Protein AF-0000000071356786 (afdb_homodimer)

Secondary structure (DSSP, 8-state):
-----------------------------PPPEEEEEEESS--GGGSHHHH--S---HHHHHHHHTSEEEEEEE--EESSS-HHHHHHHHHHH---GGGSSTTTT---TTS--HHHHHHHTT-EEEEEEE--S-HHHHHHH-SEEEEEE-SS---S-TTS--BB---TT----GGG-EEEEE-TTS-EEEEE-TT----SS---TTTS--HHHHHHHHHHHHHHH---SS-EEEEEE--TTSSS----HHHHHTS-GGGPPPPTTB-SS-SS--S--SSGGGGGSPSS--HHHHHHHHHHHHHHHHHHHHHHHHHHHHHHHTT-GGGEEEEEEES----TTBTT--SS-S--IIIIIEE-EEEESTT----SEEEEEEEEGGGHHHHHHHHTTPPPPTT------HHHHTTS-S-S-SEEEEEETTTEEEEEETTEEEEEEEEEEEEETTTEEEEEEEEEEEEEETTT-TT--S-GGGSGGGHHHHHHHHHHHHHHHHHTT-SHHHHT-S--HHHHH-/--------------------------------EEEEEEESS--GGGSHHHH--S---HHHHHHHHTSEEEEEEE--EESSS-HHHHHHHHHHH---GGGSSTTTT---TTS--HHHHHHHTT-EEEEEEE--S-HHHHHHH-SEEEEEE-SS---S-TTS--BB---TT----GGG-EEEEE-TTS-EEEEE-TT----SS---TTTS--HHHHHHHHHHHHHHH---SS-EEEEEE--TTSSS----HHHHHTS-GGGPPPPTTB-SS-SS--S--SSGGGGGSPSS--HHHHHHHHHHHHHHHHHHHHHHHHHHHHHHHTT-GGGEEEEEEES----TTBTT--SS-S--IIIIIEE-EEEESTT----SEEEEEEEEGGGHHHHHHHHTTPPPPTT------HHHHTTS-S-S-S-EEEEETTTEEEEEETTEEEEEEEEEEEEETTTEEEEEEEEEEEEEETTT-TT--S-GGGSGGGHHHHHHHHHHHHHHHHHTT-SHHHHT-S--HHHHH-

pLDDT: mean 92.04, std 15.41, range [16.84, 98.94]

Radius of gyration: 39.46 Å; Cα contacts (8 Å, |Δi|>4): 2376; chains: 2; bounding box: 138×190×97 Å

Solvent-accessible surface area (backbone atoms only — not comparable to full-atom values): 53143 Å² total; per-residue (Å²): 140,82,76,86,71,76,82,76,73,80,82,73,82,85,68,73,83,72,71,72,77,70,68,70,71,72,72,72,77,75,61,46,24,36,41,36,39,37,27,24,50,26,20,30,52,64,35,21,81,72,50,66,45,91,39,59,26,69,44,58,40,45,41,29,47,45,1,28,29,38,76,35,23,27,42,47,37,28,66,50,82,61,35,55,32,24,30,49,38,15,34,38,34,7,24,48,66,51,68,36,55,52,59,19,49,46,61,56,84,86,49,61,31,52,35,34,56,42,36,77,70,56,28,50,20,33,38,31,25,56,68,61,48,39,46,68,44,53,28,64,23,37,79,45,47,40,57,32,28,60,62,85,53,82,34,46,25,49,24,58,44,50,25,28,69,62,42,81,84,34,70,61,58,76,87,66,30,28,28,50,29,38,45,98,86,64,45,82,37,82,38,70,54,78,93,59,90,56,75,44,72,82,70,44,66,80,48,4,60,41,52,52,53,52,46,28,50,53,51,31,51,48,56,72,65,60,79,67,87,56,33,38,35,35,44,40,20,41,62,51,43,32,77,54,50,63,54,51,64,75,42,42,67,72,36,55,34,92,77,49,80,76,62,92,31,50,29,39,43,52,69,60,43,68,46,59,70,76,49,74,54,42,66,78,52,67,80,55,39,47,70,70,60,34,21,42,53,41,23,30,45,34,15,18,38,30,51,43,23,54,29,52,37,52,34,54,49,40,32,49,73,67,68,46,30,57,46,16,36,31,36,43,33,31,38,17,8,39,18,58,29,34,54,31,32,44,36,42,72,50,81,49,50,54,26,15,16,23,14,37,34,32,45,15,39,47,60,36,82,54,56,57,42,76,38,75,33,59,40,47,51,16,16,48,37,37,17,54,28,49,73,48,71,44,84,65,64,85,77,40,66,35,58,54,45,47,46,42,71,72,67,76,34,76,57,86,55,76,62,52,66,35,40,40,52,50,21,36,41,34,35,31,48,85,51,39,36,42,39,42,35,21,43,37,71,49,71,48,91,88,73,38,73,47,75,39,32,17,36,41,68,40,25,27,49,42,83,83,32,74,64,66,56,55,58,45,52,61,39,76,92,32,47,62,56,51,54,51,50,51,54,51,39,52,54,50,34,61,76,56,45,68,44,26,79,57,45,74,43,97,50,42,42,70,74,45,66,106,141,77,83,73,76,75,82,70,75,85,79,73,79,83,69,74,79,71,72,69,72,71,67,70,70,74,72,72,78,74,60,44,24,35,39,37,38,35,27,24,50,26,20,30,52,65,34,22,81,72,50,64,45,92,40,59,26,70,45,56,39,46,41,30,48,44,1,27,29,37,75,34,23,28,41,47,39,28,68,50,81,61,36,54,31,23,32,49,39,15,34,40,35,7,23,48,69,53,68,37,55,53,59,17,48,47,61,55,86,85,50,60,31,51,35,34,56,43,37,76,70,56,30,49,18,32,37,30,25,58,44,71,50,39,44,66,44,53,28,64,23,37,78,44,45,41,57,32,24,59,62,85,53,82,34,46,26,50,24,58,45,52,25,29,70,62,40,82,83,34,69,61,58,76,87,67,30,28,28,52,27,38,47,99,84,63,44,83,39,82,38,70,53,78,93,58,90,58,78,44,72,82,72,43,67,80,50,4,61,41,51,52,53,52,46,28,48,53,50,31,51,50,57,72,65,62,78,66,85,56,33,38,35,36,44,40,23,42,59,51,44,33,76,53,50,62,54,52,63,73,42,43,68,73,36,54,35,93,76,48,80,77,62,92,30,48,30,37,41,50,69,60,46,68,47,61,69,77,47,75,53,42,66,76,53,67,79,54,38,47,70,70,58,35,20,41,54,43,23,28,45,34,13,18,38,29,52,43,23,56,31,52,37,52,34,54,49,41,33,48,73,67,68,47,30,57,46,17,34,30,36,41,32,31,38,17,8,39,18,57,29,34,53,30,32,43,35,43,71,49,80,48,49,54,27,15,15,22,14,38,36,31,46,14,38,47,59,36,83,53,56,56,40,77,37,76,34,60,40,47,51,17,15,48,38,35,17,54,29,49,73,49,71,44,84,63,63,86,77,39,65,35,58,53,45,47,47,42,71,72,66,76,36,76,56,86,55,75,60,50,64,35,39,39,52,50,20,35,40,35,34,32,48,85,51,38,36,40,38,43,36,22,44,37,70,49,69,46,92,88,72,40,74,47,76,40,33,17,35,42,68,40,26,27,49,42,83,84,32,75,64,66,55,57,58,44,52,62,40,76,92,31,46,63,57,51,54,51,50,50,54,51,40,52,54,49,34,60,76,56,45,69,44,27,80,58,45,74,43,95,50,42,42,69,74,46,66,107

Structure (mmCIF, N/CA/C/O backbone):
data_AF-0000000071356786-model_v1
#
loop_
_entity.id
_entity.type
_entity.pdbx_description
1 polymer Choline-sulfatase
#
loop_
_atom_site.group_PDB
_atom_site.id
_atom_site.type_symbol
_atom_site.label_atom_id
_atom_site.label_alt_id
_atom_site.label_comp_id
_atom_site.label_asym_id
_atom_site.label_entity_id
_atom_site.label_seq_id
_atom_site.pdbx_PDB_ins_code
_atom_site.Cartn_x
_atom_site.Cartn_y
_atom_site.Cartn_z
_atom_site.occupancy
_atom_site.B_iso_or_equiv
_atom_site.auth_seq_id
_atom_site.auth_comp_id
_atom_site.auth_asym_id
_atom_site.auth_atom_id
_atom_site.pdbx_PDB_model_num
ATOM 1 N N . MET A 1 1 ? 70.812 -93.125 -50.938 1 24.52 1 MET A N 1
ATOM 2 C CA . MET A 1 1 ? 69.438 -93.625 -50.812 1 24.52 1 MET A CA 1
ATOM 3 C C . MET A 1 1 ? 68.688 -92.875 -49.688 1 24.52 1 MET A C 1
ATOM 5 O O . MET A 1 1 ? 67.688 -93.375 -49.219 1 24.52 1 MET A O 1
ATOM 9 N N . ILE A 1 2 ? 69.312 -91.75 -49.312 1 18.97 2 ILE A N 1
ATOM 10 C CA . ILE A 1 2 ? 69.125 -90.875 -48.125 1 18.97 2 ILE A CA 1
ATOM 11 C C . ILE A 1 2 ? 67.688 -90.438 -48.094 1 18.97 2 ILE A C 1
ATOM 13 O O . ILE A 1 2 ? 67 -90.312 -49.125 1 18.97 2 ILE A O 1
ATOM 17 N N . ARG A 1 3 ? 67.5 -89.688 -47.062 1 20.3 3 ARG A N 1
ATOM 18 C CA . ARG A 1 3 ? 66.75 -89.438 -45.844 1 20.3 3 ARG A CA 1
ATOM 19 C C . ARG A 1 3 ? 65.5 -88.625 -46.156 1 20.3 3 ARG A C 1
ATOM 21 O O . ARG A 1 3 ? 64.5 -88.75 -45.469 1 20.3 3 ARG A O 1
ATOM 28 N N . LYS A 1 4 ? 65.75 -87.5 -46.844 1 23.83 4 LYS A N 1
ATOM 29 C CA . LYS A 1 4 ? 65.125 -86.25 -46.344 1 23.83 4 LYS A CA 1
ATOM 30 C C . LYS A 1 4 ? 63.688 -86.125 -46.781 1 23.83 4 LYS A C 1
ATOM 32 O O . LYS A 1 4 ? 63.438 -85.75 -47.938 1 23.83 4 LYS A O 1
ATOM 37 N N . THR A 1 5 ? 62.875 -87.125 -46.406 1 22.72 5 THR A N 1
ATOM 38 C CA . THR A 1 5 ? 61.469 -87.125 -46.812 1 22.72 5 THR A CA 1
ATOM 39 C C . THR A 1 5 ? 60.781 -85.812 -46.344 1 22.72 5 THR A C 1
ATOM 41 O O . THR A 1 5 ? 61.188 -85.188 -45.344 1 22.72 5 THR A O 1
ATOM 44 N N . ILE A 1 6 ? 59.812 -85.25 -47.062 1 26.33 6 ILE A N 1
ATOM 45 C CA . ILE A 1 6 ? 58.906 -84.188 -47.469 1 26.33 6 ILE A CA 1
ATOM 46 C C . ILE A 1 6 ? 57.844 -84 -46.406 1 26.33 6 ILE A C 1
ATOM 48 O O . ILE A 1 6 ? 56.719 -83.562 -46.719 1 26.33 6 ILE A O 1
ATOM 52 N N . LEU A 1 7 ? 58.219 -84.188 -45 1 26.59 7 LEU A N 1
ATOM 53 C CA . LEU A 1 7 ? 57.031 -84.25 -44.156 1 26.59 7 LEU A CA 1
ATOM 54 C C . LEU A 1 7 ? 56.25 -82.938 -44.25 1 26.59 7 LEU A C 1
ATOM 56 O O . LEU A 1 7 ? 56.719 -81.875 -43.844 1 26.59 7 LEU A O 1
ATOM 60 N N . LEU A 1 8 ? 55.594 -82.625 -45.312 1 29.38 8 LEU A N 1
ATOM 61 C CA . LEU A 1 8 ? 54.656 -81.5 -45.562 1 29.38 8 LEU A CA 1
ATOM 62 C C . LEU A 1 8 ? 53.562 -81.5 -44.469 1 29.38 8 LEU A C 1
ATOM 64 O O . LEU A 1 8 ? 52.719 -82.375 -44.406 1 29.38 8 LEU A O 1
ATOM 68 N N . SER A 1 9 ? 54.031 -81.312 -43.188 1 27.45 9 SER A N 1
ATOM 69 C CA . SER A 1 9 ? 53.062 -81.25 -42.094 1 27.45 9 SER A CA 1
ATOM 70 C C . SER A 1 9 ? 51.906 -80.312 -42.375 1 27.45 9 SER A C 1
ATOM 72 O O . SER A 1 9 ? 52.031 -79.438 -43.188 1 27.45 9 SER A O 1
ATOM 74 N N . GLY A 1 10 ? 50.656 -80.688 -41.906 1 25.14 10 GLY A N 1
ATOM 75 C CA . GLY A 1 10 ? 49.219 -80.438 -41.844 1 25.14 10 GLY A CA 1
ATOM 76 C C . GLY A 1 10 ? 48.812 -79.125 -41.281 1 25.14 10 GLY A C 1
ATOM 77 O O . GLY A 1 10 ? 48.875 -78.875 -40.062 1 25.14 10 GLY A O 1
ATOM 78 N N . LEU A 1 11 ? 49.5 -78 -41.688 1 31.03 11 LEU A N 1
ATOM 79 C CA . LEU A 1 11 ? 49.031 -76.75 -41.125 1 31.03 11 LEU A CA 1
ATOM 80 C C . LEU A 1 11 ? 47.531 -76.625 -41.344 1 31.03 11 LEU A C 1
ATOM 82 O O . LEU A 1 11 ? 47.062 -76.438 -42.469 1 31.03 11 LEU A O 1
ATOM 86 N N . PHE A 1 12 ? 46.719 -77.438 -40.625 1 26.5 12 PHE A N 1
ATOM 87 C CA . PHE A 1 12 ? 45.25 -77.375 -40.625 1 26.5 12 PHE A CA 1
ATOM 88 C C . PHE A 1 12 ? 44.781 -75.938 -40.406 1 26.5 12 PHE A C 1
ATOM 90 O O . PHE A 1 12 ? 45.5 -75.125 -39.875 1 26.5 12 PHE A O 1
ATOM 97 N N . LEU A 1 13 ? 43.406 -75.688 -40.688 1 26.16 13 LEU A N 1
ATOM 98 C CA . LEU A 1 13 ? 42.344 -74.812 -41.062 1 26.16 13 LEU A CA 1
ATOM 99 C C . LEU A 1 13 ? 41.906 -73.938 -39.906 1 26.16 13 LEU A C 1
ATOM 101 O O . LEU A 1 13 ? 41.312 -74.375 -38.938 1 26.16 13 LEU A O 1
ATOM 105 N N . GLN A 1 14 ? 42.812 -73.125 -39.219 1 30.86 14 GLN A N 1
ATOM 106 C CA . GLN A 1 14 ? 42.281 -72.25 -38.188 1 30.86 14 GLN A CA 1
ATOM 107 C C . GLN A 1 14 ? 41.219 -71.312 -38.781 1 30.86 14 GLN A C 1
ATOM 109 O O . GLN A 1 14 ? 41.438 -70.125 -39.062 1 30.86 14 GLN A O 1
ATOM 114 N N . LEU A 1 15 ? 40.406 -71.75 -39.781 1 28.17 15 LEU A N 1
ATOM 115 C CA . LEU A 1 15 ? 39.531 -70.812 -40.375 1 28.17 15 LEU A CA 1
ATOM 116 C C . LEU A 1 15 ? 38.625 -70.125 -39.344 1 28.17 15 LEU A C 1
ATOM 118 O O . LEU A 1 15 ? 38.438 -68.938 -39.344 1 28.17 15 LEU A O 1
ATOM 122 N N . PHE A 1 16 ? 37.656 -70.875 -38.719 1 30.67 16 PHE A N 1
ATOM 123 C CA . PHE A 1 16 ? 36.281 -70.375 -38.812 1 30.67 16 PHE A CA 1
ATOM 124 C C . PHE A 1 16 ? 36 -69.375 -37.719 1 30.67 16 PHE A C 1
ATOM 126 O O . PHE A 1 16 ? 34.906 -68.812 -37.656 1 30.67 16 PHE A O 1
ATOM 133 N N . SER A 1 17 ? 36.531 -69.375 -36.469 1 33.34 17 SER A N 1
ATOM 134 C CA . SER A 1 17 ? 35.531 -69 -35.469 1 33.34 17 SER A CA 1
ATOM 135 C C . SER A 1 17 ? 35.312 -67.5 -35.469 1 33.34 17 SER A C 1
ATOM 137 O O . SER A 1 17 ? 36 -66.812 -34.75 1 33.34 17 SER A O 1
ATOM 139 N N . GLY A 1 18 ? 35.219 -66.812 -36.562 1 34.91 18 GLY A N 1
ATOM 140 C CA . GLY A 1 18 ? 34.781 -65.438 -36.406 1 34.91 18 GLY A CA 1
ATOM 141 C C . GLY A 1 18 ? 33.438 -65.312 -35.719 1 34.91 18 GLY A C 1
ATOM 142 O O . GLY A 1 18 ? 32.375 -65.312 -36.375 1 34.91 18 GLY A O 1
ATOM 143 N N . ILE A 1 19 ? 33.156 -66.062 -34.625 1 36.25 19 ILE A N 1
ATOM 144 C CA . ILE A 1 19 ? 31.891 -65.688 -33.969 1 36.25 19 ILE A CA 1
ATOM 145 C C . ILE A 1 19 ? 31.812 -64.188 -33.719 1 36.25 19 ILE A C 1
ATOM 147 O O . ILE A 1 19 ? 32.656 -63.625 -33.031 1 36.25 19 ILE A O 1
ATOM 151 N N . GLY A 1 20 ? 31.312 -63.406 -34.656 1 35.19 20 GLY A N 1
ATOM 152 C CA . GLY A 1 20 ? 30.875 -62.031 -34.469 1 35.19 20 GLY A CA 1
ATOM 153 C C . GLY A 1 20 ? 30.297 -61.781 -33.125 1 35.19 20 GLY A C 1
ATOM 154 O O . GLY A 1 20 ? 29.422 -62.5 -32.656 1 35.19 20 GLY A O 1
ATOM 155 N N . GLN A 1 21 ? 31.031 -61.25 -32.188 1 36.78 21 GLN A N 1
ATOM 156 C CA . GLN A 1 21 ? 30.484 -60.625 -30.984 1 36.78 21 GLN A CA 1
ATOM 157 C C . GLN A 1 21 ? 29.234 -59.812 -31.328 1 36.78 21 GLN A C 1
ATOM 159 O O . GLN A 1 21 ? 29.297 -58.812 -32.062 1 36.78 21 GLN A O 1
ATOM 164 N N . VAL A 1 22 ? 28.062 -60.469 -31.469 1 37.59 22 VAL A N 1
ATOM 165 C CA . VAL A 1 22 ? 26.828 -59.688 -31.359 1 37.59 22 VAL A CA 1
ATOM 166 C C . VAL A 1 22 ? 26.969 -58.656 -30.25 1 37.59 22 VAL A C 1
ATOM 168 O O . VAL A 1 22 ? 27.125 -59 -29.078 1 37.59 22 VAL A O 1
ATOM 171 N N . GLN A 1 23 ? 27.672 -57.594 -30.484 1 36.16 23 GLN A N 1
ATOM 172 C CA . GLN A 1 23 ? 27.469 -56.469 -29.578 1 36.16 23 GLN A CA 1
ATOM 173 C C . GLN A 1 23 ? 26.031 -56.469 -29.031 1 36.16 23 GLN A C 1
ATOM 175 O O . GLN A 1 23 ? 25.078 -56.438 -29.812 1 36.16 23 GLN A O 1
ATOM 180 N N . GLY A 1 24 ? 25.797 -57.156 -27.953 1 36.75 24 GLY A N 1
ATOM 181 C CA . GLY A 1 24 ? 24.516 -56.969 -27.281 1 36.75 24 GLY A CA 1
ATOM 182 C C . GLY A 1 24 ? 23.922 -55.594 -27.5 1 36.75 24 GLY A C 1
ATOM 183 O O . GLY A 1 24 ? 24.594 -54.562 -27.281 1 36.75 24 GLY A O 1
ATOM 184 N N . ARG A 1 25 ? 23.078 -55.469 -28.438 1 38.59 25 ARG A N 1
ATOM 185 C CA . ARG A 1 25 ? 22.25 -54.25 -28.5 1 38.59 25 ARG A CA 1
ATOM 186 C C . ARG A 1 25 ? 22.047 -53.688 -27.109 1 38.59 25 ARG A C 1
ATOM 188 O O . ARG A 1 25 ? 21.5 -54.344 -26.234 1 38.59 25 ARG A O 1
ATOM 195 N N . GLN A 1 26 ? 22.875 -52.906 -26.625 1 37.72 26 GLN A N 1
ATOM 196 C CA . GLN A 1 26 ? 22.531 -52.125 -25.438 1 37.72 26 GLN A CA 1
ATOM 197 C C . GLN A 1 26 ? 21.031 -51.875 -25.375 1 37.72 26 GLN A C 1
ATOM 199 O O . GLN A 1 26 ? 20.453 -51.281 -26.281 1 37.72 26 GLN A O 1
ATOM 204 N N . LYS A 1 27 ? 20.188 -52.75 -24.891 1 43 27 LYS A N 1
ATOM 205 C CA . LYS A 1 27 ? 18.766 -52.562 -24.641 1 43 27 LYS A CA 1
ATOM 206 C C . LYS A 1 27 ? 18.453 -51.062 -24.391 1 43 27 LYS A C 1
ATOM 208 O O . LYS A 1 27 ? 19.047 -50.469 -23.5 1 43 27 LYS A O 1
ATOM 213 N N . ALA A 1 28 ? 18.062 -50.344 -25.281 1 48.66 28 ALA A N 1
ATOM 214 C CA . ALA A 1 28 ? 17.578 -49 -25.109 1 48.66 28 ALA A CA 1
ATOM 215 C C . ALA A 1 28 ? 16.812 -48.844 -23.797 1 48.66 28 ALA A C 1
ATOM 217 O O . ALA A 1 28 ? 16.016 -49.719 -23.438 1 48.66 28 ALA A O 1
ATOM 218 N N . ASP A 1 29 ? 17.359 -48.188 -22.734 1 60.12 29 ASP A N 1
ATOM 219 C CA . ASP A 1 29 ? 16.641 -47.938 -21.484 1 60.12 29 ASP A CA 1
ATOM 220 C C . ASP A 1 29 ? 15.156 -47.719 -21.734 1 60.12 29 ASP A C 1
ATOM 222 O O . ASP A 1 29 ? 14.781 -47 -22.656 1 60.12 29 ASP A O 1
ATOM 226 N N . PRO A 1 30 ? 14.289 -48.531 -21.156 1 77.5 30 PRO A N 1
ATOM 227 C CA . PRO A 1 30 ? 12.844 -48.406 -21.359 1 77.5 30 PRO A CA 1
ATOM 228 C C . PRO A 1 30 ? 12.336 -46.969 -21.141 1 77.5 30 PRO A C 1
ATOM 230 O O . PRO A 1 30 ? 12.891 -46.25 -20.312 1 77.5 30 PRO A O 1
ATOM 233 N N . LYS A 1 31 ? 11.539 -46.5 -22.047 1 92.81 31 LYS A N 1
ATOM 234 C CA . LYS A 1 31 ? 10.852 -45.219 -21.875 1 92.81 31 LYS A CA 1
ATOM 235 C C . LYS A 1 31 ? 10.219 -45.125 -20.484 1 92.81 31 LYS A C 1
ATOM 237 O O . LYS A 1 31 ? 9.508 -46.031 -20.062 1 92.81 31 LYS A O 1
ATOM 242 N N . PRO A 1 32 ? 10.562 -44.062 -19.797 1 97.44 32 PRO A N 1
ATOM 243 C CA . PRO A 1 32 ? 9.984 -43.938 -18.453 1 97.44 32 PRO A CA 1
ATOM 244 C C . PRO A 1 32 ? 8.492 -43.656 -18.469 1 97.44 32 PRO A C 1
ATOM 246 O O . PRO A 1 32 ? 8 -43 -19.406 1 97.44 32 PRO A O 1
ATOM 249 N N . ASN A 1 33 ? 7.77 -44.188 -17.438 1 98.25 33 ASN A N 1
ATOM 250 C CA . ASN A 1 33 ? 6.461 -43.594 -17.141 1 98.25 33 ASN A CA 1
ATOM 251 C C . ASN A 1 33 ? 6.562 -42.125 -16.781 1 98.25 33 ASN A C 1
ATOM 253 O O . ASN A 1 33 ? 7.625 -41.656 -16.375 1 98.25 33 ASN A O 1
ATOM 257 N N . VAL A 1 34 ? 5.535 -41.375 -17.031 1 98.75 34 VAL A N 1
ATOM 258 C CA . VAL A 1 34 ? 5.5 -39.969 -16.672 1 98.75 34 VAL A CA 1
ATOM 259 C C . VAL A 1 34 ? 4.27 -39.688 -15.82 1 98.75 34 VAL A C 1
ATOM 261 O O . VAL A 1 34 ? 3.143 -39.969 -16.219 1 98.75 34 VAL A O 1
ATOM 264 N N . LEU A 1 35 ? 4.496 -39.156 -14.633 1 98.88 35 LEU A N 1
ATOM 265 C CA . LEU A 1 35 ? 3.443 -38.688 -13.742 1 98.88 35 LEU A CA 1
ATOM 266 C C . LEU A 1 35 ? 3.535 -37.156 -13.547 1 98.88 35 LEU A C 1
ATOM 268 O O . LEU A 1 35 ? 4.477 -36.688 -12.922 1 98.88 35 LEU A O 1
ATOM 272 N N . ILE A 1 36 ? 2.596 -36.469 -14.086 1 98.88 36 ILE A N 1
ATOM 273 C CA . ILE A 1 36 ? 2.506 -35.031 -13.875 1 98.88 36 ILE A CA 1
ATOM 274 C C . ILE A 1 36 ? 1.509 -34.719 -12.758 1 98.88 36 ILE A C 1
ATOM 276 O O . ILE A 1 36 ? 0.316 -35 -12.883 1 98.88 36 ILE A O 1
ATOM 280 N N . ILE A 1 37 ? 1.982 -34.188 -11.695 1 98.94 37 ILE A N 1
ATOM 281 C CA . ILE A 1 37 ? 1.145 -33.719 -10.602 1 98.94 37 ILE A CA 1
ATOM 282 C C . ILE A 1 37 ? 0.962 -32.219 -10.719 1 98.94 37 ILE A C 1
ATOM 284 O O . ILE A 1 37 ? 1.908 -31.438 -10.508 1 98.94 37 ILE A O 1
ATOM 288 N N . TYR A 1 38 ? -0.227 -31.781 -11.094 1 98.75 38 TYR A N 1
ATOM 289 C CA . TYR A 1 38 ? -0.547 -30.375 -11.297 1 98.75 38 TYR A CA 1
ATOM 290 C C . TYR A 1 38 ? -1.488 -29.875 -10.219 1 98.75 38 TYR A C 1
ATOM 292 O O . TYR A 1 38 ? -2.562 -30.438 -10 1 98.75 38 TYR A O 1
ATOM 300 N N . THR A 1 39 ? -1.051 -28.859 -9.492 1 98.75 39 THR A N 1
ATOM 301 C CA . THR A 1 39 ? -1.821 -28.344 -8.359 1 98.75 39 THR A CA 1
ATOM 302 C C . THR A 1 39 ? -2.34 -26.938 -8.648 1 98.75 39 THR A C 1
ATOM 304 O O . THR A 1 39 ? -1.714 -26.188 -9.398 1 98.75 39 THR A O 1
ATOM 307 N N . ASP A 1 40 ? -3.475 -26.594 -8.109 1 97.62 40 ASP A N 1
ATOM 308 C CA . ASP A 1 40 ? -4.223 -25.391 -8.492 1 97.62 40 ASP A CA 1
ATOM 309 C C . ASP A 1 40 ? -4.113 -24.312 -7.414 1 97.62 40 ASP A C 1
ATOM 311 O O . ASP A 1 40 ? -4.531 -24.531 -6.273 1 97.62 40 ASP A O 1
ATOM 315 N N . ASP A 1 41 ? -3.617 -23.109 -7.805 1 97.56 41 ASP A N 1
ATOM 316 C CA . ASP A 1 41 ? -3.395 -22 -6.879 1 97.56 41 ASP A CA 1
ATOM 317 C C . ASP A 1 41 ? -2.297 -22.328 -5.875 1 97.56 41 ASP A C 1
ATOM 319 O O . ASP A 1 41 ? -2.449 -22.078 -4.676 1 97.56 41 ASP A O 1
ATOM 323 N N . HIS A 1 42 ? -1.234 -22.938 -6.371 1 98.56 42 HIS A N 1
ATOM 324 C CA . HIS A 1 42 ? -0.148 -23.391 -5.508 1 98.56 42 HIS A CA 1
ATOM 325 C C . HIS A 1 42 ? 1.12 -22.578 -5.75 1 98.56 42 HIS A C 1
ATOM 327 O O . HIS A 1 42 ? 1.872 -22.859 -6.688 1 98.56 42 HIS A O 1
ATOM 333 N N . ARG A 1 43 ? 1.389 -21.672 -4.836 1 98 43 ARG A N 1
ATOM 334 C CA . ARG A 1 43 ? 2.529 -20.781 -5.016 1 98 43 ARG A CA 1
ATOM 335 C C . ARG A 1 43 ? 3.818 -21.438 -4.527 1 98 43 ARG A C 1
ATOM 337 O O . ARG A 1 43 ? 3.781 -22.422 -3.803 1 98 43 ARG A O 1
ATOM 344 N N . TYR A 1 44 ? 4.938 -20.875 -4.941 1 98.25 44 TYR A N 1
ATOM 345 C CA . TYR A 1 44 ? 6.273 -21.375 -4.648 1 98.25 44 TYR A CA 1
ATOM 346 C C . TYR A 1 44 ? 6.465 -21.578 -3.152 1 98.25 44 TYR A C 1
ATOM 348 O O . TYR A 1 44 ? 6.941 -22.625 -2.719 1 98.25 44 TYR A O 1
ATOM 356 N N . SER A 1 45 ? 5.996 -20.688 -2.332 1 97.75 45 SER A N 1
ATOM 357 C CA . SER A 1 45 ? 6.195 -20.719 -0.886 1 97.75 45 SER A CA 1
ATOM 358 C C . SER A 1 45 ? 5.211 -21.656 -0.212 1 97.75 45 SER A C 1
ATOM 360 O O . SER A 1 45 ? 5.242 -21.828 1.009 1 97.75 45 SER A O 1
ATOM 362 N N . GLY A 1 46 ? 4.367 -22.266 -1.015 1 98.31 46 GLY A N 1
ATOM 363 C CA . GLY A 1 46 ? 3.451 -23.266 -0.487 1 98.31 46 GLY A CA 1
ATOM 364 C C . GLY A 1 46 ? 4.105 -24.609 -0.261 1 98.31 46 GLY A C 1
ATOM 365 O O . GLY A 1 46 ? 3.467 -25.531 0.234 1 98.31 46 GLY A O 1
ATOM 366 N N . VAL A 1 47 ? 5.27 -24.75 -0.655 1 98.75 47 VAL A N 1
ATOM 367 C CA . VAL A 1 47 ? 6.094 -25.922 -0.336 1 98.75 47 VAL A CA 1
ATOM 368 C C . VAL A 1 47 ? 7.148 -25.531 0.701 1 98.75 47 VAL A C 1
ATOM 370 O O . VAL A 1 47 ? 7.949 -24.625 0.472 1 98.75 47 VAL A O 1
ATOM 373 N N . ALA A 1 48 ? 7.137 -26.203 1.775 1 98.44 48 ALA A N 1
ATOM 374 C CA . ALA A 1 48 ? 7.961 -25.828 2.92 1 98.44 48 ALA A CA 1
ATOM 375 C C . ALA A 1 48 ? 9.438 -25.781 2.543 1 98.44 48 ALA A C 1
ATOM 377 O O . ALA A 1 48 ? 10.141 -24.828 2.871 1 98.44 48 ALA A O 1
ATOM 378 N N . ALA A 1 49 ? 9.938 -26.734 1.843 1 98.19 49 ALA A N 1
ATOM 379 C CA . ALA A 1 49 ? 11.352 -26.844 1.5 1 98.19 49 ALA A CA 1
ATOM 380 C C . ALA A 1 49 ? 11.758 -25.75 0.514 1 98.19 49 ALA A C 1
ATOM 382 O O . ALA A 1 49 ? 12.953 -25.5 0.318 1 98.19 49 ALA A O 1
ATOM 383 N N . LEU A 1 50 ? 10.812 -25.156 -0.115 1 97.56 50 LEU A N 1
ATOM 384 C CA . LEU A 1 50 ? 11.125 -24.125 -1.104 1 97.56 50 LEU A CA 1
ATOM 385 C C . LEU A 1 50 ? 11.062 -22.734 -0.479 1 97.56 50 LEU A C 1
ATOM 387 O O . LEU A 1 50 ? 12.047 -22 -0.513 1 97.56 50 LEU A O 1
ATOM 391 N N . GLY A 1 51 ? 10 -22.438 0.171 1 95.38 51 GLY A N 1
ATOM 392 C CA . GLY A 1 51 ? 9.797 -21.078 0.665 1 95.38 51 GLY A CA 1
ATOM 393 C C . GLY A 1 51 ? 10.172 -20.922 2.127 1 95.38 51 GLY A C 1
ATOM 394 O O . GLY A 1 51 ? 10.344 -19.797 2.605 1 95.38 51 GLY A O 1
ATOM 395 N N . GLY A 1 52 ? 10.203 -22.016 2.836 1 95.19 52 GLY A N 1
ATOM 396 C CA . GLY A 1 52 ? 10.578 -21.984 4.238 1 95.19 52 GLY A CA 1
ATOM 397 C C . GLY A 1 52 ? 9.484 -21.422 5.133 1 95.19 52 GLY A C 1
ATOM 398 O O . GLY A 1 52 ? 9.766 -20.875 6.199 1 95.19 52 GLY A O 1
ATOM 399 N N . MET A 1 53 ? 8.25 -21.469 4.699 1 96.88 53 MET A N 1
ATOM 400 C CA . MET A 1 53 ? 7.129 -20.969 5.484 1 96.88 53 MET A CA 1
ATOM 401 C C . MET A 1 53 ? 6.676 -22 6.512 1 96.88 53 MET A C 1
ATOM 403 O O . MET A 1 53 ? 7.262 -23.078 6.617 1 96.88 53 MET A O 1
ATOM 407 N N . GLN A 1 54 ? 5.586 -21.688 7.246 1 98.06 54 GLN A N 1
ATOM 408 C CA . GLN A 1 54 ? 5.098 -22.531 8.336 1 98.06 54 GLN A CA 1
ATOM 409 C C . GLN A 1 54 ? 4.355 -23.75 7.801 1 98.06 54 GLN A C 1
ATOM 411 O O . GLN A 1 54 ? 4.082 -24.688 8.547 1 98.06 54 GLN A O 1
ATOM 416 N N . VAL A 1 55 ? 4.012 -23.797 6.516 1 98.62 55 VAL A N 1
ATOM 417 C CA . VAL A 1 55 ? 3.254 -24.891 5.922 1 98.62 55 VAL A CA 1
ATOM 418 C C . VAL A 1 55 ? 4.062 -26.188 6.016 1 98.62 55 VAL A C 1
ATOM 420 O O . VAL A 1 55 ? 5.285 -26.172 5.84 1 98.62 55 VAL A O 1
ATOM 423 N N . ARG A 1 56 ? 3.438 -27.281 6.273 1 98.62 56 ARG A N 1
ATOM 424 C CA . ARG A 1 56 ? 4.078 -28.594 6.359 1 98.62 56 ARG A CA 1
ATOM 425 C C . ARG A 1 56 ? 3.785 -29.438 5.121 1 98.62 56 ARG A C 1
ATOM 427 O O . ARG A 1 56 ? 2.629 -29.766 4.844 1 98.62 56 ARG A O 1
ATOM 434 N N . THR A 1 57 ? 4.84 -29.766 4.395 1 98.81 57 THR A N 1
ATOM 435 C CA . THR A 1 57 ? 4.688 -30.531 3.16 1 98.81 57 THR A CA 1
ATOM 436 C C . THR A 1 57 ? 5.738 -31.625 3.07 1 98.81 57 THR A C 1
ATOM 438 O O . THR A 1 57 ? 6.473 -31.719 2.082 1 98.81 57 THR A O 1
ATOM 441 N N . PRO A 1 58 ? 5.789 -32.562 3.992 1 98.81 58 PRO A N 1
ATOM 442 C CA . PRO A 1 58 ? 6.875 -33.562 4.043 1 98.81 58 PRO A CA 1
ATOM 443 C C . PRO A 1 58 ? 6.957 -34.406 2.779 1 98.81 58 PRO A C 1
ATOM 445 O O . PRO A 1 58 ? 8.047 -34.812 2.377 1 98.81 58 PRO A O 1
ATOM 448 N N . ASN A 1 59 ? 5.859 -34.781 2.168 1 98.88 59 ASN A N 1
ATOM 449 C CA . ASN A 1 59 ? 5.895 -35.625 0.983 1 98.88 59 ASN A CA 1
ATOM 450 C C . ASN A 1 59 ? 6.418 -34.875 -0.235 1 98.88 59 ASN A C 1
ATOM 452 O O . ASN A 1 59 ? 7.215 -35.406 -1.007 1 98.88 59 ASN A O 1
ATOM 456 N N . MET A 1 60 ? 5.984 -33.625 -0.421 1 98.81 60 MET A N 1
ATOM 457 C CA . MET A 1 60 ? 6.543 -32.812 -1.495 1 98.81 60 MET A CA 1
ATOM 458 C C . MET A 1 60 ? 8.016 -32.531 -1.246 1 98.81 60 MET A C 1
ATOM 460 O O . MET A 1 60 ? 8.812 -32.5 -2.188 1 98.81 60 MET A O 1
ATOM 464 N N . ASP A 1 61 ? 8.375 -32.281 0.029 1 98.81 61 ASP A N 1
ATOM 465 C CA . ASP A 1 61 ? 9.781 -32.094 0.38 1 98.81 61 ASP A CA 1
ATOM 466 C C . ASP A 1 61 ? 10.609 -33.344 0.006 1 98.81 61 ASP A C 1
ATOM 468 O O . ASP A 1 61 ? 11.734 -33.219 -0.477 1 98.81 61 ASP A O 1
ATOM 472 N N . ARG A 1 62 ? 10.062 -34.469 0.198 1 98.56 62 ARG A N 1
ATOM 473 C CA . ARG A 1 62 ? 10.758 -35.719 -0.162 1 98.56 62 ARG A CA 1
ATOM 474 C C . ARG A 1 62 ? 10.93 -35.812 -1.674 1 98.56 62 ARG A C 1
ATOM 476 O O . ARG A 1 62 ? 11.945 -36.344 -2.152 1 98.56 62 ARG A O 1
ATOM 483 N N . LEU A 1 63 ? 9.938 -35.375 -2.42 1 98.56 63 LEU A N 1
ATOM 484 C CA . LEU A 1 63 ? 10.094 -35.375 -3.871 1 98.56 63 LEU A CA 1
ATOM 485 C C . LEU A 1 63 ? 11.297 -34.531 -4.277 1 98.56 63 LEU A C 1
ATOM 487 O O . LEU A 1 63 ? 12.008 -34.875 -5.223 1 98.56 63 LEU A O 1
ATOM 491 N N . ILE A 1 64 ? 11.469 -33.406 -3.566 1 98.44 64 ILE A N 1
ATOM 492 C CA . ILE A 1 64 ? 12.617 -32.531 -3.844 1 98.44 64 ILE A CA 1
ATOM 493 C C . ILE A 1 64 ? 13.906 -33.25 -3.465 1 98.44 64 ILE A C 1
ATOM 495 O O . ILE A 1 64 ? 14.875 -33.25 -4.223 1 98.44 64 ILE A O 1
ATOM 499 N N . GLU A 1 65 ? 13.93 -33.969 -2.344 1 98.12 65 GLU A N 1
ATOM 500 C CA . GLU A 1 65 ? 15.086 -34.719 -1.889 1 98.12 65 GLU A CA 1
ATOM 501 C C . GLU A 1 65 ? 15.438 -35.844 -2.873 1 98.12 65 GLU A C 1
ATOM 503 O O . GLU A 1 65 ? 16.609 -36.156 -3.053 1 98.12 65 GLU A O 1
ATOM 508 N N . ASP A 1 66 ? 14.422 -36.406 -3.523 1 97.56 66 ASP A N 1
ATOM 509 C CA . ASP A 1 66 ? 14.602 -37.562 -4.43 1 97.56 66 ASP A CA 1
ATOM 510 C C . ASP A 1 66 ? 14.711 -37.062 -5.879 1 97.56 66 ASP A C 1
ATOM 512 O O . ASP A 1 66 ? 14.664 -37.875 -6.805 1 97.56 66 ASP A O 1
ATOM 516 N N . GLY A 1 67 ? 14.828 -35.812 -6.066 1 98.25 67 GLY A N 1
ATOM 517 C CA . GLY A 1 67 ? 14.922 -35.188 -7.383 1 98.25 67 GLY A CA 1
ATOM 518 C C . GLY A 1 67 ? 15.57 -33.812 -7.359 1 98.25 67 GLY A C 1
ATOM 519 O O . GLY A 1 67 ? 16.609 -33.625 -6.738 1 98.25 67 GLY A O 1
ATOM 520 N N . LEU A 1 68 ? 14.953 -32.906 -8.102 1 97.62 68 LEU A N 1
ATOM 521 C CA . LEU A 1 68 ? 15.469 -31.547 -8.109 1 97.62 68 LEU A CA 1
ATOM 522 C C . LEU A 1 68 ? 14.344 -30.531 -8.289 1 97.62 68 LEU A C 1
ATOM 524 O O . LEU A 1 68 ? 13.312 -30.859 -8.891 1 97.62 68 LEU A O 1
ATOM 528 N N . ALA A 1 69 ? 14.578 -29.344 -7.75 1 98.62 69 ALA A N 1
ATOM 529 C CA . ALA A 1 69 ? 13.586 -28.266 -7.816 1 98.62 69 ALA A CA 1
ATOM 530 C C . ALA A 1 69 ? 14.156 -27.047 -8.547 1 98.62 69 ALA A C 1
ATOM 532 O O . ALA A 1 69 ? 15.367 -26.844 -8.555 1 98.62 69 ALA A O 1
ATOM 533 N N . PHE A 1 70 ? 13.305 -26.328 -9.195 1 98.62 70 PHE A N 1
ATOM 534 C CA . PHE A 1 70 ? 13.648 -25.031 -9.758 1 98.62 70 PHE A CA 1
ATOM 535 C C . PHE A 1 70 ? 13.211 -23.906 -8.828 1 98.62 70 PHE A C 1
ATOM 537 O O . PHE A 1 70 ? 12.055 -23.859 -8.406 1 98.62 70 PHE A O 1
ATOM 544 N N . ASP A 1 71 ? 14.133 -22.969 -8.578 1 97.69 71 ASP A N 1
ATOM 545 C CA . ASP A 1 71 ? 13.828 -21.859 -7.691 1 97.69 71 ASP A CA 1
ATOM 546 C C . ASP A 1 71 ? 13.078 -20.75 -8.43 1 97.69 71 ASP A C 1
ATOM 548 O O . ASP A 1 71 ? 12.43 -19.906 -7.805 1 97.69 71 ASP A O 1
ATOM 552 N N . ASN A 1 72 ? 13.188 -20.734 -9.742 1 98.06 72 ASN A N 1
ATOM 553 C CA . ASN A 1 72 ? 12.625 -19.656 -10.555 1 98.06 72 ASN A CA 1
ATOM 554 C C . ASN A 1 72 ? 11.719 -20.203 -11.656 1 98.06 72 ASN A C 1
ATOM 556 O O . ASN A 1 72 ? 12.008 -20.031 -12.844 1 98.06 72 ASN A O 1
ATOM 560 N N . ALA A 1 73 ? 10.602 -20.812 -11.242 1 98.75 73 ALA A N 1
ATOM 561 C CA . ALA A 1 73 ? 9.586 -21.281 -12.18 1 98.75 73 ALA A CA 1
ATOM 562 C C . ALA A 1 73 ? 8.352 -20.391 -12.141 1 98.75 73 ALA A C 1
ATOM 564 O O . ALA A 1 73 ? 7.887 -20 -11.062 1 98.75 73 ALA A O 1
ATOM 565 N N . PHE A 1 74 ? 7.848 -20.078 -13.383 1 98.69 74 PHE A N 1
ATOM 566 C CA . PHE A 1 74 ? 6.828 -19.031 -13.391 1 98.69 74 PHE A CA 1
ATOM 567 C C . PHE A 1 74 ? 5.719 -19.375 -14.383 1 98.69 74 PHE A C 1
ATOM 569 O O . PHE A 1 74 ? 5.957 -20.047 -15.391 1 98.69 74 PHE A O 1
ATOM 576 N N . LEU A 1 75 ? 4.512 -18.953 -14.047 1 98.75 75 LEU A N 1
ATOM 577 C CA . LEU A 1 75 ? 3.463 -18.703 -15.031 1 98.75 75 LEU A CA 1
ATOM 578 C C . LEU A 1 75 ? 3.758 -17.422 -15.82 1 98.75 75 LEU A C 1
ATOM 580 O O . LEU A 1 75 ? 3.988 -16.359 -15.227 1 98.75 75 LEU A O 1
ATOM 584 N N . MET A 1 76 ? 3.768 -17.484 -17.078 1 98.5 76 MET A N 1
ATOM 585 C CA . MET A 1 76 ? 4.105 -16.312 -17.891 1 98.5 76 MET A CA 1
ATOM 586 C C . MET A 1 76 ? 3.027 -15.242 -17.781 1 98.5 76 MET A C 1
ATOM 588 O O . MET A 1 76 ? 3.32 -14.047 -17.859 1 98.5 76 MET A O 1
ATOM 592 N N . GLY A 1 77 ? 1.828 -15.695 -17.641 1 97.62 77 GLY A N 1
ATOM 593 C CA . GLY A 1 77 ? 0.748 -14.727 -17.5 1 97.62 77 GLY A CA 1
ATOM 594 C C . GLY A 1 77 ? -0.604 -15.289 -17.906 1 97.62 77 GLY A C 1
ATOM 595 O O . GLY A 1 77 ? -0.751 -16.5 -18.078 1 97.62 77 GLY A O 1
ATOM 596 N N . ALA A 1 78 ? -1.581 -14.359 -17.953 1 96.81 78 ALA A N 1
ATOM 597 C CA . ALA A 1 78 ? -2.947 -14.719 -18.312 1 96.81 78 ALA A CA 1
ATOM 598 C C . ALA A 1 78 ? -3.738 -13.484 -18.75 1 96.81 78 ALA A C 1
ATOM 600 O O . ALA A 1 78 ? -3.498 -12.383 -18.25 1 96.81 78 ALA A O 1
ATOM 601 N N . PHE A 1 79 ? -4.637 -13.688 -19.594 1 95.38 79 PHE A N 1
ATOM 602 C CA . PHE A 1 79 ? -5.457 -12.578 -20.078 1 95.38 79 PHE A CA 1
ATOM 603 C C . PHE A 1 79 ? -6.898 -12.734 -19.625 1 95.38 79 PHE A C 1
ATOM 605 O O . PHE A 1 79 ? -7.824 -12.281 -20.297 1 95.38 79 PHE A O 1
ATOM 612 N N . THR A 1 80 ? -7.062 -13.508 -18.469 1 90.56 80 THR A N 1
ATOM 613 C CA . THR A 1 80 ? -8.312 -13.672 -17.734 1 90.56 80 THR A CA 1
ATOM 614 C C . THR A 1 80 ? -8.031 -13.891 -16.25 1 90.56 80 THR A C 1
ATOM 616 O O . THR A 1 80 ? -6.922 -14.266 -15.867 1 90.56 80 THR A O 1
ATOM 619 N N . GLY A 1 81 ? -9.055 -13.57 -15.469 1 90.25 81 GLY A N 1
ATOM 620 C CA . GLY A 1 81 ? -8.914 -13.789 -14.039 1 90.25 81 GLY A CA 1
ATOM 621 C C . GLY A 1 81 ? -8.719 -15.25 -13.68 1 90.25 81 GLY A C 1
ATOM 622 O O . GLY A 1 81 ? -8.117 -15.562 -12.648 1 90.25 81 GLY A O 1
ATOM 623 N N . ALA A 1 82 ? -9.219 -16.094 -14.508 1 90.31 82 ALA A N 1
ATOM 624 C CA . ALA A 1 82 ? -8.945 -17.516 -14.359 1 90.31 82 ALA A CA 1
ATOM 625 C C . ALA A 1 82 ? -7.586 -17.891 -14.945 1 90.31 82 ALA A C 1
ATOM 627 O O . ALA A 1 82 ? -7.512 -18.547 -15.984 1 90.31 82 ALA A O 1
ATOM 628 N N . THR A 1 83 ? -6.566 -17.562 -14.172 1 95 83 THR A N 1
ATOM 629 C CA . THR A 1 83 ? -5.211 -17.734 -14.688 1 95 83 THR A CA 1
ATOM 630 C C . THR A 1 83 ? -4.91 -19.219 -14.914 1 95 83 THR A C 1
ATOM 632 O O . THR A 1 83 ? -4.047 -19.562 -15.727 1 95 83 THR A O 1
ATOM 635 N N . CYS A 1 84 ? -5.68 -20.062 -14.234 1 95 84 CYS A N 1
ATOM 636 C CA . CYS A 1 84 ? -5.477 -21.5 -14.336 1 95 84 CYS A CA 1
ATOM 637 C C . CYS A 1 84 ? -5.754 -21.984 -15.75 1 95 84 CYS A C 1
ATOM 639 O O . CYS A 1 84 ? -5.148 -22.953 -16.203 1 95 84 CYS A O 1
ATOM 641 N N . VAL A 1 85 ? -6.66 -21.344 -16.469 1 95.31 85 VAL A N 1
ATOM 642 C CA . VAL A 1 85 ? -7 -21.734 -17.828 1 95.31 85 VAL A CA 1
ATOM 643 C C . VAL A 1 85 ? -5.785 -21.562 -18.734 1 95.31 85 VAL A C 1
ATOM 645 O O . VAL A 1 85 ? -5.395 -22.5 -19.453 1 95.31 85 VAL A O 1
ATOM 648 N N . ALA A 1 86 ? -5.23 -20.422 -18.672 1 96.62 86 ALA A N 1
ATOM 649 C CA . ALA A 1 86 ? -4.035 -20.172 -19.469 1 96.62 86 ALA A CA 1
ATOM 650 C C . ALA A 1 86 ? -2.881 -21.062 -19.031 1 96.62 86 ALA A C 1
ATOM 652 O O . ALA A 1 86 ? -2.139 -21.578 -19.875 1 96.62 86 ALA A O 1
ATOM 653 N N . SER A 1 87 ? -2.725 -21.203 -17.734 1 98.31 87 SER A N 1
ATOM 654 C CA . SER A 1 87 ? -1.649 -22.016 -17.188 1 98.31 87 SER A CA 1
ATOM 655 C C . SER A 1 87 ? -1.723 -23.453 -17.719 1 98.31 87 SER A C 1
ATOM 657 O O . SER A 1 87 ? -0.721 -24 -18.188 1 98.31 87 SER A O 1
ATOM 659 N N . ARG A 1 88 ? -2.885 -24.047 -17.703 1 98.06 88 ARG A N 1
ATOM 660 C CA . ARG A 1 88 ? -3.076 -25.406 -18.188 1 98.06 88 ARG A CA 1
ATOM 661 C C . ARG A 1 88 ? -2.859 -25.5 -19.688 1 98.06 88 ARG A C 1
ATOM 663 O O . ARG A 1 88 ? -2.275 -26.469 -20.188 1 98.06 88 ARG A O 1
ATOM 670 N N . ALA A 1 89 ? -3.363 -24.547 -20.391 1 97.88 89 ALA A N 1
ATOM 671 C CA . ALA A 1 89 ? -3.137 -24.531 -21.828 1 97.88 89 ALA A CA 1
ATOM 672 C C . ALA A 1 89 ? -1.646 -24.469 -22.141 1 97.88 89 ALA A C 1
ATOM 674 O O . ALA A 1 89 ? -1.172 -25.141 -23.062 1 97.88 89 ALA A O 1
ATOM 675 N N . MET A 1 90 ? -0.931 -23.672 -21.375 1 98.5 90 MET A N 1
ATOM 676 C CA . MET A 1 90 ? 0.511 -23.547 -21.578 1 98.5 90 MET A CA 1
ATOM 677 C C . MET A 1 90 ? 1.219 -24.859 -21.266 1 98.5 90 MET A C 1
ATOM 679 O O . MET A 1 90 ? 2.094 -25.297 -22.016 1 98.5 90 MET A O 1
ATOM 683 N N . LEU A 1 91 ? 0.838 -25.469 -20.219 1 98.69 91 LEU A N 1
ATOM 684 C CA . LEU A 1 91 ? 1.42 -26.75 -19.844 1 98.69 91 LEU A CA 1
ATOM 685 C C . LEU A 1 91 ? 1.156 -27.797 -20.938 1 98.69 91 LEU A C 1
ATOM 687 O O . LEU A 1 91 ? 2.078 -28.484 -21.375 1 98.69 91 LEU A O 1
ATOM 691 N N . LEU A 1 92 ? -0.079 -27.922 -21.391 1 98.44 92 LEU A N 1
ATOM 692 C CA . LEU A 1 92 ? -0.543 -29.016 -22.234 1 98.44 92 LEU A CA 1
ATOM 693 C C . LEU A 1 92 ? -0.037 -28.844 -23.656 1 98.44 92 LEU A C 1
ATOM 695 O O . LEU A 1 92 ? 0.121 -29.828 -24.391 1 98.44 92 LEU A O 1
ATOM 699 N N . THR A 1 93 ? 0.256 -27.594 -24.078 1 98.25 93 THR A N 1
ATOM 700 C CA . THR A 1 93 ? 0.6 -27.359 -25.469 1 98.25 93 THR A CA 1
ATOM 701 C C . THR A 1 93 ? 2.066 -26.969 -25.609 1 98.25 93 THR A C 1
ATOM 703 O O . THR A 1 93 ? 2.619 -27 -26.719 1 98.25 93 THR A O 1
ATOM 706 N N . GLY A 1 94 ? 2.68 -26.531 -24.5 1 98.31 94 GLY A N 1
ATOM 707 C CA . GLY A 1 94 ? 4.047 -26.047 -24.562 1 98.31 94 GLY A CA 1
ATOM 708 C C . GLY A 1 94 ? 4.16 -24.688 -25.234 1 98.31 94 GLY A C 1
ATOM 709 O O . GLY A 1 94 ? 5.254 -24.281 -25.625 1 98.31 94 GLY A O 1
ATOM 710 N N . ARG A 1 95 ? 3.057 -24.016 -25.359 1 97.62 95 ARG A N 1
ATOM 711 C CA . ARG A 1 95 ? 3.02 -22.703 -25.984 1 97.62 95 ARG A CA 1
ATOM 712 C C . ARG A 1 95 ? 2.973 -21.594 -24.938 1 97.62 95 ARG A C 1
ATOM 714 O O . ARG A 1 95 ? 2.354 -21.766 -23.875 1 97.62 95 ARG A O 1
ATOM 721 N N . ASN A 1 96 ? 3.668 -20.5 -25.25 1 97.44 96 ASN A N 1
ATOM 722 C CA . ASN A 1 96 ? 3.602 -19.391 -24.312 1 97.44 96 ASN A CA 1
ATOM 723 C C . ASN A 1 96 ? 2.264 -18.656 -24.391 1 97.44 96 ASN A C 1
ATOM 725 O O . ASN A 1 96 ? 1.463 -18.922 -25.297 1 97.44 96 ASN A O 1
ATOM 729 N N . VAL A 1 97 ? 2.006 -17.766 -23.5 1 97.06 97 VAL A N 1
ATOM 730 C CA . VAL A 1 97 ? 0.688 -17.172 -23.266 1 97.06 97 VAL A CA 1
ATOM 731 C C . VAL A 1 97 ? 0.251 -16.375 -24.5 1 97.06 97 VAL A C 1
ATOM 733 O O . VAL A 1 97 ? -0.943 -16.281 -24.797 1 97.06 97 VAL A O 1
ATOM 736 N N . PHE A 1 98 ? 1.173 -15.844 -25.281 1 96.75 98 PHE A N 1
ATOM 737 C CA . PHE A 1 98 ? 0.854 -14.992 -26.422 1 96.75 98 PHE A CA 1
ATOM 738 C C . PHE A 1 98 ? 0.562 -15.836 -27.656 1 96.75 98 PHE A C 1
ATOM 740 O O . PHE A 1 98 ? 0.051 -15.328 -28.656 1 96.75 98 PHE A O 1
ATOM 747 N N . ASP A 1 99 ? 0.843 -17.109 -27.578 1 95.44 99 ASP A N 1
ATOM 748 C CA . ASP A 1 99 ? 0.659 -18 -28.719 1 95.44 99 ASP A CA 1
ATOM 749 C C . ASP A 1 99 ? -0.491 -18.969 -28.469 1 95.44 99 ASP A C 1
ATOM 751 O O . ASP A 1 99 ? -0.69 -19.906 -29.25 1 95.44 99 ASP A O 1
ATOM 755 N N . LEU A 1 100 ? -1.168 -18.797 -27.391 1 95.38 100 LEU A N 1
ATOM 756 C CA . LEU A 1 100 ? -2.361 -19.594 -27.141 1 95.38 100 LEU A CA 1
ATOM 757 C C . LEU A 1 100 ? -3.512 -19.156 -28.047 1 95.38 100 LEU A C 1
ATOM 759 O O . LEU A 1 100 ? -3.453 -18.078 -28.641 1 95.38 100 LEU A O 1
ATOM 763 N N . ASN A 1 101 ? -4.449 -20.031 -28.188 1 93 101 ASN A N 1
ATOM 764 C CA . ASN A 1 101 ? -5.715 -19.609 -28.781 1 93 101 ASN A CA 1
ATOM 765 C C . ASN A 1 101 ? -6.555 -18.797 -27.812 1 93 101 ASN A C 1
ATOM 767 O O . ASN A 1 101 ? -7.199 -19.359 -26.922 1 93 101 ASN A O 1
ATOM 771 N N . GLY A 1 102 ? -6.543 -17.531 -28.016 1 90.94 102 GLY A N 1
ATOM 772 C CA . GLY A 1 102 ? -7.258 -16.656 -27.109 1 90.94 102 GLY A CA 1
ATOM 773 C C . GLY A 1 102 ? -6.785 -16.781 -25.672 1 90.94 102 GLY A C 1
ATOM 774 O O . GLY A 1 102 ? -5.586 -16.703 -25.391 1 90.94 102 GLY A O 1
ATOM 775 N N . GLN A 1 103 ? -7.75 -16.969 -24.781 1 91.19 103 GLN A N 1
ATOM 776 C CA . GLN A 1 103 ? -7.438 -17.016 -23.359 1 91.19 103 GLN A CA 1
ATOM 777 C C . GLN A 1 103 ? -7.062 -18.438 -22.922 1 91.19 103 GLN A C 1
ATOM 779 O O . GLN A 1 103 ? -6.742 -18.656 -21.75 1 91.19 103 GLN A O 1
ATOM 784 N N . GLY A 1 104 ? -7.09 -19.359 -23.797 1 93.31 104 GLY A N 1
ATOM 785 C CA . GLY A 1 104 ? -6.629 -20.703 -23.5 1 93.31 104 GLY A CA 1
ATOM 786 C C . GLY A 1 104 ? -7.762 -21.672 -23.188 1 93.31 104 GLY A C 1
ATOM 787 O O . GLY A 1 104 ? -7.52 -22.812 -22.797 1 93.31 104 GLY A O 1
ATOM 788 N N . HIS A 1 105 ? -9.031 -21.266 -23.406 1 93.38 105 HIS A N 1
ATOM 789 C CA . HIS A 1 105 ? -10.18 -22.125 -23.109 1 93.38 105 HIS A CA 1
ATOM 790 C C . HIS A 1 105 ? -10.273 -23.281 -24.094 1 93.38 105 HIS A C 1
ATOM 792 O O . HIS A 1 105 ? -10.742 -24.375 -23.734 1 93.38 105 HIS A O 1
ATOM 798 N N . THR A 1 106 ? -9.883 -23.016 -25.312 1 95.69 106 THR A N 1
ATOM 799 C CA . THR A 1 106 ? -9.922 -24.016 -26.375 1 95.69 106 THR A CA 1
ATOM 800 C C . THR A 1 106 ? -8.516 -24.297 -26.906 1 95.69 106 THR A C 1
ATOM 802 O O . THR A 1 106 ? -7.746 -23.375 -27.172 1 95.69 106 THR A O 1
ATOM 805 N N . ILE A 1 107 ? -8.266 -25.547 -26.984 1 97 107 ILE A N 1
ATOM 806 C CA . ILE A 1 107 ? -7.012 -25.969 -27.594 1 97 107 ILE A CA 1
ATOM 807 C C . ILE A 1 107 ? -7.277 -26.5 -29 1 97 107 ILE A C 1
ATOM 809 O O . ILE A 1 107 ? -7.805 -27.594 -29.172 1 97 107 ILE A O 1
ATOM 813 N N . PRO A 1 108 ? -6.871 -25.766 -29.984 1 95.69 108 PRO A N 1
ATOM 814 C CA . PRO A 1 108 ? -7.125 -26.188 -31.359 1 95.69 108 PRO A CA 1
ATOM 815 C C . PRO A 1 108 ? -6.359 -27.453 -31.734 1 95.69 108 PRO A C 1
ATOM 817 O O . PRO A 1 108 ? -5.359 -27.781 -31.094 1 95.69 108 PRO A O 1
ATOM 820 N N . GLU A 1 109 ? -6.758 -28.062 -32.844 1 94.75 109 GLU A N 1
ATOM 821 C CA . GLU A 1 109 ? -6.184 -29.344 -33.281 1 94.75 109 GLU A CA 1
ATOM 822 C C . GLU A 1 109 ? -4.734 -29.172 -33.719 1 94.75 109 GLU A C 1
ATOM 824 O O . GLU A 1 109 ? -3.926 -30.094 -33.594 1 94.75 109 GLU A O 1
ATOM 829 N N . ASP A 1 110 ? -4.434 -28.047 -34.125 1 94.19 110 ASP A N 1
ATOM 830 C CA . ASP A 1 110 ? -3.074 -27.828 -34.625 1 94.19 110 ASP A CA 1
ATOM 831 C C . ASP A 1 110 ? -2.129 -27.469 -33.469 1 94.19 110 ASP A C 1
ATOM 833 O O . ASP A 1 110 ? -0.959 -27.156 -33.719 1 94.19 110 ASP A O 1
ATOM 837 N N . HIS A 1 111 ? -2.578 -27.531 -32.281 1 95.25 111 HIS A N 1
ATOM 838 C CA . HIS A 1 111 ? -1.771 -27.453 -31.062 1 95.25 111 HIS A CA 1
ATOM 839 C C . HIS A 1 111 ? -1.693 -28.812 -30.359 1 95.25 111 HIS A C 1
ATOM 841 O O . HIS A 1 111 ? -2.416 -29.062 -29.391 1 95.25 111 HIS A O 1
ATOM 847 N N . PRO A 1 112 ? -0.852 -29.641 -30.844 1 96.75 112 PRO A N 1
ATOM 848 C CA . PRO A 1 112 ? -0.786 -30.953 -30.203 1 96.75 112 PRO A CA 1
ATOM 849 C C . PRO A 1 112 ? -0.539 -30.859 -28.703 1 96.75 112 PRO A C 1
ATOM 851 O O . PRO A 1 112 ? 0.246 -30.016 -28.25 1 96.75 112 PRO A O 1
ATOM 854 N N . THR A 1 113 ? -1.251 -31.672 -27.969 1 97.88 113 THR A N 1
ATOM 855 C CA . THR A 1 113 ? -1.126 -31.672 -26.516 1 97.88 113 THR A CA 1
ATOM 856 C C . THR A 1 113 ? -0.106 -32.719 -26.062 1 97.88 113 THR A C 1
ATOM 858 O O . THR A 1 113 ? 0.292 -33.594 -26.844 1 97.88 113 THR A O 1
ATOM 861 N N . ILE A 1 114 ? 0.255 -32.625 -24.797 1 97.81 114 ILE A N 1
ATOM 862 C CA . ILE A 1 114 ? 1.146 -33.594 -24.172 1 97.81 114 ILE A CA 1
ATOM 863 C C . ILE A 1 114 ? 0.577 -35 -24.328 1 97.81 114 ILE A C 1
ATOM 865 O O . ILE A 1 114 ? 1.296 -35.938 -24.719 1 97.81 114 ILE A O 1
ATOM 869 N N . GLY A 1 115 ? -0.682 -35.125 -24.062 1 98.12 115 GLY A N 1
ATOM 870 C CA . GLY A 1 115 ? -1.306 -36.438 -24.156 1 98.12 115 GLY A CA 1
ATOM 871 C C . GLY A 1 115 ? -1.277 -37.031 -25.562 1 98.12 115 GLY A C 1
ATOM 872 O O . GLY A 1 115 ? -1.017 -38.219 -25.734 1 98.12 115 GLY A O 1
ATOM 873 N N . GLU A 1 116 ? -1.511 -36.188 -26.516 1 97.88 116 GLU A N 1
ATOM 874 C CA . GLU A 1 116 ? -1.513 -36.656 -27.906 1 97.88 116 GLU A CA 1
ATOM 875 C C . GLU A 1 116 ? -0.12 -37.094 -28.344 1 97.88 116 GLU A C 1
ATOM 877 O O . GLU A 1 116 ? 0.033 -38.156 -28.969 1 97.88 116 GLU A O 1
ATOM 882 N N . VAL A 1 117 ? 0.858 -36.312 -28.031 1 98.12 117 VAL A N 1
ATOM 883 C CA . VAL A 1 117 ? 2.225 -36.594 -28.469 1 98.12 117 VAL A CA 1
ATOM 884 C C . VAL A 1 117 ? 2.73 -37.875 -27.812 1 98.12 117 VAL A C 1
ATOM 886 O O . VAL A 1 117 ? 3.307 -38.75 -28.469 1 98.12 117 VAL A O 1
ATOM 889 N N . PHE A 1 118 ? 2.52 -38.031 -26.547 1 98.5 118 PHE A N 1
ATOM 890 C CA . PHE A 1 118 ? 2.941 -39.25 -25.844 1 98.5 118 PHE A CA 1
ATOM 891 C C . PHE A 1 118 ? 2.135 -40.469 -26.312 1 98.5 118 PHE A C 1
ATOM 893 O O . PHE A 1 118 ? 2.674 -41.562 -26.453 1 98.5 118 PHE A O 1
ATOM 900 N N . GLY A 1 119 ? 0.845 -40.219 -26.5 1 98.19 119 GLY A N 1
ATOM 901 C CA . GLY A 1 119 ? 0.031 -41.312 -27.047 1 98.19 119 GLY A CA 1
ATOM 902 C C . GLY A 1 119 ? 0.543 -41.844 -28.375 1 98.19 119 GLY A C 1
ATOM 903 O O . GLY A 1 119 ? 0.609 -43.062 -28.578 1 98.19 119 GLY A O 1
ATOM 904 N N . GLN A 1 120 ? 0.937 -40.969 -29.234 1 97.19 120 GLN A N 1
ATOM 905 C CA . GLN A 1 120 ? 1.467 -41.344 -30.547 1 97.19 120 GLN A CA 1
ATOM 906 C C . GLN A 1 120 ? 2.797 -42.062 -30.422 1 97.19 120 GLN A C 1
ATOM 908 O O . GLN A 1 120 ? 3.174 -42.844 -31.297 1 97.19 120 GLN A O 1
ATOM 913 N N . ALA A 1 121 ? 3.4 -41.875 -29.297 1 97.25 121 ALA A N 1
ATOM 914 C CA . ALA A 1 121 ? 4.699 -42.5 -29.062 1 97.25 121 ALA A CA 1
ATOM 915 C C . ALA A 1 121 ? 4.543 -43.812 -28.312 1 97.25 121 ALA A C 1
ATOM 917 O O . ALA A 1 121 ? 5.527 -44.406 -27.859 1 97.25 121 ALA A O 1
ATOM 918 N N . GLY A 1 122 ? 3.367 -44.281 -28.078 1 97 122 GLY A N 1
ATOM 919 C CA . GLY A 1 122 ? 3.131 -45.594 -27.531 1 97 122 GLY A CA 1
ATOM 920 C C . GLY A 1 122 ? 2.764 -45.594 -26.062 1 97 122 GLY A C 1
ATOM 921 O O . GLY A 1 122 ? 2.592 -46.656 -25.469 1 97 122 GLY A O 1
ATOM 922 N N . TYR A 1 123 ? 2.58 -44.438 -25.484 1 98.12 123 TYR A N 1
ATOM 923 C CA . TYR A 1 123 ? 2.188 -44.375 -24.078 1 98.12 123 TYR A CA 1
ATOM 924 C C . TYR A 1 123 ? 0.687 -44.594 -23.922 1 98.12 123 TYR A C 1
ATOM 926 O O . TYR A 1 123 ? -0.098 -44.188 -24.781 1 98.12 123 TYR A O 1
ATOM 934 N N . GLN A 1 124 ? 0.355 -45.188 -22.812 1 98 124 GLN A N 1
ATOM 935 C CA . GLN A 1 124 ? -1.019 -45.094 -22.344 1 98 124 GLN A CA 1
ATOM 936 C C . GLN A 1 124 ? -1.234 -43.781 -21.578 1 98 124 GLN A C 1
ATOM 938 O O . GLN A 1 124 ? -0.665 -43.562 -20.516 1 98 124 GLN A O 1
ATOM 943 N N . THR A 1 125 ? -2.064 -42.938 -22.156 1 98.5 125 THR A N 1
ATOM 944 C CA . THR A 1 125 ? -2.26 -41.625 -21.562 1 98.5 125 THR A CA 1
ATOM 945 C C . THR A 1 125 ? -3.547 -41.562 -20.734 1 98.5 125 THR A C 1
ATOM 947 O O . THR A 1 125 ? -4.57 -42.125 -21.156 1 98.5 125 THR A O 1
ATOM 950 N N . TYR A 1 126 ? -3.477 -41 -19.531 1 98.69 126 TYR A N 1
ATOM 951 C CA . TYR A 1 126 ? -4.551 -41.094 -18.547 1 98.69 126 TYR A CA 1
ATOM 952 C C . TYR A 1 126 ? -4.688 -39.781 -17.766 1 98.69 126 TYR A C 1
ATOM 954 O O . TYR A 1 126 ? -3.693 -39.219 -17.312 1 98.69 126 TYR A O 1
ATOM 962 N N . ILE A 1 127 ? -5.949 -39.281 -17.609 1 98.62 127 ILE A N 1
ATOM 963 C CA . ILE A 1 127 ? -6.172 -38.031 -16.875 1 98.62 127 ILE A CA 1
ATOM 964 C C . ILE A 1 127 ? -7.031 -38.312 -15.641 1 98.62 127 ILE A C 1
ATOM 966 O O . ILE A 1 127 ? -7.965 -39.125 -15.695 1 98.62 127 ILE A O 1
ATOM 970 N N . ILE A 1 128 ? -6.691 -37.688 -14.586 1 98.62 128 ILE A N 1
ATOM 971 C CA . ILE A 1 128 ? -7.508 -37.625 -13.383 1 98.62 128 ILE A CA 1
ATOM 972 C C . ILE A 1 128 ? -7.664 -36.188 -12.906 1 98.62 128 ILE A C 1
ATOM 974 O O . ILE A 1 128 ? -6.68 -35.469 -12.797 1 98.62 128 ILE A O 1
ATOM 978 N N . GLY A 1 129 ? -8.922 -35.812 -12.711 1 97.94 129 GLY A N 1
ATOM 979 C CA . GLY A 1 129 ? -9.133 -34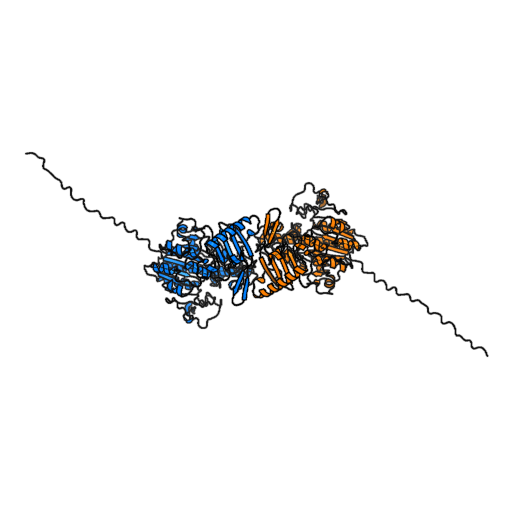.531 -12.031 1 97.94 129 GLY A CA 1
ATOM 980 C C . GLY A 1 129 ? -9.5 -33.406 -12.984 1 97.94 129 GLY A C 1
ATOM 981 O O . GLY A 1 129 ? -10.344 -33.594 -13.867 1 97.94 129 GLY A O 1
ATOM 982 N N . LYS A 1 130 ? -8.844 -32.188 -12.844 1 96.62 130 LYS A N 1
ATOM 983 C CA . LYS A 1 130 ? -9.297 -30.953 -13.445 1 96.62 130 LYS A CA 1
ATOM 984 C C . LYS A 1 130 ? -8.766 -30.797 -14.867 1 96.62 130 LYS A C 1
ATOM 986 O O . LYS A 1 130 ? -7.57 -30.969 -15.109 1 96.62 130 LYS A O 1
ATOM 991 N N . TRP A 1 131 ? -9.469 -30.516 -15.938 1 93.56 131 TRP A N 1
ATOM 992 C CA . TRP A 1 131 ? -9.109 -30.203 -17.312 1 93.56 131 TRP A CA 1
ATOM 993 C C . TRP A 1 131 ? -9.422 -28.734 -17.641 1 93.56 131 TRP A C 1
ATOM 995 O O . TRP A 1 131 ? -8.531 -27.984 -18.047 1 93.56 131 TRP A O 1
ATOM 1005 N N . HIS A 1 132 ? -10.289 -28.047 -17.438 1 90.75 132 HIS A N 1
ATOM 1006 C CA . HIS A 1 132 ? -10.773 -26.688 -17.531 1 90.75 132 HIS A CA 1
ATOM 1007 C C . HIS A 1 132 ? -10.703 -26.156 -18.953 1 90.75 132 HIS A C 1
ATOM 1009 O O . HIS A 1 132 ? -10.883 -24.969 -19.203 1 90.75 132 HIS A O 1
ATOM 1015 N N . GLN A 1 133 ? -10.211 -26.984 -20.047 1 95.25 133 GLN A N 1
ATOM 1016 C CA . GLN A 1 133 ? -10.258 -26.625 -21.469 1 95.25 133 GLN A CA 1
ATOM 1017 C C . GLN A 1 133 ? -11.469 -27.25 -22.141 1 95.25 133 GLN A C 1
ATOM 1019 O O . GLN A 1 133 ? -12.375 -27.75 -21.469 1 95.25 133 GLN A O 1
ATOM 1024 N N . ASP A 1 134 ? -11.562 -27.188 -23.438 1 95.31 134 ASP A N 1
ATOM 1025 C CA . ASP A 1 134 ? -12.719 -27.688 -24.188 1 95.31 134 ASP A CA 1
ATOM 1026 C C . ASP A 1 134 ? -12.75 -29.219 -24.203 1 95.31 134 ASP A C 1
ATOM 1028 O O . ASP A 1 134 ? -11.711 -29.859 -24.078 1 95.31 134 ASP A O 1
ATOM 1032 N N . ASN A 1 135 ? -13.922 -29.797 -24.391 1 95.75 135 ASN A N 1
ATOM 1033 C CA . ASN A 1 135 ? -14.133 -31.234 -24.359 1 95.75 135 ASN A CA 1
ATOM 1034 C C . ASN A 1 135 ? -13.43 -31.938 -25.516 1 95.75 135 ASN A C 1
ATOM 1036 O O . ASN A 1 135 ? -12.945 -33.062 -25.375 1 95.75 135 ASN A O 1
ATOM 1040 N N . ALA A 1 136 ? -13.383 -31.328 -26.609 1 95.88 136 ALA A N 1
ATOM 1041 C CA . ALA A 1 136 ? -12.781 -31.953 -27.797 1 95.88 136 ALA A CA 1
ATOM 1042 C C . ALA A 1 136 ? -11.289 -32.188 -27.594 1 95.88 136 ALA A C 1
ATOM 1044 O O . ALA A 1 136 ? -10.766 -33.25 -27.969 1 95.88 136 ALA A O 1
ATOM 1045 N N . SER A 1 137 ? -10.648 -31.219 -27.016 1 96.81 137 SER A N 1
ATOM 1046 C CA . SER A 1 137 ? -9.219 -31.391 -26.766 1 96.81 137 SER A CA 1
ATOM 1047 C C . SER A 1 137 ? -8.969 -32.406 -25.672 1 96.81 137 SER A C 1
ATOM 1049 O O . SER A 1 137 ? -7.969 -33.125 -25.703 1 96.81 137 SER A O 1
ATOM 1051 N N . LEU A 1 138 ? -9.859 -32.5 -24.719 1 97.06 138 LEU A N 1
ATOM 1052 C CA . LEU A 1 138 ? -9.773 -33.562 -23.703 1 97.06 138 LEU A CA 1
ATOM 1053 C C . LEU A 1 138 ? -9.82 -34.938 -24.344 1 97.06 138 LEU A C 1
ATOM 1055 O O . LEU A 1 138 ? -8.969 -35.781 -24.062 1 97.06 138 LEU A O 1
ATOM 1059 N N . ALA A 1 139 ? -10.742 -35.125 -25.25 1 96.69 139 ALA A N 1
ATOM 1060 C CA . ALA A 1 139 ? -10.977 -36.438 -25.875 1 96.69 139 ALA A CA 1
ATOM 1061 C C . ALA A 1 139 ? -9.789 -36.844 -26.734 1 96.69 139 ALA A C 1
ATOM 1063 O O . ALA A 1 139 ? -9.445 -38.031 -26.812 1 96.69 139 ALA A O 1
ATOM 1064 N N . ARG A 1 140 ? -9.172 -35.969 -27.344 1 96.31 140 ARG A N 1
ATOM 1065 C CA . ARG A 1 140 ? -8.07 -36.312 -28.234 1 96.31 140 ARG A CA 1
ATOM 1066 C C . ARG A 1 140 ? -6.766 -36.469 -27.453 1 96.31 140 ARG A C 1
ATOM 1068 O O . ARG A 1 140 ? -5.805 -37.062 -27.953 1 96.31 140 ARG A O 1
ATOM 1075 N N . SER A 1 141 ? -6.73 -35.969 -26.25 1 97.38 141 SER A N 1
ATOM 1076 C CA . SER A 1 141 ? -5.48 -35.875 -25.5 1 97.38 141 SER A CA 1
ATOM 1077 C C . SER A 1 141 ? -5.191 -37.188 -24.766 1 97.38 141 SER A C 1
ATOM 1079 O O . SER A 1 141 ? -4.031 -37.562 -24.562 1 97.38 141 SER A O 1
ATOM 1081 N N . PHE A 1 142 ? -6.254 -37.875 -24.359 1 98.19 142 PHE A N 1
ATOM 1082 C CA . PHE A 1 142 ? -6.008 -39 -23.438 1 98.19 142 PHE A CA 1
ATOM 1083 C C . PHE A 1 142 ? -6.754 -40.25 -23.906 1 98.19 142 PHE A C 1
ATOM 1085 O O . PHE A 1 142 ? -7.809 -40.125 -24.531 1 98.19 142 PHE A O 1
ATOM 1092 N N . HIS A 1 143 ? -6.215 -41.438 -23.5 1 97.75 143 HIS A N 1
ATOM 1093 C CA . HIS A 1 143 ? -6.828 -42.719 -23.812 1 97.75 143 HIS A CA 1
ATOM 1094 C C . HIS A 1 143 ? -7.84 -43.125 -22.734 1 97.75 143 HIS A C 1
ATOM 1096 O O . HIS A 1 143 ? -8.695 -43.969 -22.984 1 97.75 143 HIS A O 1
ATOM 1102 N N . GLY A 1 144 ? -7.727 -42.531 -21.578 1 97.69 144 GLY A N 1
ATOM 1103 C CA . GLY A 1 144 ? -8.602 -42.812 -20.453 1 97.69 144 GLY A CA 1
ATOM 1104 C C . GLY A 1 144 ? -8.516 -41.781 -19.359 1 97.69 144 GLY A C 1
ATOM 1105 O O . GLY A 1 144 ? -7.754 -40.812 -19.469 1 97.69 144 GLY A O 1
ATOM 1106 N N . GLY A 1 145 ? -9.383 -41.969 -18.375 1 98.06 145 GLY A N 1
ATOM 1107 C CA . GLY A 1 145 ? -9.406 -41.062 -17.234 1 98.06 145 GLY A CA 1
ATOM 1108 C C . GLY A 1 145 ? -10.414 -41.438 -16.172 1 98.06 145 GLY A C 1
ATOM 1109 O O . GLY A 1 145 ? -11.117 -42.438 -16.312 1 98.06 145 GLY A O 1
ATOM 1110 N N . ALA A 1 146 ? -10.344 -40.656 -15.133 1 97.94 146 ALA A N 1
ATOM 1111 C CA . ALA A 1 146 ? -11.273 -40.875 -14.016 1 97.94 146 ALA A CA 1
ATOM 1112 C C . ALA A 1 146 ? -11.492 -39.594 -13.242 1 97.94 146 ALA A C 1
ATOM 1114 O O . ALA A 1 146 ? -10.617 -38.719 -13.203 1 97.94 146 ALA A O 1
ATOM 1115 N N . ALA A 1 147 ? -12.703 -39.469 -12.641 1 97.5 147 ALA A N 1
ATOM 1116 C CA . ALA A 1 147 ? -13.062 -38.406 -11.727 1 97.5 147 ALA A CA 1
ATOM 1117 C C . ALA A 1 147 ? -12.766 -37.031 -12.336 1 97.5 147 ALA A C 1
ATOM 1119 O O . ALA A 1 147 ? -12.07 -36.219 -11.734 1 97.5 147 ALA A O 1
ATOM 1120 N N . LEU A 1 148 ? -13.32 -36.875 -13.547 1 97.12 148 LEU A N 1
ATOM 1121 C CA . LEU A 1 148 ? -13.109 -35.594 -14.242 1 97.12 148 LEU A CA 1
ATOM 1122 C C . LEU A 1 148 ? -13.953 -34.5 -13.625 1 97.12 148 LEU A C 1
ATOM 1124 O O . LEU A 1 148 ? -15.094 -34.719 -13.234 1 97.12 148 LEU A O 1
ATOM 1128 N N . MET A 1 149 ? -13.32 -33.375 -13.547 1 93.25 149 MET A N 1
ATOM 1129 C CA . MET A 1 149 ? -14.062 -32.219 -12.992 1 93.25 149 MET A CA 1
ATOM 1130 C C . MET A 1 149 ? -14.094 -31.062 -13.977 1 93.25 149 MET A C 1
ATOM 1132 O O . MET A 1 149 ? -13.461 -31.125 -15.031 1 93.25 149 MET A O 1
ATOM 1136 N N . SER A 1 150 ? -14.898 -29.969 -13.656 1 83.06 150 SER A N 1
ATOM 1137 C CA . SER A 1 150 ? -15.031 -28.719 -14.398 1 83.06 150 SER A CA 1
ATOM 1138 C C . SER A 1 150 ? -15.617 -28.953 -15.781 1 83.06 150 SER A C 1
ATOM 1140 O O . SER A 1 150 ? -15.07 -28.5 -16.781 1 83.06 150 SER A O 1
ATOM 1142 N N . ARG A 1 151 ? -16.609 -29.781 -15.758 1 84.56 151 ARG A N 1
ATOM 1143 C CA . ARG A 1 151 ? -17.312 -30.078 -17 1 84.56 151 ARG A CA 1
ATOM 1144 C C . ARG A 1 151 ? -18.688 -29.406 -17.031 1 84.56 151 ARG A C 1
ATOM 1146 O O . ARG A 1 151 ? -19.688 -30.031 -17.406 1 84.56 151 ARG A O 1
ATOM 1153 N N . GLY A 1 152 ? -18.625 -28.203 -16.547 1 77.94 152 GLY A N 1
ATOM 1154 C CA . GLY A 1 152 ? -19.828 -27.375 -16.672 1 77.94 152 GLY A CA 1
ATOM 1155 C C . GLY A 1 152 ? -20.484 -27.078 -15.336 1 77.94 152 GLY A C 1
ATOM 1156 O O . GLY A 1 152 ? -21.328 -26.188 -15.25 1 77.94 152 GLY A O 1
ATOM 1157 N N . ILE A 1 153 ? -20.234 -27.891 -14.289 1 78.75 153 ILE A N 1
ATOM 1158 C CA . ILE A 1 153 ? -20.781 -27.641 -12.961 1 78.75 153 ILE A CA 1
ATOM 1159 C C . ILE A 1 153 ? -19.641 -27.484 -11.953 1 78.75 153 ILE A C 1
ATOM 1161 O O . ILE A 1 153 ? -18.719 -28.312 -11.922 1 78.75 153 ILE A O 1
ATOM 1165 N N . TYR A 1 154 ? -19.719 -26.406 -11.219 1 79.75 154 TYR A N 1
ATOM 1166 C CA . TYR A 1 154 ? -18.766 -26.141 -10.156 1 79.75 154 TYR A CA 1
ATOM 1167 C C . TYR A 1 154 ? -19.453 -25.594 -8.914 1 79.75 154 TYR A C 1
ATOM 1169 O O . TYR A 1 154 ? -19.953 -24.469 -8.922 1 79.75 154 TYR A O 1
ATOM 1177 N N . TRP A 1 155 ? -19.5 -26.375 -7.844 1 79.12 155 TRP A N 1
ATOM 1178 C CA . TRP A 1 155 ? -20.297 -26.031 -6.672 1 79.12 155 TRP A CA 1
ATOM 1179 C C . TRP A 1 155 ? -19.422 -25.422 -5.578 1 79.12 155 TRP A C 1
ATOM 1181 O O . TRP A 1 155 ? -19.875 -25.188 -4.461 1 79.12 155 TRP A O 1
ATOM 1191 N N . GLU A 1 156 ? -18.172 -25.125 -5.828 1 85.94 156 GLU A N 1
ATOM 1192 C CA . GLU A 1 156 ? -17.266 -24.484 -4.895 1 85.94 156 GLU A CA 1
ATOM 1193 C C . GLU A 1 156 ? -17.234 -25.203 -3.553 1 85.94 156 GLU A C 1
ATOM 1195 O O . GLU A 1 156 ? -17.438 -24.594 -2.504 1 85.94 156 GLU A O 1
ATOM 1200 N N . ASP A 1 157 ? -17.016 -26.422 -3.607 1 93.06 157 ASP A N 1
ATOM 1201 C CA . ASP A 1 157 ? -17 -27.281 -2.422 1 93.06 157 ASP A CA 1
ATOM 1202 C C . ASP A 1 157 ? -16.141 -28.516 -2.652 1 93.06 157 ASP A C 1
ATOM 1204 O O . ASP A 1 157 ? -16.469 -29.375 -3.469 1 93.06 157 ASP A O 1
ATOM 1208 N N . HIS A 1 158 ? -15.031 -28.656 -1.898 1 95.94 158 HIS A N 1
ATOM 1209 C CA . HIS A 1 158 ? -14.094 -29.766 -2.1 1 95.94 158 HIS A CA 1
ATOM 1210 C C . HIS A 1 158 ? -14.688 -31.078 -1.618 1 95.94 158 HIS A C 1
ATOM 1212 O O . HIS A 1 158 ? -14.227 -32.156 -2.016 1 95.94 158 HIS A O 1
ATOM 1218 N N . PHE A 1 159 ? -15.734 -31.062 -0.774 1 95.5 159 PHE A N 1
ATOM 1219 C CA . PHE A 1 159 ? -16.297 -32.281 -0.195 1 95.5 159 PHE A CA 1
ATOM 1220 C C . PHE A 1 159 ? -17.547 -32.688 -0.949 1 95.5 159 PHE A C 1
ATOM 1222 O O . PHE A 1 159 ? -18.156 -33.719 -0.636 1 95.5 159 PHE A O 1
ATOM 1229 N N . ARG A 1 160 ? -17.984 -31.891 -1.907 1 92.94 160 ARG A N 1
ATOM 1230 C CA . ARG A 1 160 ? -19.156 -32.156 -2.74 1 92.94 160 ARG A CA 1
ATOM 1231 C C . ARG A 1 160 ? -18.891 -31.766 -4.191 1 92.94 160 ARG A C 1
ATOM 1233 O O . ARG A 1 160 ? -19.688 -31.047 -4.793 1 92.94 160 ARG A O 1
ATOM 1240 N N . MET A 1 161 ? -17.781 -32.156 -4.645 1 93.75 161 MET A N 1
ATOM 1241 C CA . MET A 1 161 ? -17.391 -31.75 -5.992 1 93.75 161 MET A CA 1
ATOM 1242 C C . MET A 1 161 ? -18.078 -32.625 -7.043 1 93.75 161 MET A C 1
ATOM 1244 O O . MET A 1 161 ? -17.953 -33.844 -7.02 1 93.75 161 MET A O 1
ATOM 1248 N N . PRO A 1 162 ? -18.828 -32.062 -7.973 1 94.5 162 PRO A N 1
ATOM 1249 C CA . PRO A 1 162 ? -19.344 -32.844 -9.094 1 94.5 162 PRO A CA 1
ATOM 1250 C C . PRO A 1 162 ? -18.234 -33.438 -9.969 1 94.5 162 PRO A C 1
ATOM 1252 O O . PRO A 1 162 ? -17.281 -32.719 -10.32 1 94.5 162 PRO A O 1
ATOM 1255 N N . LEU A 1 163 ? -18.359 -34.688 -10.328 1 96.5 163 LEU A N 1
ATOM 1256 C CA . LEU A 1 163 ? -17.359 -35.406 -11.109 1 96.5 163 LEU A CA 1
ATOM 1257 C C . LEU A 1 163 ? -18.016 -36.156 -12.273 1 96.5 163 LEU A C 1
ATOM 1259 O O . LEU A 1 163 ? -19.234 -36.375 -12.273 1 96.5 163 LEU A O 1
ATOM 1263 N N . TRP A 1 164 ? -17.234 -36.5 -13.266 1 96.94 164 TRP A N 1
ATOM 1264 C CA . TRP A 1 164 ? -17.688 -37.281 -14.414 1 96.94 164 TRP A CA 1
ATOM 1265 C C . TRP A 1 164 ? -16.734 -38.438 -14.688 1 96.94 164 TRP A C 1
ATOM 1267 O O . TRP A 1 164 ? -15.531 -38.344 -14.414 1 96.94 164 TRP A O 1
ATOM 1277 N N . ASP A 1 165 ? -17.281 -39.469 -15.266 1 96.38 165 ASP A N 1
ATOM 1278 C CA . ASP A 1 165 ? -16.453 -40.531 -15.797 1 96.38 165 ASP A CA 1
ATOM 1279 C C . ASP A 1 165 ? -15.875 -40.156 -17.156 1 96.38 165 ASP A C 1
ATOM 1281 O O . ASP A 1 165 ? -16.422 -39.312 -17.859 1 96.38 165 ASP A O 1
ATOM 1285 N N . TRP A 1 166 ? -14.789 -40.781 -17.438 1 96.56 166 TRP A N 1
ATOM 1286 C CA . TRP A 1 166 ? -14.148 -40.594 -18.734 1 96.56 166 TRP A CA 1
ATOM 1287 C C . TRP A 1 166 ? -15.086 -41 -19.859 1 96.56 166 TRP A C 1
ATOM 1289 O O . TRP A 1 166 ? -15.727 -42.062 -19.797 1 96.56 166 TRP A O 1
ATOM 1299 N N . ASP A 1 167 ? -15.141 -40.125 -20.891 1 95.75 167 ASP A N 1
ATOM 1300 C CA . ASP A 1 167 ? -15.883 -40.406 -22.109 1 95.75 167 ASP A CA 1
ATOM 1301 C C . ASP A 1 167 ? -15.016 -40.125 -23.344 1 95.75 167 ASP A C 1
ATOM 1303 O O . ASP A 1 167 ? -14.719 -38.969 -23.656 1 95.75 167 ASP A O 1
ATOM 1307 N N . PRO A 1 168 ? -14.719 -41.188 -24.109 1 94.12 168 PRO A N 1
ATOM 1308 C CA . PRO A 1 168 ? -13.828 -41 -25.25 1 94.12 168 PRO A CA 1
ATOM 1309 C C . PRO A 1 168 ? -14.406 -40.094 -26.312 1 94.12 168 PRO A C 1
ATOM 1311 O O . PRO A 1 168 ? -13.68 -39.594 -27.172 1 94.12 168 PRO A O 1
ATOM 1314 N N . GLN A 1 169 ? -15.727 -39.844 -26.281 1 93.62 169 GLN A N 1
ATOM 1315 C CA . GLN A 1 169 ? -16.359 -38.969 -27.266 1 93.62 169 GLN A CA 1
ATOM 1316 C C . GLN A 1 169 ? -16.406 -37.531 -26.781 1 93.62 169 GLN A C 1
ATOM 1318 O O . GLN A 1 169 ? -16.781 -36.625 -27.531 1 93.62 169 GLN A O 1
ATOM 1323 N N . GLY A 1 170 ? -15.922 -37.344 -25.609 1 93.38 170 GLY A N 1
ATOM 1324 C CA . GLY A 1 170 ? -15.875 -35.969 -25.078 1 93.38 170 GLY A CA 1
ATOM 1325 C C . GLY A 1 170 ? -17.234 -35.438 -24.656 1 93.38 170 GLY A C 1
ATOM 1326 O O . GLY A 1 170 ? -17.469 -34.25 -24.656 1 93.38 170 GLY A O 1
ATOM 1327 N N . ASN A 1 171 ? -18.219 -36.312 -24.359 1 93.12 171 ASN A N 1
ATOM 1328 C CA . ASN A 1 171 ? -19.562 -35.938 -23.953 1 93.12 171 ASN A CA 1
ATOM 1329 C C . ASN A 1 171 ? -19.734 -36 -22.438 1 93.12 171 ASN A C 1
ATOM 1331 O O . ASN A 1 171 ? -19.703 -37.094 -21.859 1 93.12 171 ASN A O 1
ATOM 1335 N N . TYR A 1 172 ? -19.922 -34.812 -21.891 1 94.38 172 TYR A N 1
ATOM 1336 C CA . TYR A 1 172 ? -20.062 -34.75 -20.438 1 94.38 172 TYR A CA 1
ATOM 1337 C C . TYR A 1 172 ? -21.312 -33.969 -20.031 1 94.38 172 TYR A C 1
ATOM 1339 O O . TYR A 1 172 ? -21.219 -32.938 -19.391 1 94.38 172 TYR A O 1
ATOM 1347 N N . PRO A 1 173 ? -22.469 -34.469 -20.375 1 92.56 173 PRO A N 1
ATOM 1348 C CA . PRO A 1 173 ? -23.703 -33.781 -19.984 1 92.56 173 PRO A CA 1
ATOM 1349 C C . PRO A 1 173 ? -23.906 -33.719 -18.469 1 92.56 173 PRO A C 1
ATOM 1351 O O . PRO A 1 173 ? -23.391 -34.594 -17.75 1 92.56 173 PRO A O 1
ATOM 1354 N N . ALA A 1 174 ? -24.641 -32.812 -18.031 1 89.06 174 ALA A N 1
ATOM 1355 C CA . ALA A 1 174 ? -24.859 -32.562 -16.594 1 89.06 174 ALA A CA 1
ATOM 1356 C C . ALA A 1 174 ? -25.469 -33.781 -15.914 1 89.06 174 ALA A C 1
ATOM 1358 O O . ALA A 1 174 ? -25.172 -34.062 -14.75 1 89.06 174 ALA A O 1
ATOM 1359 N N . ASP A 1 175 ? -26.266 -34.469 -16.609 1 89.5 175 ASP A N 1
ATOM 1360 C CA . ASP A 1 175 ? -27.031 -35.562 -15.984 1 89.5 175 ASP A CA 1
ATOM 1361 C C . ASP A 1 175 ? -26.172 -36.812 -15.789 1 89.5 175 ASP A C 1
ATOM 1363 O O . ASP A 1 175 ? -26.594 -37.75 -15.133 1 89.5 175 ASP A O 1
ATOM 1367 N N . LYS A 1 176 ? -24.969 -36.781 -16.344 1 92.06 176 LYS A N 1
ATOM 1368 C CA . LYS A 1 176 ? -24.062 -37.938 -16.141 1 92.06 176 LYS A CA 1
ATOM 1369 C C . LYS A 1 176 ? -23.047 -37.625 -15.039 1 92.06 176 LYS A C 1
ATOM 1371 O O . LYS A 1 176 ? -22.234 -38.5 -14.703 1 92.06 176 LYS A O 1
ATOM 1376 N N . GLY A 1 177 ? -23.188 -36.469 -14.477 1 93.5 177 GLY A N 1
ATOM 1377 C CA . GLY A 1 177 ? -22.328 -36.125 -13.352 1 93.5 177 GLY A CA 1
ATOM 1378 C C . GLY A 1 177 ? -22.719 -36.812 -12.07 1 93.5 177 GLY A C 1
ATOM 1379 O O . GLY A 1 177 ? -23.844 -37.312 -11.938 1 93.5 177 GLY A O 1
ATOM 1380 N N . TYR A 1 178 ? -21.734 -36.938 -11.133 1 94.31 178 TYR A N 1
ATOM 1381 C CA . TYR A 1 178 ? -21.984 -37.594 -9.852 1 94.31 178 TYR A CA 1
ATOM 1382 C C . TYR A 1 178 ? -21.172 -36.969 -8.742 1 94.31 178 TYR A C 1
ATOM 1384 O O . TYR A 1 178 ? -20.25 -36.188 -9.008 1 94.31 178 TYR A O 1
ATOM 1392 N N . LEU A 1 179 ? -21.562 -37.219 -7.539 1 93.19 179 LEU A N 1
ATOM 1393 C CA . LEU A 1 179 ? -20.75 -36.906 -6.363 1 93.19 179 LEU A CA 1
ATOM 1394 C C . LEU A 1 179 ? -20.422 -38.156 -5.574 1 93.19 179 LEU A C 1
ATOM 1396 O O . LEU A 1 179 ? -21.047 -39.188 -5.77 1 93.19 179 LEU A O 1
ATOM 1400 N N . ILE A 1 180 ? -19.391 -38.062 -4.828 1 95.56 180 ILE A N 1
ATOM 1401 C CA . ILE A 1 180 ? -19.031 -39.156 -3.926 1 95.56 180 ILE A CA 1
ATOM 1402 C C . ILE A 1 180 ? -19.375 -38.781 -2.488 1 95.56 180 ILE A C 1
ATOM 1404 O O . ILE A 1 180 ? -18.906 -37.75 -1.99 1 95.56 180 ILE A O 1
ATOM 1408 N N . ARG A 1 181 ? -20.141 -39.562 -1.858 1 94.31 181 ARG A N 1
ATOM 1409 C CA . ARG A 1 181 ? -20.547 -39.375 -0.47 1 94.31 181 ARG A CA 1
ATOM 1410 C C . ARG A 1 181 ? -20.047 -40.5 0.416 1 94.31 181 ARG A C 1
ATOM 1412 O O . ARG A 1 181 ? -19.641 -41.562 -0.083 1 94.31 181 ARG A O 1
ATOM 1419 N N . ARG A 1 182 ? -19.984 -40.156 1.652 1 93.38 182 ARG A N 1
ATOM 1420 C CA . ARG A 1 182 ? -19.734 -41.219 2.631 1 93.38 182 ARG A CA 1
ATOM 1421 C C . ARG A 1 182 ? -21.047 -41.781 3.176 1 93.38 182 ARG A C 1
ATOM 1423 O O . ARG A 1 182 ? -21.953 -41.031 3.529 1 93.38 182 ARG A O 1
ATOM 1430 N N . ASP A 1 183 ? -21.094 -43.094 3.215 1 91.19 183 ASP A N 1
ATOM 1431 C CA . ASP A 1 183 ? -22.281 -43.688 3.814 1 91.19 183 ASP A CA 1
ATOM 1432 C C . ASP A 1 183 ? -22.125 -43.812 5.328 1 91.19 183 ASP A C 1
ATOM 1434 O O . ASP A 1 183 ? -21.188 -43.281 5.91 1 91.19 183 ASP A O 1
ATOM 1438 N N . HIS A 1 184 ? -23.125 -44.5 5.98 1 89.38 184 HIS A N 1
ATOM 1439 C CA . HIS A 1 184 ? -23.172 -44.594 7.438 1 89.38 184 HIS A CA 1
ATOM 1440 C C . HIS A 1 184 ? -21.953 -45.344 7.984 1 89.38 184 HIS A C 1
ATOM 1442 O O . HIS A 1 184 ? -21.562 -45.125 9.133 1 89.38 184 HIS A O 1
ATOM 1448 N N . GLU A 1 185 ? -21.344 -46.188 7.098 1 91.56 185 GLU A N 1
ATOM 1449 C CA . GLU A 1 185 ? -20.172 -46.938 7.52 1 91.56 185 GLU A CA 1
ATOM 1450 C C . GLU A 1 185 ? -18.891 -46.25 7.078 1 91.56 185 GLU A C 1
ATOM 1452 O O . GLU A 1 185 ? -17.781 -46.75 7.285 1 91.56 185 GLU A O 1
ATOM 1457 N N . GLY A 1 186 ? -19.047 -45.094 6.453 1 89.75 186 GLY A N 1
ATOM 1458 C CA . GLY A 1 186 ? -17.891 -44.312 6.035 1 89.75 186 GLY A CA 1
ATOM 1459 C C . GLY A 1 186 ? -17.375 -44.719 4.66 1 89.75 186 GLY A C 1
ATOM 1460 O O . GLY A 1 186 ? -16.328 -44.219 4.215 1 89.75 186 GLY A O 1
ATOM 1461 N N . ARG A 1 187 ? -18.156 -45.562 4.023 1 93.06 187 ARG A N 1
ATOM 1462 C CA . ARG A 1 187 ? -17.734 -46.031 2.699 1 93.06 187 ARG A CA 1
ATOM 1463 C C . ARG A 1 187 ? -18.172 -45.031 1.622 1 93.06 187 ARG A C 1
ATOM 1465 O O . ARG A 1 187 ? -19.219 -44.406 1.737 1 93.06 187 ARG A O 1
ATOM 1472 N N . TRP A 1 188 ? -17.266 -45 0.587 1 96.31 188 TRP A N 1
ATOM 1473 C CA . TRP A 1 188 ? -17.562 -44.094 -0.514 1 96.31 188 TRP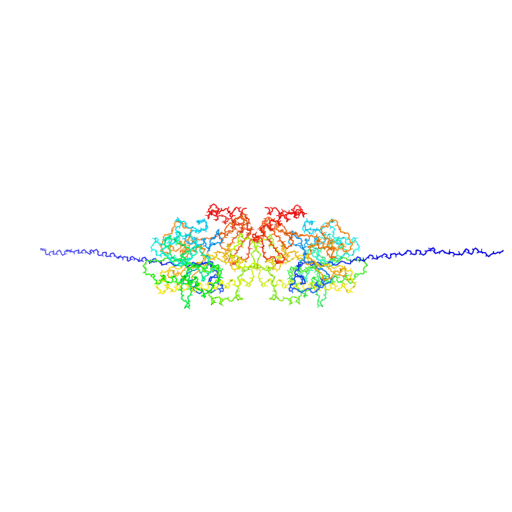 A CA 1
ATOM 1474 C C . TRP A 1 188 ? -18.719 -44.625 -1.369 1 96.31 188 TRP A C 1
ATOM 1476 O O . TRP A 1 188 ? -18.734 -45.812 -1.715 1 96.31 188 TRP A O 1
ATOM 1486 N N . GLN A 1 189 ? -19.703 -43.719 -1.6 1 95.31 189 GLN A N 1
ATOM 1487 C CA . GLN A 1 189 ? -20.828 -44.062 -2.461 1 95.31 189 GLN A CA 1
ATOM 1488 C C . GLN A 1 189 ? -21.109 -42.969 -3.473 1 95.31 189 GLN A C 1
ATOM 1490 O O . GLN A 1 189 ? -21.078 -41.781 -3.127 1 95.31 189 GLN A O 1
ATOM 1495 N N . ARG A 1 190 ? -21.391 -43.438 -4.684 1 94.69 190 ARG A N 1
ATOM 1496 C CA . ARG A 1 190 ? -21.766 -42.5 -5.715 1 94.69 190 ARG A CA 1
ATOM 1497 C C . ARG A 1 190 ? -23.203 -42.031 -5.555 1 94.69 190 ARG A C 1
ATOM 1499 O O . ARG A 1 190 ? -24.078 -42.844 -5.211 1 94.69 190 ARG A O 1
ATOM 1506 N N . SER A 1 191 ? -23.359 -40.75 -5.719 1 91.81 191 SER A N 1
ATOM 1507 C CA . SER A 1 191 ? -24.703 -40.188 -5.695 1 91.81 191 SER A CA 1
ATOM 1508 C C . SER A 1 191 ? -24.938 -39.25 -6.875 1 91.81 191 SER A C 1
ATOM 1510 O O . SER A 1 191 ? -24 -38.594 -7.344 1 91.81 191 SER A O 1
ATOM 1512 N N . SER A 1 192 ? -26.172 -39.156 -7.332 1 89.81 192 SER A N 1
ATOM 1513 C CA . SER A 1 192 ? -26.531 -38.25 -8.414 1 89.81 192 SER A CA 1
ATOM 1514 C C . SER A 1 192 ? -26.484 -36.781 -7.957 1 89.81 192 SER A C 1
ATOM 1516 O O . SER A 1 192 ? -26.578 -36.5 -6.758 1 89.81 192 SER A O 1
ATOM 1518 N N . LEU A 1 193 ? -26.344 -35.906 -8.898 1 89.06 193 LEU A N 1
ATOM 1519 C CA . LEU A 1 193 ? -26.312 -34.469 -8.602 1 89.06 193 LEU A CA 1
ATOM 1520 C C . LEU A 1 193 ? -27.719 -33.906 -8.391 1 89.06 193 LEU A C 1
ATOM 1522 O O . LEU A 1 193 ? -27.875 -32.781 -7.926 1 89.06 193 LEU A O 1
ATOM 1526 N N . GLU A 1 194 ? -28.641 -34.688 -8.711 1 78.38 194 GLU A N 1
ATOM 1527 C CA . GLU A 1 194 ? -30.016 -34.219 -8.664 1 78.38 194 GLU A CA 1
ATOM 1528 C C . GLU A 1 194 ? -30.391 -33.719 -7.27 1 78.38 194 GLU A C 1
ATOM 1530 O O . GLU A 1 194 ? -30.156 -34.406 -6.277 1 78.38 194 GLU A O 1
ATOM 1535 N N . GLY A 1 195 ? -30.938 -32.562 -7.211 1 74.25 195 GLY A N 1
ATOM 1536 C CA . GLY A 1 195 ? -31.453 -31.984 -5.973 1 74.25 195 GLY A CA 1
ATOM 1537 C C . GLY A 1 195 ? -30.375 -31.422 -5.074 1 74.25 195 GLY A C 1
ATOM 1538 O O . GLY A 1 195 ? -30.641 -31 -3.949 1 74.25 195 GLY A O 1
ATOM 1539 N N . MET A 1 196 ? -29.203 -31.312 -5.594 1 71 196 MET A N 1
ATOM 1540 C CA . MET A 1 196 ? -28.109 -30.922 -4.711 1 71 196 MET A CA 1
ATOM 1541 C C . MET A 1 196 ? -27.469 -29.625 -5.195 1 71 196 MET A C 1
ATOM 1543 O O . MET A 1 196 ? -26.375 -29.266 -4.754 1 71 196 MET A O 1
ATOM 1547 N N . ALA A 1 197 ? -28.094 -28.969 -6.027 1 72.62 197 ALA A N 1
ATOM 1548 C CA . ALA A 1 197 ? -27.516 -27.797 -6.652 1 72.62 197 ALA A CA 1
ATOM 1549 C C . ALA A 1 197 ? -27.5 -26.609 -5.684 1 72.62 197 ALA A C 1
ATOM 1551 O O . ALA A 1 197 ? -28.484 -25.891 -5.547 1 72.62 197 ALA A O 1
ATOM 1552 N N . HIS A 1 198 ? -26.406 -26.531 -4.84 1 78.5 198 HIS A N 1
ATOM 1553 C CA . HIS A 1 198 ? -26.156 -25.422 -3.936 1 78.5 198 HIS A CA 1
ATOM 1554 C C . HIS A 1 198 ? -24.688 -25.016 -3.936 1 78.5 198 HIS A C 1
ATOM 1556 O O . HIS A 1 198 ? -23.812 -25.859 -3.799 1 78.5 198 HIS A O 1
ATOM 1562 N N . ARG A 1 199 ? -24.516 -23.781 -4.137 1 80.88 199 ARG A N 1
ATOM 1563 C CA . ARG A 1 199 ? -23.141 -23.312 -4.113 1 80.88 199 ARG A CA 1
ATOM 1564 C C . ARG A 1 199 ? -22.578 -23.344 -2.697 1 80.88 199 ARG A C 1
ATOM 1566 O O . ARG A 1 199 ? -23.281 -23.078 -1.729 1 80.88 199 ARG A O 1
ATOM 1573 N N . GLY A 1 200 ? -21.375 -23.75 -2.611 1 80.19 200 GLY A N 1
ATOM 1574 C CA . GLY A 1 200 ? -20.703 -23.891 -1.326 1 80.19 200 GLY A CA 1
ATOM 1575 C C . GLY A 1 200 ? -19.906 -22.656 -0.939 1 80.19 200 GLY A C 1
ATOM 1576 O O . GLY A 1 200 ? -20.094 -21.578 -1.499 1 80.19 200 GLY A O 1
ATOM 1577 N N . PRO A 1 201 ? -18.984 -22.906 -0.036 1 87.88 201 PRO A N 1
ATOM 1578 C CA . PRO A 1 201 ? -18.719 -24.156 0.669 1 87.88 201 PRO A CA 1
ATOM 1579 C C . PRO A 1 201 ? -19.672 -24.406 1.829 1 87.88 201 PRO A C 1
ATOM 1581 O O . PRO A 1 201 ? -19.828 -23.547 2.705 1 87.88 201 PRO A O 1
ATOM 1584 N N . ILE A 1 202 ? -20.328 -25.625 1.859 1 86.38 202 ILE A N 1
ATOM 1585 C CA . ILE A 1 202 ? -21.328 -25.875 2.9 1 86.38 202 ILE A CA 1
ATOM 1586 C C . ILE A 1 202 ? -21.078 -27.266 3.506 1 86.38 202 ILE A C 1
ATOM 1588 O O . ILE A 1 202 ? -21.766 -27.656 4.453 1 86.38 202 ILE A O 1
ATOM 1592 N N . SER A 1 203 ? -20.125 -28 2.959 1 87.19 203 SER A N 1
ATOM 1593 C CA . SER A 1 203 ? -19.953 -29.375 3.41 1 87.19 203 SER A CA 1
ATOM 1594 C C . SER A 1 203 ? -18.594 -29.562 4.074 1 87.19 203 SER A C 1
ATOM 1596 O O . SER A 1 203 ? -17.766 -28.641 4.082 1 87.19 203 SER A O 1
ATOM 1598 N N . THR A 1 204 ? -18.516 -30.719 4.77 1 92.56 204 THR A N 1
ATOM 1599 C CA . THR A 1 204 ? -17.281 -31.125 5.453 1 92.56 204 THR A CA 1
ATOM 1600 C C . THR A 1 204 ? -16.969 -32.594 5.164 1 92.56 204 THR A C 1
ATOM 1602 O O . THR A 1 204 ? -17.625 -33.219 4.324 1 92.56 204 THR A O 1
ATOM 1605 N N . GLU A 1 205 ? -15.891 -33.031 5.832 1 94.12 205 GLU A N 1
ATOM 1606 C CA . GLU A 1 205 ? -15.461 -34.406 5.645 1 94.12 205 GLU A CA 1
ATOM 1607 C C . GLU A 1 205 ? -16.547 -35.375 6.066 1 94.12 205 GLU A C 1
ATOM 1609 O O . GLU A 1 205 ? -16.5 -36.562 5.715 1 94.12 205 GLU A O 1
ATOM 1614 N N . AS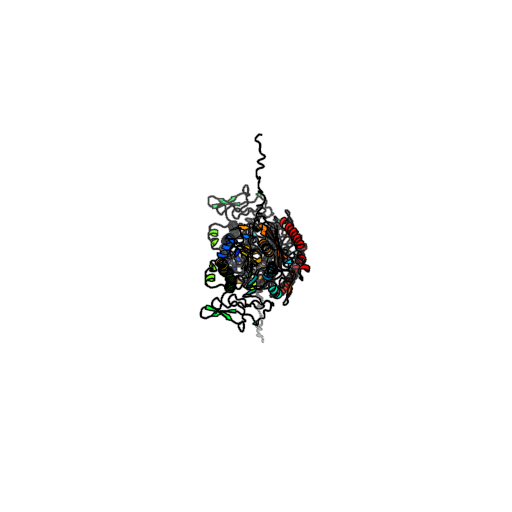P A 1 206 ? -17.562 -34.906 6.793 1 92.88 206 ASP A N 1
ATOM 1615 C CA . ASP A 1 206 ? -18.656 -35.75 7.219 1 92.88 206 ASP A CA 1
ATOM 1616 C C . ASP A 1 206 ? -19.562 -36.094 6.043 1 92.88 206 ASP A C 1
ATOM 1618 O O . ASP A 1 206 ? -20.219 -37.156 6.051 1 92.88 206 ASP A O 1
ATOM 1622 N N . PHE A 1 207 ? -19.609 -35.312 5.043 1 92.94 207 PHE A N 1
ATOM 1623 C CA . PHE A 1 207 ? -20.469 -35.5 3.889 1 92.94 207 PHE A CA 1
ATOM 1624 C C . PHE A 1 207 ? -19.812 -36.469 2.885 1 92.94 207 PHE A C 1
ATOM 1626 O O . PHE A 1 207 ? -20.453 -37.406 2.402 1 92.94 207 PHE A O 1
ATOM 1633 N N . GLY A 1 208 ? -18.594 -36.188 2.545 1 95.38 208 GLY A N 1
ATOM 1634 C CA . GLY A 1 208 ? -17.875 -36.969 1.55 1 95.38 208 GLY A CA 1
ATOM 1635 C C . GLY A 1 208 ? -16.375 -36.75 1.596 1 95.38 208 GLY A C 1
ATOM 1636 O O . GLY A 1 208 ? -15.891 -35.906 2.367 1 95.38 208 GLY A O 1
ATOM 1637 N N . PRO A 1 209 ? -15.703 -37.531 0.762 1 96.88 209 PRO A N 1
ATOM 1638 C CA . PRO A 1 209 ? -14.25 -37.344 0.709 1 96.88 209 PRO A CA 1
ATOM 1639 C C . PRO A 1 209 ? -13.844 -36.062 0.023 1 96.88 209 PRO A C 1
ATOM 1641 O O . PRO A 1 209 ? -14.547 -35.562 -0.869 1 96.88 209 PRO A O 1
ATOM 1644 N N . HIS A 1 210 ? -12.773 -35.5 0.524 1 97.75 210 HIS A N 1
ATOM 1645 C CA . HIS A 1 210 ? -12.18 -34.344 -0.139 1 97.75 210 HIS A CA 1
ATOM 1646 C C . HIS A 1 210 ? -11.773 -34.688 -1.569 1 97.75 210 HIS A C 1
ATOM 1648 O O . HIS A 1 210 ? -11.328 -35.812 -1.849 1 97.75 210 HIS A O 1
ATOM 1654 N N . THR A 1 211 ? -11.859 -33.719 -2.453 1 97.5 211 THR A N 1
ATOM 1655 C CA . THR A 1 211 ? -11.523 -33.938 -3.857 1 97.5 211 THR A CA 1
ATOM 1656 C C . THR A 1 211 ? -10.117 -34.5 -3.996 1 97.5 211 THR A C 1
ATOM 1658 O O . THR A 1 211 ? -9.867 -35.344 -4.848 1 97.5 211 THR A O 1
ATOM 1661 N N . SER A 1 212 ? -9.172 -34.062 -3.156 1 98.56 212 SER A N 1
ATOM 1662 C CA . SER A 1 212 ? -7.801 -34.562 -3.209 1 98.56 212 SER A CA 1
ATOM 1663 C C . SER A 1 212 ? -7.746 -36.031 -2.871 1 98.56 212 SER A C 1
ATOM 1665 O O . SER A 1 212 ? -6.922 -36.781 -3.416 1 98.56 212 SER A O 1
ATOM 1667 N N . GLU A 1 213 ? -8.562 -36.469 -1.978 1 98.62 213 GLU A N 1
ATOM 1668 C CA . GLU A 1 213 ? -8.625 -37.906 -1.627 1 98.62 213 GLU A CA 1
ATOM 1669 C C . GLU A 1 213 ? -9.156 -38.719 -2.789 1 98.62 213 GLU A C 1
ATOM 1671 O O . GLU A 1 213 ? -8.664 -39.812 -3.047 1 98.62 213 GLU A O 1
ATOM 1676 N N . ILE A 1 214 ? -10.133 -38.188 -3.432 1 98.5 214 ILE A N 1
ATOM 1677 C CA . ILE A 1 214 ? -10.734 -38.906 -4.566 1 98.5 214 ILE A CA 1
ATOM 1678 C C . ILE A 1 214 ? -9.695 -39.062 -5.672 1 98.5 214 ILE A C 1
ATOM 1680 O O . ILE A 1 214 ? -9.523 -40.156 -6.207 1 98.5 214 ILE A O 1
ATOM 1684 N N . PHE A 1 215 ? -8.992 -38 -6.008 1 98.75 215 PHE A N 1
ATOM 1685 C CA . PHE A 1 215 ? -8.031 -38.031 -7.098 1 98.75 215 PHE A CA 1
ATOM 1686 C C . PHE A 1 215 ? -6.855 -38.969 -6.75 1 98.75 215 PHE A C 1
ATOM 1688 O O . PHE A 1 215 ? -6.371 -39.688 -7.602 1 98.75 215 PHE A O 1
ATOM 1695 N N . ALA A 1 216 ? -6.391 -38.906 -5.516 1 98.88 216 ALA A N 1
ATOM 1696 C CA . ALA A 1 216 ? -5.32 -39.812 -5.082 1 98.88 216 ALA A CA 1
ATOM 1697 C C . ALA A 1 216 ? -5.766 -41.281 -5.156 1 98.88 216 ALA A C 1
ATOM 1699 O O . ALA A 1 216 ? -4.988 -42.156 -5.559 1 98.88 216 ALA A O 1
ATOM 1700 N N . TYR A 1 217 ? -6.965 -41.5 -4.738 1 98.5 217 TYR A N 1
ATOM 1701 C CA . TYR A 1 217 ? -7.516 -42.844 -4.785 1 98.5 217 TYR A CA 1
ATOM 1702 C C . TYR A 1 217 ? -7.551 -43.375 -6.219 1 98.5 217 TYR A C 1
ATOM 1704 O O . TYR A 1 217 ? -7.148 -44.5 -6.477 1 98.5 217 TYR A O 1
ATOM 1712 N N . GLU A 1 218 ? -8.047 -42.594 -7.137 1 98.62 218 GLU A N 1
ATOM 1713 C CA . GLU A 1 218 ? -8.125 -42.969 -8.539 1 98.62 218 GLU A CA 1
ATOM 1714 C C . GLU A 1 218 ? -6.738 -43.219 -9.125 1 98.62 218 GLU A C 1
ATOM 1716 O O . GLU A 1 218 ? -6.543 -44.125 -9.938 1 98.62 218 GLU A O 1
ATOM 1721 N N . ALA A 1 219 ? -5.812 -42.344 -8.75 1 98.81 219 ALA A N 1
ATOM 1722 C CA . ALA A 1 219 ? -4.438 -42.531 -9.211 1 98.81 219 ALA A CA 1
ATOM 1723 C C . ALA A 1 219 ? -3.852 -43.844 -8.711 1 98.81 219 ALA A C 1
ATOM 1725 O O . ALA A 1 219 ? -3.234 -44.594 -9.477 1 98.81 219 ALA A O 1
ATOM 1726 N N . LYS A 1 220 ? -4.02 -44.094 -7.418 1 98.5 220 LYS A N 1
ATOM 1727 C CA . LYS A 1 220 ? -3.543 -45.344 -6.836 1 98.5 220 LYS A CA 1
ATOM 1728 C C . LYS A 1 220 ? -4.168 -46.562 -7.531 1 98.5 220 LYS A C 1
ATOM 1730 O O . LYS A 1 220 ? -3.479 -47.531 -7.82 1 98.5 220 LYS A O 1
ATOM 1735 N N . LYS A 1 221 ? -5.465 -46.469 -7.75 1 98.25 221 LYS A N 1
ATOM 1736 C CA . LYS A 1 221 ? -6.176 -47.531 -8.422 1 98.25 221 LYS A CA 1
ATOM 1737 C C . LYS A 1 221 ? -5.586 -47.812 -9.805 1 98.25 221 LYS A C 1
ATOM 1739 O O . LYS A 1 221 ? -5.328 -48.969 -10.164 1 98.25 221 LYS A O 1
ATOM 1744 N N . PHE A 1 222 ? -5.391 -46.812 -10.57 1 98.06 222 PHE A N 1
ATOM 1745 C CA . PHE A 1 222 ? -4.773 -46.969 -11.883 1 98.06 222 PHE A CA 1
ATOM 1746 C C . PHE A 1 222 ? -3.418 -47.656 -11.773 1 98.06 222 PHE A C 1
ATOM 1748 O O . PHE A 1 222 ? -3.135 -48.594 -12.508 1 98.06 222 PHE A O 1
ATOM 1755 N N . LEU A 1 223 ? -2.572 -47.156 -10.852 1 97.81 223 LEU A N 1
ATOM 1756 C CA . LEU A 1 223 ? -1.21 -47.656 -10.703 1 97.81 223 LEU A CA 1
ATOM 1757 C C . LEU A 1 223 ? -1.212 -49.125 -10.273 1 97.81 223 LEU A C 1
ATOM 1759 O O . LEU A 1 223 ? -0.396 -49.906 -10.75 1 97.81 223 LEU A O 1
ATOM 1763 N N . ASP A 1 224 ? -2.131 -49.438 -9.43 1 96.06 224 ASP A N 1
ATOM 1764 C CA . ASP A 1 224 ? -2.227 -50.812 -8.93 1 96.06 224 ASP A CA 1
ATOM 1765 C C . ASP A 1 224 ? -2.689 -51.75 -10.023 1 96.06 224 ASP A C 1
ATOM 1767 O O . ASP A 1 224 ? -2.297 -52.938 -10.047 1 96.06 224 ASP A O 1
ATOM 1771 N N . GLU A 1 225 ? -3.463 -51.25 -10.93 1 95.62 225 GLU A N 1
ATOM 1772 C CA . GLU A 1 225 ? -4.102 -52.125 -11.922 1 95.62 225 GLU A CA 1
ATOM 1773 C C . GLU A 1 225 ? -3.328 -52.094 -13.242 1 95.62 225 GLU A C 1
ATOM 1775 O O . GLU A 1 225 ? -3.547 -52.969 -14.102 1 95.62 225 GLU A O 1
ATOM 1780 N N . TYR A 1 226 ? -2.443 -51.156 -13.344 1 94.19 226 TYR A N 1
ATOM 1781 C CA . TYR A 1 226 ? -1.753 -51.031 -14.625 1 94.19 226 TYR A CA 1
ATOM 1782 C C . TYR A 1 226 ? -0.752 -52.156 -14.82 1 94.19 226 TYR A C 1
ATOM 1784 O O . TYR A 1 226 ? 0.248 -52.25 -14.102 1 94.19 226 TYR A O 1
ATOM 1792 N N . GLN A 1 227 ? -0.943 -53.094 -15.836 1 87.75 227 GLN A N 1
ATOM 1793 C CA . GLN A 1 227 ? -0.117 -54.281 -16.047 1 87.75 227 GLN A CA 1
ATOM 1794 C C . GLN A 1 227 ? 0.476 -54.281 -17.453 1 87.75 227 GLN A C 1
ATOM 1796 O O . GLN A 1 227 ? 1.205 -55.219 -17.812 1 87.75 227 GLN A O 1
ATOM 1801 N N . LYS A 1 228 ? 0.272 -53.281 -18.172 1 87.5 228 LYS A N 1
ATOM 1802 C CA . LYS A 1 228 ? 0.769 -53.25 -19.547 1 87.5 228 LYS A CA 1
ATOM 1803 C C . LYS A 1 228 ? 2.268 -52.969 -19.578 1 87.5 228 LYS A C 1
ATOM 1805 O O . LYS A 1 228 ? 2.816 -52.375 -18.656 1 87.5 228 LYS A O 1
ATOM 1810 N N . GLU A 1 229 ? 2.812 -53.406 -20.656 1 88.44 229 GLU A N 1
ATOM 1811 C CA . GLU A 1 229 ? 4.238 -53.156 -20.859 1 88.44 229 GLU A CA 1
ATOM 1812 C C . GLU A 1 229 ? 4.5 -51.719 -21.328 1 88.44 229 GLU A C 1
ATOM 1814 O O . GLU A 1 229 ? 5.562 -51.156 -21.062 1 88.44 229 GLU A O 1
ATOM 1819 N N . ASP A 1 230 ? 3.559 -51.219 -22 1 94 230 ASP A N 1
ATOM 1820 C CA . ASP A 1 230 ? 3.686 -49.844 -22.469 1 94 230 ASP A CA 1
ATOM 1821 C C . ASP A 1 230 ? 3.805 -48.875 -21.297 1 94 230 ASP A C 1
ATOM 1823 O O . ASP A 1 230 ? 3.162 -49.062 -20.266 1 94 230 ASP A O 1
ATOM 1827 N N . PRO A 1 231 ? 4.645 -47.906 -21.469 1 97.38 231 PRO A N 1
ATOM 1828 C CA . PRO A 1 231 ? 4.684 -46.906 -20.406 1 97.38 231 PRO A CA 1
ATOM 1829 C C . PRO A 1 231 ? 3.416 -46.062 -20.359 1 97.38 231 PRO A C 1
ATOM 1831 O O . PRO A 1 231 ? 2.641 -46.031 -21.312 1 97.38 231 PRO A O 1
ATOM 1834 N N . PHE A 1 232 ? 3.162 -45.344 -19.25 1 98.25 232 PHE A N 1
ATOM 1835 C CA . PHE A 1 232 ? 1.988 -44.5 -19.141 1 98.25 232 PHE A CA 1
ATOM 1836 C C . PHE A 1 232 ? 2.396 -43.031 -18.969 1 98.25 232 PHE A C 1
ATOM 1838 O O . PHE A 1 232 ? 3.521 -42.75 -18.547 1 98.25 232 PHE A O 1
ATOM 1845 N N . LEU A 1 233 ? 1.594 -42.156 -19.375 1 98.75 233 LEU A N 1
ATOM 1846 C CA . LEU A 1 233 ? 1.55 -40.75 -19 1 98.75 233 LEU A CA 1
ATOM 1847 C C . LEU A 1 233 ? 0.279 -40.438 -18.219 1 98.75 233 LEU A C 1
ATOM 1849 O O . LEU A 1 233 ? -0.827 -40.531 -18.75 1 98.75 233 LEU A O 1
ATOM 1853 N N . MET A 1 234 ? 0.472 -40.062 -16.984 1 98.81 234 MET A N 1
ATOM 1854 C CA . MET A 1 234 ? -0.674 -39.656 -16.172 1 98.81 234 MET A CA 1
ATOM 1855 C C . MET A 1 234 ? -0.646 -38.156 -15.883 1 98.81 234 MET A C 1
ATOM 1857 O O . MET A 1 234 ? 0.367 -37.625 -15.422 1 98.81 234 MET A O 1
ATOM 1861 N N . TYR A 1 235 ? -1.688 -37.5 -16.266 1 98.75 235 TYR A N 1
ATOM 1862 C CA . TYR A 1 235 ? -1.956 -36.125 -15.867 1 98.75 235 TYR A CA 1
ATOM 1863 C C . TYR A 1 235 ? -2.885 -36.094 -14.664 1 98.75 235 TYR A C 1
ATOM 1865 O O . TYR A 1 235 ? -4.105 -36.219 -14.805 1 98.75 235 TYR A O 1
ATOM 1873 N N . LEU A 1 236 ? -2.281 -35.969 -13.477 1 98.88 236 LEU A N 1
ATOM 1874 C CA . LEU A 1 236 ? -2.992 -35.906 -12.203 1 98.88 236 LEU A CA 1
ATOM 1875 C C . LEU A 1 236 ? -3.182 -34.469 -11.758 1 98.88 236 LEU A C 1
ATOM 1877 O O . LEU A 1 236 ? -2.287 -33.875 -11.148 1 98.88 236 LEU A O 1
ATOM 1881 N N . ALA A 1 237 ? -4.359 -33.938 -12.039 1 98.5 237 ALA A N 1
ATOM 1882 C CA . ALA A 1 237 ? -4.629 -32.5 -11.867 1 98.5 237 ALA A CA 1
ATOM 1883 C C . ALA A 1 237 ? -5.492 -32.25 -10.633 1 98.5 237 ALA A C 1
ATOM 1885 O O . ALA A 1 237 ? -6.723 -32.25 -10.719 1 98.5 237 ALA A O 1
ATOM 1886 N N . PHE A 1 238 ? -4.828 -31.953 -9.586 1 98.5 238 PHE A N 1
ATOM 1887 C CA . PHE A 1 238 ? -5.527 -31.656 -8.336 1 98.5 238 PHE A CA 1
ATOM 1888 C C . PHE A 1 238 ? -6.18 -30.281 -8.391 1 98.5 238 PHE A C 1
ATOM 1890 O O . PHE A 1 238 ? -5.605 -29.344 -8.938 1 98.5 238 PHE A O 1
ATOM 1897 N N . HIS A 1 239 ? -7.348 -30.188 -7.816 1 97 239 HIS A N 1
ATOM 1898 C CA . HIS A 1 239 ? -8.008 -28.891 -7.637 1 97 239 HIS A CA 1
ATOM 1899 C C . HIS A 1 239 ? -7.434 -28.141 -6.445 1 97 239 HIS A C 1
ATOM 1901 O O . HIS A 1 239 ? -7.418 -26.906 -6.434 1 97 239 HIS A O 1
ATOM 1907 N N . ALA A 1 240 ? -7 -28.859 -5.453 1 97.81 240 ALA A N 1
ATOM 1908 C CA . ALA A 1 240 ? -6.34 -28.25 -4.297 1 97.81 240 ALA A CA 1
ATOM 1909 C C . ALA A 1 240 ? -4.961 -27.719 -4.672 1 97.81 240 ALA A C 1
ATOM 1911 O O . ALA A 1 240 ? -4.285 -28.266 -5.543 1 97.81 240 ALA A O 1
ATOM 1912 N N . PRO A 1 241 ? -4.594 -26.547 -4.152 1 98.12 241 PRO A N 1
ATOM 1913 C CA . PRO A 1 241 ? -5.211 -25.906 -2.982 1 98.12 241 PRO A CA 1
ATOM 1914 C C . PRO A 1 241 ? -6.129 -24.75 -3.357 1 98.12 241 PRO A C 1
ATOM 1916 O O . PRO A 1 241 ? -6.211 -23.766 -2.621 1 98.12 241 PRO A O 1
ATOM 1919 N N . HIS A 1 242 ? -6.754 -24.797 -4.422 1 95.31 242 HIS A N 1
ATOM 1920 C CA . HIS A 1 242 ? -7.703 -23.781 -4.859 1 95.31 242 HIS A CA 1
ATOM 1921 C C . HIS A 1 242 ? -8.805 -23.578 -3.83 1 95.31 242 HIS A C 1
ATOM 1923 O O . HIS A 1 242 ? -9.188 -24.516 -3.129 1 95.31 242 HIS A O 1
ATOM 1929 N N . ASP A 1 243 ? -9.375 -22.406 -3.723 1 91.62 243 ASP A N 1
ATOM 1930 C CA . ASP A 1 243 ? -10.492 -22.141 -2.828 1 91.62 243 ASP A CA 1
ATOM 1931 C C . ASP A 1 243 ? -11.742 -22.906 -3.275 1 91.62 243 ASP A C 1
ATOM 1933 O O . ASP A 1 243 ? -11.883 -23.234 -4.457 1 91.62 243 ASP A O 1
ATOM 1937 N N . PRO A 1 244 ? -12.648 -23.219 -2.355 1 93.25 244 PRO A N 1
ATOM 1938 C CA . PRO A 1 244 ? -12.648 -22.922 -0.921 1 93.25 244 PRO A CA 1
ATOM 1939 C C . PRO A 1 244 ? -11.578 -23.703 -0.161 1 93.25 244 PRO A C 1
ATOM 1941 O O . PRO A 1 244 ? -11.422 -24.922 -0.371 1 93.25 244 PRO A O 1
ATOM 1944 N N . ARG A 1 245 ? -10.852 -23.047 0.599 1 94.62 245 ARG A N 1
ATOM 1945 C CA . ARG A 1 245 ? -9.711 -23.625 1.298 1 94.62 245 ARG A CA 1
ATOM 1946 C C . ARG A 1 245 ? -10.172 -24.531 2.443 1 94.62 245 ARG A C 1
ATOM 1948 O O . ARG A 1 245 ? -9.844 -24.281 3.604 1 94.62 245 ARG A O 1
ATOM 1955 N N . GLN A 1 246 ? -10.844 -25.594 1.987 1 96.31 246 GLN A N 1
ATOM 1956 C CA . GLN A 1 246 ? -11.383 -26.594 2.902 1 96.31 246 GLN A CA 1
ATOM 1957 C C . GLN A 1 246 ? -10.375 -27.719 3.137 1 96.31 246 GLN A C 1
ATOM 1959 O O . GLN A 1 246 ? -9.664 -28.125 2.217 1 96.31 246 GLN A O 1
ATOM 1964 N N . ALA A 1 247 ? -10.336 -28.234 4.324 1 97.94 247 ALA A N 1
ATOM 1965 C CA . ALA A 1 247 ? -9.523 -29.391 4.723 1 97.94 247 ALA A CA 1
ATOM 1966 C C . ALA A 1 247 ? -10.164 -30.141 5.883 1 97.94 247 ALA A C 1
ATOM 1968 O O . ALA A 1 247 ? -11.008 -29.594 6.598 1 97.94 247 ALA A O 1
ATOM 1969 N N . PRO A 1 248 ? -9.844 -31.391 5.98 1 97.69 248 PRO A N 1
ATOM 1970 C CA . PRO A 1 248 ? -10.328 -32.094 7.164 1 97.69 248 PRO A CA 1
ATOM 1971 C C . PRO A 1 248 ? -9.883 -31.438 8.469 1 97.69 248 PRO A C 1
ATOM 1973 O O . PRO A 1 248 ? -8.828 -30.797 8.516 1 97.69 248 PRO A O 1
ATOM 1976 N N . ARG A 1 249 ? -10.633 -31.672 9.516 1 96.94 249 ARG A N 1
ATOM 1977 C CA . ARG A 1 249 ? -10.508 -31 10.805 1 96.94 249 ARG A CA 1
ATOM 1978 C C . ARG A 1 249 ? -9.109 -31.172 11.375 1 96.94 249 ARG A C 1
ATOM 1980 O O . ARG A 1 249 ? -8.547 -30.234 11.969 1 96.94 249 ARG A O 1
ATOM 1987 N N . ASP A 1 250 ? -8.586 -32.375 11.25 1 97.5 250 ASP A N 1
ATOM 1988 C CA . ASP A 1 250 ? -7.262 -32.625 11.812 1 97.5 250 ASP A CA 1
ATOM 1989 C C . ASP A 1 250 ? -6.211 -31.719 11.188 1 97.5 250 ASP A C 1
ATOM 1991 O O . ASP A 1 250 ? -5.293 -31.266 11.883 1 97.5 250 ASP A O 1
ATOM 1995 N N . PHE A 1 251 ? -6.32 -31.453 9.938 1 98.38 251 PHE A N 1
ATOM 1996 C CA . PHE A 1 251 ? -5.375 -30.578 9.25 1 98.38 251 PHE A CA 1
ATOM 1997 C C . PHE A 1 251 ? -5.621 -29.125 9.609 1 98.38 251 PHE A C 1
ATOM 1999 O O . PHE A 1 251 ? -4.676 -28.344 9.75 1 98.38 251 PHE A O 1
ATOM 2006 N N . LEU A 1 252 ? -6.879 -28.734 9.734 1 97.81 252 LEU A N 1
ATOM 2007 C CA . LEU A 1 252 ? -7.203 -27.375 10.148 1 97.81 252 LEU A CA 1
ATOM 2008 C C . LEU A 1 252 ? -6.656 -27.078 11.547 1 97.81 252 LEU A C 1
ATOM 2010 O O . LEU A 1 252 ? -6.09 -26.016 11.789 1 97.81 252 LEU A O 1
ATOM 2014 N N . ASN A 1 253 ? -6.805 -28.031 12.453 1 97.81 253 ASN A N 1
ATOM 2015 C CA . ASN A 1 253 ? -6.395 -27.875 13.844 1 97.81 253 ASN A CA 1
ATOM 2016 C C . ASN A 1 253 ? -4.879 -27.734 13.969 1 97.81 253 ASN A C 1
ATOM 2018 O O . ASN A 1 253 ? -4.383 -27.203 14.961 1 97.81 253 ASN A O 1
ATOM 2022 N N . ALA A 1 254 ? -4.195 -28.125 12.992 1 98.31 254 ALA A N 1
ATOM 2023 C CA . ALA A 1 254 ? -2.738 -28.062 13.016 1 98.31 254 ALA A CA 1
ATOM 2024 C C . ALA A 1 254 ? -2.254 -26.625 12.766 1 98.31 254 ALA A C 1
ATOM 2026 O O . ALA A 1 254 ? -1.084 -26.312 12.992 1 98.31 254 ALA A O 1
ATOM 2027 N N . TYR A 1 255 ? -3.129 -25.766 12.375 1 98.56 255 TYR A N 1
ATOM 2028 C CA . TYR A 1 255 ? -2.748 -24.391 12.062 1 98.56 255 TYR A CA 1
ATOM 2029 C C . TYR A 1 255 ? -3.666 -23.391 12.758 1 98.56 255 TYR A C 1
ATOM 2031 O O . TYR A 1 255 ? -4.492 -22.734 12.117 1 98.56 255 TYR A O 1
ATOM 2039 N N . PRO A 1 256 ? -3.459 -23.188 14.039 1 98.5 256 PRO A N 1
ATOM 2040 C CA . PRO A 1 256 ? -4.242 -22.141 14.703 1 98.5 256 PRO A CA 1
ATOM 2041 C C . PRO A 1 256 ? -3.975 -20.75 14.133 1 98.5 256 PRO A C 1
ATOM 2043 O O . PRO A 1 256 ? -2.82 -20.312 14.062 1 98.5 256 PRO A O 1
ATOM 2046 N N . PRO A 1 257 ? -4.988 -20.047 13.773 1 98.06 257 PRO A N 1
ATOM 2047 C CA . PRO A 1 257 ? -4.801 -18.781 13.07 1 98.06 257 PRO A CA 1
ATOM 2048 C C . PRO A 1 257 ? -3.955 -17.797 13.867 1 98.06 257 PRO A C 1
ATOM 2050 O O . PRO A 1 257 ? -3.146 -17.062 13.289 1 98.06 257 PRO A O 1
ATOM 2053 N N . GLU A 1 258 ? -4.105 -17.719 15.172 1 96.88 258 GLU A N 1
ATOM 2054 C CA . GLU A 1 258 ? -3.426 -16.734 16.016 1 96.88 258 GLU A CA 1
ATOM 2055 C C . GLU A 1 258 ? -1.919 -16.984 16.031 1 96.88 258 GLU A C 1
ATOM 2057 O O . GLU A 1 258 ? -1.149 -16.109 16.438 1 96.88 258 GLU A O 1
ATOM 2062 N N . LEU A 1 259 ? -1.478 -18.141 15.586 1 97.88 259 LEU A N 1
ATOM 2063 C CA . LEU A 1 259 ? -0.063 -18.5 15.617 1 97.88 259 LEU A CA 1
ATOM 2064 C C . LEU A 1 259 ? 0.552 -18.391 14.227 1 97.88 259 LEU A C 1
ATOM 2066 O O . LEU A 1 259 ? 1.731 -18.703 14.039 1 97.88 259 LEU A O 1
ATOM 2070 N N . ILE A 1 260 ? -0.198 -17.953 13.266 1 98.38 260 ILE A N 1
ATOM 2071 C CA . ILE A 1 260 ? 0.28 -17.844 11.891 1 98.38 260 ILE A CA 1
ATOM 2072 C C . ILE A 1 260 ? 0.993 -16.516 11.695 1 98.38 260 ILE A C 1
ATOM 2074 O O . ILE A 1 260 ? 0.444 -15.453 12.023 1 98.38 260 ILE A O 1
ATOM 2078 N N . ASP A 1 261 ? 2.225 -16.547 11.203 1 96.88 261 ASP A N 1
ATOM 2079 C CA . ASP A 1 261 ? 2.961 -15.352 10.828 1 96.88 261 ASP A CA 1
ATOM 2080 C C . ASP A 1 261 ? 2.604 -14.898 9.414 1 96.88 261 ASP A C 1
ATOM 2082 O O . ASP A 1 261 ? 2.717 -15.68 8.461 1 96.88 261 ASP A O 1
ATOM 2086 N N . LEU A 1 262 ? 2.158 -13.703 9.336 1 96.31 262 LEU A N 1
ATOM 2087 C CA . LEU A 1 262 ? 1.906 -13.172 7.996 1 96.31 262 LEU A CA 1
ATOM 2088 C C . LEU A 1 262 ? 3.215 -12.828 7.293 1 96.31 262 LEU A C 1
ATOM 2090 O O . LEU A 1 262 ? 4.191 -12.438 7.941 1 96.31 262 LEU A O 1
ATOM 2094 N N . PRO A 1 263 ? 3.238 -12.984 5.969 1 95.38 263 PRO A N 1
ATOM 2095 C CA . PRO A 1 263 ? 4.445 -12.625 5.219 1 95.38 263 PRO A CA 1
ATOM 2096 C C . PRO A 1 263 ? 4.754 -11.133 5.27 1 95.38 263 PRO A C 1
ATOM 2098 O O . PRO A 1 263 ? 3.865 -10.328 5.559 1 95.38 263 PRO A O 1
ATOM 2101 N N . PRO A 1 264 ? 6.004 -10.758 4.953 1 93.44 264 PRO A N 1
ATOM 2102 C CA . PRO A 1 264 ? 6.398 -9.344 4.992 1 93.44 264 PRO A CA 1
ATOM 2103 C C . PRO A 1 264 ? 5.574 -8.477 4.047 1 93.44 264 PRO A C 1
ATOM 2105 O O . PRO A 1 264 ? 5.457 -7.266 4.262 1 93.44 264 PRO A O 1
ATOM 2108 N N . SER A 1 265 ? 4.965 -9.07 3.061 1 95.62 265 SER A N 1
ATOM 2109 C CA . SER A 1 265 ? 4.27 -8.305 2.027 1 95.62 265 SER A CA 1
ATOM 2110 C C . SER A 1 265 ? 2.811 -8.07 2.402 1 95.62 265 SER A C 1
ATOM 2112 O O . SER A 1 265 ? 2.055 -7.473 1.631 1 95.62 265 SER A O 1
ATOM 2114 N N . TYR A 1 266 ? 2.4 -8.461 3.609 1 96.19 266 TYR A N 1
ATOM 2115 C CA . TYR A 1 266 ? 1.031 -8.227 4.051 1 96.19 266 TYR A CA 1
ATOM 2116 C C . TYR A 1 266 ? 0.714 -6.734 4.066 1 96.19 266 TYR A C 1
ATOM 2118 O O . TYR A 1 266 ? 1.525 -5.926 4.527 1 96.19 266 TYR A O 1
ATOM 2126 N N . MET A 1 267 ? -0.468 -6.422 3.592 1 94.88 267 MET A N 1
ATOM 2127 C CA . MET A 1 267 ? -1.01 -5.066 3.654 1 94.88 267 MET A CA 1
ATOM 2128 C C . MET A 1 267 ? -2.523 -5.094 3.838 1 94.88 267 MET A C 1
ATOM 2130 O O . MET A 1 267 ? -3.195 -6 3.346 1 94.88 267 MET A O 1
ATOM 2134 N N . PRO A 1 268 ? -3.082 -4.094 4.48 1 94.5 268 PRO A N 1
ATOM 2135 C CA . PRO A 1 268 ? -4.535 -4.051 4.668 1 94.5 268 PRO A CA 1
ATOM 2136 C C . PRO A 1 268 ? -5.289 -3.75 3.373 1 94.5 268 PRO A C 1
ATOM 2138 O O . PRO A 1 268 ? -6.488 -4.012 3.279 1 94.5 268 PRO A O 1
ATOM 2141 N N . SER A 1 269 ? -4.602 -3.125 2.434 1 93.56 269 SER A N 1
ATOM 2142 C CA . SER A 1 269 ? -5.176 -2.809 1.132 1 93.56 269 SER A CA 1
ATOM 2143 C C . SER A 1 269 ? -4.094 -2.643 0.072 1 93.56 269 SER A C 1
ATOM 2145 O O . SER A 1 269 ? -2.93 -2.396 0.399 1 93.56 269 SER A O 1
ATOM 2147 N N . HIS A 1 270 ? -4.516 -2.838 -1.193 1 95 270 HIS A N 1
ATOM 2148 C CA . HIS A 1 270 ? -3.6 -2.551 -2.291 1 95 270 HIS A CA 1
ATOM 2149 C C . HIS A 1 270 ? -3.557 -1.056 -2.596 1 95 270 HIS A C 1
ATOM 2151 O O . HIS A 1 270 ? -4.594 -0.39 -2.602 1 95 270 HIS A O 1
ATOM 2157 N N . GLY A 1 271 ? -2.48 -0.516 -2.787 1 91.88 271 GLY A N 1
ATOM 2158 C CA . GLY A 1 271 ? -2.26 0.922 -2.789 1 91.88 271 GLY A CA 1
ATOM 2159 C C . GLY A 1 271 ? -2.805 1.607 -4.027 1 91.88 271 GLY A C 1
ATOM 2160 O O . GLY A 1 271 ? -2.938 2.834 -4.059 1 91.88 271 GLY A O 1
ATOM 2161 N N . PHE A 1 272 ? -3.107 0.939 -5.074 1 96.44 272 PHE A N 1
ATOM 2162 C CA . PHE A 1 272 ? -3.604 1.504 -6.324 1 96.44 272 PHE A CA 1
ATOM 2163 C C . PHE A 1 272 ? -4.426 0.478 -7.094 1 96.44 272 PHE A C 1
ATOM 2165 O O . PHE A 1 272 ? -4.406 -0.711 -6.77 1 96.44 272 PHE A O 1
ATOM 2172 N N . ASP A 1 273 ? -5.254 0.949 -8.062 1 97.5 273 ASP A N 1
ATOM 2173 C CA . ASP A 1 273 ? -6.004 0.066 -8.953 1 97.5 273 ASP A CA 1
ATOM 2174 C C . ASP A 1 273 ? -5.074 -0.635 -9.938 1 97.5 273 ASP A C 1
ATOM 2176 O O . ASP A 1 273 ? -4.531 0 -10.844 1 97.5 273 ASP A O 1
ATOM 2180 N N . ASN A 1 274 ? -4.957 -1.941 -9.797 1 97.31 274 ASN A N 1
ATOM 2181 C CA . ASN A 1 274 ? -4.047 -2.67 -10.68 1 97.31 274 ASN A CA 1
ATOM 2182 C C . ASN A 1 274 ? -4.742 -3.117 -11.961 1 97.31 274 ASN A C 1
ATOM 2184 O O . ASN A 1 274 ? -4.203 -3.928 -12.711 1 97.31 274 ASN A O 1
ATOM 2188 N N . GLY A 1 275 ? -6.02 -2.678 -12.18 1 96.62 275 GLY A N 1
ATOM 2189 C CA . GLY A 1 275 ? -6.758 -2.914 -13.406 1 96.62 275 GLY A CA 1
ATOM 2190 C C . GLY A 1 275 ? -7.797 -4.012 -13.273 1 96.62 275 GLY A C 1
ATOM 2191 O O . GLY A 1 275 ? -8.695 -4.125 -14.109 1 96.62 275 GLY A O 1
ATOM 2192 N N . HIS A 1 276 ? -7.633 -4.879 -12.266 1 95.25 276 HIS A N 1
ATOM 2193 C CA . HIS A 1 276 ? -8.555 -5.996 -12.07 1 95.25 276 HIS A CA 1
ATOM 2194 C C . HIS A 1 276 ? -8.758 -6.289 -10.586 1 95.25 276 HIS A C 1
ATOM 2196 O O . HIS A 1 276 ? -8.555 -7.418 -10.141 1 95.25 276 HIS A O 1
ATOM 2202 N N . MET A 1 277 ? -9.266 -5.332 -9.906 1 92.88 277 MET A N 1
ATOM 2203 C CA . MET A 1 277 ? -9.406 -5.387 -8.453 1 92.88 277 MET A CA 1
ATOM 2204 C C . MET A 1 277 ? -10.758 -5.984 -8.062 1 92.88 277 MET A C 1
ATOM 2206 O O . MET A 1 277 ? -10.898 -6.539 -6.973 1 92.88 277 MET A O 1
ATOM 2210 N N . PHE A 1 278 ? -11.734 -5.859 -8.805 1 86.81 278 PHE A N 1
ATOM 2211 C CA . PHE A 1 278 ? -13.086 -6.336 -8.523 1 86.81 278 PHE A CA 1
ATOM 2212 C C . PHE A 1 278 ? -13.344 -7.664 -9.227 1 86.81 278 PHE A C 1
ATOM 2214 O O . PHE A 1 278 ? -13.727 -7.691 -10.398 1 86.81 278 PHE A O 1
ATOM 2221 N N . LEU A 1 279 ? -13.141 -8.734 -8.523 1 87.62 279 LEU A N 1
ATOM 2222 C CA . LEU A 1 279 ? -13.359 -10.086 -9.023 1 87.62 279 LEU A CA 1
ATOM 2223 C C . LEU A 1 279 ? -13.656 -11.047 -7.875 1 87.62 279 LEU A C 1
ATOM 2225 O O . LEU A 1 279 ? -13.508 -10.68 -6.703 1 87.62 279 LEU A O 1
ATOM 2229 N N . ARG A 1 280 ? -14.039 -12.203 -8.203 1 84.62 280 ARG A N 1
ATOM 2230 C CA . ARG A 1 280 ? -14.562 -13.188 -7.258 1 84.62 280 ARG A CA 1
ATOM 2231 C C . ARG A 1 280 ? -13.562 -13.445 -6.133 1 84.62 280 ARG A C 1
ATOM 2233 O O . ARG A 1 280 ? -13.938 -13.469 -4.957 1 84.62 280 ARG A O 1
ATOM 2240 N N . ASP A 1 281 ? -12.312 -13.609 -6.457 1 88.88 281 ASP A N 1
ATOM 2241 C CA . ASP A 1 281 ? -11.305 -13.961 -5.461 1 88.88 281 ASP A CA 1
ATOM 2242 C C . ASP A 1 281 ? -11.195 -12.883 -4.383 1 88.88 281 ASP A C 1
ATOM 2244 O O . ASP A 1 281 ? -10.992 -13.195 -3.207 1 88.88 281 ASP A O 1
ATOM 2248 N N . GLU A 1 282 ? -11.344 -11.719 -4.785 1 91.69 282 GLU A N 1
ATOM 2249 C CA . GLU A 1 282 ? -11.195 -10.617 -3.844 1 91.69 282 GLU A CA 1
ATOM 2250 C C . GLU A 1 282 ? -12.422 -10.484 -2.945 1 91.69 282 GLU A C 1
ATOM 2252 O O . GLU A 1 282 ? -12.367 -9.82 -1.906 1 91.69 282 GLU A O 1
ATOM 2257 N N . GLU A 1 283 ? -13.484 -11.094 -3.262 1 89 283 GLU A N 1
ATOM 2258 C CA . GLU A 1 283 ? -14.719 -11.031 -2.484 1 89 283 GLU A CA 1
ATOM 2259 C C . GLU A 1 283 ? -14.695 -12.031 -1.331 1 89 283 GLU A C 1
ATOM 2261 O O . GLU A 1 283 ? -15.57 -12.008 -0.463 1 89 283 GLU A O 1
ATOM 2266 N N . LEU A 1 284 ? -13.656 -12.828 -1.296 1 89.5 284 LEU A N 1
ATOM 2267 C CA . LEU A 1 284 ? -13.57 -13.891 -0.293 1 89.5 284 LEU A CA 1
ATOM 2268 C C . LEU A 1 284 ? -13.391 -13.297 1.103 1 89.5 284 LEU A C 1
ATOM 2270 O O . LEU A 1 284 ? -13.656 -13.969 2.104 1 89.5 284 LEU A O 1
ATOM 2274 N N . ALA A 1 285 ? -12.883 -12.078 1.195 1 92 285 ALA A N 1
ATOM 2275 C CA . ALA A 1 285 ? -12.734 -11.352 2.453 1 92 285 ALA A CA 1
ATOM 2276 C C . ALA A 1 285 ? -12.922 -9.852 2.246 1 92 285 ALA A C 1
ATOM 2278 O O . ALA A 1 285 ? -12.617 -9.32 1.174 1 92 285 ALA A O 1
ATOM 2279 N N . PRO A 1 286 ? -13.336 -9.211 3.266 1 90.5 286 PRO A N 1
ATOM 2280 C CA . PRO A 1 286 ? -13.57 -7.773 3.117 1 90.5 286 PRO A CA 1
ATOM 2281 C C . PRO A 1 286 ? -12.273 -6.957 3.172 1 90.5 286 PRO A C 1
ATOM 2283 O O . PRO A 1 286 ? -11.258 -7.445 3.662 1 90.5 286 PRO A O 1
ATOM 2286 N N . TRP A 1 287 ? -12.328 -5.789 2.521 1 89.81 287 TRP A N 1
ATOM 2287 C CA . TRP A 1 287 ? -11.32 -4.758 2.76 1 89.81 287 TRP A CA 1
ATOM 2288 C C . TRP A 1 287 ? -11.758 -3.828 3.887 1 89.81 287 TRP A C 1
ATOM 2290 O O . TRP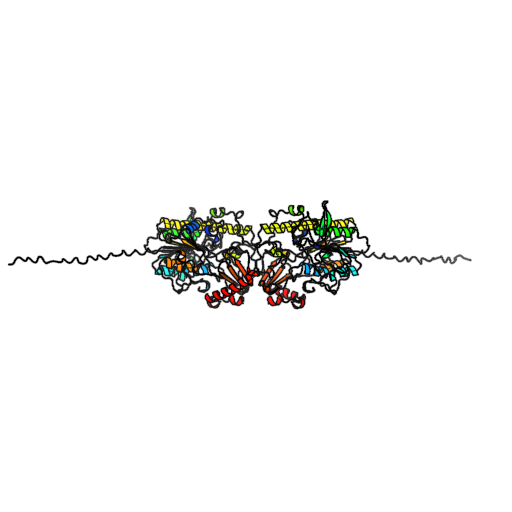 A 1 287 ? -12.945 -3.566 4.059 1 89.81 287 TRP A O 1
ATOM 2300 N N . PRO A 1 288 ? -10.891 -3.189 4.652 1 91.94 288 PRO A N 1
ATOM 2301 C CA . PRO A 1 288 ? -9.461 -3.518 4.641 1 91.94 288 PRO A CA 1
ATOM 2302 C C . PRO A 1 288 ? -9.18 -4.938 5.129 1 91.94 288 PRO A C 1
ATOM 2304 O O . PRO A 1 288 ? -9.961 -5.492 5.906 1 91.94 288 PRO A O 1
ATOM 2307 N N . ARG A 1 289 ? -8.117 -5.492 4.617 1 95.94 289 ARG A N 1
ATOM 2308 C CA . ARG A 1 289 ? -7.652 -6.805 5.059 1 95.94 289 ARG A CA 1
ATOM 2309 C C . ARG A 1 289 ? -7.062 -6.734 6.461 1 95.94 289 ARG A C 1
ATOM 2311 O O . ARG A 1 289 ? -5.898 -6.367 6.633 1 95.94 289 ARG A O 1
ATOM 2318 N N . THR A 1 290 ? -7.852 -7.195 7.438 1 94.44 290 THR A N 1
ATOM 2319 C CA . THR A 1 290 ? -7.336 -7.145 8.797 1 94.44 290 THR A CA 1
ATOM 2320 C C . THR A 1 290 ? -6.32 -8.258 9.039 1 94.44 290 THR A C 1
ATOM 2322 O O . THR A 1 290 ? -6.352 -9.289 8.359 1 94.44 290 THR A O 1
ATOM 2325 N N . ARG A 1 291 ? -5.422 -8.062 9.984 1 93.81 291 ARG A N 1
ATOM 2326 C CA . ARG A 1 291 ? -4.41 -9.062 10.32 1 93.81 291 ARG A CA 1
ATOM 2327 C C . ARG A 1 291 ? -5.059 -10.383 10.727 1 93.81 291 ARG A C 1
ATOM 2329 O O . ARG A 1 291 ? -4.668 -11.445 10.242 1 93.81 291 ARG A O 1
ATOM 2336 N N . GLU A 1 292 ? -6.055 -10.305 11.578 1 96.69 292 GLU A N 1
ATOM 2337 C CA . GLU A 1 292 ? -6.73 -11.492 12.086 1 96.69 292 GLU A CA 1
ATOM 2338 C C . GLU A 1 292 ? -7.367 -12.289 10.953 1 96.69 292 GLU A C 1
ATOM 2340 O O . GLU A 1 292 ? -7.234 -13.516 10.891 1 96.69 292 GLU A O 1
ATOM 2345 N N . ARG A 1 293 ? -8.031 -11.617 10.07 1 97.12 293 ARG A N 1
ATOM 2346 C CA . ARG A 1 293 ? -8.711 -12.297 8.969 1 97.12 293 ARG A CA 1
ATOM 2347 C C . ARG A 1 293 ? -7.703 -12.945 8.023 1 97.12 293 ARG A C 1
ATOM 2349 O O . ARG A 1 293 ? -7.926 -14.055 7.535 1 97.12 293 ARG A O 1
ATOM 2356 N N . MET A 1 294 ? -6.609 -12.289 7.754 1 97.5 294 MET A N 1
ATOM 2357 C CA . MET A 1 294 ? -5.609 -12.828 6.84 1 97.5 294 MET A CA 1
ATOM 2358 C C . MET A 1 294 ? -4.871 -14 7.473 1 97.5 294 MET A C 1
ATOM 2360 O O . MET A 1 294 ? -4.477 -14.938 6.777 1 97.5 294 MET A O 1
ATOM 2364 N N . GLN A 1 295 ? -4.699 -13.938 8.789 1 98.12 295 GLN A N 1
ATOM 2365 C CA . GLN A 1 295 ? -4.152 -15.094 9.492 1 98.12 295 GLN A CA 1
ATOM 2366 C C . GLN A 1 295 ? -5.059 -16.312 9.336 1 98.12 295 GLN A C 1
ATOM 2368 O O . GLN A 1 295 ? -4.574 -17.422 9.156 1 98.12 295 GLN A O 1
ATOM 2373 N N . GLN A 1 296 ? -6.344 -16.078 9.406 1 98.06 296 GLN A N 1
ATOM 2374 C CA . GLN A 1 296 ? -7.309 -17.156 9.219 1 98.06 296 GLN A CA 1
ATOM 2375 C C . GLN A 1 296 ? -7.227 -17.734 7.801 1 98.06 296 GLN A C 1
ATOM 2377 O O . GLN A 1 296 ? -7.215 -18.953 7.617 1 98.06 296 GLN A O 1
ATOM 2382 N N . GLU A 1 297 ? -7.195 -16.859 6.805 1 98 297 GLU A N 1
ATOM 2383 C CA . GLU A 1 297 ? -7.117 -17.297 5.41 1 98 297 GLU A CA 1
ATOM 2384 C C . GLU A 1 297 ? -5.836 -18.094 5.152 1 98 297 GLU A C 1
ATOM 2386 O O . GLU A 1 297 ? -5.859 -19.125 4.48 1 98 297 GLU A O 1
ATOM 2391 N N . LEU A 1 298 ? -4.73 -17.578 5.66 1 98.44 298 LEU A N 1
ATOM 2392 C CA . LEU A 1 298 ? -3.447 -18.234 5.445 1 98.44 298 LEU A CA 1
ATOM 2393 C C . LEU A 1 298 ? -3.398 -19.578 6.168 1 98.44 298 LEU A C 1
ATOM 2395 O O . LEU A 1 298 ? -2.836 -20.547 5.652 1 98.44 298 LEU A O 1
ATOM 2399 N N . ALA A 1 299 ? -3.99 -19.641 7.352 1 98.69 299 ALA A N 1
ATOM 2400 C CA . ALA A 1 299 ? -4.09 -20.906 8.094 1 98.69 299 ALA A CA 1
ATOM 2401 C C . ALA A 1 299 ? -4.836 -21.953 7.281 1 98.69 299 ALA A C 1
ATOM 2403 O O . ALA A 1 299 ? -4.391 -23.109 7.176 1 98.69 299 ALA A O 1
ATOM 2404 N N . SER A 1 300 ? -5.945 -21.562 6.742 1 98.38 300 SER A N 1
ATOM 2405 C CA . SER A 1 300 ? -6.734 -22.469 5.922 1 98.38 300 SER A CA 1
ATOM 2406 C C . SER A 1 300 ? -5.969 -22.906 4.672 1 98.38 300 SER A C 1
ATOM 2408 O O . SER A 1 300 ? -6.059 -24.062 4.246 1 98.38 300 SER A O 1
ATOM 2410 N N . TYR A 1 301 ? -5.25 -22 4.098 1 98.5 301 TYR A N 1
ATOM 2411 C CA . TYR A 1 301 ? -4.438 -22.297 2.922 1 98.5 301 TYR A CA 1
ATOM 2412 C C . TYR A 1 301 ? -3.361 -23.328 3.242 1 98.5 301 TYR A C 1
ATOM 2414 O O . TYR A 1 301 ? -3.143 -24.266 2.473 1 98.5 301 TYR A O 1
ATOM 2422 N N . TYR A 1 302 ? -2.688 -23.141 4.379 1 98.88 302 TYR A N 1
ATOM 2423 C CA . TYR A 1 302 ? -1.682 -24.109 4.812 1 98.88 302 TYR A CA 1
ATOM 2424 C C . TYR A 1 302 ? -2.309 -25.469 5.066 1 98.88 302 TYR A C 1
ATOM 2426 O O . TYR A 1 302 ? -1.748 -26.5 4.684 1 98.88 302 TYR A O 1
ATOM 2434 N N . ALA A 1 303 ? -3.473 -25.469 5.648 1 98.88 303 ALA A N 1
ATOM 2435 C CA . ALA A 1 303 ? -4.141 -26.719 5.996 1 98.88 303 ALA A CA 1
ATOM 2436 C C . ALA A 1 303 ? -4.488 -27.516 4.746 1 98.88 303 ALA A C 1
ATOM 2438 O O . ALA A 1 303 ? -4.266 -28.734 4.695 1 98.88 303 ALA A O 1
ATOM 2439 N N . ILE A 1 304 ? -5.043 -26.875 3.764 1 98.81 304 ILE A N 1
ATOM 2440 C CA . ILE A 1 304 ? -5.445 -27.578 2.553 1 98.81 304 ILE A CA 1
ATOM 2441 C C . ILE A 1 304 ? -4.207 -28.062 1.802 1 98.81 304 ILE A C 1
ATOM 2443 O O . ILE A 1 304 ? -4.23 -29.125 1.184 1 98.81 304 ILE A O 1
ATOM 2447 N N . ILE A 1 305 ? -3.125 -27.344 1.851 1 98.94 305 ILE A N 1
ATOM 2448 C CA . ILE A 1 305 ? -1.88 -27.75 1.212 1 98.94 305 ILE A CA 1
ATOM 2449 C C . ILE A 1 305 ? -1.326 -28.984 1.911 1 98.94 305 ILE A C 1
ATOM 2451 O O . ILE A 1 305 ? -0.891 -29.938 1.254 1 98.94 305 ILE A O 1
ATOM 2455 N N . SER A 1 306 ? -1.322 -28.938 3.234 1 98.94 306 SER A N 1
ATOM 2456 C CA . SER A 1 306 ? -0.823 -30.078 3.988 1 98.94 306 SER A CA 1
ATOM 2457 C C . SER A 1 306 ? -1.649 -31.328 3.705 1 98.94 306 SER A C 1
ATOM 2459 O O . SER A 1 306 ? -1.105 -32.438 3.617 1 98.94 306 SER A O 1
ATOM 2461 N N . HIS A 1 307 ? -2.926 -31.141 3.592 1 98.94 307 HIS A N 1
ATOM 2462 C CA . HIS A 1 307 ? -3.787 -32.281 3.234 1 98.94 307 HIS A CA 1
ATOM 2463 C C . HIS A 1 307 ? -3.467 -32.781 1.835 1 98.94 307 HIS A C 1
ATOM 2465 O O . HIS A 1 307 ? -3.381 -34 1.62 1 98.94 307 HIS A O 1
ATOM 2471 N N . LEU A 1 308 ? -3.326 -31.875 0.908 1 98.94 308 LEU A N 1
ATOM 2472 C CA . LEU A 1 308 ? -2.912 -32.219 -0.447 1 98.94 308 LEU A CA 1
ATOM 2473 C C . LEU A 1 308 ? -1.592 -33 -0.433 1 98.94 308 LEU A C 1
ATOM 2475 O O . LEU A 1 308 ? -1.441 -34 -1.134 1 98.94 308 LEU A O 1
ATOM 2479 N N . ASP A 1 309 ? -0.667 -32.5 0.338 1 98.94 309 ASP A N 1
ATOM 2480 C CA . ASP A 1 309 ? 0.64 -33.125 0.483 1 98.94 309 ASP A CA 1
ATOM 2481 C C . ASP A 1 309 ? 0.498 -34.594 0.89 1 98.94 309 ASP A C 1
ATOM 2483 O O . ASP A 1 309 ? 1.174 -35.469 0.339 1 98.94 309 ASP A O 1
ATOM 2487 N N . ALA A 1 310 ? -0.338 -34.875 1.841 1 98.88 310 ALA A N 1
ATOM 2488 C CA . ALA A 1 310 ? -0.571 -36.25 2.303 1 98.88 310 ALA A CA 1
ATOM 2489 C C . ALA A 1 310 ? -1.107 -37.125 1.175 1 98.88 310 ALA A C 1
ATOM 2491 O O . ALA A 1 310 ? -0.745 -38.281 1.066 1 98.88 310 ALA A O 1
ATOM 2492 N N . GLN A 1 311 ? -2.008 -36.562 0.353 1 98.88 311 GLN A N 1
ATOM 2493 C CA . GLN A 1 311 ? -2.568 -37.312 -0.757 1 98.88 311 GLN A CA 1
ATOM 2494 C C . GLN A 1 311 ? -1.515 -37.594 -1.827 1 98.88 311 GLN A C 1
ATOM 2496 O O . GLN A 1 311 ? -1.469 -38.688 -2.398 1 98.88 311 GLN A O 1
ATOM 2501 N N . ILE A 1 312 ? -0.67 -36.656 -2.109 1 98.94 312 ILE A N 1
ATOM 2502 C CA . ILE A 1 312 ? 0.434 -36.844 -3.043 1 98.94 312 ILE A CA 1
ATOM 2503 C C . ILE A 1 312 ? 1.344 -37.969 -2.537 1 98.94 312 ILE A C 1
ATOM 2505 O O . ILE A 1 312 ? 1.8 -38.781 -3.316 1 98.94 312 ILE A O 1
ATOM 2509 N N . GLY A 1 313 ? 1.576 -37.969 -1.265 1 98.88 313 GLY A N 1
ATOM 2510 C CA . GLY A 1 313 ? 2.342 -39.031 -0.659 1 98.88 313 GLY A CA 1
ATOM 2511 C C . GLY A 1 313 ? 1.766 -40.406 -0.941 1 98.88 313 GLY A C 1
ATOM 2512 O O . GLY A 1 313 ? 2.506 -41.344 -1.24 1 98.88 313 GLY A O 1
ATOM 2513 N N . LYS A 1 314 ? 0.459 -40.562 -0.853 1 98.81 314 LYS A N 1
ATOM 2514 C CA . LYS A 1 314 ? -0.205 -41.844 -1.117 1 98.81 314 LYS A CA 1
ATOM 2515 C C . LYS A 1 314 ? 0.028 -42.281 -2.555 1 98.81 314 LYS A C 1
ATOM 2517 O O . LYS A 1 314 ? 0.233 -43.469 -2.811 1 98.81 314 LYS A O 1
ATOM 2522 N N . VAL A 1 315 ? -0.005 -41.375 -3.479 1 98.81 315 VAL A N 1
ATOM 2523 C CA . VAL A 1 315 ? 0.193 -41.688 -4.891 1 98.81 315 VAL A CA 1
ATOM 2524 C C . VAL A 1 315 ? 1.626 -42.156 -5.113 1 98.81 315 VAL A C 1
ATOM 2526 O O . VAL A 1 315 ? 1.851 -43.188 -5.777 1 98.81 315 VAL A O 1
ATOM 2529 N N . VAL A 1 316 ? 2.6 -41.438 -4.562 1 98.75 316 VAL A N 1
ATOM 2530 C CA . VAL A 1 316 ? 4.008 -41.781 -4.738 1 98.75 316 VAL A CA 1
ATOM 2531 C C . VAL A 1 316 ? 4.293 -43.156 -4.09 1 98.75 316 VAL A C 1
ATOM 2533 O O . VAL A 1 316 ? 5.027 -43.969 -4.645 1 98.75 316 VAL A O 1
ATOM 2536 N N . ASN A 1 317 ? 3.699 -43.375 -2.914 1 98.31 317 ASN A N 1
ATOM 2537 C CA . ASN A 1 317 ? 3.859 -44.656 -2.244 1 98.31 317 ASN A CA 1
ATOM 2538 C C . ASN A 1 317 ? 3.289 -45.812 -3.078 1 98.31 317 ASN A C 1
ATOM 2540 O O . ASN A 1 317 ? 3.836 -46.906 -3.082 1 98.31 317 ASN A O 1
ATOM 2544 N N . ALA A 1 318 ? 2.17 -45.531 -3.74 1 98.06 318 ALA A N 1
ATOM 2545 C CA . ALA A 1 318 ? 1.6 -46.562 -4.625 1 98.06 318 ALA A CA 1
ATOM 2546 C C . ALA A 1 318 ? 2.559 -46.875 -5.766 1 98.06 318 ALA A C 1
ATOM 2548 O O . ALA A 1 318 ? 2.697 -48.062 -6.145 1 98.06 318 ALA A O 1
ATOM 2549 N N . LEU A 1 319 ? 3.172 -45.906 -6.32 1 96.94 319 LEU A N 1
ATOM 2550 C CA . LEU A 1 319 ? 4.16 -46.094 -7.379 1 96.94 319 LEU A CA 1
ATOM 2551 C C . LEU A 1 319 ? 5.309 -46.969 -6.898 1 96.94 319 LEU A C 1
ATOM 2553 O O . LEU A 1 319 ? 5.801 -47.812 -7.645 1 96.94 319 LEU A O 1
ATOM 2557 N N . LYS A 1 320 ? 5.762 -46.781 -5.695 1 97.19 320 LYS A N 1
ATOM 2558 C CA . LYS A 1 320 ? 6.844 -47.562 -5.117 1 97.19 320 LYS A CA 1
ATOM 2559 C C . LYS A 1 320 ? 6.395 -49 -4.832 1 97.19 320 LYS A C 1
ATOM 2561 O O . LYS A 1 320 ? 7.109 -49.969 -5.137 1 97.19 320 LYS A O 1
ATOM 2566 N N . ALA A 1 321 ? 5.227 -49.094 -4.32 1 96.69 321 ALA A N 1
ATOM 2567 C CA . ALA A 1 321 ? 4.699 -50.375 -3.916 1 96.69 321 ALA A CA 1
ATOM 2568 C C . ALA A 1 321 ? 4.508 -51.312 -5.121 1 96.69 321 ALA A C 1
ATOM 2570 O O . ALA A 1 321 ? 4.68 -52.5 -5.02 1 96.69 321 ALA A O 1
ATOM 2571 N N . ASN A 1 322 ? 4.23 -50.781 -6.238 1 94 322 ASN A N 1
ATOM 2572 C CA . ASN A 1 322 ? 3.967 -51.594 -7.418 1 94 322 ASN A CA 1
ATOM 2573 C C . ASN A 1 322 ? 5.215 -51.75 -8.281 1 94 322 ASN A C 1
ATOM 2575 O O . ASN A 1 322 ? 5.145 -52.281 -9.391 1 94 322 ASN A O 1
ATOM 2579 N N . GLY A 1 323 ? 6.367 -51.188 -7.82 1 94.06 323 GLY A N 1
ATOM 2580 C CA . GLY A 1 323 ? 7.66 -51.406 -8.453 1 94.06 323 GLY A CA 1
ATOM 2581 C C . GLY A 1 323 ? 7.883 -50.5 -9.656 1 94.06 323 GLY A C 1
ATOM 2582 O O . GLY A 1 323 ? 8.82 -50.719 -10.43 1 94.06 323 GLY A O 1
ATOM 2583 N N . GLN A 1 324 ? 7.055 -49.5 -9.82 1 95.12 324 GLN A N 1
ATOM 2584 C CA . GLN A 1 324 ? 7.125 -48.656 -11.016 1 95.12 324 GLN A CA 1
ATOM 2585 C C . GLN A 1 324 ? 7.922 -47.375 -10.758 1 95.12 324 GLN A C 1
ATOM 2587 O O . GLN A 1 324 ? 8.266 -46.656 -11.688 1 95.12 324 GLN A O 1
ATOM 2592 N N . TYR A 1 325 ? 8.266 -47.156 -9.531 1 96.81 325 TYR A N 1
ATOM 2593 C CA . TYR A 1 325 ? 8.867 -45.875 -9.133 1 96.81 325 TYR A CA 1
ATOM 2594 C C . TYR A 1 325 ? 10.195 -45.656 -9.852 1 96.81 325 TYR A C 1
ATOM 2596 O O . TYR A 1 325 ? 10.477 -44.531 -10.32 1 96.81 325 TYR A O 1
ATOM 2604 N N . GLU A 1 326 ? 11.016 -46.656 -10 1 95.5 326 GLU A N 1
ATOM 2605 C CA . GLU A 1 326 ? 12.375 -46.5 -10.516 1 95.5 326 GLU A CA 1
ATOM 2606 C C . GLU A 1 326 ? 12.367 -46.062 -11.977 1 95.5 326 GLU A C 1
ATOM 2608 O O . GLU A 1 326 ? 13.297 -45.406 -12.438 1 95.5 326 GLU A O 1
ATOM 2613 N N . ASN A 1 327 ? 11.352 -46.438 -12.641 1 96.38 327 ASN A N 1
ATOM 2614 C CA . ASN A 1 327 ? 11.258 -46.062 -14.047 1 96.38 327 ASN A CA 1
ATOM 2615 C C . ASN A 1 327 ? 10.188 -45 -14.266 1 96.38 327 ASN A C 1
ATOM 2617 O O . ASN A 1 327 ? 9.484 -45.031 -15.273 1 96.38 327 ASN A O 1
ATOM 2621 N N . THR A 1 328 ? 9.961 -44.125 -13.344 1 98 328 THR A N 1
ATOM 2622 C CA . THR A 1 328 ? 8.938 -43.094 -13.5 1 98 328 THR A CA 1
ATOM 2623 C C . THR A 1 328 ? 9.547 -41.688 -13.336 1 98 328 THR A C 1
ATOM 2625 O O . THR A 1 328 ? 10.32 -41.469 -12.414 1 98 328 THR A O 1
ATOM 2628 N N . LEU A 1 329 ? 9.289 -40.844 -14.305 1 98.44 329 LEU A N 1
ATOM 2629 C CA . LEU A 1 329 ? 9.516 -39.406 -14.195 1 98.44 329 LEU A CA 1
ATOM 2630 C C . LEU A 1 329 ? 8.32 -38.719 -13.547 1 98.44 329 LEU A C 1
ATOM 2632 O O . LEU A 1 329 ? 7.203 -38.812 -14.07 1 98.44 329 LEU A O 1
ATOM 2636 N N . ILE A 1 330 ? 8.547 -38.094 -12.391 1 98.81 330 ILE A N 1
ATOM 2637 C CA . ILE A 1 330 ? 7.5 -37.344 -11.688 1 98.81 330 ILE A CA 1
ATOM 2638 C C . ILE A 1 330 ? 7.75 -35.844 -11.82 1 98.81 330 ILE A C 1
ATOM 2640 O O . ILE A 1 330 ? 8.867 -35.375 -11.594 1 98.81 330 ILE A O 1
ATOM 2644 N N . VAL A 1 331 ? 6.762 -35.156 -12.227 1 98.88 331 VAL A N 1
ATOM 2645 C CA . VAL A 1 331 ? 6.793 -33.688 -12.273 1 98.88 331 VAL A CA 1
ATOM 2646 C C . VAL A 1 331 ? 5.73 -33.125 -11.344 1 98.88 331 VAL A C 1
ATOM 2648 O O . VAL A 1 331 ? 4.543 -33.438 -11.477 1 98.88 331 VAL A O 1
ATOM 2651 N N . LEU A 1 332 ? 6.133 -32.344 -10.352 1 98.94 332 LEU A N 1
ATOM 2652 C CA . LEU A 1 332 ? 5.223 -31.562 -9.516 1 98.94 332 LEU A CA 1
ATOM 2653 C C . LEU A 1 332 ? 5.289 -30.078 -9.875 1 98.94 332 LEU A C 1
ATOM 2655 O O . LEU A 1 332 ? 6.371 -29.484 -9.891 1 98.94 332 LEU A O 1
ATOM 2659 N N . VAL A 1 333 ? 4.16 -29.469 -10.18 1 98.81 333 VAL A N 1
ATOM 2660 C CA . VAL A 1 333 ? 4.16 -28.062 -10.562 1 98.81 333 VAL A CA 1
ATOM 2661 C C . VAL A 1 333 ? 2.838 -27.422 -10.156 1 98.81 333 VAL A C 1
ATOM 2663 O O . VAL A 1 333 ? 1.777 -28.031 -10.266 1 98.81 333 VAL A O 1
ATOM 2666 N N . GLY A 1 334 ? 2.953 -26.203 -9.602 1 98.75 334 GLY A N 1
ATOM 2667 C CA . GLY A 1 334 ? 1.77 -25.375 -9.383 1 98.75 334 GLY A CA 1
ATOM 2668 C C . GLY A 1 334 ? 1.345 -24.609 -10.617 1 98.75 334 GLY A C 1
ATOM 2669 O O . GLY A 1 334 ? 2.17 -24.297 -11.484 1 98.75 334 GLY A O 1
ATOM 2670 N N . ASP A 1 335 ? 0.046 -24.203 -10.648 1 98.25 335 ASP A N 1
ATOM 2671 C CA . ASP A 1 335 ? -0.438 -23.578 -11.867 1 98.25 335 ASP A CA 1
ATOM 2672 C C . ASP A 1 335 ? -0.334 -22.047 -11.781 1 98.25 335 ASP A C 1
ATOM 2674 O O . ASP A 1 335 ? -0.365 -21.359 -12.805 1 98.25 335 ASP A O 1
ATOM 2678 N N . SER A 1 336 ? -0.289 -21.531 -10.539 1 97.94 336 SER A N 1
ATOM 2679 C CA . SER A 1 336 ? -0.169 -20.078 -10.359 1 97.94 336 SER A CA 1
ATOM 2680 C C . SER A 1 336 ? 0.284 -19.734 -8.945 1 97.94 336 SER A C 1
ATOM 2682 O O . SER A 1 336 ? 0.385 -20.625 -8.086 1 97.94 336 SER A O 1
ATOM 2684 N N . GLY A 1 337 ? 0.66 -18.469 -8.781 1 96 337 GLY A N 1
ATOM 2685 C CA . GLY A 1 337 ? 0.754 -17.938 -7.426 1 96 337 GLY A CA 1
ATOM 2686 C C . GLY A 1 337 ? -0.598 -17.656 -6.797 1 96 337 GLY A C 1
ATOM 2687 O O . GLY A 1 337 ? -1.635 -18.031 -7.355 1 96 337 GLY A O 1
ATOM 2688 N N . LEU A 1 338 ? -0.528 -17.078 -5.625 1 97.88 338 LEU A N 1
ATOM 2689 C CA . LEU A 1 338 ? -1.729 -16.688 -4.898 1 97.88 338 LEU A CA 1
ATOM 2690 C C . LEU A 1 338 ? -1.395 -15.688 -3.791 1 97.88 338 LEU A C 1
ATOM 2692 O O . LEU A 1 338 ? -0.478 -15.922 -3 1 97.88 338 LEU A O 1
ATOM 2696 N N . ALA A 1 339 ? -2.184 -14.688 -3.652 1 97.56 339 ALA A N 1
ATOM 2697 C CA . ALA A 1 339 ? -1.803 -13.578 -2.787 1 97.56 339 ALA A CA 1
ATOM 2698 C C . ALA A 1 339 ? -2.1 -13.898 -1.324 1 97.56 339 ALA A C 1
ATOM 2700 O O . ALA A 1 339 ? -1.244 -13.703 -0.456 1 97.56 339 ALA A O 1
ATOM 2701 N N . VAL A 1 340 ? -3.34 -14.312 -0.946 1 97.06 340 VAL A N 1
ATOM 2702 C CA . VAL A 1 340 ? -3.824 -14.656 0.387 1 97.06 340 VAL A CA 1
ATOM 2703 C C . VAL A 1 340 ? -3.385 -13.586 1.387 1 97.06 340 VAL A C 1
ATOM 2705 O O . VAL A 1 340 ? -2.754 -13.898 2.4 1 97.06 340 VAL A O 1
ATOM 2708 N N . GLY A 1 341 ? -3.572 -12.336 1.082 1 96.38 341 GLY A N 1
ATOM 2709 C CA . GLY A 1 341 ? -3.262 -11.242 1.979 1 96.38 341 GLY A CA 1
ATOM 2710 C C . GLY A 1 341 ? -2.051 -10.438 1.542 1 96.38 341 GLY A C 1
ATOM 2711 O O . GLY A 1 341 ? -1.874 -9.289 1.961 1 96.38 341 GLY A O 1
ATOM 2712 N N . ASN A 1 342 ? -1.127 -10.984 0.705 1 96.94 342 ASN A N 1
ATOM 2713 C CA . ASN A 1 342 ? 0.016 -10.258 0.171 1 96.94 342 ASN A CA 1
ATOM 2714 C C . ASN A 1 342 ? -0.426 -9.031 -0.631 1 96.94 342 ASN A C 1
ATOM 2716 O O . ASN A 1 342 ? -1.38 -9.109 -1.408 1 96.94 342 ASN A O 1
ATOM 2720 N N . HIS A 1 343 ? 0.222 -7.871 -0.356 1 97 343 HIS A N 1
ATOM 2721 C CA . HIS A 1 343 ? -0.019 -6.609 -1.047 1 97 343 HIS A CA 1
ATOM 2722 C C . HIS A 1 343 ? -1.491 -6.219 -0.983 1 97 343 HIS A C 1
ATOM 2724 O O . HIS A 1 343 ? -2.008 -5.578 -1.901 1 97 343 HIS A O 1
ATOM 2730 N N . GLY A 1 344 ? -2.211 -6.742 0.055 1 95.81 344 GLY A N 1
ATOM 2731 C CA . GLY A 1 344 ? -3.609 -6.398 0.255 1 95.81 344 GLY A CA 1
ATOM 2732 C C . GLY A 1 344 ? -4.547 -7.129 -0.685 1 95.81 344 GLY A C 1
ATOM 2733 O O . GLY A 1 344 ? -5.695 -6.723 -0.87 1 95.81 344 GLY A O 1
ATOM 2734 N N . LEU A 1 345 ? -4.078 -8.188 -1.357 1 96.88 345 LEU A N 1
ATOM 2735 C CA . LEU A 1 345 ? -4.859 -8.953 -2.318 1 96.88 345 LEU A CA 1
ATOM 2736 C C . LEU A 1 345 ? -5.145 -10.359 -1.787 1 96.88 345 LEU A C 1
ATOM 2738 O O . LEU A 1 345 ? -4.449 -10.844 -0.892 1 96.88 345 LEU A O 1
ATOM 2742 N N . LEU A 1 346 ? -6.223 -11.016 -2.346 1 96.81 346 LEU A N 1
ATOM 2743 C CA . LEU A 1 346 ? -6.531 -12.398 -2 1 96.81 346 LEU A CA 1
ATOM 2744 C C . LEU A 1 346 ? -6.238 -13.336 -3.172 1 96.81 346 LEU A C 1
ATOM 2746 O O . LEU A 1 346 ? -5.852 -14.484 -2.973 1 96.81 346 LEU A O 1
ATOM 2750 N N . GLY A 1 347 ? -6.441 -12.812 -4.355 1 96.19 347 GLY A N 1
ATOM 2751 C CA . GLY A 1 347 ? -6.395 -13.68 -5.52 1 96.19 347 GLY A CA 1
ATOM 2752 C C . GLY A 1 347 ? -5.098 -13.555 -6.301 1 96.19 347 GLY A C 1
ATOM 2753 O O . GLY A 1 347 ? -4.062 -13.188 -5.742 1 96.19 347 GLY A O 1
ATOM 2754 N N . LYS A 1 348 ? -5.117 -14.047 -7.547 1 95.31 348 LYS A N 1
ATOM 2755 C CA . LYS A 1 348 ? -3.912 -14.188 -8.359 1 95.31 348 LYS A CA 1
ATOM 2756 C C . LYS A 1 348 ? -3.934 -13.234 -9.547 1 95.31 348 LYS A C 1
ATOM 2758 O O . LYS A 1 348 ? -3.129 -13.367 -10.469 1 95.31 348 LYS A O 1
ATOM 2763 N N . GLN A 1 349 ? -4.77 -12.203 -9.547 1 93.62 349 GLN A N 1
ATOM 2764 C CA . GLN A 1 349 ? -4.922 -11.266 -10.648 1 93.62 349 GLN A CA 1
ATOM 2765 C C . GLN A 1 349 ? -3.816 -10.211 -10.633 1 93.62 349 GLN A C 1
ATOM 2767 O O . GLN A 1 349 ? -4.094 -9.016 -10.68 1 93.62 349 GLN A O 1
ATOM 2772 N N . ASN A 1 350 ? -2.561 -10.664 -10.578 1 94.75 350 ASN A N 1
ATOM 2773 C CA . ASN A 1 350 ? -1.391 -9.789 -10.547 1 94.75 350 ASN A CA 1
ATOM 2774 C C . ASN A 1 350 ? -0.123 -10.531 -10.953 1 94.75 350 ASN A C 1
ATOM 2776 O O . ASN A 1 350 ? -0.144 -11.75 -11.133 1 94.75 350 ASN A O 1
ATOM 2780 N N . ILE A 1 351 ? 0.939 -9.781 -11.172 1 97 351 ILE A N 1
ATOM 2781 C CA . ILE A 1 351 ? 2.148 -10.422 -11.672 1 97 351 ILE A CA 1
ATOM 2782 C C . ILE A 1 351 ? 3.256 -10.328 -10.625 1 97 351 ILE A C 1
ATOM 2784 O O . ILE A 1 351 ? 4.441 -10.43 -10.953 1 97 351 ILE A O 1
ATOM 2788 N N . TYR A 1 352 ? 2.914 -10 -9.312 1 97.88 352 TYR A N 1
ATOM 2789 C CA . TYR A 1 352 ? 3.893 -10.234 -8.258 1 97.88 352 TYR A CA 1
ATOM 2790 C C . TYR A 1 352 ? 4.281 -11.711 -8.203 1 97.88 352 TYR A C 1
ATOM 2792 O O . TYR A 1 352 ? 3.447 -12.586 -8.43 1 97.88 352 TYR A O 1
ATOM 2800 N N . ASP A 1 353 ? 5.496 -11.977 -7.84 1 97 353 ASP A N 1
ATOM 2801 C CA . ASP A 1 353 ? 5.992 -13.344 -7.887 1 97 353 ASP A CA 1
ATOM 2802 C C . ASP A 1 353 ? 5.129 -14.273 -7.027 1 97 353 ASP A C 1
ATOM 2804 O O . ASP A 1 353 ? 4.371 -15.086 -7.555 1 97 353 ASP A O 1
ATOM 2808 N N . GLU A 1 354 ? 5.07 -14.07 -5.785 1 95 354 GLU A N 1
ATOM 2809 C CA . GLU A 1 354 ? 4.379 -15 -4.902 1 95 354 GLU A CA 1
ATOM 2810 C C . GLU A 1 354 ? 2.863 -14.898 -5.066 1 95 354 GLU A C 1
ATOM 2812 O O . GLU A 1 354 ? 2.146 -15.883 -4.867 1 95 354 GLU A O 1
ATOM 2817 N N . ASP A 1 355 ? 2.412 -13.734 -5.504 1 95.75 355 ASP A N 1
ATOM 2818 C CA . ASP A 1 355 ? 0.979 -13.461 -5.508 1 95.75 355 ASP A CA 1
ATOM 2819 C C . ASP A 1 355 ? 0.313 -14.023 -6.762 1 95.75 355 ASP A C 1
ATOM 2821 O O . ASP A 1 355 ? -0.885 -14.32 -6.758 1 95.75 355 ASP A O 1
ATOM 2825 N N . GLY A 1 356 ? 1.184 -14.125 -7.832 1 97.25 356 GLY A N 1
ATOM 2826 C CA . GLY A 1 356 ? 0.458 -14.461 -9.047 1 97.25 356 GLY A CA 1
ATOM 2827 C C . GLY A 1 356 ? 1.186 -15.469 -9.914 1 97.25 356 GLY A C 1
ATOM 2828 O O . GLY A 1 356 ? 0.557 -16.219 -10.664 1 97.25 356 GLY A O 1
ATOM 2829 N N . ILE A 1 357 ? 2.508 -15.547 -9.828 1 98.38 357 ILE A N 1
ATOM 2830 C CA . ILE A 1 357 ? 3.066 -16.188 -11.008 1 98.38 357 ILE A CA 1
ATOM 2831 C C . ILE A 1 357 ? 4.168 -17.172 -10.586 1 98.38 357 ILE A C 1
ATOM 2833 O O . ILE A 1 357 ? 4.598 -18 -11.383 1 98.38 357 ILE A O 1
ATOM 2837 N N . HIS A 1 358 ? 4.789 -17.094 -9.383 1 98.56 358 HIS A N 1
ATOM 2838 C CA . HIS A 1 358 ? 5.887 -17.953 -8.953 1 98.56 358 HIS A CA 1
ATOM 2839 C C . HIS A 1 358 ? 5.367 -19.281 -8.391 1 98.56 358 HIS A C 1
ATOM 2841 O O . HIS A 1 358 ? 4.598 -19.281 -7.426 1 98.56 358 HIS A O 1
ATOM 2847 N N . VAL A 1 359 ? 5.801 -20.391 -9.008 1 98.75 359 VAL A N 1
ATOM 2848 C CA . VAL A 1 359 ? 5.184 -21.672 -8.688 1 98.75 359 VAL A CA 1
ATOM 2849 C C . VAL A 1 359 ? 6.266 -22.688 -8.312 1 98.75 359 VAL A C 1
ATOM 2851 O O . VAL A 1 359 ? 7.438 -22.5 -8.648 1 98.75 359 VAL A O 1
ATOM 2854 N N . PRO A 1 360 ? 5.895 -23.75 -7.59 1 98.81 360 PRO A N 1
ATOM 2855 C CA . PRO A 1 360 ? 6.824 -24.875 -7.43 1 98.81 360 PRO A CA 1
ATOM 2856 C C . PRO A 1 360 ? 7.004 -25.672 -8.719 1 98.81 360 PRO A C 1
ATOM 2858 O O . PRO A 1 360 ? 6.047 -25.859 -9.477 1 98.81 360 PRO A O 1
ATOM 2861 N N . LEU A 1 361 ? 8.156 -26.062 -8.969 1 98.94 361 LEU A N 1
ATOM 2862 C CA . LEU A 1 361 ? 8.492 -26.969 -10.055 1 98.94 361 LEU A CA 1
ATOM 2863 C C . LEU A 1 361 ? 9.555 -27.969 -9.617 1 98.94 361 LEU A C 1
ATOM 2865 O O . LEU A 1 361 ? 10.688 -27.594 -9.305 1 98.94 361 LEU A O 1
ATOM 2869 N N . VAL A 1 362 ? 9.164 -29.219 -9.555 1 98.88 362 VAL A N 1
ATOM 2870 C CA . VAL A 1 362 ? 10.039 -30.297 -9.094 1 98.88 362 VAL A CA 1
ATOM 2871 C C . VAL A 1 362 ? 10.047 -31.422 -10.125 1 98.88 362 VAL A C 1
ATOM 2873 O O . VAL A 1 362 ? 9 -31.812 -10.625 1 98.88 362 VAL A O 1
ATOM 2876 N N . PHE A 1 363 ? 11.195 -31.891 -10.516 1 98.75 363 PHE A N 1
ATOM 2877 C CA . PHE A 1 363 ? 11.391 -33.125 -11.258 1 98.75 363 PHE A CA 1
ATOM 2878 C C . PHE A 1 363 ? 11.969 -34.219 -10.352 1 98.75 363 PHE A C 1
ATOM 2880 O O . PHE A 1 363 ? 13.016 -34 -9.727 1 98.75 363 PHE A O 1
ATOM 2887 N N . SER A 1 364 ? 11.258 -35.312 -10.32 1 98.5 364 SER A N 1
ATOM 2888 C CA . SER A 1 364 ? 11.633 -36.375 -9.391 1 98.5 364 SER A CA 1
ATOM 2889 C C . SER A 1 364 ? 11.336 -37.75 -9.977 1 98.5 364 SER A C 1
ATOM 2891 O O . SER A 1 364 ? 11.117 -37.875 -11.18 1 98.5 364 SER A O 1
ATOM 2893 N N . GLY A 1 365 ? 11.305 -38.812 -9.086 1 97.19 365 GLY A N 1
ATOM 2894 C CA . GLY A 1 365 ? 11.133 -40.188 -9.539 1 97.19 365 GLY A CA 1
ATOM 2895 C C . GLY A 1 365 ? 12.445 -40.906 -9.82 1 97.19 365 GLY A C 1
ATOM 2896 O O . GLY A 1 365 ? 13.5 -40.25 -9.875 1 97.19 365 GLY A O 1
ATOM 2897 N N . GLY A 1 366 ? 12.359 -42.188 -10.039 1 95.94 366 GLY A N 1
ATOM 2898 C CA . GLY A 1 366 ? 13.555 -43 -10.258 1 95.94 366 GLY A CA 1
ATOM 2899 C C . GLY A 1 366 ? 14.219 -42.719 -11.594 1 95.94 366 GLY A C 1
ATOM 2900 O O . GLY A 1 366 ? 15.398 -43.031 -11.781 1 95.94 366 GLY A O 1
ATOM 2901 N N . ALA A 1 367 ? 13.508 -42.094 -12.492 1 94.94 367 ALA A N 1
ATOM 2902 C CA . ALA A 1 367 ? 14.039 -41.812 -13.82 1 94.94 367 ALA A CA 1
ATOM 2903 C C . ALA A 1 367 ? 14.969 -40.594 -13.766 1 94.94 367 ALA A C 1
ATOM 2905 O O . ALA A 1 367 ? 15.727 -40.344 -14.703 1 94.94 367 ALA A O 1
ATOM 2906 N N . ILE A 1 368 ? 14.898 -39.812 -12.695 1 94.75 368 ILE A N 1
ATOM 2907 C CA . ILE A 1 368 ? 15.773 -38.688 -12.477 1 94.75 368 ILE A CA 1
ATOM 2908 C C . ILE A 1 368 ? 16.953 -39.094 -11.602 1 94.75 368 ILE A C 1
ATOM 2910 O O . ILE A 1 368 ? 16.766 -39.531 -10.461 1 94.75 368 ILE A O 1
ATOM 2914 N N . LYS A 1 369 ? 18.078 -38.906 -12.109 1 93.12 369 LYS A N 1
ATOM 2915 C CA . LYS A 1 369 ? 19.266 -39.344 -11.391 1 93.12 369 LYS A CA 1
ATOM 2916 C C . LYS A 1 369 ? 19.719 -38.312 -10.375 1 93.12 369 LYS A C 1
ATOM 2918 O O . LYS A 1 369 ? 20.297 -38.656 -9.344 1 93.12 369 LYS A O 1
ATOM 2923 N N . GLN A 1 370 ? 19.469 -37.125 -10.68 1 91.31 370 GLN A N 1
ATOM 2924 C CA . GLN A 1 370 ? 19.812 -36.031 -9.766 1 91.31 370 GLN A CA 1
ATOM 2925 C C . GLN A 1 370 ? 18.953 -36.094 -8.508 1 91.31 370 GLN A C 1
ATOM 2927 O O . GLN A 1 370 ? 17.734 -36.281 -8.586 1 91.31 370 GLN A O 1
ATOM 2932 N N . LYS A 1 371 ? 19.625 -35.938 -7.336 1 95.75 371 LYS A N 1
ATOM 2933 C CA . LYS A 1 371 ? 18.891 -36 -6.074 1 95.75 371 LYS A CA 1
ATOM 2934 C C . LYS A 1 371 ? 19.266 -34.844 -5.164 1 95.75 371 LYS A C 1
ATOM 2936 O O . LYS A 1 371 ? 20.438 -34.5 -5.031 1 95.75 371 LYS A O 1
ATOM 2941 N N . GLY A 1 372 ? 18.188 -34.219 -4.609 1 96.94 372 GLY A N 1
ATOM 2942 C CA . GLY A 1 372 ? 18.375 -33.219 -3.596 1 96.94 372 GLY A CA 1
ATOM 2943 C C . GLY A 1 372 ? 19 -31.938 -4.141 1 96.94 372 GLY A C 1
ATOM 2944 O O . GLY A 1 372 ? 19.766 -31.266 -3.438 1 96.94 372 GLY A O 1
ATOM 2945 N N . GLU A 1 373 ? 18.75 -31.641 -5.418 1 97.12 373 GLU A N 1
ATOM 2946 C CA . GLU A 1 373 ? 19.375 -30.484 -6.035 1 97.12 373 GLU A CA 1
ATOM 2947 C C . GLU A 1 373 ? 18.375 -29.375 -6.316 1 97.12 373 GLU A C 1
ATOM 2949 O O . GLU A 1 373 ? 17.156 -29.641 -6.359 1 97.12 373 GLU A O 1
ATOM 2954 N N . ARG A 1 374 ? 18.906 -28.188 -6.457 1 96.94 374 ARG A N 1
ATOM 2955 C CA . ARG A 1 374 ? 18.125 -27.031 -6.84 1 96.94 374 ARG A CA 1
ATOM 2956 C C . ARG A 1 374 ? 18.75 -26.297 -8.016 1 96.94 374 ARG A C 1
ATOM 2958 O O . ARG A 1 374 ? 19.984 -26.266 -8.141 1 96.94 374 ARG A O 1
ATOM 2965 N N . ARG A 1 375 ? 17.969 -25.828 -8.906 1 97.56 375 ARG A N 1
ATOM 2966 C CA . ARG A 1 375 ? 18.406 -25.031 -10.047 1 97.56 375 ARG A CA 1
ATOM 2967 C C . ARG A 1 375 ? 17.844 -23.609 -9.977 1 97.56 375 ARG A C 1
ATOM 2969 O O . ARG A 1 375 ? 16.672 -23.422 -9.633 1 97.56 375 ARG A O 1
ATOM 2976 N N . GLU A 1 376 ? 18.656 -22.594 -10.32 1 97 376 GLU A N 1
ATOM 2977 C CA . GLU A 1 376 ? 18.219 -21.203 -10.32 1 97 376 GLU A CA 1
ATOM 2978 C C . GLU A 1 376 ? 17.766 -20.766 -11.703 1 97 376 GLU A C 1
ATOM 2980 O O . GLU A 1 376 ? 17.266 -19.656 -11.875 1 97 376 GLU A O 1
ATOM 2985 N N . ALA A 1 377 ? 17.922 -21.672 -12.68 1 98.19 377 ALA A N 1
ATOM 2986 C CA . ALA A 1 377 ? 17.531 -21.328 -14.047 1 98.19 377 ALA A CA 1
ATOM 2987 C C . ALA A 1 377 ? 16.078 -20.906 -14.117 1 98.19 377 ALA A C 1
ATOM 2989 O O . ALA A 1 377 ? 15.219 -21.484 -13.445 1 98.19 377 ALA A O 1
ATOM 2990 N N . TYR A 1 378 ? 15.805 -19.891 -14.992 1 98.5 378 TYR A N 1
ATOM 2991 C CA . TYR A 1 378 ? 14.43 -19.453 -15.242 1 98.5 378 TYR A CA 1
ATOM 2992 C C . TYR A 1 378 ? 13.664 -20.516 -16.031 1 98.5 378 TYR A C 1
ATOM 2994 O O . TYR A 1 378 ? 14.148 -21 -17.062 1 98.5 378 TYR A O 1
ATOM 3002 N N . ALA A 1 379 ? 12.523 -20.844 -15.539 1 98.75 379 ALA A N 1
ATOM 3003 C CA . ALA A 1 379 ? 11.641 -21.781 -16.219 1 98.75 379 ALA A CA 1
ATOM 3004 C C . ALA A 1 379 ? 10.211 -21.25 -16.266 1 98.75 379 ALA A C 1
ATOM 3006 O O . ALA A 1 379 ? 9.789 -20.5 -15.391 1 98.75 379 ALA A O 1
ATOM 3007 N N . TYR A 1 380 ? 9.562 -21.531 -17.375 1 98.88 380 TYR A N 1
ATOM 3008 C CA . TYR A 1 380 ? 8.125 -21.328 -17.469 1 98.88 380 TYR A CA 1
ATOM 3009 C C . TYR A 1 380 ? 7.375 -22.656 -17.422 1 98.88 380 TYR A C 1
ATOM 3011 O O . TYR A 1 380 ? 7.945 -23.703 -17.734 1 98.88 380 TYR A O 1
ATOM 3019 N N . ILE A 1 381 ? 6.141 -22.578 -17.078 1 98.81 381 ILE A N 1
ATOM 3020 C CA . ILE A 1 381 ? 5.281 -23.766 -17.062 1 98.81 381 ILE A CA 1
ATOM 3021 C C . ILE A 1 381 ? 5.266 -24.422 -18.438 1 98.81 381 ILE A C 1
ATOM 3023 O O . ILE A 1 381 ? 5.305 -25.641 -18.547 1 98.81 381 ILE A O 1
ATOM 3027 N N . HIS A 1 382 ? 5.309 -23.609 -19.531 1 98.75 382 HIS A N 1
ATOM 3028 C CA . HIS A 1 382 ? 5.219 -24.188 -20.859 1 98.75 382 HIS A CA 1
ATOM 3029 C C . HIS A 1 382 ? 6.539 -24.828 -21.281 1 98.75 382 HIS A C 1
ATOM 3031 O O . HIS A 1 382 ? 6.629 -25.453 -22.344 1 98.75 382 HIS A O 1
ATOM 3037 N N . ASP A 1 383 ? 7.555 -24.781 -20.453 1 98.88 383 ASP A N 1
ATOM 3038 C CA . ASP A 1 383 ? 8.812 -25.469 -20.719 1 98.88 383 ASP A CA 1
ATOM 3039 C C . ASP A 1 383 ? 8.719 -26.953 -20.328 1 98.88 383 ASP A C 1
ATOM 3041 O O . ASP A 1 383 ? 9.57 -27.75 -20.734 1 98.88 383 ASP A O 1
ATOM 3045 N N . ILE A 1 384 ? 7.715 -27.312 -19.594 1 98.88 384 ILE A N 1
ATOM 3046 C CA . ILE A 1 384 ? 7.621 -28.641 -19.031 1 98.88 384 ILE A CA 1
ATOM 3047 C C . ILE A 1 384 ? 7.371 -29.656 -20.141 1 98.88 384 ILE A C 1
ATOM 3049 O O . ILE A 1 384 ? 8.023 -30.703 -20.188 1 98.88 384 ILE A O 1
ATOM 3053 N N . PHE A 1 385 ? 6.504 -29.375 -21.094 1 98.75 385 PHE A N 1
ATOM 3054 C CA . PHE A 1 385 ? 6.152 -30.281 -22.188 1 98.75 385 PHE A CA 1
ATOM 3055 C C . PHE A 1 385 ? 7.391 -30.688 -22.969 1 98.75 385 PHE A C 1
ATOM 3057 O O . PHE A 1 385 ? 7.734 -31.875 -23.031 1 98.75 385 PHE A O 1
ATOM 3064 N N . PRO A 1 386 ? 8.141 -29.734 -23.5 1 98.69 386 PRO A N 1
ATOM 3065 C CA . PRO A 1 386 ? 9.336 -30.156 -24.25 1 98.69 386 PRO A CA 1
ATOM 3066 C C . PRO A 1 386 ? 10.375 -30.828 -23.344 1 98.69 386 PRO A C 1
ATOM 3068 O O . PRO A 1 386 ? 11.141 -31.672 -23.812 1 98.69 386 PRO A O 1
ATOM 3071 N N . THR A 1 387 ? 10.422 -30.516 -22.062 1 98.69 387 THR A N 1
ATOM 3072 C CA . THR A 1 387 ? 11.375 -31.125 -21.141 1 98.69 387 THR A CA 1
ATOM 3073 C C . THR A 1 387 ? 11.078 -32.594 -20.953 1 98.69 387 THR A C 1
ATOM 3075 O O . THR A 1 387 ? 11.969 -33.438 -21.125 1 98.69 387 THR A O 1
ATOM 3078 N N . ILE A 1 388 ? 9.82 -32.969 -20.672 1 98.38 388 ILE A N 1
ATOM 3079 C CA . ILE A 1 388 ? 9.492 -34.344 -20.391 1 98.38 388 ILE A CA 1
ATOM 3080 C C . ILE A 1 388 ? 9.539 -35.156 -21.688 1 98.38 388 ILE A C 1
ATOM 3082 O O . ILE A 1 388 ? 9.891 -36.344 -21.688 1 98.38 388 ILE A O 1
ATOM 3086 N N . ALA A 1 389 ? 9.195 -34.531 -22.828 1 98.19 389 ALA A N 1
ATOM 3087 C CA . ALA A 1 389 ? 9.344 -35.219 -24.125 1 98.19 389 ALA A CA 1
ATOM 3088 C C . ALA A 1 389 ? 10.805 -35.594 -24.359 1 98.19 389 ALA A C 1
ATOM 3090 O O . ALA A 1 389 ? 11.102 -36.75 -24.688 1 98.19 389 ALA A O 1
ATOM 3091 N N . GLU A 1 390 ? 11.664 -34.625 -24.125 1 97.69 390 GLU A N 1
ATOM 3092 C CA . GLU A 1 390 ? 13.086 -34.906 -24.344 1 97.69 390 GLU A CA 1
ATOM 3093 C C . GLU A 1 390 ? 13.609 -35.969 -23.391 1 97.69 390 GLU A C 1
ATOM 3095 O O . GLU A 1 390 ? 14.336 -36.875 -23.797 1 97.69 390 GLU A O 1
ATOM 3100 N N . LEU A 1 391 ? 13.258 -35.875 -22.188 1 97 391 LEU A N 1
ATOM 3101 C CA . LEU A 1 391 ? 13.719 -36.844 -21.188 1 97 391 LEU A CA 1
ATOM 3102 C C . LEU A 1 391 ? 13.188 -38.25 -21.5 1 97 391 LEU A C 1
ATOM 3104 O O . LEU A 1 391 ? 13.812 -39.25 -21.141 1 97 391 LEU A O 1
ATOM 3108 N N . ALA A 1 392 ? 12.031 -38.344 -22.156 1 97.12 392 ALA A N 1
ATOM 3109 C CA . ALA A 1 392 ? 11.414 -39.594 -22.516 1 97.12 392 ALA A CA 1
ATOM 3110 C C . ALA A 1 392 ? 11.914 -40.094 -23.875 1 97.12 392 ALA A C 1
ATOM 3112 O O . ALA A 1 392 ? 11.492 -41.156 -24.359 1 97.12 392 ALA A O 1
ATOM 3113 N N . GLY A 1 393 ? 12.719 -39.25 -24.547 1 96 393 GLY A N 1
ATOM 3114 C CA . GLY A 1 393 ? 13.273 -39.625 -25.844 1 96 393 GLY A CA 1
ATOM 3115 C C . GLY A 1 393 ? 12.32 -39.406 -26.984 1 96 393 GLY A C 1
ATOM 3116 O O . GLY A 1 393 ? 12.414 -40.062 -28.031 1 96 393 GLY A O 1
ATOM 3117 N N . LEU A 1 394 ? 11.414 -38.5 -26.781 1 97 394 LEU A N 1
ATOM 3118 C CA . LEU A 1 394 ? 10.43 -38.219 -27.812 1 97 394 LEU A CA 1
ATOM 3119 C C . LEU A 1 394 ? 10.805 -36.938 -28.578 1 97 394 LEU A C 1
ATOM 3121 O O . LEU A 1 394 ? 11.562 -36.125 -28.062 1 97 394 LEU A O 1
ATOM 3125 N N . SER A 1 395 ? 10.281 -36.812 -29.781 1 94.69 395 SER A N 1
ATOM 3126 C CA . SER A 1 395 ? 10.438 -35.594 -30.531 1 94.69 395 SER A CA 1
ATOM 3127 C C . SER A 1 395 ? 9.539 -34.469 -29.984 1 94.69 395 SER A C 1
ATOM 3129 O O . SER A 1 395 ? 8.391 -34.719 -29.625 1 94.69 395 SER A O 1
ATOM 3131 N N . ILE A 1 396 ? 10.023 -33.344 -29.969 1 94.5 396 ILE A N 1
ATOM 3132 C CA . ILE A 1 396 ? 9.273 -32.156 -29.547 1 94.5 396 ILE A CA 1
ATOM 3133 C C . ILE A 1 396 ? 8.539 -31.562 -30.734 1 94.5 396 ILE A C 1
ATOM 3135 O O . ILE A 1 396 ? 9.148 -31.25 -31.766 1 94.5 396 ILE A O 1
ATOM 3139 N N . PRO A 1 397 ? 7.297 -31.375 -30.594 1 94.38 397 PRO A N 1
ATOM 3140 C CA . PRO A 1 397 ? 6.578 -30.781 -31.734 1 94.38 397 PRO A CA 1
ATOM 3141 C C . PRO A 1 397 ? 7.086 -29.391 -32.094 1 94.38 397 PRO A C 1
ATOM 3143 O O . PRO A 1 397 ? 7.414 -28.594 -31.203 1 94.38 397 PRO A O 1
ATOM 3146 N N . GLY A 1 398 ? 7.094 -29.062 -33.375 1 92.38 398 GLY A N 1
ATOM 3147 C CA . GLY A 1 398 ? 7.539 -27.766 -33.844 1 92.38 398 GLY A CA 1
ATOM 3148 C C . GLY A 1 398 ? 6.656 -26.625 -33.375 1 92.38 398 GLY A C 1
ATOM 3149 O O . GLY A 1 398 ? 7.094 -25.469 -33.344 1 92.38 398 GLY A O 1
ATOM 3150 N N . SER A 1 399 ? 5.488 -26.938 -32.969 1 92.19 399 SER A N 1
ATOM 3151 C CA . SER A 1 399 ? 4.52 -25.922 -32.531 1 92.19 399 SER A CA 1
ATOM 3152 C C . SER A 1 399 ? 4.816 -25.438 -31.125 1 92.19 399 SER A C 1
ATOM 3154 O O . SER A 1 399 ? 4.262 -24.422 -30.688 1 92.19 399 SER A O 1
ATOM 3156 N N . THR A 1 400 ? 5.691 -26.125 -30.422 1 94.56 400 THR A N 1
ATOM 3157 C CA . THR A 1 400 ? 6.023 -25.766 -29.047 1 94.56 400 THR A CA 1
ATOM 3158 C C . THR A 1 400 ? 6.988 -24.594 -29 1 94.56 400 THR A C 1
ATOM 3160 O O . THR A 1 400 ? 7.996 -24.578 -29.719 1 94.56 400 THR A O 1
ATOM 3163 N N . ASP A 1 401 ? 6.629 -23.547 -28.109 1 94.19 401 ASP A N 1
ATOM 3164 C CA . ASP A 1 401 ? 7.496 -22.391 -27.859 1 94.19 401 ASP A CA 1
ATOM 3165 C C . ASP A 1 401 ? 8.398 -22.641 -26.656 1 94.19 401 ASP A C 1
ATOM 3167 O O . ASP A 1 401 ? 9.406 -21.953 -26.469 1 94.19 401 ASP A O 1
ATOM 3171 N N . GLY A 1 402 ? 8.039 -23.547 -25.844 1 97.88 402 GLY A N 1
ATOM 3172 C CA . GLY A 1 402 ? 8.797 -23.828 -24.625 1 97.88 402 GLY A CA 1
ATOM 3173 C C . GLY A 1 402 ? 10.203 -24.328 -24.906 1 97.88 402 GLY A C 1
ATOM 3174 O O . GLY A 1 402 ? 10.477 -24.875 -25.969 1 97.88 402 GLY A O 1
ATOM 3175 N N . LYS A 1 403 ? 11.062 -24.109 -23.969 1 98.31 403 LYS A N 1
ATOM 3176 C CA . LYS A 1 403 ? 12.438 -24.594 -24.047 1 98.31 403 LYS A CA 1
ATOM 3177 C C . LYS A 1 403 ? 12.672 -25.766 -23.094 1 98.31 403 LYS A C 1
ATOM 3179 O O . LYS A 1 403 ? 12.375 -25.672 -21.906 1 98.31 403 LYS A O 1
ATOM 3184 N N . SER A 1 404 ? 13.227 -26.781 -23.641 1 98.69 404 SER A N 1
ATOM 3185 C CA . SER A 1 404 ? 13.484 -27.938 -22.797 1 98.69 404 SER A CA 1
ATOM 3186 C C . SER A 1 404 ? 14.516 -27.625 -21.719 1 98.69 404 SER A C 1
ATOM 3188 O O . SER A 1 404 ? 15.562 -27.047 -22.016 1 98.69 404 SER A O 1
ATOM 3190 N N . LEU A 1 405 ? 14.203 -28.094 -20.531 1 98.62 405 LEU A N 1
ATOM 3191 C CA . LEU A 1 405 ? 15.078 -27.906 -19.391 1 98.62 405 LEU A CA 1
ATOM 3192 C C . LEU A 1 405 ? 15.953 -29.141 -19.172 1 98.62 405 LEU A C 1
ATOM 3194 O O . LEU A 1 405 ? 16.672 -29.234 -18.172 1 98.62 405 LEU A O 1
ATOM 3198 N N . ALA A 1 406 ? 15.922 -30.125 -20.062 1 98.12 406 ALA A N 1
ATOM 3199 C CA . ALA A 1 406 ? 16.594 -31.406 -19.875 1 98.12 406 ALA A CA 1
ATOM 3200 C C . ALA A 1 406 ? 18.094 -31.203 -19.609 1 98.12 406 ALA A C 1
ATOM 3202 O O . ALA A 1 406 ? 18.641 -31.781 -18.656 1 98.12 406 ALA A O 1
ATOM 3203 N N . LYS A 1 407 ? 18.719 -30.375 -20.344 1 97.88 407 LYS A N 1
ATOM 3204 C CA . LYS A 1 407 ? 20.156 -30.141 -20.188 1 97.88 407 LYS A CA 1
ATOM 3205 C C . LYS A 1 407 ? 20.453 -29.438 -18.859 1 97.88 407 LYS A C 1
ATOM 3207 O O . LYS A 1 407 ? 21.516 -29.656 -18.266 1 97.88 407 LYS A O 1
ATOM 3212 N N . VAL A 1 408 ? 19.531 -28.547 -18.453 1 98.31 408 VAL A N 1
ATOM 3213 C CA . VAL A 1 408 ? 19.688 -27.906 -17.156 1 98.31 408 VAL A CA 1
ATOM 3214 C C . VAL A 1 408 ? 19.547 -28.953 -16.047 1 98.31 408 VAL A C 1
ATOM 3216 O O . VAL A 1 408 ? 20.328 -28.938 -15.086 1 98.31 408 VAL A O 1
ATOM 3219 N N . ILE A 1 409 ? 18.562 -29.828 -16.188 1 97.88 409 ILE A N 1
ATOM 3220 C CA . ILE A 1 409 ? 18.312 -30.875 -15.219 1 97.88 409 ILE A CA 1
ATOM 3221 C C . ILE A 1 409 ? 19.531 -31.797 -15.133 1 97.88 409 ILE A C 1
ATOM 3223 O O . ILE A 1 409 ? 19.969 -32.156 -14.031 1 97.88 409 ILE A O 1
ATOM 3227 N N . LEU A 1 410 ? 20.172 -32.094 -16.188 1 95.38 410 LEU A N 1
ATOM 3228 C CA . LEU A 1 410 ? 21.281 -33.031 -16.266 1 95.38 410 LEU A CA 1
ATOM 3229 C C . LEU A 1 410 ? 22.594 -32.344 -15.891 1 95.38 410 LEU A C 1
ATOM 3231 O O . LEU A 1 410 ? 23.641 -33 -15.766 1 95.38 410 LEU A O 1
ATOM 3235 N N . GLY A 1 411 ? 22.594 -31.062 -15.695 1 95.25 411 GLY A N 1
ATOM 3236 C CA . GLY A 1 411 ? 23.781 -30.312 -15.305 1 95.25 411 GLY A CA 1
ATOM 3237 C C . GLY A 1 411 ? 24.672 -29.953 -16.469 1 95.25 411 GLY A C 1
ATOM 3238 O O . GLY A 1 411 ? 25.844 -29.594 -16.266 1 95.25 411 GLY A O 1
ATOM 3239 N N . GLU A 1 412 ? 24.141 -30.016 -17.656 1 96.31 412 GLU A N 1
ATOM 3240 C CA . GLU A 1 412 ? 24.922 -29.766 -18.875 1 96.31 412 GLU A CA 1
ATOM 3241 C C . GLU A 1 412 ? 24.859 -28.297 -19.266 1 96.31 412 GLU A C 1
ATOM 3243 O O . GLU A 1 412 ? 25.719 -27.812 -20.031 1 96.31 412 GLU A O 1
ATOM 3248 N N . GLN A 1 413 ? 23.859 -27.656 -18.844 1 96.88 413 GLN A N 1
ATOM 3249 C CA . GLN A 1 413 ? 23.641 -26.234 -19.109 1 96.88 413 GLN A CA 1
ATOM 3250 C C . GLN A 1 413 ? 23.125 -25.516 -17.859 1 96.88 413 GLN A C 1
ATOM 3252 O O . GLN A 1 413 ? 22.406 -26.109 -17.047 1 96.88 413 GLN A O 1
ATOM 3257 N N . GLU A 1 414 ? 23.531 -24.297 -17.734 1 96.69 414 GLU A N 1
ATOM 3258 C CA . GLU A 1 414 ? 23.141 -23.547 -16.547 1 96.69 414 GLU A CA 1
ATOM 3259 C C . GLU A 1 414 ? 21.734 -22.969 -16.688 1 96.69 414 GLU A C 1
ATOM 3261 O O . GLU A 1 414 ? 21 -22.859 -15.703 1 96.69 414 GLU A O 1
ATOM 3266 N N . SER A 1 415 ? 21.422 -22.516 -17.891 1 97.88 415 SER A N 1
ATOM 3267 C CA . SER A 1 415 ? 20.141 -21.859 -18.141 1 97.88 415 SER A CA 1
ATOM 3268 C C . SER A 1 415 ? 19.719 -21.969 -19.594 1 97.88 415 SER A C 1
ATOM 3270 O O . SER A 1 415 ? 20.547 -22.297 -20.453 1 97.88 415 SER A O 1
ATOM 3272 N N . VAL A 1 416 ? 18.438 -21.766 -19.812 1 97.94 416 VAL A N 1
ATOM 3273 C CA . VAL A 1 416 ? 17.938 -21.781 -21.188 1 97.94 416 VAL A CA 1
ATOM 3274 C C . VAL A 1 416 ? 17.484 -20.375 -21.578 1 97.94 416 VAL A C 1
ATOM 3276 O O . VAL A 1 416 ? 17.125 -20.141 -22.734 1 97.94 416 VAL A O 1
ATOM 3279 N N . ARG A 1 417 ? 17.438 -19.438 -20.703 1 98.06 417 ARG A N 1
ATOM 3280 C CA . ARG A 1 417 ? 17.062 -18.047 -20.922 1 98.06 417 ARG A CA 1
ATOM 3281 C C . ARG A 1 417 ? 17.672 -17.125 -19.875 1 98.06 417 ARG A C 1
ATOM 3283 O O . ARG A 1 417 ? 18.078 -17.594 -18.797 1 98.06 417 ARG A O 1
ATOM 3290 N N . ASP A 1 418 ? 17.719 -15.766 -20.203 1 97.69 418 ASP A N 1
ATOM 3291 C CA . ASP A 1 418 ? 18.375 -14.828 -19.297 1 97.69 418 ASP A CA 1
ATOM 3292 C C . ASP A 1 418 ? 17.406 -13.75 -18.828 1 97.69 418 ASP A C 1
ATOM 3294 O O . ASP A 1 418 ? 17.828 -12.773 -18.203 1 97.69 418 ASP A O 1
ATOM 3298 N N . TYR A 1 419 ? 16.141 -13.93 -19.188 1 98.44 419 TYR A N 1
ATOM 3299 C CA . TYR A 1 419 ? 15.102 -13.008 -18.75 1 98.44 419 TYR A CA 1
ATOM 3300 C C . TYR A 1 419 ? 13.758 -13.719 -18.609 1 98.44 419 TYR A C 1
ATOM 3302 O O . TYR A 1 419 ? 13.586 -14.836 -19.125 1 98.44 419 TYR A O 1
ATOM 3310 N N . THR A 1 420 ? 12.875 -13.133 -17.859 1 98.5 420 THR A N 1
ATOM 3311 C CA . THR A 1 420 ? 11.477 -13.531 -17.938 1 98.5 420 THR A CA 1
ATOM 3312 C C . THR A 1 420 ? 10.594 -12.336 -18.297 1 98.5 420 THR A C 1
ATOM 3314 O O . THR A 1 420 ? 10.969 -11.188 -18.062 1 98.5 420 THR A O 1
ATOM 3317 N N . TYR A 1 421 ? 9.531 -12.57 -18.984 1 98.81 421 TYR A N 1
ATOM 3318 C CA . TYR A 1 421 ? 8.492 -11.625 -19.375 1 98.81 421 TYR A CA 1
ATOM 3319 C C . TYR A 1 421 ? 7.117 -12.117 -18.953 1 98.81 421 TYR A C 1
ATOM 3321 O O . TYR A 1 421 ? 6.801 -13.297 -19.109 1 98.81 421 TYR A O 1
ATOM 3329 N N . HIS A 1 422 ? 6.352 -11.234 -18.328 1 98.75 422 HIS A N 1
ATOM 3330 C CA . HIS A 1 422 ? 5.047 -11.625 -17.797 1 98.75 422 HIS A CA 1
ATOM 3331 C C . HIS A 1 422 ? 3.971 -10.617 -18.203 1 98.75 422 HIS A C 1
ATOM 3333 O O . HIS A 1 422 ? 4.262 -9.438 -18.391 1 98.75 422 HIS A O 1
ATOM 3339 N N . ALA A 1 423 ? 2.758 -11.117 -18.312 1 98.12 423 ALA A N 1
ATOM 3340 C CA . ALA A 1 423 ? 1.645 -10.258 -18.703 1 98.12 423 ALA A CA 1
ATOM 3341 C C . ALA A 1 423 ? 0.353 -10.672 -18.016 1 98.12 423 ALA A C 1
ATOM 3343 O O . ALA A 1 423 ? 0.084 -11.867 -17.844 1 98.12 423 ALA A O 1
ATOM 3344 N N . TYR A 1 424 ? -0.398 -9.734 -17.562 1 97.62 424 TYR A N 1
ATOM 3345 C CA . TYR A 1 424 ? -1.753 -9.945 -17.062 1 97.62 424 TYR A CA 1
ATOM 3346 C C . TYR A 1 424 ? -2.725 -8.945 -17.688 1 97.62 424 TYR A C 1
ATOM 3348 O O . TYR A 1 424 ? -2.658 -7.75 -17.406 1 97.62 424 TYR A O 1
ATOM 3356 N N . ARG A 1 425 ? -3.686 -9.5 -18.5 1 96.12 425 ARG A N 1
ATOM 3357 C CA . ARG A 1 425 ? -4.652 -8.688 -19.234 1 96.12 425 ARG A CA 1
ATOM 3358 C C . ARG A 1 425 ? -3.984 -7.469 -19.859 1 96.12 425 ARG A C 1
ATOM 3360 O O . ARG A 1 425 ? -2.789 -7.5 -20.156 1 96.12 425 ARG A O 1
ATOM 3367 N N . GLN A 1 426 ? -4.684 -6.484 -20.25 1 96.56 426 GLN A N 1
ATOM 3368 C CA . GLN A 1 426 ? -4.117 -5.301 -20.875 1 96.56 426 GLN A CA 1
ATOM 3369 C C . GLN A 1 426 ? -3.547 -4.34 -19.844 1 96.56 426 GLN A C 1
ATOM 3371 O O . GLN A 1 426 ? -3.109 -3.238 -20.172 1 96.56 426 GLN A O 1
ATOM 3376 N N . PHE A 1 427 ? -3.398 -4.734 -18.578 1 97.88 427 PHE A N 1
ATOM 3377 C CA . PHE A 1 427 ? -3.164 -3.768 -17.516 1 97.88 427 PHE A CA 1
ATOM 3378 C C . PHE A 1 427 ? -1.732 -3.867 -17 1 97.88 427 PHE A C 1
ATOM 3380 O O . PHE A 1 427 ? -1.193 -2.9 -16.453 1 97.88 427 PHE A O 1
ATOM 3387 N N . GLN A 1 428 ? -1.058 -5.059 -17.031 1 98.62 428 GLN A N 1
ATOM 3388 C CA . GLN A 1 428 ? 0.212 -5.258 -16.344 1 98.62 428 GLN A CA 1
ATOM 3389 C C . GLN A 1 428 ? 1.227 -5.953 -17.25 1 98.62 428 GLN A C 1
ATOM 3391 O O . GLN A 1 428 ? 0.882 -6.891 -17.969 1 98.62 428 GLN A O 1
ATOM 3396 N N . ARG A 1 429 ? 2.439 -5.523 -17.312 1 98.75 429 ARG A N 1
ATOM 3397 C CA . ARG A 1 429 ? 3.588 -6.219 -17.891 1 98.75 429 ARG A CA 1
ATOM 3398 C C . ARG A 1 429 ? 4.777 -6.191 -16.938 1 98.75 429 ARG A C 1
ATOM 3400 O O . ARG A 1 429 ? 4.941 -5.242 -16.156 1 98.75 429 ARG A O 1
ATOM 3407 N N . ALA A 1 430 ? 5.586 -7.215 -16.906 1 98.88 430 ALA A N 1
ATOM 3408 C CA . ALA A 1 430 ? 6.797 -7.266 -16.094 1 98.88 430 ALA A CA 1
ATOM 3409 C C . ALA A 1 430 ? 7.965 -7.852 -16.891 1 98.88 430 ALA A C 1
ATOM 3411 O O . ALA A 1 430 ? 7.766 -8.688 -17.766 1 98.88 430 ALA A O 1
ATOM 3412 N N . TYR A 1 431 ? 9.086 -7.414 -16.641 1 98.81 431 TYR A N 1
ATOM 3413 C CA . TYR A 1 431 ? 10.352 -7.844 -17.203 1 98.81 431 TYR A CA 1
ATOM 3414 C C . TYR A 1 431 ? 11.406 -8.031 -16.125 1 98.81 431 TYR A C 1
ATOM 3416 O O . TYR A 1 431 ? 11.656 -7.133 -15.32 1 98.81 431 TYR A O 1
ATOM 3424 N N . ARG A 1 432 ? 11.961 -9.211 -16.078 1 98.38 432 ARG A N 1
ATOM 3425 C CA . ARG A 1 432 ? 13 -9.508 -15.102 1 98.38 432 ARG A CA 1
ATOM 3426 C C . ARG A 1 432 ? 14.312 -9.867 -15.789 1 98.38 432 ARG A C 1
ATOM 3428 O O . ARG A 1 432 ? 14.32 -10.602 -16.781 1 98.38 432 ARG A O 1
ATOM 3435 N N . LYS A 1 433 ? 15.359 -9.367 -15.336 1 97.75 433 LYS A N 1
ATOM 3436 C CA . LYS A 1 433 ? 16.719 -9.672 -15.742 1 97.75 433 LYS A CA 1
ATOM 3437 C C . LYS A 1 433 ? 17.672 -9.625 -14.547 1 97.75 433 LYS A C 1
ATOM 3439 O O . LYS A 1 433 ? 17.797 -8.594 -13.883 1 97.75 433 LYS A O 1
ATOM 3444 N N . GLY A 1 434 ? 18.359 -10.75 -14.359 1 96.19 434 GLY A N 1
ATOM 3445 C CA . GLY A 1 434 ? 19.125 -10.844 -13.133 1 96.19 434 GLY A CA 1
ATOM 3446 C C . GLY A 1 434 ? 18.281 -10.734 -11.883 1 96.19 434 GLY A C 1
ATOM 3447 O O . GLY A 1 434 ? 17.266 -11.43 -11.75 1 96.19 434 GLY A O 1
ATOM 3448 N N . ASP A 1 435 ? 18.688 -9.828 -10.984 1 96 435 ASP A N 1
ATOM 3449 C CA . ASP A 1 435 ? 18 -9.711 -9.711 1 96 435 ASP A CA 1
ATOM 3450 C C . ASP A 1 435 ? 16.891 -8.648 -9.781 1 96 435 ASP A C 1
ATOM 3452 O O . ASP A 1 435 ? 16.094 -8.508 -8.852 1 96 435 ASP A O 1
ATOM 3456 N N . MET A 1 436 ? 16.812 -7.965 -10.945 1 98.5 436 MET A N 1
ATOM 3457 C CA . MET A 1 436 ? 15.914 -6.824 -11.039 1 98.5 436 MET A CA 1
ATOM 3458 C C . MET A 1 436 ? 14.625 -7.207 -11.773 1 98.5 436 MET A C 1
ATOM 3460 O O . MET A 1 436 ? 14.672 -7.879 -12.805 1 98.5 436 MET A O 1
ATOM 3464 N N . LYS A 1 437 ? 13.516 -6.812 -11.242 1 98.81 437 LYS A N 1
ATOM 3465 C CA . LYS A 1 437 ? 12.219 -7 -11.883 1 98.81 437 LYS A CA 1
ATOM 3466 C C . LYS A 1 437 ? 11.469 -5.672 -12 1 98.81 437 LYS A C 1
ATOM 3468 O O . LYS A 1 437 ? 11.195 -5.016 -11 1 98.81 437 LYS A O 1
ATOM 3473 N N . LEU A 1 438 ? 11.195 -5.309 -13.227 1 98.88 438 LEU A N 1
ATOM 3474 C CA . LEU A 1 438 ? 10.383 -4.137 -13.539 1 98.88 438 LEU A CA 1
ATOM 3475 C C . LEU A 1 438 ? 8.922 -4.527 -13.758 1 98.88 438 LEU A C 1
ATOM 3477 O O . LEU A 1 438 ? 8.633 -5.504 -14.453 1 98.88 438 LEU A O 1
ATOM 3481 N N . ILE A 1 439 ? 7.996 -3.85 -13.141 1 98.81 439 ILE A N 1
ATOM 3482 C CA . ILE A 1 439 ? 6.566 -4.012 -13.398 1 98.81 439 ILE A CA 1
ATOM 3483 C C . ILE A 1 439 ? 5.973 -2.684 -13.859 1 98.81 439 ILE A C 1
ATOM 3485 O O . ILE A 1 439 ? 6.207 -1.642 -13.242 1 98.81 439 ILE A O 1
ATOM 3489 N N . GLU A 1 440 ? 5.242 -2.699 -14.922 1 98.75 440 GLU A N 1
ATOM 3490 C CA . GLU A 1 440 ? 4.523 -1.543 -15.453 1 98.75 440 GLU A CA 1
ATOM 3491 C C . GLU A 1 440 ? 3.018 -1.787 -15.469 1 98.75 440 GLU A C 1
ATOM 3493 O O . GLU A 1 440 ? 2.553 -2.811 -15.977 1 98.75 440 GLU A O 1
ATOM 3498 N N . TYR A 1 441 ? 2.299 -0.895 -14.852 1 98.5 441 TYR A N 1
ATOM 3499 C CA . TYR A 1 441 ? 0.84 -0.885 -14.867 1 98.5 441 TYR A CA 1
ATOM 3500 C C . TYR A 1 441 ? 0.311 0.247 -15.742 1 98.5 441 TYR A C 1
ATOM 3502 O O . TYR A 1 441 ? 0.884 1.338 -15.766 1 98.5 441 TYR A O 1
ATOM 3510 N N . VAL A 1 442 ? -0.826 0.053 -16.391 1 98.06 442 VAL A N 1
ATOM 3511 C CA . VAL A 1 442 ? -1.425 1.127 -17.188 1 98.06 442 VAL A CA 1
ATOM 3512 C C . VAL A 1 442 ? -2.91 1.243 -16.844 1 98.06 442 VAL A C 1
ATOM 3514 O O . VAL A 1 442 ? -3.527 0.28 -16.391 1 98.06 442 VAL A O 1
ATOM 3517 N N . ARG A 1 443 ? -3.395 2.426 -16.906 1 96.38 443 ARG A N 1
ATOM 3518 C CA . ARG A 1 443 ? -4.832 2.658 -16.984 1 96.38 443 ARG A CA 1
ATOM 3519 C C . ARG A 1 443 ? -5.355 2.443 -18.391 1 96.38 443 ARG A C 1
ATOM 3521 O O . ARG A 1 443 ? -4.875 3.07 -19.344 1 96.38 443 ARG A O 1
ATOM 3528 N N . ALA A 1 444 ? -6.301 1.58 -18.562 1 96.5 444 ALA A N 1
ATOM 3529 C CA . ALA A 1 444 ? -6.742 1.188 -19.906 1 96.5 444 ALA A CA 1
ATOM 3530 C C . ALA A 1 444 ? -8.258 0.97 -19.938 1 96.5 444 ALA A C 1
ATOM 3532 O O . ALA A 1 444 ? -8.898 0.873 -18.891 1 96.5 444 ALA A O 1
ATOM 3533 N N . GLY A 1 445 ? -8.766 0.95 -21.203 1 95 445 GLY A N 1
ATOM 3534 C CA . GLY A 1 445 ? -10.156 0.591 -21.391 1 95 445 GLY A CA 1
ATOM 3535 C C . GLY A 1 445 ? -10.438 -0.877 -21.125 1 95 445 GLY A C 1
ATOM 3536 O O . GLY A 1 445 ? -9.547 -1.718 -21.266 1 95 445 GLY A O 1
ATOM 3537 N N . ASP A 1 446 ? -11.633 -1.173 -20.734 1 93.62 446 ASP A N 1
ATOM 3538 C CA . ASP A 1 446 ? -12.148 -2.527 -20.562 1 93.62 446 ASP A CA 1
ATOM 3539 C C . ASP A 1 446 ? -13.656 -2.574 -20.797 1 93.62 446 ASP A C 1
ATOM 3541 O O . ASP A 1 446 ? -14.289 -1.54 -21.016 1 93.62 446 ASP A O 1
ATOM 3545 N N . SER A 1 447 ? -14.156 -3.756 -20.922 1 92.31 447 SER A N 1
ATOM 3546 C CA . SER A 1 447 ? -15.594 -3.885 -21.141 1 92.31 447 SER A CA 1
ATOM 3547 C C . SER A 1 447 ? -16.141 -5.184 -20.547 1 92.31 447 SER A C 1
ATOM 3549 O O . SER A 1 447 ? -15.398 -6.164 -20.422 1 92.31 447 SER A O 1
ATOM 3551 N N . ASN A 1 448 ? -17.281 -5.117 -19.984 1 87.38 448 ASN A N 1
ATOM 3552 C CA . ASN A 1 448 ? -18.031 -6.312 -19.625 1 87.38 448 ASN A CA 1
ATOM 3553 C C . ASN A 1 448 ? -19.531 -6.105 -19.797 1 87.38 448 ASN A C 1
ATOM 3555 O O . ASN A 1 448 ? -19.984 -4.992 -20.078 1 87.38 448 ASN A O 1
ATOM 3559 N N . LYS A 1 449 ? -20.281 -7.109 -19.797 1 87.56 449 LYS A N 1
ATOM 3560 C CA . LYS A 1 449 ? -21.703 -7.09 -20.125 1 87.56 449 LYS A CA 1
ATOM 3561 C C . LYS A 1 449 ? -22.469 -6.188 -19.156 1 87.56 449 LYS A C 1
ATOM 3563 O O . LYS A 1 449 ? -23.406 -5.496 -19.562 1 87.56 449 LYS A O 1
ATOM 3568 N N . GLN A 1 450 ? -22.062 -6.109 -17.984 1 87.19 450 GLN A N 1
ATOM 3569 C CA . GLN A 1 450 ? -22.797 -5.379 -16.953 1 87.19 450 GLN A CA 1
ATOM 3570 C C . GLN A 1 450 ? -22.5 -3.885 -17.016 1 87.19 450 GLN A C 1
ATOM 3572 O O . GLN A 1 450 ? -23.406 -3.055 -16.922 1 87.19 450 GLN A O 1
ATOM 3577 N N . LEU A 1 451 ? -21.25 -3.502 -17.219 1 90 451 LEU A N 1
ATOM 3578 C CA . LEU A 1 451 ? -20.812 -2.115 -17.109 1 90 451 LEU A CA 1
ATOM 3579 C C . LEU A 1 451 ? -20.656 -1.477 -18.484 1 90 451 LEU A C 1
ATOM 3581 O O . LEU A 1 451 ? -20.594 -0.252 -18.594 1 90 451 LEU A O 1
ATOM 3585 N N . GLY A 1 452 ? -20.688 -2.332 -19.516 1 92.75 452 GLY A N 1
ATOM 3586 C CA . GLY A 1 452 ? -20.281 -1.801 -20.812 1 92.75 452 GLY A CA 1
ATOM 3587 C C . GLY A 1 452 ? -18.812 -1.399 -20.859 1 92.75 452 GLY A C 1
ATOM 3588 O O . GLY A 1 452 ? -17.969 -2.09 -20.297 1 92.75 452 GLY A O 1
ATOM 3589 N N . GLU A 1 453 ? -18.484 -0.331 -21.562 1 94.25 453 GLU A N 1
ATOM 3590 C CA . GLU A 1 453 ? -17.109 0.172 -21.656 1 94.25 453 GLU A CA 1
ATOM 3591 C C . GLU A 1 453 ? -16.766 1.032 -20.438 1 94.25 453 GLU A C 1
ATOM 3593 O O . GLU A 1 453 ? -17.578 1.847 -20 1 94.25 453 GLU A O 1
ATOM 3598 N N . TYR A 1 454 ? -15.641 0.793 -19.891 1 94.06 454 TYR A N 1
ATOM 3599 C CA . TYR A 1 454 ? -15.156 1.599 -18.781 1 94.06 454 TYR A CA 1
ATOM 3600 C C . TYR A 1 454 ? -13.633 1.637 -18.75 1 94.06 454 TYR A C 1
ATOM 3602 O O . TYR A 1 454 ? -12.977 0.978 -19.562 1 94.06 454 TYR A O 1
ATOM 3610 N N . GLU A 1 455 ? -13.086 2.447 -17.953 1 93.94 455 GLU A N 1
ATOM 3611 C CA . GLU A 1 455 ? -11.648 2.531 -17.75 1 93.94 455 GLU A CA 1
ATOM 3612 C C . GLU A 1 455 ? -11.258 2.018 -16.359 1 93.94 455 GLU A C 1
ATOM 3614 O O . GLU A 1 455 ? -11.984 2.225 -15.391 1 93.94 455 GLU A O 1
ATOM 3619 N N . ALA A 1 456 ? -10.188 1.291 -16.297 1 94.88 456 ALA A N 1
ATOM 3620 C CA . ALA A 1 456 ? -9.672 0.787 -15.031 1 94.88 456 ALA A CA 1
ATOM 3621 C C . ALA A 1 456 ? -8.141 0.826 -15.008 1 94.88 456 ALA A C 1
ATOM 3623 O O . ALA A 1 456 ? -7.508 1.057 -16.047 1 94.88 456 ALA A O 1
ATOM 3624 N N . GLY A 1 457 ? -7.621 0.695 -13.828 1 96.88 457 GLY A N 1
ATOM 3625 C CA . GLY A 1 457 ? -6.176 0.623 -13.672 1 96.88 457 GLY A CA 1
ATOM 3626 C C . GLY A 1 457 ? -5.547 1.956 -13.312 1 96.88 457 GLY A C 1
ATOM 3627 O O . GLY A 1 457 ? -6.254 2.918 -13 1 96.88 457 GLY A O 1
ATOM 3628 N N . SER A 1 458 ? -4.258 1.972 -13.219 1 98 458 SER A N 1
ATOM 3629 C CA . SER A 1 458 ? -3.4 3.104 -12.875 1 98 458 SER A CA 1
ATOM 3630 C C . SER A 1 458 ? -2.096 3.066 -13.664 1 98 458 SER A C 1
ATOM 3632 O O . SER A 1 458 ? -1.68 2.008 -14.141 1 98 458 SER A O 1
ATOM 3634 N N . ARG A 1 459 ? -1.52 4.188 -13.875 1 98 459 ARG A N 1
ATOM 3635 C CA . ARG A 1 459 ? -0.17 4.223 -14.43 1 98 459 ARG A CA 1
ATOM 3636 C C . ARG A 1 459 ? 0.877 4.246 -13.32 1 98 459 ARG A C 1
ATOM 3638 O O . ARG A 1 459 ? 1.106 5.285 -12.695 1 98 459 ARG A O 1
ATOM 3645 N N . VAL A 1 460 ? 1.496 3.152 -13.07 1 98.31 460 VAL A N 1
ATOM 3646 C CA . VAL A 1 460 ? 2.43 2.967 -11.961 1 98.31 460 VAL A CA 1
ATOM 3647 C C . VAL A 1 460 ? 3.645 2.174 -12.438 1 98.31 460 VAL A C 1
ATOM 3649 O O . VAL A 1 460 ? 3.52 1.27 -13.266 1 98.31 460 VAL A O 1
ATOM 3652 N N . THR A 1 461 ? 4.805 2.537 -11.992 1 98.44 461 THR A N 1
ATOM 3653 C CA . THR A 1 461 ? 6.055 1.82 -12.234 1 98.44 461 THR A CA 1
ATOM 3654 C C . THR A 1 461 ? 6.637 1.296 -10.922 1 98.44 461 THR A C 1
ATOM 3656 O O . THR A 1 461 ? 6.762 2.041 -9.953 1 98.44 461 THR A O 1
ATOM 3659 N N . GLN A 1 462 ? 6.977 0.029 -10.891 1 98.38 462 GLN A N 1
ATOM 3660 C CA . GLN A 1 462 ? 7.664 -0.56 -9.742 1 98.38 462 GLN A CA 1
ATOM 3661 C C . GLN A 1 462 ? 8.93 -1.292 -10.18 1 98.38 462 GLN A C 1
ATOM 3663 O O . GLN A 1 462 ? 8.969 -1.874 -11.266 1 98.38 462 GLN A O 1
ATOM 3668 N N . LEU A 1 463 ? 9.945 -1.23 -9.438 1 98.56 463 LEU A N 1
ATOM 3669 C CA . LEU A 1 463 ? 11.211 -1.931 -9.617 1 98.56 463 LEU A CA 1
ATOM 3670 C C . LEU A 1 463 ? 11.633 -2.615 -8.32 1 98.56 463 LEU A C 1
ATOM 3672 O O . LEU A 1 463 ? 11.664 -1.984 -7.258 1 98.56 463 LEU A O 1
ATOM 3676 N N . PHE A 1 464 ? 11.992 -3.865 -8.375 1 98.5 464 PHE A N 1
ATOM 3677 C CA . PHE A 1 464 ? 12.375 -4.605 -7.18 1 98.5 464 PHE A CA 1
ATOM 3678 C C . PHE A 1 464 ? 13.703 -5.328 -7.395 1 98.5 464 PHE A C 1
ATOM 3680 O O . PHE A 1 464 ? 13.969 -5.84 -8.484 1 98.5 464 PHE A O 1
ATOM 3687 N N . ASP A 1 465 ? 14.523 -5.336 -6.383 1 98.19 465 ASP A N 1
ATOM 3688 C CA . ASP A 1 465 ? 15.68 -6.227 -6.289 1 98.19 465 ASP A CA 1
ATOM 3689 C C . ASP A 1 465 ? 15.312 -7.527 -5.578 1 98.19 465 ASP A C 1
ATOM 3691 O O . ASP A 1 465 ? 15.344 -7.598 -4.348 1 98.19 465 ASP A O 1
ATOM 3695 N N . LEU A 1 466 ? 15.086 -8.547 -6.32 1 97.31 466 LEU A N 1
ATOM 3696 C CA . LEU A 1 466 ? 14.484 -9.766 -5.781 1 97.31 466 LEU A CA 1
ATOM 3697 C C . LEU A 1 466 ? 15.484 -10.531 -4.926 1 97.31 466 LEU A C 1
ATOM 3699 O O . LEU A 1 466 ? 15.094 -11.398 -4.133 1 97.31 466 LEU A O 1
ATOM 3703 N N . SER A 1 467 ? 16.75 -10.336 -5.094 1 96.19 467 SER A N 1
ATOM 3704 C CA . SER A 1 467 ? 17.734 -10.977 -4.23 1 96.19 467 SER A CA 1
ATOM 3705 C C . SER A 1 467 ? 17.641 -10.453 -2.801 1 96.19 467 SER A C 1
ATOM 3707 O O . SER A 1 467 ? 17.922 -11.188 -1.85 1 96.19 467 SER A O 1
ATOM 3709 N N . LYS A 1 468 ? 17.188 -9.203 -2.635 1 95 468 LYS A N 1
ATOM 3710 C CA . LYS A 1 468 ? 17.078 -8.57 -1.323 1 95 468 LYS A CA 1
ATOM 3711 C C . LYS A 1 468 ? 15.633 -8.453 -0.872 1 95 468 LYS A C 1
ATOM 3713 O O . LYS A 1 468 ? 15.352 -8.328 0.323 1 95 468 LYS A O 1
ATOM 3718 N N . ASP A 1 469 ? 14.812 -8.5 -1.821 1 96.31 469 ASP A N 1
ATOM 3719 C CA . ASP A 1 469 ? 13.398 -8.242 -1.579 1 96.31 469 ASP A CA 1
ATOM 3720 C C . ASP A 1 469 ? 12.516 -9.234 -2.342 1 96.31 469 ASP A C 1
ATOM 3722 O O . ASP A 1 469 ? 11.734 -8.836 -3.209 1 96.31 469 ASP A O 1
ATOM 3726 N N . PRO A 1 470 ? 12.578 -10.523 -1.922 1 95.31 470 PRO A N 1
ATOM 3727 C CA . PRO A 1 470 ? 11.812 -11.539 -2.65 1 95.31 470 PRO A CA 1
ATOM 3728 C C . PRO A 1 470 ? 10.305 -11.352 -2.518 1 95.31 470 PRO A C 1
ATOM 3730 O O . PRO A 1 470 ? 9.531 -11.945 -3.273 1 95.31 470 PRO A O 1
ATOM 3733 N N . TRP A 1 471 ? 9.844 -10.484 -1.583 1 95.88 471 TRP A N 1
ATOM 3734 C CA . TRP A 1 471 ? 8.422 -10.289 -1.356 1 95.88 471 TRP A CA 1
ATOM 3735 C C . TRP A 1 471 ? 7.926 -9.031 -2.066 1 95.88 471 TRP A C 1
ATOM 3737 O O . TRP A 1 471 ? 6.746 -8.68 -1.969 1 95.88 471 TRP A O 1
ATOM 3747 N N . GLU A 1 472 ? 8.82 -8.305 -2.773 1 97.44 472 GLU A N 1
ATOM 3748 C CA . GLU A 1 472 ? 8.484 -7.16 -3.617 1 97.44 472 GLU A CA 1
ATOM 3749 C C . GLU A 1 472 ? 7.758 -6.086 -2.818 1 97.44 472 GLU A C 1
ATOM 3751 O O . GLU A 1 472 ? 6.66 -5.664 -3.189 1 97.44 472 GLU A O 1
ATOM 3756 N N . ILE A 1 473 ? 8.484 -5.613 -1.824 1 96 473 ILE A N 1
ATOM 3757 C CA . ILE A 1 473 ? 7.898 -4.652 -0.895 1 96 473 ILE A CA 1
ATOM 3758 C C . ILE A 1 473 ? 8.484 -3.268 -1.148 1 96 473 ILE A C 1
ATOM 3760 O O . ILE A 1 473 ? 7.75 -2.279 -1.229 1 96 473 ILE A O 1
ATOM 3764 N N . LYS A 1 474 ? 9.781 -3.154 -1.285 1 94.56 474 LYS A N 1
ATOM 3765 C CA . LYS A 1 474 ? 10.469 -1.878 -1.463 1 94.56 474 LYS A CA 1
ATOM 3766 C C . LYS A 1 474 ? 10.586 -1.518 -2.941 1 94.56 474 LYS A C 1
ATOM 3768 O O . LYS A 1 474 ? 11.5 -1.985 -3.629 1 94.56 474 LYS A O 1
ATOM 3773 N N . ASN A 1 475 ? 9.797 -0.574 -3.42 1 96.5 475 ASN A N 1
ATOM 3774 C CA . ASN A 1 475 ? 9.836 -0.117 -4.805 1 96.5 475 ASN A CA 1
ATOM 3775 C C . ASN A 1 475 ? 11.047 0.783 -5.062 1 96.5 475 ASN A C 1
ATOM 3777 O O . ASN A 1 475 ? 11.078 1.93 -4.613 1 96.5 475 ASN A O 1
ATOM 3781 N N . LEU A 1 476 ? 11.977 0.319 -5.828 1 97.19 476 LEU A N 1
ATOM 3782 C CA . LEU A 1 476 ? 13.219 1.031 -6.098 1 97.19 476 LEU A CA 1
ATOM 3783 C C . LEU A 1 476 ? 13.008 2.111 -7.152 1 97.19 476 LEU A C 1
ATOM 3785 O O . LEU A 1 476 ? 13.852 3 -7.309 1 97.19 476 LEU A O 1
ATOM 3789 N N . ALA A 1 477 ? 11.898 2.09 -7.883 1 97.25 477 ALA A N 1
ATOM 3790 C CA . ALA A 1 477 ? 11.664 2.992 -9.008 1 97.25 477 ALA A CA 1
ATOM 3791 C C . ALA A 1 477 ? 11.555 4.438 -8.539 1 97.25 477 ALA A C 1
ATOM 3793 O O . ALA A 1 477 ? 11.656 5.371 -9.336 1 97.25 477 ALA A O 1
ATOM 3794 N N . ILE A 1 478 ? 11.328 4.629 -7.238 1 93.5 478 ILE A N 1
ATOM 3795 C CA . ILE A 1 478 ? 11.086 5.969 -6.711 1 93.5 478 ILE A CA 1
ATOM 3796 C C . ILE A 1 478 ? 12.422 6.656 -6.434 1 93.5 478 ILE A C 1
ATOM 3798 O O . ILE A 1 478 ? 12.469 7.867 -6.203 1 93.5 478 ILE A O 1
ATOM 3802 N N . PHE A 1 479 ? 13.508 5.938 -6.422 1 93.88 479 PHE A N 1
ATOM 3803 C CA . PHE A 1 479 ? 14.82 6.484 -6.086 1 93.88 479 PHE A CA 1
ATOM 3804 C C . PHE A 1 479 ? 15.555 6.934 -7.344 1 93.88 479 PHE A C 1
ATOM 3806 O O . PHE A 1 479 ? 15.695 6.16 -8.297 1 93.88 479 PHE A O 1
ATOM 3813 N N . PRO A 1 480 ? 16.109 8.117 -7.316 1 93.56 480 PRO A N 1
ATOM 3814 C CA . PRO A 1 480 ? 16.75 8.672 -8.508 1 93.56 480 PRO A CA 1
ATOM 3815 C C . PRO A 1 480 ? 17.891 7.789 -9.023 1 93.56 480 PRO A C 1
ATOM 3817 O O . PRO A 1 480 ? 18.141 7.734 -10.227 1 93.56 480 PRO A O 1
ATOM 3820 N N . GLU A 1 481 ? 18.578 7.105 -8.156 1 95.06 481 GLU A N 1
ATOM 3821 C CA . GLU A 1 481 ? 19.719 6.293 -8.57 1 95.06 481 GLU A CA 1
ATOM 3822 C C . GLU A 1 481 ? 19.281 5.141 -9.469 1 95.06 481 GLU A C 1
ATOM 3824 O O . GLU A 1 481 ? 20.109 4.523 -10.141 1 95.06 481 GLU A O 1
ATOM 3829 N N . TYR A 1 482 ? 17.969 4.875 -9.625 1 97.12 482 TYR A N 1
ATOM 3830 C CA . TYR A 1 482 ? 17.484 3.756 -10.43 1 97.12 482 TYR A CA 1
ATOM 3831 C C . TYR A 1 482 ? 16.766 4.254 -11.672 1 97.12 482 TYR A C 1
ATOM 3833 O O . TYR A 1 482 ? 16.25 3.453 -12.461 1 97.12 482 TYR A O 1
ATOM 3841 N N . PHE A 1 483 ? 16.672 5.555 -11.898 1 95.81 483 PHE A N 1
ATOM 3842 C CA . PHE A 1 483 ? 15.945 6.094 -13.039 1 95.81 483 PHE A CA 1
ATOM 3843 C C . PHE A 1 483 ? 16.5 5.535 -14.344 1 95.81 483 PHE A C 1
ATOM 3845 O O . PHE A 1 483 ? 15.734 5.137 -15.227 1 95.81 483 PHE A O 1
ATOM 3852 N N . GLU A 1 484 ? 17.812 5.465 -14.406 1 96.69 484 GLU A N 1
ATOM 3853 C CA . GLU A 1 484 ? 18.406 4.926 -15.625 1 96.69 484 GLU A CA 1
ATOM 3854 C C . GLU A 1 484 ? 18.141 3.434 -15.766 1 96.69 484 GLU A C 1
ATOM 3856 O O . GLU A 1 484 ? 17.953 2.936 -16.875 1 96.69 484 GLU A O 1
ATOM 3861 N N . THR A 1 485 ? 18.172 2.709 -14.648 1 98.12 485 THR A N 1
ATOM 3862 C CA . THR A 1 485 ? 17.828 1.29 -14.656 1 98.12 485 THR A CA 1
ATOM 3863 C C . THR A 1 485 ? 16.422 1.072 -15.188 1 98.12 485 THR A C 1
ATOM 3865 O O . THR A 1 485 ? 16.203 0.208 -16.031 1 98.12 485 THR A O 1
ATOM 3868 N N . VAL A 1 486 ? 15.484 1.873 -14.75 1 98.25 486 VAL A N 1
ATOM 3869 C CA . VAL A 1 486 ? 14.094 1.771 -15.18 1 98.25 486 VAL A CA 1
ATOM 3870 C C . VAL A 1 486 ? 14 2.041 -16.688 1 98.25 486 VAL A C 1
ATOM 3872 O O . VAL A 1 486 ? 13.344 1.294 -17.406 1 98.25 486 VAL A O 1
ATOM 3875 N N . LYS A 1 487 ? 14.664 3.078 -17.125 1 97.5 487 LYS A N 1
ATOM 3876 C CA . LYS A 1 487 ? 14.641 3.441 -18.547 1 97.5 487 LYS A CA 1
ATOM 3877 C C . LYS A 1 487 ? 15.18 2.307 -19.406 1 97.5 487 LYS A C 1
ATOM 3879 O O . LYS A 1 487 ? 14.562 1.945 -20.422 1 97.5 487 LYS A O 1
ATOM 3884 N N . THR A 1 488 ? 16.281 1.746 -19 1 98.5 488 THR A N 1
ATOM 3885 C CA . THR A 1 488 ? 16.922 0.666 -19.75 1 98.5 488 THR A CA 1
ATOM 3886 C C . THR A 1 488 ? 16.031 -0.575 -19.766 1 98.5 488 THR A C 1
ATOM 3888 O O . THR A 1 488 ? 15.828 -1.187 -20.812 1 98.5 488 THR A O 1
ATOM 3891 N N . MET A 1 489 ? 15.5 -0.932 -18.672 1 98.69 489 MET A N 1
ATOM 3892 C CA . MET A 1 489 ? 14.68 -2.137 -18.578 1 98.69 489 MET A CA 1
ATOM 3893 C C . MET A 1 489 ? 13.367 -1.961 -19.344 1 98.69 489 MET A C 1
ATOM 3895 O O . MET A 1 489 ? 12.844 -2.92 -19.906 1 98.69 489 MET A O 1
ATOM 3899 N N . ARG A 1 490 ? 12.836 -0.724 -19.359 1 98.5 490 ARG A N 1
ATOM 3900 C CA . ARG A 1 490 ? 11.648 -0.455 -20.172 1 98.5 490 ARG A CA 1
ATOM 3901 C C . ARG A 1 490 ? 11.93 -0.725 -21.641 1 98.5 490 ARG A C 1
ATOM 3903 O O . ARG A 1 490 ? 11.102 -1.32 -22.344 1 98.5 490 ARG A O 1
ATOM 3910 N N . LYS A 1 491 ? 13.07 -0.228 -22.078 1 98.44 491 LYS A N 1
ATOM 3911 C CA . LYS A 1 491 ? 13.461 -0.455 -23.453 1 98.44 491 LYS A CA 1
ATOM 3912 C C . LYS A 1 491 ? 13.578 -1.946 -23.766 1 98.44 491 LYS A C 1
ATOM 3914 O O . LYS A 1 491 ? 13.062 -2.42 -24.781 1 98.44 491 LYS A O 1
ATOM 3919 N N . GLU A 1 492 ? 14.203 -2.68 -22.891 1 98.69 492 GLU A N 1
ATOM 3920 C CA . GLU A 1 492 ? 14.359 -4.121 -23.062 1 98.69 492 GLU A CA 1
ATOM 3921 C C . GLU A 1 492 ? 13.008 -4.828 -23.031 1 98.69 492 GLU A C 1
ATOM 3923 O O . GLU A 1 492 ? 12.758 -5.742 -23.828 1 98.69 492 GLU A O 1
ATOM 3928 N N . MET A 1 493 ? 12.172 -4.383 -22.125 1 98.62 493 MET A N 1
ATOM 3929 C CA . MET A 1 493 ? 10.828 -4.953 -22.016 1 98.62 493 MET A CA 1
ATOM 3930 C C . MET A 1 493 ? 10.07 -4.805 -23.328 1 98.62 493 MET A C 1
ATOM 3932 O O . MET A 1 493 ? 9.43 -5.75 -23.797 1 98.62 493 MET A O 1
ATOM 3936 N N . LYS A 1 494 ? 10.156 -3.656 -23.906 1 98.06 494 LYS A N 1
ATOM 3937 C CA . LYS A 1 494 ? 9.492 -3.389 -25.172 1 98.06 494 LYS A CA 1
ATOM 3938 C C . LYS A 1 494 ? 10.039 -4.277 -26.281 1 98.06 494 LYS A C 1
ATOM 3940 O O . LYS A 1 494 ? 9.289 -4.777 -27.125 1 98.06 494 LYS A O 1
ATOM 3945 N N . GLU A 1 495 ? 11.352 -4.438 -26.297 1 98.38 495 GLU A N 1
ATOM 3946 C CA . GLU A 1 495 ? 11.984 -5.305 -27.297 1 98.38 495 GLU A CA 1
ATOM 3947 C C . GLU A 1 495 ? 11.477 -6.738 -27.172 1 98.38 495 GLU A C 1
ATOM 3949 O O . GLU A 1 495 ? 11.195 -7.391 -28.172 1 98.38 495 GLU A O 1
ATOM 3954 N N . LYS A 1 496 ? 11.367 -7.207 -25.938 1 98.31 496 LYS A N 1
ATOM 3955 C CA . LYS A 1 496 ? 10.891 -8.57 -25.719 1 98.31 496 LYS A CA 1
ATOM 3956 C C . LYS A 1 496 ? 9.414 -8.703 -26.078 1 98.31 496 LYS A C 1
ATOM 3958 O O . LYS A 1 496 ? 8.969 -9.75 -26.562 1 98.31 496 LYS A O 1
ATOM 3963 N N . ALA A 1 497 ? 8.617 -7.668 -25.812 1 97.94 497 ALA A N 1
ATOM 3964 C CA . ALA A 1 497 ? 7.207 -7.656 -26.188 1 97.94 497 ALA A CA 1
ATOM 3965 C C . ALA A 1 497 ? 7.043 -7.871 -27.688 1 97.94 497 ALA A C 1
ATOM 3967 O O . ALA A 1 497 ? 6.16 -8.617 -28.125 1 97.94 497 ALA A O 1
ATOM 3968 N N . VAL A 1 498 ? 7.879 -7.23 -28.453 1 97.12 498 VAL A N 1
ATOM 3969 C CA . VAL A 1 498 ? 7.836 -7.367 -29.891 1 97.12 498 VAL A CA 1
ATOM 3970 C C . VAL A 1 498 ? 8.195 -8.797 -30.297 1 97.12 498 VAL A C 1
ATOM 3972 O O . VAL A 1 498 ? 7.508 -9.414 -31.109 1 97.12 498 VAL A O 1
ATOM 3975 N N . LEU A 1 499 ? 9.234 -9.336 -29.672 1 96.44 499 LEU A N 1
ATOM 3976 C CA . LEU A 1 499 ? 9.68 -10.688 -29.969 1 96.44 499 LEU A CA 1
ATOM 3977 C C . LEU A 1 499 ? 8.594 -11.711 -29.656 1 96.44 499 LEU A C 1
ATOM 3979 O O . LEU A 1 499 ? 8.438 -12.703 -30.359 1 96.44 499 LEU A O 1
ATOM 3983 N N . LEU A 1 500 ? 7.809 -11.453 -28.594 1 96.88 500 LEU A N 1
ATOM 3984 C CA . LEU A 1 500 ? 6.789 -12.375 -28.125 1 96.88 500 LEU A CA 1
ATOM 3985 C C . LEU A 1 500 ? 5.449 -12.102 -28.797 1 96.88 500 LEU A C 1
ATOM 3987 O O . LEU A 1 500 ? 4.461 -12.789 -28.516 1 96.88 500 LEU A O 1
ATOM 3991 N N . LYS A 1 501 ? 5.391 -11.07 -29.641 1 94.94 501 LYS A N 1
ATOM 3992 C CA . LYS A 1 501 ? 4.184 -10.664 -30.359 1 94.94 501 LYS A CA 1
ATOM 3993 C C . LYS A 1 501 ? 3.07 -10.289 -29.375 1 94.94 501 LYS A C 1
ATOM 3995 O O . LYS A 1 501 ? 1.928 -10.719 -29.531 1 94.94 501 LYS A O 1
ATOM 4000 N N . ASP A 1 502 ? 3.451 -9.617 -28.312 1 95.94 502 ASP A N 1
ATOM 4001 C CA . ASP A 1 502 ? 2.498 -9.078 -27.344 1 95.94 502 ASP A CA 1
ATOM 4002 C C . ASP A 1 502 ? 1.741 -7.887 -27.938 1 95.94 502 ASP A C 1
ATOM 4004 O O . ASP A 1 502 ? 2.119 -6.734 -27.703 1 95.94 502 ASP A O 1
ATOM 4008 N N . ASN A 1 503 ? 0.699 -8.141 -28.594 1 92.06 503 ASN A N 1
ATOM 4009 C CA . ASN A 1 503 ? -0.158 -7.125 -29.188 1 92.06 503 ASN A CA 1
ATOM 4010 C C . ASN A 1 503 ? -1.592 -7.621 -29.359 1 92.06 503 ASN A C 1
ATOM 4012 O O . ASN A 1 503 ? -1.84 -8.828 -29.344 1 92.06 503 ASN A O 1
ATOM 4016 N N . LYS A 1 504 ? -2.504 -6.711 -29.484 1 86.44 504 LYS A N 1
ATOM 4017 C CA . LYS A 1 504 ? -3.926 -7.039 -29.438 1 86.44 504 LYS A CA 1
ATOM 4018 C C . LYS A 1 504 ? -4.324 -7.887 -30.656 1 86.44 504 LYS A C 1
ATOM 4020 O O . LYS A 1 504 ? -5.27 -8.672 -30.578 1 86.44 504 LYS A O 1
ATOM 4025 N N . ALA A 1 505 ? -3.686 -7.699 -31.781 1 84.44 505 ALA A N 1
ATOM 4026 C CA . ALA A 1 505 ? -4.016 -8.5 -32.969 1 84.44 505 ALA A CA 1
ATOM 4027 C C . ALA A 1 505 ? -3.748 -9.984 -32.719 1 84.44 505 ALA A C 1
ATOM 4029 O O . ALA A 1 505 ? -4.586 -10.836 -33 1 84.44 505 ALA A O 1
ATOM 4030 N N . GLN A 1 506 ? -2.611 -10.289 -32.062 1 81.81 506 GLN A N 1
ATOM 4031 C CA . GLN A 1 506 ? -2.234 -11.656 -31.734 1 81.81 506 GLN A CA 1
ATOM 4032 C C . GLN A 1 506 ? -3.156 -12.234 -30.672 1 81.81 506 GLN A C 1
ATOM 4034 O O . GLN A 1 506 ? -3.52 -13.414 -30.719 1 81.81 506 GLN A O 1
ATOM 4039 N N . LEU A 1 507 ? -3.609 -11.453 -29.734 1 83.5 507 LEU A N 1
ATOM 4040 C CA . LEU A 1 507 ? -4.395 -11.898 -28.594 1 83.5 507 LEU A CA 1
ATOM 4041 C C . LEU A 1 507 ? -5.887 -11.859 -28.906 1 83.5 507 LEU A C 1
ATOM 4043 O O . LEU A 1 507 ? -6.707 -12.328 -28.125 1 83.5 507 LEU A O 1
ATOM 4047 N N . ASP A 1 508 ? -6.246 -11.367 -30.031 1 82.44 508 ASP A N 1
ATOM 4048 C CA . ASP A 1 508 ? -7.645 -11.109 -30.359 1 82.44 508 ASP A CA 1
ATOM 4049 C C . ASP A 1 508 ? -8.344 -10.352 -29.234 1 82.44 508 ASP A C 1
ATOM 4051 O O . ASP A 1 508 ? -9.375 -10.789 -28.734 1 82.44 508 ASP A O 1
ATOM 4055 N N . ALA A 1 509 ? -7.691 -9.328 -28.797 1 87.12 509 ALA A N 1
ATOM 4056 C CA . ALA A 1 509 ? -8.188 -8.523 -27.672 1 87.12 509 ALA A CA 1
ATOM 4057 C C . ALA A 1 509 ? -8.617 -7.137 -28.141 1 87.12 509 ALA A C 1
ATOM 4059 O O . ALA A 1 509 ? -8.102 -6.625 -29.141 1 87.12 509 ALA A O 1
ATOM 4060 N N . ALA A 1 510 ? -9.531 -6.512 -27.469 1 89.56 510 ALA A N 1
ATOM 4061 C CA . ALA A 1 510 ? -10.047 -5.188 -27.828 1 89.56 510 ALA A CA 1
ATOM 4062 C C . ALA A 1 510 ? -9.086 -4.094 -27.359 1 89.56 510 ALA A C 1
ATOM 4064 O O . ALA A 1 510 ? -9.047 -3.012 -27.953 1 89.56 510 ALA A O 1
ATOM 4065 N N . TYR A 1 511 ? -8.328 -4.395 -26.344 1 93.25 511 TYR A N 1
ATOM 4066 C CA . TYR A 1 511 ? -7.445 -3.402 -25.734 1 93.25 511 TYR A CA 1
ATOM 4067 C C . TYR A 1 511 ? -6.012 -3.914 -25.688 1 93.25 511 TYR A C 1
ATOM 4069 O O . TYR A 1 511 ? -5.773 -5.094 -25.422 1 93.25 511 TYR A O 1
ATOM 4077 N N . ASP A 1 512 ? -5.082 -3.07 -26 1 93.62 512 ASP A N 1
ATOM 4078 C CA . ASP A 1 512 ? -3.662 -3.4 -26.016 1 93.62 512 ASP A CA 1
ATOM 4079 C C . ASP A 1 512 ? -2.906 -2.639 -24.922 1 93.62 512 ASP A C 1
ATOM 4081 O O . ASP A 1 512 ? -3.004 -1.414 -24.844 1 93.62 512 ASP A O 1
ATOM 4085 N N . PHE A 1 513 ? -2.16 -3.369 -24.125 1 96.94 513 PHE A N 1
ATOM 4086 C CA . PHE A 1 513 ? -1.338 -2.752 -23.078 1 96.94 513 PHE A CA 1
ATOM 4087 C C . PHE A 1 513 ? -0.507 -1.612 -23.672 1 96.94 513 PHE A C 1
ATOM 4089 O O . PHE A 1 513 ? -0.448 -0.524 -23.094 1 96.94 513 PHE A O 1
ATOM 4096 N N . TRP A 1 514 ? 0.118 -1.795 -24.75 1 96.62 514 TRP A N 1
ATOM 4097 C CA . TRP A 1 514 ? 1.132 -0.899 -25.297 1 96.62 514 TRP A CA 1
ATOM 4098 C C . TRP A 1 514 ? 0.492 0.353 -25.891 1 96.62 514 TRP A C 1
ATOM 4100 O O . TRP A 1 514 ? 1.153 1.382 -26.047 1 96.62 514 TRP A O 1
ATOM 4110 N N . ASP A 1 515 ? -0.843 0.355 -26.203 1 95.38 515 ASP A N 1
ATOM 4111 C CA . ASP A 1 515 ? -1.564 1.559 -26.609 1 95.38 515 ASP A CA 1
ATOM 4112 C C . ASP A 1 515 ? -1.687 2.541 -25.438 1 95.38 515 ASP A C 1
ATOM 4114 O O . ASP A 1 515 ? -1.814 3.75 -25.656 1 95.38 515 ASP A O 1
ATOM 4118 N N . TYR A 1 516 ? -1.712 1.98 -24.281 1 95.12 516 TYR A N 1
ATOM 4119 C CA . TYR A 1 516 ? -1.938 2.799 -23.094 1 95.12 516 TYR A CA 1
ATOM 4120 C C . TYR A 1 516 ? -0.624 3.121 -22.391 1 95.12 516 TYR A C 1
ATOM 4122 O O . TYR A 1 516 ? -0.574 3.994 -21.531 1 95.12 516 TYR A O 1
ATOM 4130 N N . PHE A 1 517 ? 0.474 2.402 -22.688 1 93.5 517 PHE A N 1
ATOM 4131 C CA . PHE A 1 517 ? 1.777 2.607 -22.062 1 93.5 517 PHE A CA 1
ATOM 4132 C C . PHE A 1 517 ? 2.463 3.84 -22.641 1 93.5 517 PHE A C 1
ATOM 4134 O O . PHE A 1 517 ? 3.189 4.539 -21.938 1 93.5 517 PHE A O 1
ATOM 4141 N N . GLU A 1 518 ? 2.361 4.156 -23.906 1 76.19 518 GLU A N 1
ATOM 4142 C CA . GLU A 1 518 ? 2.98 5.285 -24.594 1 76.19 518 GLU A CA 1
ATOM 4143 C C . GLU A 1 518 ? 2.32 6.602 -24.188 1 76.19 518 GLU A C 1
ATOM 4145 O O . GLU A 1 518 ? 1.107 6.656 -23.984 1 76.19 518 GLU A O 1
ATOM 4150 N N . MET B 1 1 ? -69.562 96 45.531 1 18.86 1 MET B N 1
ATOM 4151 C CA . MET B 1 1 ? -68.312 96.5 44.906 1 18.86 1 MET B CA 1
ATOM 4152 C C . MET B 1 1 ? -67.375 95.312 44.656 1 18.86 1 MET B C 1
ATOM 4154 O O . MET B 1 1 ? -67.688 94.312 44 1 18.86 1 MET B O 1
ATOM 4158 N N . ILE B 1 2 ? -66.125 95.375 45.281 1 16.84 2 ILE B N 1
ATOM 4159 C CA . ILE B 1 2 ? -64.75 95.375 44.75 1 16.84 2 ILE B CA 1
ATOM 4160 C C . ILE B 1 2 ? -64.188 93.938 44.781 1 16.84 2 ILE B C 1
ATOM 4162 O O . ILE B 1 2 ? -63.25 93.625 44.094 1 16.84 2 ILE B O 1
ATOM 4166 N N . ARG B 1 3 ? -64.625 93.188 45.812 1 19.94 3 ARG B N 1
ATOM 4167 C CA . ARG B 1 3 ? -63.438 92.562 46.469 1 19.94 3 ARG B CA 1
ATOM 4168 C C . ARG B 1 3 ? -62.906 91.375 45.656 1 19.94 3 ARG B C 1
ATOM 4170 O O . ARG B 1 3 ? -63.094 90.25 46.031 1 19.94 3 ARG B O 1
ATOM 4177 N N . LYS B 1 4 ? -63.312 91.375 44.25 1 25.83 4 LYS B N 1
ATOM 4178 C CA . LYS B 1 4 ? -63.219 9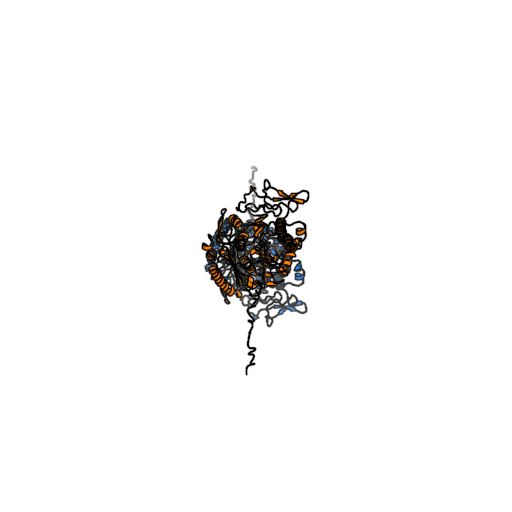0.125 43.438 1 25.83 4 LYS B CA 1
ATOM 4179 C C . LYS B 1 4 ? -61.75 89.688 43.281 1 25.83 4 LYS B C 1
ATOM 4181 O O . LYS B 1 4 ? -61 90.25 42.5 1 25.83 4 LYS B O 1
ATOM 4186 N N . THR B 1 5 ? -61.062 89.438 44.562 1 23.3 5 THR B N 1
ATOM 4187 C CA . THR B 1 5 ? -59.625 89.188 44.5 1 23.3 5 THR B CA 1
ATOM 4188 C C . THR B 1 5 ? -59.281 88 43.594 1 23.3 5 THR B C 1
ATOM 4190 O O . THR B 1 5 ? -59.75 86.938 43.812 1 23.3 5 THR B O 1
ATOM 4193 N N . ILE B 1 6 ? -58.969 88.25 42.344 1 25.92 6 ILE B N 1
ATOM 4194 C CA . ILE B 1 6 ? -58.625 87.438 41.156 1 25.92 6 ILE B CA 1
ATOM 4195 C C . ILE B 1 6 ? -57.344 86.688 41.438 1 25.92 6 ILE B C 1
ATOM 4197 O O . ILE B 1 6 ? -56.281 87.25 41.625 1 25.92 6 ILE B O 1
ATOM 4201 N N . LEU B 1 7 ? -57.406 85.688 42.438 1 27.66 7 LEU B N 1
ATOM 4202 C CA . LEU B 1 7 ? -56.25 84.875 42.844 1 27.66 7 LEU B CA 1
ATOM 4203 C C . LEU B 1 7 ? -55.688 84.125 41.656 1 27.66 7 LEU B C 1
ATOM 4205 O O . LEU B 1 7 ? -56.25 83.125 41.219 1 27.66 7 LEU B O 1
ATOM 4209 N N . LEU B 1 8 ? -55.594 84.75 40.469 1 25.05 8 LEU B N 1
ATOM 4210 C CA . LEU B 1 8 ? -55.25 84 39.25 1 25.05 8 LEU B CA 1
ATOM 4211 C C . LEU B 1 8 ? -53.938 83.25 39.406 1 25.05 8 LEU B C 1
ATOM 4213 O O . LEU B 1 8 ? -53.781 82.188 38.938 1 25.05 8 LEU B O 1
ATOM 4217 N N . SER B 1 9 ? -52.844 83.938 40 1 23.45 9 SER B N 1
ATOM 4218 C CA . SER B 1 9 ? -51.719 84 39.094 1 23.45 9 SER B CA 1
ATOM 4219 C C . SER B 1 9 ? -51.094 82.625 38.875 1 23.45 9 SER B C 1
ATOM 4221 O O . SER B 1 9 ? -50.938 82.188 37.75 1 23.45 9 SER B O 1
ATOM 4223 N N . GLY B 1 10 ? -49.812 82.375 39.5 1 23.89 10 GLY B N 1
ATOM 4224 C CA . GLY B 1 10 ? -48.562 82.125 38.812 1 23.89 10 GLY B CA 1
ATOM 4225 C C . GLY B 1 10 ? -48.312 80.625 38.562 1 23.89 10 GLY B C 1
ATOM 4226 O O . GLY B 1 10 ? -48.344 79.812 39.469 1 23.89 10 GLY B O 1
ATOM 4227 N N . LEU B 1 11 ? -48.75 80.062 37.469 1 29 11 LEU B N 1
ATOM 4228 C CA . LEU B 1 11 ? -48.438 78.875 36.75 1 29 11 LEU B CA 1
ATOM 4229 C C . LEU B 1 11 ? -46.938 78.625 36.719 1 29 11 LEU B C 1
ATOM 4231 O O . LEU B 1 11 ? -46.188 79.312 36.062 1 29 11 LEU B O 1
ATOM 4235 N N . PHE B 1 12 ? -46.312 78.562 37.938 1 27.78 12 PHE B N 1
ATOM 4236 C CA . PHE B 1 12 ? -44.875 78.312 37.906 1 27.78 12 PHE B CA 1
ATOM 4237 C C . PHE B 1 12 ? -44.562 77.125 37 1 27.78 12 PHE B C 1
ATOM 4239 O O . PHE B 1 12 ? -45.281 76.125 36.969 1 27.78 12 PHE B O 1
ATOM 4246 N N . LEU B 1 13 ? -43.531 77.312 36.062 1 26.36 13 LEU B N 1
ATOM 4247 C CA . LEU B 1 13 ? -42.812 76.688 35 1 26.36 13 LEU B CA 1
ATOM 4248 C C . LEU B 1 13 ? -42.188 75.375 35.5 1 26.36 13 LEU B C 1
ATOM 4250 O O . LEU B 1 13 ? -41.312 75.375 36.375 1 26.36 13 LEU B O 1
ATOM 4254 N N . GLN B 1 14 ? -42.938 74.25 35.719 1 29.62 14 GLN B N 1
ATOM 4255 C CA . GLN B 1 14 ? -42.312 72.938 35.875 1 29.62 14 GLN B CA 1
ATOM 4256 C C . GLN B 1 14 ? -41.281 72.688 34.781 1 29.62 14 GLN B C 1
ATOM 4258 O O . GLN B 1 14 ? -41.656 72.312 33.656 1 29.62 14 GLN B O 1
ATOM 4263 N N . LEU B 1 15 ? -40.344 73.688 34.594 1 27.08 15 LEU B N 1
ATOM 4264 C CA . LEU B 1 15 ? -39.312 73.5 33.531 1 27.08 15 LEU B CA 1
ATOM 4265 C C . LEU B 1 15 ? -38.781 72.062 33.562 1 27.08 15 LEU B C 1
ATOM 4267 O O . LEU B 1 15 ? -38.938 71.375 34.531 1 27.08 15 LEU B O 1
ATOM 4271 N N . PHE B 1 16 ? -37.469 71.938 33.031 1 30.78 16 PHE B N 1
ATOM 4272 C CA . PHE B 1 16 ? -36.656 71.25 32.062 1 30.78 16 PHE B CA 1
ATOM 4273 C C . PHE B 1 16 ? -35.938 70 32.688 1 30.78 16 PHE B C 1
ATOM 4275 O O . PHE B 1 16 ? -34.75 69.812 32.469 1 30.78 16 PHE B O 1
ATOM 4282 N N . SER B 1 17 ? -36.156 69.562 33.938 1 33.03 17 SER B N 1
ATOM 4283 C CA . SER B 1 17 ? -35 68.75 34.281 1 33.03 17 SER B CA 1
ATOM 4284 C C . SER B 1 17 ? -34.938 67.5 33.375 1 33.03 17 SER B C 1
ATOM 4286 O O . SER B 1 17 ? -35.562 66.5 33.688 1 33.03 17 SER B O 1
ATOM 4288 N N . GLY B 1 18 ? -35.188 67.625 32.062 1 33.59 18 GLY B N 1
ATOM 4289 C CA . GLY B 1 18 ? -34.812 66.438 31.312 1 33.59 18 GLY B CA 1
ATOM 4290 C C . GLY B 1 18 ? -33.406 65.938 31.594 1 33.59 18 GLY B C 1
ATOM 4291 O O . GLY B 1 18 ? -32.438 66.375 30.969 1 33.59 18 GLY B O 1
ATOM 4292 N N . ILE B 1 19 ? -33.031 65.75 32.844 1 35.69 19 ILE B N 1
ATOM 4293 C CA . ILE B 1 19 ? -31.75 65.062 32.969 1 35.69 19 ILE B CA 1
ATOM 4294 C C . ILE B 1 19 ? -31.719 63.844 32.031 1 35.69 19 ILE B C 1
ATOM 4296 O O . ILE B 1 19 ? -32.531 62.938 32.188 1 35.69 19 ILE B O 1
ATOM 4300 N N . GLY B 1 20 ? -31.391 64 30.766 1 34.03 20 GLY B N 1
ATOM 4301 C CA . GLY B 1 20 ? -31.016 62.938 29.875 1 34.03 20 GLY B CA 1
ATOM 4302 C C . GLY B 1 20 ? -30.281 61.812 30.594 1 34.03 20 GLY B C 1
ATOM 4303 O O . GLY B 1 20 ? -29.328 62.062 31.328 1 34.03 20 GLY B O 1
ATOM 4304 N N . GLN B 1 21 ? -30.969 60.781 30.984 1 36.5 21 GLN B N 1
ATOM 4305 C CA . GLN B 1 21 ? -30.297 59.531 31.266 1 36.5 21 GLN B CA 1
ATOM 4306 C C . GLN B 1 21 ? -29.141 59.281 30.312 1 36.5 21 GLN B C 1
ATOM 4308 O O . GLN B 1 21 ? -29.344 59.125 29.109 1 36.5 21 GLN B O 1
ATOM 4313 N N . VAL B 1 22 ? -27.969 59.938 30.562 1 37.16 22 VAL B N 1
ATOM 4314 C CA . VAL B 1 22 ? -26.781 59.375 29.922 1 37.16 22 VAL B CA 1
ATOM 4315 C C . VAL B 1 22 ? -26.844 57.844 29.922 1 37.16 22 VAL B C 1
ATOM 4317 O O . VAL B 1 22 ? -26.859 57.219 30.984 1 37.16 22 VAL B O 1
ATOM 4320 N N . GLN B 1 23 ? -27.672 57.281 29.062 1 35.75 23 GLN B N 1
ATOM 4321 C CA . GLN B 1 23 ? -27.406 55.875 28.797 1 35.75 23 GLN B CA 1
ATOM 4322 C C . GLN B 1 23 ? -25.922 55.562 28.953 1 35.75 23 GLN B C 1
ATOM 4324 O O . GLN B 1 23 ? -25.078 56.188 28.297 1 35.75 23 GLN B O 1
ATOM 4329 N N . GLY B 1 24 ? -25.516 55.25 30.156 1 35.84 24 GLY B N 1
ATOM 4330 C CA . GLY B 1 24 ? -24.172 54.688 30.281 1 35.84 24 GLY B CA 1
ATOM 4331 C C . GLY B 1 24 ? -23.688 54 29.016 1 35.84 24 GLY B C 1
ATOM 4332 O O . GLY B 1 24 ? -24.375 53.125 28.469 1 35.84 24 GLY B O 1
ATOM 4333 N N . ARG B 1 25 ? -22.984 54.719 28.219 1 37.72 25 ARG B N 1
ATOM 4334 C CA . ARG B 1 25 ? -22.234 54.031 27.172 1 37.72 25 ARG B CA 1
ATOM 4335 C C . ARG B 1 25 ? -21.875 52.625 27.594 1 37.72 25 ARG B C 1
ATOM 4337 O O . ARG B 1 25 ? -21.172 52.406 28.594 1 37.72 25 ARG B O 1
ATOM 4344 N N . GLN B 1 26 ? -22.688 51.719 27.453 1 38.28 26 GLN B N 1
ATOM 4345 C CA . GLN B 1 26 ? -22.234 50.312 27.594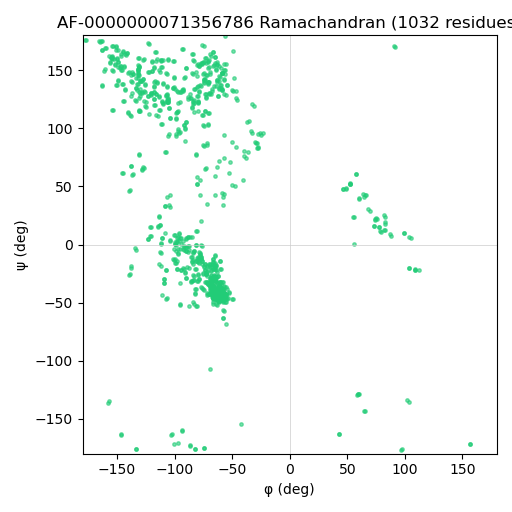 1 38.28 26 GLN B CA 1
ATOM 4346 C C . GLN B 1 26 ? -20.75 50.219 27.234 1 38.28 26 GLN B C 1
ATOM 4348 O O . GLN B 1 26 ? -20.344 50.562 26.125 1 38.28 26 GLN B O 1
ATOM 4353 N N . LYS B 1 27 ? -19.812 50.5 28.125 1 42.94 27 LYS B N 1
ATOM 4354 C CA . LYS B 1 27 ? -18.375 50.281 27.969 1 42.94 27 LYS B CA 1
ATOM 4355 C C . LYS B 1 27 ? -18.109 49.188 26.938 1 42.94 27 LYS B C 1
ATOM 4357 O O . LYS B 1 27 ? -18.594 48.062 27.094 1 42.94 27 LYS B O 1
ATOM 4362 N N . ALA B 1 28 ? -17.859 49.469 25.781 1 48.53 28 ALA B N 1
ATOM 4363 C CA . ALA B 1 28 ? -17.438 48.5 24.781 1 48.53 28 ALA B CA 1
ATOM 4364 C C . ALA B 1 28 ? -16.516 47.438 25.375 1 48.53 28 ALA B C 1
ATOM 4366 O O . ALA B 1 28 ? -15.617 47.75 26.172 1 48.53 28 ALA B O 1
ATOM 4367 N N . ASP B 1 29 ? -16.953 46.156 25.625 1 59.88 29 ASP B N 1
ATOM 4368 C CA . ASP B 1 29 ? -16.094 45.094 26.109 1 59.88 29 ASP B CA 1
ATOM 4369 C C . ASP B 1 29 ? -14.664 45.25 25.609 1 59.88 29 ASP B C 1
ATOM 4371 O O . ASP B 1 29 ? -14.453 45.594 24.438 1 59.88 29 ASP B O 1
ATOM 4375 N N . PRO B 1 30 ? -13.68 45.406 26.5 1 77.31 30 PRO B N 1
ATOM 4376 C CA . PRO B 1 30 ? -12.281 45.562 26.094 1 77.31 30 PRO B CA 1
ATOM 4377 C C . PRO B 1 30 ? -11.836 44.562 25.047 1 77.31 30 PRO B C 1
ATOM 4379 O O . PRO B 1 30 ? -12.32 43.406 25.047 1 77.31 30 PRO B O 1
ATOM 4382 N N . LYS B 1 31 ? -11.195 45 24.016 1 92.75 31 LYS B N 1
ATOM 4383 C CA . LYS B 1 31 ? -10.562 44.125 23.047 1 92.75 31 LYS B CA 1
ATOM 4384 C C . LYS B 1 31 ? -9.766 43.031 23.734 1 92.75 31 LYS B C 1
ATOM 4386 O O . LYS B 1 31 ? -8.953 43.281 24.625 1 92.75 31 LYS B O 1
ATOM 4391 N N . PRO B 1 32 ? -10.078 41.812 23.391 1 97.44 32 PRO B N 1
ATOM 4392 C CA . PRO B 1 32 ? -9.352 40.719 24.047 1 97.44 32 PRO B CA 1
ATOM 4393 C C . PRO B 1 32 ? -7.887 40.656 23.625 1 97.44 32 PRO B C 1
ATOM 4395 O O . PRO B 1 32 ? -7.555 41 22.484 1 97.44 32 PRO B O 1
ATOM 4398 N N . ASN B 1 33 ? -7.016 40.188 24.578 1 98.25 33 ASN B N 1
ATOM 4399 C CA . ASN B 1 33 ? -5.715 39.688 24.141 1 98.25 33 ASN B CA 1
ATOM 4400 C C . ASN B 1 33 ? -5.859 38.5 23.219 1 98.25 33 ASN B C 1
ATOM 4402 O O . ASN B 1 33 ? -6.887 37.812 23.234 1 98.25 33 ASN B O 1
ATOM 4406 N N . VAL B 1 34 ? -4.906 38.281 22.375 1 98.75 34 VAL B N 1
ATOM 4407 C CA . VAL B 1 34 ? -4.914 37.125 21.469 1 98.75 34 VAL B CA 1
ATOM 4408 C C . VAL B 1 34 ? -3.604 36.375 21.625 1 98.75 34 VAL B C 1
ATOM 4410 O O . VAL B 1 34 ? -2.52 36.938 21.469 1 98.75 34 VAL B O 1
ATOM 4413 N N . LEU B 1 35 ? -3.715 35.094 21.953 1 98.88 35 LEU B N 1
ATOM 4414 C CA . LEU B 1 35 ? -2.59 34.188 22 1 98.88 35 LEU B CA 1
ATOM 4415 C C . LEU B 1 35 ? -2.746 33.062 20.953 1 98.88 35 LEU B C 1
ATOM 4417 O O . LEU B 1 35 ? -3.629 32.219 21.062 1 98.88 35 LEU B O 1
ATOM 4421 N N . ILE B 1 36 ? -1.92 33.094 19.969 1 98.88 36 ILE B N 1
ATOM 4422 C CA . ILE B 1 36 ? -1.89 32.062 18.953 1 98.88 36 ILE B CA 1
ATOM 4423 C C . ILE B 1 36 ? -0.782 31.062 19.281 1 98.88 36 ILE B C 1
ATOM 4425 O O . ILE B 1 36 ? 0.401 31.406 19.281 1 98.88 36 ILE B O 1
ATOM 4429 N N . ILE B 1 37 ? -1.152 29.875 19.578 1 98.94 37 ILE B N 1
ATOM 4430 C CA . ILE B 1 37 ? -0.215 28.781 19.766 1 98.94 37 ILE B CA 1
ATOM 4431 C C . ILE B 1 37 ? -0.137 27.938 18.5 1 98.94 37 ILE B C 1
ATOM 4433 O O . ILE B 1 37 ? -1.092 27.234 18.141 1 98.94 37 ILE B O 1
ATOM 4437 N N . TYR B 1 38 ? 0.975 28.047 17.812 1 98.81 38 TYR B N 1
ATOM 4438 C CA . TYR B 1 38 ? 1.182 27.344 16.547 1 98.81 38 TYR B CA 1
ATOM 4439 C C . TYR B 1 38 ? 2.219 26.234 16.688 1 98.81 38 TYR B C 1
ATOM 4441 O O . TYR B 1 38 ? 3.342 26.484 17.141 1 98.81 38 TYR B O 1
ATOM 4449 N N . THR B 1 39 ? 1.813 25.016 16.375 1 98.75 39 THR B N 1
ATOM 4450 C CA . THR B 1 39 ? 2.688 23.875 16.578 1 98.75 39 THR B CA 1
ATOM 4451 C C . THR B 1 39 ? 3.084 23.266 15.234 1 98.75 39 THR B C 1
ATOM 4453 O O . THR B 1 39 ? 2.332 23.344 14.258 1 98.75 39 THR B O 1
ATOM 4456 N N . ASP B 1 40 ? 4.25 22.688 15.164 1 97.69 40 ASP B N 1
ATOM 4457 C CA . ASP B 1 40 ? 4.871 22.281 13.906 1 97.69 40 ASP B CA 1
ATOM 4458 C C . ASP B 1 40 ? 4.824 20.766 13.734 1 97.69 40 ASP B C 1
ATOM 4460 O O . ASP B 1 40 ? 5.367 20.031 14.562 1 97.69 40 ASP B O 1
ATOM 4464 N N . ASP B 1 41 ? 4.227 20.281 12.602 1 97.56 41 ASP B N 1
ATOM 4465 C CA . ASP B 1 41 ? 4.055 18.859 12.32 1 97.56 41 ASP B CA 1
ATOM 4466 C C . ASP B 1 41 ? 3.111 18.219 13.336 1 97.56 41 ASP B C 1
ATOM 4468 O O . ASP B 1 41 ? 3.393 17.141 13.852 1 97.56 41 ASP B O 1
ATOM 4472 N N . HIS B 1 42 ? 2.039 18.922 13.641 1 98.56 42 HIS B N 1
ATOM 4473 C CA . HIS B 1 42 ? 1.095 18.469 14.656 1 98.56 42 HIS B CA 1
ATOM 4474 C C . HIS B 1 42 ? -0.239 18.062 14.023 1 98.56 42 HIS B C 1
ATOM 4476 O O . HIS B 1 42 ? -1.08 18.922 13.758 1 98.56 42 HIS B O 1
ATOM 4482 N N . ARG B 1 43 ? -0.444 16.766 13.922 1 97.94 43 ARG B N 1
ATOM 4483 C CA . ARG B 1 43 ? -1.646 16.281 13.25 1 97.94 43 ARG B CA 1
ATOM 4484 C C . ARG B 1 43 ? -2.826 16.234 14.219 1 97.94 43 ARG B C 1
ATOM 4486 O O . ARG B 1 43 ? -2.641 16.281 15.438 1 97.94 43 ARG B O 1
ATOM 4493 N N . TYR B 1 44 ? -4.02 16.141 13.664 1 98.25 44 TYR B N 1
ATOM 4494 C CA . TYR B 1 44 ? -5.281 16.141 14.398 1 98.25 44 TYR B CA 1
ATOM 4495 C C . TYR B 1 44 ? -5.273 15.094 15.5 1 98.25 44 TYR B C 1
ATOM 4497 O O . TYR B 1 44 ? -5.629 15.383 16.641 1 98.25 44 TYR B O 1
ATOM 4505 N N . SER B 1 45 ? -4.754 13.93 15.25 1 97.75 45 SER B N 1
ATOM 4506 C CA . SER B 1 45 ? -4.77 12.812 16.188 1 97.75 45 SER B CA 1
ATOM 4507 C C . SER B 1 45 ? -3.65 12.938 17.219 1 97.75 45 SER B C 1
ATOM 4509 O O . SER B 1 45 ? -3.512 12.078 18.094 1 97.75 45 SER B O 1
ATOM 4511 N N . GLY B 1 46 ? -2.889 13.977 17.078 1 98.31 46 GLY B N 1
ATOM 4512 C CA . GLY B 1 46 ? -1.855 14.25 18.078 1 98.31 46 GLY B CA 1
ATOM 4513 C C . GLY B 1 46 ? -2.396 14.867 19.344 1 98.31 46 GLY B C 1
ATOM 4514 O O . GLY B 1 46 ? -1.647 15.094 20.297 1 98.31 46 GLY B O 1
ATOM 4515 N N . VAL B 1 47 ? -3.586 15.195 19.359 1 98.75 47 VAL B N 1
ATOM 4516 C CA . VAL B 1 47 ? -4.297 15.617 20.562 1 98.75 47 VAL B CA 1
ATOM 4517 C C . VAL B 1 47 ? -5.23 14.5 21.031 1 98.75 47 VAL B C 1
ATOM 4519 O O . VAL B 1 47 ? -6.109 14.062 20.281 1 98.75 47 VAL B O 1
ATOM 4522 N N . ALA B 1 48 ? -5.055 14.086 22.219 1 98.44 48 ALA B N 1
ATOM 4523 C CA . ALA B 1 48 ? -5.75 12.906 22.734 1 98.44 48 ALA B CA 1
ATOM 4524 C C . ALA B 1 48 ? -7.262 13.086 22.656 1 98.44 48 ALA B C 1
ATOM 4526 O O . ALA B 1 48 ? -7.977 12.188 22.203 1 98.44 48 ALA B O 1
ATOM 4527 N N . ALA B 1 49 ? -7.785 14.188 23.016 1 98.19 49 ALA B N 1
ATOM 4528 C CA . ALA B 1 49 ? -9.227 14.438 23.062 1 98.19 49 ALA B CA 1
ATOM 4529 C C . ALA B 1 49 ? -9.82 14.5 21.656 1 98.19 49 ALA B C 1
ATOM 4531 O O . ALA B 1 49 ? -11.039 14.422 21.484 1 98.19 49 ALA B O 1
ATOM 4532 N N . LEU B 1 50 ? -8.992 14.672 20.688 1 97.56 50 LEU B N 1
ATOM 4533 C CA . LEU B 1 50 ? -9.484 14.781 19.312 1 97.56 50 LEU B CA 1
ATOM 4534 C C . LEU B 1 50 ? -9.422 13.438 18.609 1 97.56 50 LEU B C 1
ATOM 4536 O O . LEU B 1 50 ? -10.445 12.938 18.141 1 97.56 50 LEU B O 1
ATOM 4540 N N . GLY B 1 51 ? -8.297 12.812 18.641 1 95.5 51 GLY B N 1
ATOM 4541 C CA . GLY B 1 51 ? -8.109 11.594 17.859 1 95.5 51 GLY B CA 1
ATOM 4542 C C . GLY B 1 51 ? -8.312 10.328 18.672 1 95.5 51 GLY B C 1
ATOM 4543 O O . GLY B 1 51 ? -8.5 9.25 18.109 1 95.5 51 GLY B O 1
ATOM 4544 N N . GLY B 1 52 ? -8.188 10.461 19.984 1 95.31 52 GLY B N 1
ATOM 4545 C CA . GLY B 1 52 ? -8.391 9.312 20.844 1 95.31 52 GLY B CA 1
ATOM 4546 C C . GLY B 1 52 ? -7.234 8.336 20.828 1 95.31 52 GLY B C 1
ATOM 4547 O O . GLY B 1 52 ? -7.418 7.145 21.078 1 95.31 52 GLY B O 1
ATOM 4548 N N . MET B 1 53 ? -6.07 8.773 20.453 1 96.88 53 MET B N 1
ATOM 4549 C CA . MET B 1 53 ? -4.891 7.922 20.391 1 96.88 53 MET B CA 1
ATOM 4550 C C . MET B 1 53 ? -4.25 7.789 21.781 1 96.88 53 MET B C 1
ATOM 4552 O O . MET B 1 53 ? -4.758 8.344 22.75 1 96.88 53 MET B O 1
ATOM 4556 N N . GLN B 1 54 ? -3.09 7.09 21.859 1 98.06 54 GLN B N 1
ATOM 4557 C CA . GLN B 1 54 ? -2.422 6.793 23.109 1 98.06 54 GLN B CA 1
ATOM 4558 C C . GLN B 1 54 ? -1.68 8.016 23.641 1 98.06 54 GLN B C 1
ATOM 4560 O O . GLN B 1 54 ? -1.265 8.039 24.812 1 98.06 54 GLN B O 1
ATOM 4565 N N . VAL B 1 55 ? -1.503 9.062 22.844 1 98.62 55 VAL B N 1
ATOM 4566 C CA . VAL B 1 55 ? -0.768 10.258 23.234 1 98.62 55 VAL B CA 1
ATOM 4567 C C . VAL B 1 55 ? -1.481 10.938 24.406 1 98.62 55 VAL B C 1
ATOM 4569 O O . VAL B 1 55 ? -2.713 10.984 24.438 1 98.62 55 VAL B O 1
ATOM 4572 N N . ARG B 1 56 ? -0.761 11.461 25.344 1 98.62 56 ARG B N 1
ATOM 4573 C CA . ARG B 1 56 ? -1.307 12.172 26.5 1 98.62 56 ARG B CA 1
ATOM 4574 C C . ARG B 1 56 ? -1.126 13.68 26.359 1 98.62 56 ARG B C 1
ATOM 4576 O O . ARG B 1 56 ? 0.003 14.172 26.312 1 98.62 56 ARG B O 1
ATOM 4583 N N . THR B 1 57 ? -2.24 14.383 26.312 1 98.81 57 THR B N 1
ATOM 4584 C CA . THR B 1 57 ? -2.201 15.828 26.125 1 98.81 57 THR B CA 1
ATOM 4585 C C . THR B 1 57 ? -3.189 16.516 27.062 1 98.81 57 THR B C 1
ATOM 4587 O O . THR B 1 57 ? -4.035 17.297 26.625 1 98.81 57 THR B O 1
ATOM 4590 N N . PRO B 1 58 ? -3.064 16.375 28.359 1 98.88 58 PRO B N 1
ATOM 4591 C CA . PRO B 1 58 ? -4.074 16.875 29.297 1 98.88 58 PRO B CA 1
ATOM 4592 C C . PRO B 1 58 ? -4.266 18.391 29.203 1 98.88 58 PRO B C 1
ATOM 4594 O O . PRO B 1 58 ? -5.375 18.891 29.406 1 98.88 58 PRO B O 1
ATOM 4597 N N . ASN B 1 59 ? -3.242 19.156 28.984 1 98.88 59 ASN B N 1
ATOM 4598 C CA . ASN B 1 59 ? -3.375 20.609 28.922 1 98.88 59 ASN B CA 1
ATOM 4599 C C . ASN B 1 59 ? -4.086 21.062 27.656 1 98.88 59 ASN B C 1
ATOM 4601 O O . ASN B 1 59 ? -4.938 21.953 27.703 1 98.88 59 ASN B O 1
ATOM 4605 N N . MET B 1 60 ? -3.752 20.484 26.531 1 98.88 60 MET B N 1
ATOM 4606 C CA . MET B 1 60 ? -4.484 20.781 25.312 1 98.88 60 MET B CA 1
ATOM 4607 C C . MET B 1 60 ? -5.934 20.312 25.406 1 98.88 60 MET B C 1
ATOM 4609 O O . MET B 1 60 ? -6.84 20.969 24.891 1 98.88 60 MET B O 1
ATOM 4613 N N . ASP B 1 61 ? -6.133 19.156 26.062 1 98.81 61 ASP B N 1
ATOM 4614 C CA . ASP B 1 61 ? -7.492 18.672 26.297 1 98.81 61 ASP B CA 1
ATOM 4615 C C . ASP B 1 61 ? -8.289 19.672 27.125 1 98.81 61 ASP B C 1
ATOM 4617 O O . ASP B 1 61 ? -9.469 19.906 26.859 1 98.81 61 ASP B O 1
ATOM 4621 N N . ARG B 1 62 ? -7.664 20.266 28.078 1 98.62 62 ARG B N 1
ATOM 4622 C CA . ARG B 1 62 ? -8.32 21.281 28.906 1 98.62 62 ARG B CA 1
ATOM 4623 C C . ARG B 1 62 ? -8.672 22.516 28.078 1 98.62 62 ARG B C 1
ATOM 4625 O O . ARG B 1 62 ? -9.711 23.141 28.312 1 98.62 62 ARG B O 1
ATOM 4632 N N . LEU B 1 63 ? -7.816 22.891 27.156 1 98.62 63 LEU B N 1
ATOM 4633 C CA . LEU B 1 63 ? -8.156 24 26.281 1 98.62 63 LEU B CA 1
ATOM 4634 C C . LEU B 1 63 ? -9.445 23.719 25.516 1 98.62 63 LEU B C 1
ATOM 4636 O O . LEU B 1 63 ? -10.25 24.625 25.297 1 98.62 63 LEU B O 1
ATOM 4640 N N . ILE B 1 64 ? -9.586 22.453 25.094 1 98.44 64 ILE B N 1
ATOM 4641 C CA . ILE B 1 64 ? -10.812 22.062 24.391 1 98.44 64 ILE B CA 1
ATOM 4642 C C . ILE B 1 64 ? -12 22.141 25.359 1 98.44 64 ILE B C 1
ATOM 4644 O O . ILE B 1 64 ? -13.055 22.672 25 1 98.44 64 ILE B O 1
ATOM 4648 N N . GLU B 1 65 ? -11.836 21.703 26.594 1 98.12 65 GLU B N 1
ATOM 4649 C CA . GLU B 1 65 ? -12.883 21.75 27.609 1 98.12 65 GLU B CA 1
ATOM 4650 C C . GLU B 1 65 ? -13.289 23.188 27.922 1 98.12 65 GLU B C 1
ATOM 4652 O O . GLU B 1 65 ? -14.453 23.453 28.203 1 98.12 65 GLU B O 1
ATOM 4657 N N . ASP B 1 66 ? -12.328 24.125 27.844 1 97.56 66 ASP B N 1
ATOM 4658 C CA . ASP B 1 66 ? -12.555 25.516 28.203 1 97.56 66 ASP B CA 1
ATOM 4659 C C . ASP B 1 66 ? -12.875 26.344 26.969 1 97.56 66 ASP B C 1
ATOM 4661 O O . ASP B 1 66 ? -12.922 27.578 27.031 1 97.56 66 ASP B O 1
ATOM 4665 N N . GLY B 1 67 ? -13.078 25.703 25.859 1 98.25 67 GLY B N 1
ATOM 4666 C CA . GLY B 1 67 ? -13.367 26.344 24.594 1 98.25 67 GLY B CA 1
ATOM 4667 C C . GLY B 1 67 ? -14.086 25.438 23.609 1 98.25 67 GLY B C 1
ATOM 4668 O O . GLY B 1 67 ? -15.062 24.766 23.984 1 98.25 67 GLY B O 1
ATOM 4669 N N . LEU B 1 68 ? -13.617 25.469 22.375 1 97.62 68 LEU B N 1
ATOM 4670 C CA . LEU B 1 68 ? -14.211 24.594 21.375 1 97.62 68 LEU B CA 1
ATOM 4671 C C . LEU B 1 68 ? -13.172 24.188 20.328 1 97.62 68 LEU B C 1
ATOM 4673 O O . LEU B 1 68 ? -12.203 24.906 20.094 1 97.62 68 LEU B O 1
ATOM 4677 N N . ALA B 1 69 ? -13.406 23.016 19.75 1 98.62 69 ALA B N 1
ATOM 4678 C CA . ALA B 1 69 ? -12.508 22.453 18.734 1 98.62 69 ALA B CA 1
ATOM 4679 C C . ALA B 1 69 ? -13.227 22.234 17.406 1 98.62 69 ALA B C 1
ATOM 4681 O O . ALA B 1 69 ? -14.445 22.031 17.391 1 98.62 69 ALA B O 1
ATOM 4682 N N . PHE B 1 70 ? -12.516 22.344 16.344 1 98.62 70 PHE B N 1
ATOM 4683 C CA . PHE B 1 70 ? -13 21.953 15.023 1 98.62 70 PHE B CA 1
ATOM 4684 C C . PHE B 1 70 ? -12.516 20.562 14.664 1 98.62 70 PHE B C 1
ATOM 4686 O O . PHE B 1 70 ? -11.32 20.266 14.742 1 98.62 70 PHE B O 1
ATOM 4693 N N . ASP B 1 71 ? -13.461 19.719 14.203 1 97.62 71 ASP B N 1
ATOM 4694 C CA . ASP B 1 71 ? -13.117 18.359 13.836 1 97.62 71 ASP B CA 1
ATOM 4695 C C . ASP B 1 71 ? -12.523 18.297 12.43 1 97.62 71 ASP B C 1
ATOM 4697 O O . ASP B 1 71 ? -11.852 17.328 12.078 1 97.62 71 ASP B O 1
ATOM 4701 N N . ASN B 1 72 ? -12.789 19.297 11.633 1 98 72 ASN B N 1
ATOM 4702 C CA . ASN B 1 72 ? -12.391 19.297 10.234 1 98 72 ASN B CA 1
ATOM 4703 C C . ASN B 1 72 ? -11.602 20.562 9.875 1 98 72 ASN B C 1
ATOM 4705 O O . ASN B 1 72 ? -12.047 21.375 9.055 1 98 72 ASN B O 1
ATOM 4709 N N . ALA B 1 73 ? -10.414 20.688 10.453 1 98.75 73 ALA B N 1
ATOM 4710 C CA . ALA B 1 73 ? -9.492 21.766 10.125 1 98.75 73 ALA B CA 1
ATOM 4711 C C . ALA B 1 73 ? -8.312 21.266 9.297 1 98.75 73 ALA B C 1
ATOM 4713 O O . ALA B 1 73 ? -7.742 20.203 9.602 1 98.75 73 ALA B O 1
ATOM 4714 N N . PHE B 1 74 ? -8 22.062 8.234 1 98.69 74 PHE B N 1
ATOM 4715 C CA . PHE B 1 74 ? -7.051 21.484 7.285 1 98.69 74 PHE B CA 1
ATOM 4716 C C . PHE B 1 74 ? -6.055 22.531 6.809 1 98.69 74 PHE B C 1
ATOM 4718 O O . PHE B 1 74 ? -6.383 23.719 6.746 1 98.69 74 PHE B O 1
ATOM 4725 N N . LEU B 1 75 ? -4.84 22.078 6.523 1 98.75 75 LEU B N 1
ATOM 4726 C CA . LEU B 1 75 ? -3.938 22.75 5.594 1 98.75 75 LEU B CA 1
ATOM 4727 C C . LEU B 1 75 ? -4.402 22.562 4.152 1 98.75 75 LEU B C 1
ATOM 4729 O O . LEU B 1 75 ? -4.621 21.422 3.717 1 98.75 75 LEU B O 1
ATOM 4733 N N . MET B 1 76 ? -4.562 23.594 3.436 1 98.5 76 MET B N 1
ATOM 4734 C CA . MET B 1 76 ? -5.07 23.469 2.07 1 98.5 76 MET B CA 1
ATOM 4735 C C . MET B 1 76 ? -4.047 22.781 1.169 1 98.5 76 MET B C 1
ATOM 4737 O O . MET B 1 76 ? -4.414 22.094 0.22 1 98.5 76 MET B O 1
ATOM 4741 N N . GLY B 1 77 ? -2.816 23.031 1.458 1 97.69 77 GLY B N 1
ATOM 4742 C CA . GLY B 1 77 ? -1.786 22.391 0.65 1 97.69 77 GLY B CA 1
ATOM 4743 C C . GLY B 1 77 ? -0.463 23.141 0.683 1 97.69 77 GLY B C 1
ATOM 4744 O O . GLY B 1 77 ? -0.269 24.031 1.505 1 97.69 77 GLY B O 1
ATOM 4745 N N . ALA B 1 78 ? 0.438 22.656 -0.192 1 96.94 78 ALA B N 1
ATOM 4746 C CA . ALA B 1 78 ? 1.769 23.25 -0.305 1 96.94 78 ALA B CA 1
ATOM 4747 C C . ALA B 1 78 ? 2.424 22.875 -1.632 1 96.94 78 ALA B C 1
ATOM 4749 O O . ALA B 1 78 ? 2.178 21.781 -2.17 1 96.94 78 ALA B O 1
ATOM 4750 N N . PHE B 1 79 ? 3.234 23.703 -2.1 1 95.5 79 PHE B N 1
ATOM 4751 C CA . PHE B 1 79 ? 3.92 23.453 -3.361 1 95.5 79 PHE B CA 1
ATOM 4752 C C . PHE B 1 79 ? 5.414 23.266 -3.139 1 95.5 79 PHE B C 1
ATOM 4754 O O . PHE B 1 79 ? 6.223 23.547 -4.027 1 95.5 79 PHE B O 1
ATOM 4761 N N . THR B 1 80 ? 5.773 22.859 -1.851 1 90.75 80 THR B N 1
ATOM 4762 C CA . THR B 1 80 ? 7.109 22.453 -1.431 1 90.75 80 THR B CA 1
ATOM 4763 C C . THR B 1 80 ? 7.027 21.422 -0.31 1 90.75 80 THR B C 1
ATOM 4765 O O . THR B 1 80 ? 5.992 21.297 0.352 1 90.75 80 THR B O 1
ATOM 4768 N N . GLY B 1 81 ? 8.102 20.672 -0.202 1 90.38 81 GLY B N 1
ATOM 4769 C CA . GLY B 1 81 ? 8.148 19.688 0.862 1 90.38 81 GLY B CA 1
ATOM 4770 C C . GLY B 1 81 ? 8.078 20.297 2.248 1 90.38 81 GLY B C 1
ATOM 4771 O O . GLY B 1 81 ? 7.617 19.656 3.193 1 90.38 81 GLY B O 1
ATOM 4772 N N . ALA B 1 82 ? 8.531 21.5 2.338 1 90.69 82 ALA B N 1
ATOM 4773 C CA . ALA B 1 82 ? 8.359 22.25 3.578 1 90.69 82 ALA B CA 1
ATOM 4774 C C . ALA B 1 82 ? 6.965 22.859 3.662 1 90.69 82 ALA B C 1
ATOM 4776 O O . ALA B 1 82 ? 6.801 24.078 3.561 1 90.69 82 ALA B O 1
ATOM 4777 N N . THR B 1 83 ? 6.02 21.984 4.012 1 95.19 83 THR B N 1
ATOM 4778 C CA . THR B 1 83 ? 4.625 22.422 4 1 95.19 83 THR B CA 1
ATOM 4779 C C . THR B 1 83 ? 4.387 23.5 5.055 1 95.19 83 THR B C 1
ATOM 4781 O O . THR B 1 83 ? 3.453 24.297 4.93 1 95.19 83 THR B O 1
ATOM 4784 N N . CYS B 1 84 ? 5.289 23.531 6.031 1 95.25 84 CYS B N 1
ATOM 4785 C CA . CYS B 1 84 ? 5.164 24.484 7.121 1 95.25 84 CYS B CA 1
ATOM 4786 C C . CYS B 1 84 ? 5.289 25.922 6.602 1 95.25 84 CYS B C 1
ATOM 4788 O O . CYS B 1 84 ? 4.691 26.844 7.156 1 95.25 84 CYS B O 1
ATOM 4790 N N . VAL B 1 85 ? 6.059 26.141 5.559 1 95.69 85 VAL B N 1
ATOM 4791 C CA . VAL B 1 85 ? 6.25 27.469 4.984 1 95.69 85 VAL B CA 1
ATOM 4792 C C . VAL B 1 85 ? 4.922 28 4.445 1 95.69 85 VAL B C 1
ATOM 4794 O O . VAL B 1 85 ? 4.496 29.094 4.793 1 95.69 85 VAL B O 1
ATOM 4797 N N . ALA B 1 86 ? 4.312 27.203 3.658 1 96.75 86 ALA B N 1
ATOM 4798 C CA . ALA B 1 86 ? 3.014 27.594 3.119 1 96.75 86 ALA B CA 1
ATOM 4799 C C . ALA B 1 86 ? 1.979 27.734 4.23 1 96.75 86 ALA B C 1
ATOM 4801 O O . ALA B 1 86 ? 1.171 28.672 4.215 1 96.75 86 ALA B O 1
ATOM 4802 N N . SER B 1 87 ? 1.993 26.812 5.145 1 98.38 87 SER B N 1
ATOM 4803 C CA . SER B 1 87 ? 1.045 26.828 6.254 1 98.38 87 SER B CA 1
ATOM 4804 C C . SER B 1 87 ? 1.137 28.125 7.035 1 98.38 87 SER B C 1
ATOM 4806 O O . SER B 1 87 ? 0.118 28.766 7.305 1 98.38 87 SER B O 1
ATOM 4808 N N . ARG B 1 88 ? 2.32 28.562 7.363 1 98.19 88 ARG B N 1
ATOM 4809 C CA . ARG B 1 88 ? 2.529 29.797 8.117 1 98.19 88 ARG B CA 1
ATOM 4810 C C . ARG B 1 88 ? 2.143 31.016 7.289 1 98.19 88 ARG B C 1
ATOM 4812 O O . ARG B 1 88 ? 1.567 31.969 7.812 1 98.19 88 ARG B O 1
ATOM 4819 N N . ALA B 1 89 ? 2.492 30.984 6.043 1 98 89 ALA B N 1
ATOM 4820 C CA . ALA B 1 89 ? 2.09 32.094 5.184 1 98 89 ALA B CA 1
ATOM 4821 C C . ALA B 1 89 ? 0.569 32.219 5.117 1 98 89 ALA B C 1
ATOM 4823 O O . ALA B 1 89 ? 0.026 33.312 5.141 1 98 89 ALA B O 1
ATOM 4824 N N . MET B 1 90 ? -0.09 31.078 5.066 1 98.56 90 MET B N 1
ATOM 4825 C CA . MET B 1 90 ? -1.55 31.078 5.027 1 98.56 90 MET B CA 1
ATOM 4826 C C . MET B 1 90 ? -2.135 31.609 6.332 1 98.56 90 MET B C 1
ATOM 4828 O O . MET B 1 90 ? -3.068 32.406 6.316 1 98.56 90 MET B O 1
ATOM 4832 N N . LEU B 1 91 ? -1.589 31.188 7.402 1 98.75 91 LEU B N 1
ATOM 4833 C CA . LEU B 1 91 ? -2.043 31.656 8.703 1 98.75 91 LEU B CA 1
ATOM 4834 C C . LEU B 1 91 ? -1.853 33.156 8.82 1 98.75 91 LEU B C 1
ATOM 4836 O O . LEU B 1 91 ? -2.779 33.875 9.203 1 98.75 91 LEU B O 1
ATOM 4840 N N . LEU B 1 92 ? -0.682 33.656 8.477 1 98.56 92 LEU B N 1
ATOM 4841 C CA . LEU B 1 92 ? -0.259 35.031 8.758 1 98.56 92 LEU B CA 1
ATOM 4842 C C . LEU B 1 92 ? -0.944 36.031 7.816 1 98.56 92 LEU B C 1
ATOM 4844 O O . LEU B 1 92 ? -1.121 37.188 8.156 1 98.56 92 LEU B O 1
ATOM 4848 N N . THR B 1 93 ? -1.372 35.562 6.629 1 98.25 93 THR B N 1
ATOM 4849 C CA . THR B 1 93 ? -1.898 36.5 5.641 1 98.25 93 THR B CA 1
ATOM 4850 C C . THR B 1 93 ? -3.393 36.25 5.422 1 98.25 93 THR B C 1
ATOM 4852 O O . THR B 1 93 ? -4.074 37.094 4.836 1 98.25 93 THR B O 1
ATOM 4855 N N . GLY B 1 94 ? -3.887 35.094 5.832 1 98.38 94 GLY B N 1
ATOM 4856 C CA . GLY B 1 94 ? -5.277 34.75 5.578 1 98.38 94 GLY B CA 1
ATOM 4857 C C . GLY B 1 94 ? -5.555 34.406 4.125 1 98.38 94 GLY B C 1
ATOM 4858 O O . GLY B 1 94 ? -6.707 34.406 3.691 1 98.38 94 GLY B O 1
ATOM 4859 N N . ARG B 1 95 ? -4.516 34.156 3.395 1 97.69 95 ARG B N 1
ATOM 4860 C CA . ARG B 1 95 ? -4.633 33.844 1.977 1 97.69 95 ARG B CA 1
ATOM 4861 C C . ARG B 1 95 ? -4.523 32.312 1.75 1 97.69 95 ARG B C 1
ATOM 4863 O O . ARG B 1 95 ? -3.771 31.641 2.449 1 97.69 95 ARG B O 1
ATOM 4870 N N . ASN B 1 96 ? -5.305 31.859 0.768 1 97.44 96 ASN B N 1
ATOM 4871 C CA . ASN B 1 96 ? -5.188 30.438 0.469 1 97.44 96 ASN B CA 1
ATOM 4872 C C . ASN B 1 96 ? -3.914 30.125 -0.315 1 97.44 96 ASN B C 1
ATOM 4874 O O . ASN B 1 96 ? -3.219 31.047 -0.758 1 97.44 96 ASN B O 1
ATOM 4878 N N . VAL B 1 97 ? -3.604 28.891 -0.502 1 97.19 97 VAL B N 1
ATOM 4879 C CA . VAL B 1 97 ? -2.303 28.422 -0.974 1 97.19 97 VAL B CA 1
ATOM 4880 C C . VAL B 1 97 ? -2.066 28.906 -2.402 1 97.19 97 VAL B C 1
ATOM 4882 O O . VAL B 1 97 ? -0.925 29.172 -2.797 1 97.19 97 VAL B O 1
ATOM 4885 N N . PHE B 1 98 ? -3.105 29.141 -3.193 1 96.81 98 PHE B N 1
ATOM 4886 C CA . PHE B 1 98 ? -2.982 29.516 -4.594 1 96.81 98 PHE B CA 1
ATOM 4887 C C . PHE B 1 98 ? -2.801 31.031 -4.727 1 96.81 98 PHE B C 1
ATOM 4889 O O . PHE B 1 98 ? -2.451 31.516 -5.801 1 96.81 98 PHE B O 1
ATOM 4896 N N . ASP B 1 99 ? -2.996 31.719 -3.65 1 95.56 99 ASP B N 1
ATOM 4897 C CA . ASP B 1 99 ? -2.904 33.188 -3.674 1 95.56 99 ASP B CA 1
ATOM 4898 C C . ASP B 1 99 ? -1.681 33.656 -2.902 1 95.56 99 ASP B C 1
ATOM 4900 O O . ASP B 1 99 ? -1.53 34.875 -2.656 1 95.56 99 ASP B O 1
ATOM 4904 N N . LEU B 1 100 ? -0.882 32.75 -2.465 1 95.56 100 LEU B N 1
ATOM 4905 C CA . LEU B 1 100 ? 0.376 33.125 -1.829 1 95.56 100 LEU B CA 1
ATOM 4906 C C . LEU B 1 100 ? 1.38 33.625 -2.865 1 95.56 100 LEU B C 1
ATOM 4908 O O . LEU B 1 100 ? 1.188 33.438 -4.066 1 95.56 100 LEU B O 1
ATOM 4912 N N . ASN B 1 101 ? 2.344 34.344 -2.373 1 93.25 101 ASN B N 1
ATOM 4913 C CA . ASN B 1 101 ? 3.5 34.625 -3.215 1 93.25 101 ASN B CA 1
ATOM 4914 C C . ASN B 1 101 ? 4.406 33.406 -3.361 1 93.25 101 ASN B C 1
ATOM 4916 O O . ASN B 1 101 ? 5.188 33.094 -2.461 1 93.25 101 ASN B O 1
ATOM 4920 N N . GLY B 1 102 ? 4.277 32.781 -4.48 1 91.19 102 GLY B N 1
ATOM 4921 C CA . GLY B 1 102 ? 5.047 31.578 -4.695 1 91.19 102 GLY B CA 1
ATOM 4922 C C . GLY B 1 102 ? 4.766 30.5 -3.664 1 91.19 102 GLY B C 1
ATOM 4923 O O . GLY B 1 102 ? 3.605 30.172 -3.408 1 91.19 102 GLY B O 1
ATOM 4924 N N . GLN B 1 103 ? 5.848 29.984 -3.076 1 91.31 103 GLN B N 1
ATOM 4925 C CA . GLN B 1 103 ? 5.719 28.875 -2.131 1 91.31 103 GLN B CA 1
ATOM 4926 C C . GLN B 1 103 ? 5.484 29.391 -0.712 1 91.31 103 GLN B C 1
ATOM 4928 O O . GLN B 1 103 ? 5.316 28.594 0.219 1 91.31 103 GLN B O 1
ATOM 4933 N N . GLY B 1 104 ? 5.457 30.656 -0.526 1 93.62 104 GLY B N 1
ATOM 4934 C CA . GLY B 1 104 ? 5.117 31.234 0.768 1 93.62 104 GLY B CA 1
ATOM 4935 C C . GLY B 1 104 ? 6.332 31.656 1.571 1 93.62 104 GLY B C 1
ATOM 4936 O O . GLY B 1 104 ? 6.203 32.062 2.727 1 93.62 104 GLY B O 1
ATOM 4937 N N . HIS B 1 105 ? 7.543 31.656 0.965 1 93.69 105 HIS B N 1
ATOM 4938 C CA . HIS B 1 105 ? 8.766 32.031 1.677 1 93.69 105 HIS B CA 1
ATOM 4939 C C . HIS B 1 105 ? 8.805 33.531 1.964 1 93.69 105 HIS B C 1
ATOM 4941 O O . HIS B 1 105 ? 9.383 33.938 2.967 1 93.69 105 HIS B O 1
ATOM 4947 N N . THR B 1 106 ? 8.242 34.281 1.047 1 96.06 106 THR B N 1
ATOM 4948 C CA . THR B 1 106 ? 8.203 35.75 1.169 1 96.06 106 THR B CA 1
ATOM 4949 C C . THR B 1 106 ? 6.766 36.25 1.247 1 96.06 106 THR B C 1
ATOM 4951 O O . THR B 1 106 ? 5.914 35.844 0.453 1 96.06 106 THR B O 1
ATOM 4954 N N . ILE B 1 107 ? 6.586 37.062 2.207 1 97.19 107 ILE B N 1
ATOM 4955 C CA . ILE B 1 107 ? 5.289 37.719 2.307 1 97.19 107 ILE B CA 1
ATOM 4956 C C . ILE B 1 107 ? 5.41 39.188 1.825 1 97.19 107 ILE B C 1
ATOM 4958 O O . ILE B 1 107 ? 5.973 40.031 2.521 1 97.19 107 ILE B O 1
ATOM 4962 N N . PRO B 1 108 ? 4.852 39.469 0.708 1 95.88 108 PRO B N 1
ATOM 4963 C CA . PRO B 1 108 ? 4.961 40.812 0.168 1 95.88 108 PRO B CA 1
ATOM 4964 C C . PRO B 1 108 ? 4.23 41.844 1.021 1 95.88 108 PRO B C 1
ATOM 4966 O O . PRO B 1 108 ? 3.34 41.5 1.799 1 95.88 108 PRO B O 1
ATOM 4969 N N . GLU B 1 109 ? 4.52 43.125 0.78 1 94.94 109 GLU B N 1
ATOM 4970 C CA . GLU B 1 109 ? 3.969 44.219 1.579 1 94.94 109 GLU B CA 1
ATOM 4971 C C . GLU B 1 109 ? 2.467 44.375 1.354 1 94.94 109 GLU B C 1
ATOM 4973 O O . GLU B 1 109 ? 1.737 44.781 2.256 1 94.94 109 GLU B O 1
ATOM 4978 N N . ASP B 1 110 ? 2.057 44 0.262 1 94.19 110 ASP B N 1
ATOM 4979 C CA . ASP B 1 110 ? 0.639 44.156 -0.041 1 94.19 110 ASP B CA 1
ATOM 4980 C C . ASP B 1 110 ? -0.176 42.969 0.496 1 94.19 110 ASP B C 1
ATOM 4982 O O . ASP B 1 110 ? -1.379 42.875 0.248 1 94.19 110 ASP B O 1
ATOM 4986 N N . HIS B 1 111 ? 0.428 42.094 1.216 1 95.31 111 HIS B N 1
ATOM 4987 C CA . HIS B 1 111 ? -0.224 41.031 1.994 1 95.31 111 HIS B CA 1
ATOM 4988 C C . HIS B 1 111 ? -0.141 41.344 3.488 1 95.31 111 HIS B C 1
ATOM 4990 O O . HIS B 1 111 ? 0.698 40.781 4.191 1 95.31 111 HIS B O 1
ATOM 4996 N N . PRO B 1 112 ? -0.987 42.188 3.934 1 96.75 112 PRO B N 1
ATOM 4997 C CA . PRO B 1 112 ? -0.9 42.5 5.363 1 96.75 112 PRO B CA 1
ATOM 4998 C C . PRO B 1 112 ? -0.968 41.25 6.242 1 96.75 112 PRO B C 1
ATOM 5000 O O . PRO B 1 112 ? -1.745 40.344 5.965 1 96.75 112 PRO B O 1
ATOM 5003 N N . THR B 1 113 ? -0.124 41.219 7.242 1 97.94 113 THR B N 1
ATOM 5004 C CA . THR B 1 113 ? -0.071 40.094 8.148 1 97.94 113 THR B CA 1
ATOM 5005 C C . THR B 1 113 ? -0.968 40.312 9.359 1 97.94 113 THR B C 1
ATOM 5007 O O . THR B 1 113 ? -1.417 41.438 9.609 1 97.94 113 THR B O 1
ATOM 5010 N N . ILE B 1 114 ? -1.174 39.25 10.109 1 97.88 114 ILE B N 1
ATOM 5011 C CA . ILE B 1 114 ? -1.922 39.312 11.359 1 97.88 114 ILE B CA 1
ATOM 5012 C C . ILE B 1 114 ? -1.293 40.344 12.281 1 97.88 114 ILE B C 1
ATOM 5014 O O . ILE B 1 114 ? -1.996 41.156 12.867 1 97.88 114 ILE B O 1
ATOM 5018 N N . GLY B 1 115 ? -0.006 40.281 12.398 1 98.19 115 GLY B N 1
ATOM 5019 C CA . GLY B 1 115 ? 0.681 41.219 13.297 1 98.19 115 GLY B CA 1
ATOM 5020 C C . GLY B 1 115 ? 0.512 42.656 12.898 1 98.19 115 GLY B C 1
ATOM 5021 O O . GLY B 1 115 ? 0.298 43.531 13.75 1 98.19 115 GLY B O 1
ATOM 5022 N N . GLU B 1 116 ? 0.574 42.906 11.633 1 97.88 116 GLU B N 1
ATOM 5023 C CA . GLU B 1 116 ? 0.43 44.281 11.141 1 97.88 116 GLU B CA 1
ATOM 5024 C C . GLU B 1 116 ? -0.979 44.812 11.391 1 97.88 116 GLU B C 1
ATOM 5026 O O . GLU B 1 116 ? -1.148 45.938 11.852 1 97.88 116 GLU B O 1
ATOM 5031 N N . VAL B 1 117 ? -1.951 44.031 11.102 1 98.12 117 VAL B N 1
ATOM 5032 C CA . VAL B 1 117 ? -3.344 44.438 11.219 1 98.12 117 VAL B CA 1
ATOM 5033 C C . VAL B 1 117 ? -3.689 44.688 12.68 1 98.12 117 VAL B C 1
ATOM 5035 O O . VAL B 1 117 ? -4.289 45.719 13.023 1 98.12 117 VAL B O 1
ATOM 5038 N N . PHE B 1 118 ? -3.318 43.844 13.539 1 98.5 118 PHE B N 1
ATOM 5039 C CA . PHE B 1 118 ? -3.58 44 14.969 1 98.5 118 PHE B CA 1
ATOM 5040 C C . PHE B 1 118 ? -2.768 45.188 15.523 1 98.5 118 PHE B C 1
ATOM 5042 O O . PHE B 1 118 ? -3.254 45.938 16.375 1 98.5 118 PHE B O 1
ATOM 5049 N N . GLY B 1 119 ? -1.527 45.25 15.086 1 98.19 119 GLY B N 1
ATOM 5050 C CA . GLY B 1 119 ? -0.725 46.406 15.5 1 98.19 119 GLY B CA 1
ATOM 5051 C C . GLY B 1 119 ? -1.366 47.75 15.164 1 98.19 119 GLY B C 1
ATOM 5052 O O . GLY B 1 119 ? -1.387 48.656 15.992 1 98.19 119 GLY B O 1
ATOM 5053 N N . GLN B 1 120 ? -1.914 47.844 14 1 97.19 120 GLN B N 1
ATOM 5054 C CA . GLN B 1 120 ? -2.58 49.062 13.547 1 97.19 120 GLN B CA 1
ATOM 5055 C C . GLN B 1 120 ? -3.84 49.344 14.367 1 97.19 120 GLN B C 1
ATOM 5057 O O . GLN B 1 120 ? -4.277 50.5 14.477 1 97.19 120 GLN B O 1
ATOM 5062 N N . ALA B 1 121 ? -4.305 48.281 14.969 1 97.25 121 ALA B N 1
ATOM 5063 C CA . ALA B 1 121 ? -5.523 48.406 15.766 1 97.25 121 ALA B CA 1
ATOM 5064 C C . ALA B 1 121 ? -5.199 48.688 17.234 1 97.25 121 ALA B C 1
ATOM 5066 O O . ALA B 1 121 ? -6.082 48.625 18.094 1 97.25 121 ALA B O 1
ATOM 5067 N N . GLY B 1 122 ? -3.979 48.844 17.594 1 97 122 GLY B N 1
ATOM 5068 C CA . GLY B 1 122 ? -3.6 49.281 18.938 1 97 122 GLY B CA 1
ATOM 5069 C C . GLY B 1 122 ? -3.051 48.156 19.781 1 97 122 GLY B C 1
ATOM 5070 O O . GLY B 1 122 ? -2.74 48.344 20.953 1 97 122 GLY B O 1
ATOM 5071 N N . TYR B 1 123 ? -2.865 46.969 19.219 1 98.12 123 TYR B N 1
ATOM 5072 C CA . TYR B 1 123 ? -2.305 45.844 19.969 1 98.12 123 TYR B CA 1
ATOM 5073 C C . TYR B 1 123 ? -0.787 45.938 20.047 1 98.12 123 TYR B C 1
ATOM 5075 O O . TYR B 1 123 ? -0.141 46.438 19.109 1 98.12 123 TYR B O 1
ATOM 5083 N N . GLN B 1 124 ? -0.284 45.5 21.156 1 98.06 124 GLN B N 1
ATOM 5084 C CA . GLN B 1 124 ? 1.13 45.125 21.188 1 98.06 124 GLN B CA 1
ATOM 5085 C C . GLN B 1 124 ? 1.357 43.75 20.609 1 98.06 124 GLN B C 1
ATOM 5087 O O . GLN B 1 124 ? 0.917 42.75 21.172 1 98.06 124 GLN B O 1
ATOM 5092 N N . THR B 1 125 ? 2.062 43.719 19.5 1 98.56 125 THR B N 1
ATOM 5093 C CA . THR B 1 125 ? 2.254 42.438 18.812 1 98.56 125 THR B CA 1
ATOM 5094 C C . THR B 1 125 ? 3.629 41.875 19.125 1 98.56 125 THR B C 1
ATOM 5096 O O . THR B 1 125 ? 4.621 42.594 19.172 1 98.56 125 THR B O 1
ATOM 5099 N N . TYR B 1 126 ? 3.672 40.562 19.422 1 98.69 126 TYR B N 1
ATOM 5100 C CA . TYR B 1 126 ? 4.863 39.906 19.969 1 98.69 126 TYR B CA 1
ATOM 5101 C C . TYR B 1 126 ? 5.023 38.5 19.406 1 98.69 126 TYR B C 1
ATOM 5103 O O . TYR B 1 126 ? 4.059 37.719 19.359 1 98.69 126 TYR B O 1
ATOM 5111 N N . ILE B 1 127 ? 6.262 38.156 18.953 1 98.69 127 ILE B N 1
ATOM 5112 C CA . ILE B 1 127 ? 6.5 36.812 18.406 1 98.69 127 ILE B CA 1
ATOM 5113 C C . ILE B 1 127 ? 7.52 36.062 19.281 1 98.69 127 ILE B C 1
ATOM 5115 O O . ILE B 1 127 ? 8.484 36.688 19.766 1 98.69 127 ILE B O 1
ATOM 5119 N N . ILE B 1 128 ? 7.277 34.844 19.453 1 98.69 128 ILE B N 1
ATOM 5120 C CA . ILE B 1 128 ? 8.234 33.906 20.062 1 98.69 128 ILE B CA 1
ATOM 5121 C C . ILE B 1 128 ? 8.367 32.656 19.219 1 98.69 128 ILE B C 1
ATOM 5123 O O . ILE B 1 128 ? 7.359 32.062 18.828 1 98.69 128 ILE B O 1
ATOM 5127 N N . GLY B 1 129 ? 9.625 32.344 18.875 1 98.06 129 GLY B N 1
ATOM 5128 C CA . GLY B 1 129 ? 9.844 31.016 18.266 1 98.06 129 GLY B CA 1
ATOM 5129 C C . GLY B 1 129 ? 10.047 31.078 16.766 1 98.06 129 GLY B C 1
ATOM 5130 O O . GLY B 1 129 ? 10.805 31.922 16.281 1 98.06 129 GLY B O 1
ATOM 5131 N N . LYS B 1 130 ? 9.406 30.188 16 1 97 130 LYS B N 1
ATOM 5132 C CA . LYS B 1 130 ? 9.742 29.891 14.617 1 97 130 LYS B CA 1
ATOM 5133 C C . LYS B 1 130 ? 9.117 30.906 13.664 1 97 130 LYS B C 1
ATOM 5135 O O . LYS B 1 130 ? 7.918 31.172 13.742 1 97 130 LYS B O 1
ATOM 5140 N N . TRP B 1 131 ? 9.898 31.531 12.867 1 95.5 131 TRP B N 1
ATOM 5141 C CA . TRP B 1 131 ? 9.539 32.344 11.703 1 95.5 131 TRP B CA 1
ATOM 5142 C C . TRP B 1 131 ? 10.211 31.797 10.445 1 95.5 131 TRP B C 1
ATOM 5144 O O . TRP B 1 131 ? 11.438 31.812 10.328 1 95.5 131 TRP B O 1
ATOM 5154 N N . HIS B 1 132 ? 9.422 31.266 9.547 1 93.56 132 HIS B N 1
ATOM 5155 C CA . HIS B 1 132 ? 10.008 30.578 8.406 1 93.56 132 HIS B CA 1
ATOM 5156 C C . HIS B 1 132 ? 9.836 31.375 7.125 1 93.56 132 HIS B C 1
ATOM 5158 O O . HIS B 1 132 ? 10.016 30.844 6.023 1 93.56 132 HIS B O 1
ATOM 5164 N N . GLN B 1 133 ? 9.367 32.656 7.25 1 95.81 133 GLN B N 1
ATOM 5165 C CA . GLN B 1 133 ? 9.242 33.562 6.113 1 95.81 133 GLN B CA 1
ATOM 5166 C C . GLN B 1 133 ? 10.406 34.562 6.055 1 95.81 133 GLN B C 1
ATOM 5168 O O . GLN B 1 133 ? 11.406 34.375 6.746 1 95.81 133 GLN B O 1
ATOM 5173 N N . ASP B 1 134 ? 10.375 35.531 5.223 1 95.81 134 ASP B N 1
ATOM 5174 C CA . ASP B 1 134 ? 11.469 36.5 5.023 1 95.81 134 ASP B CA 1
ATOM 5175 C C . ASP B 1 134 ? 11.586 37.438 6.207 1 95.81 134 ASP B C 1
ATOM 5177 O O . ASP B 1 134 ? 10.602 37.688 6.91 1 95.81 134 ASP B O 1
ATOM 5181 N N . ASN B 1 135 ? 12.758 38.031 6.402 1 96.06 135 ASN B N 1
ATOM 5182 C CA . ASN B 1 135 ? 13.047 38.906 7.531 1 96.06 135 ASN B CA 1
ATOM 5183 C C . ASN B 1 135 ? 12.25 40.219 7.449 1 96.06 135 ASN B C 1
ATOM 5185 O O . ASN B 1 135 ? 11.852 40.781 8.477 1 96.06 135 ASN B O 1
ATOM 5189 N N . ALA B 1 136 ? 12.031 40.688 6.316 1 96.19 136 ALA B N 1
ATOM 5190 C CA . ALA B 1 136 ? 11.32 41.969 6.148 1 96.19 136 ALA B CA 1
ATOM 5191 C C . ALA B 1 136 ? 9.891 41.844 6.656 1 96.19 136 ALA B C 1
ATOM 5193 O O . ALA B 1 136 ? 9.383 42.781 7.309 1 96.19 136 ALA B O 1
ATOM 5194 N N . SER B 1 137 ? 9.266 40.75 6.316 1 97.06 137 SER B N 1
ATOM 5195 C CA . SER B 1 137 ? 7.891 40.562 6.781 1 97.06 137 SER B CA 1
ATOM 5196 C C . SER B 1 137 ? 7.844 40.344 8.289 1 97.06 137 SER B C 1
ATOM 5198 O O . SER B 1 137 ? 6.891 40.75 8.953 1 97.06 137 SER B O 1
ATOM 5200 N N . LEU B 1 138 ? 8.859 39.719 8.828 1 97.38 138 LEU B N 1
ATOM 5201 C CA . LEU B 1 138 ? 8.961 39.562 10.273 1 97.38 138 LEU B CA 1
ATOM 5202 C C . LEU B 1 138 ? 9.008 40.938 10.961 1 97.38 138 LEU B C 1
ATOM 5204 O O . LEU B 1 138 ? 8.25 41.188 11.898 1 97.38 138 LEU B O 1
ATOM 5208 N N . ALA B 1 139 ? 9.812 41.812 10.453 1 96.88 139 ALA B N 1
ATOM 5209 C CA . ALA B 1 139 ? 10.039 43.125 11.055 1 96.88 139 ALA B CA 1
ATOM 5210 C C . ALA B 1 139 ? 8.781 43.969 10.992 1 96.88 139 ALA B C 1
ATOM 5212 O O . ALA B 1 139 ? 8.5 44.75 11.914 1 96.88 139 ALA B O 1
ATOM 5213 N N . ARG B 1 140 ? 8.039 43.875 10.008 1 96.38 140 ARG B N 1
ATOM 5214 C CA . ARG B 1 140 ? 6.859 44.719 9.891 1 96.38 140 ARG B CA 1
ATOM 5215 C C . ARG B 1 140 ? 5.672 44.125 10.633 1 96.38 140 ARG B C 1
ATOM 5217 O O . ARG B 1 140 ? 4.691 44.812 10.914 1 96.38 140 ARG B O 1
ATOM 5224 N N . SER B 1 141 ? 5.754 42.844 10.992 1 97.5 141 SER B N 1
ATOM 5225 C CA . SER B 1 141 ? 4.605 42.156 11.539 1 97.5 141 SER B CA 1
ATOM 5226 C C . SER B 1 141 ? 4.492 42.375 13.047 1 97.5 141 SER B C 1
ATOM 5228 O O . SER B 1 141 ? 3.389 42.344 13.594 1 97.5 141 SER B O 1
ATOM 5230 N N . PHE B 1 142 ? 5.633 42.531 13.695 1 98.31 142 PHE B N 1
ATOM 5231 C CA . PHE B 1 142 ? 5.57 42.5 15.156 1 98.31 142 PHE B CA 1
ATOM 5232 C C . PHE B 1 142 ? 6.328 43.688 15.758 1 98.31 142 PHE B C 1
ATOM 5234 O O . PHE B 1 142 ? 7.289 44.188 15.164 1 98.31 142 PHE B O 1
ATOM 5241 N N . HIS B 1 143 ? 5.91 44.094 17 1 97.81 143 HIS B N 1
ATOM 5242 C CA . HIS B 1 143 ? 6.555 45.156 17.734 1 97.81 143 HIS B CA 1
ATOM 5243 C C . HIS B 1 143 ? 7.715 44.656 18.578 1 97.81 143 HIS B C 1
ATOM 5245 O O . HIS B 1 143 ? 8.586 45.406 18.984 1 97.81 143 HIS B O 1
ATOM 5251 N N . GLY B 1 144 ? 7.711 43.375 18.844 1 97.81 144 GLY B N 1
ATOM 5252 C CA . GLY B 1 144 ? 8.734 42.719 19.656 1 97.81 144 GLY B CA 1
ATOM 5253 C C . GLY B 1 144 ? 8.727 41.219 19.516 1 97.81 144 GLY B C 1
ATOM 5254 O O . GLY B 1 144 ? 7.891 40.656 18.812 1 97.81 144 GLY B O 1
ATOM 5255 N N . GLY B 1 145 ? 9.727 40.625 20.156 1 98.19 145 GLY B N 1
ATOM 5256 C CA . GLY B 1 145 ? 9.828 39.156 20.141 1 98.19 145 GLY B CA 1
ATOM 5257 C C . GLY B 1 145 ? 10.984 38.656 20.969 1 98.19 145 GLY B C 1
ATOM 5258 O O . GLY B 1 145 ? 11.727 39.406 21.578 1 98.19 145 GLY B O 1
ATOM 5259 N N . ALA B 1 146 ? 11.008 37.344 21.016 1 98 146 ALA B N 1
ATOM 5260 C CA . ALA B 1 146 ? 12.07 36.656 21.75 1 98 146 ALA B CA 1
ATOM 5261 C C . ALA B 1 146 ? 12.312 35.25 21.188 1 98 146 ALA B C 1
ATOM 5263 O O . ALA B 1 146 ? 11.406 34.625 20.641 1 98 146 ALA B O 1
ATOM 5264 N N . ALA B 1 147 ? 13.586 34.812 21.312 1 97.69 147 ALA B N 1
ATOM 5265 C CA . ALA B 1 147 ? 13.992 33.438 20.984 1 97.69 147 ALA B CA 1
ATOM 5266 C C . ALA B 1 147 ? 13.547 33.031 19.578 1 97.69 147 ALA B C 1
ATOM 5268 O O . ALA B 1 147 ? 12.883 32.031 19.406 1 97.69 147 ALA B O 1
ATOM 5269 N N . LEU B 1 148 ? 13.93 33.906 18.656 1 97.38 148 LEU B N 1
ATOM 5270 C CA . LEU B 1 148 ? 13.562 33.656 17.266 1 97.38 148 LEU B CA 1
ATOM 5271 C C . LEU B 1 148 ? 14.414 32.531 16.672 1 97.38 148 LEU B C 1
ATOM 5273 O O . LEU B 1 148 ? 15.609 32.438 16.953 1 97.38 148 LEU B O 1
ATOM 5277 N N . MET B 1 149 ? 13.742 31.719 15.922 1 93.88 149 MET B N 1
ATOM 5278 C CA . MET B 1 149 ? 14.484 30.641 15.281 1 93.88 149 MET B CA 1
ATOM 5279 C C . MET B 1 149 ? 14.297 30.688 13.766 1 93.88 149 MET B C 1
ATOM 5281 O O . MET B 1 149 ? 13.523 31.484 13.25 1 93.88 149 MET B O 1
ATOM 5285 N N . SER B 1 150 ? 15.078 29.797 12.984 1 85.38 150 SER B N 1
ATOM 5286 C CA . SER B 1 150 ? 15.031 29.625 11.539 1 85.38 150 SER B CA 1
ATOM 5287 C C . SER B 1 150 ? 15.477 30.875 10.805 1 85.38 150 SER B C 1
ATOM 5289 O O . SER B 1 150 ? 14.805 31.344 9.875 1 85.38 150 SER B O 1
ATOM 5291 N N . ARG B 1 151 ? 16.5 31.438 11.367 1 85.69 151 ARG B N 1
ATOM 5292 C CA . ARG B 1 151 ? 17.094 32.625 10.758 1 85.69 151 ARG B CA 1
ATOM 5293 C C . ARG B 1 151 ? 18.391 32.281 10.039 1 85.69 151 ARG B C 1
ATOM 5295 O O . ARG B 1 151 ? 19.406 32.969 10.242 1 85.69 151 ARG B O 1
ATOM 5302 N N . GLY B 1 152 ? 18.281 31.172 9.367 1 78.62 152 GLY B N 1
ATOM 5303 C CA . GLY B 1 152 ? 19.391 30.812 8.492 1 78.62 152 GLY B CA 1
ATOM 5304 C C . GLY B 1 152 ? 20.203 29.641 9 1 78.62 152 GLY B C 1
ATOM 5305 O O . GLY B 1 152 ? 21.016 29.078 8.266 1 78.62 152 GLY B O 1
ATOM 5306 N N . ILE B 1 153 ? 20.141 29.328 10.305 1 80.62 153 ILE B N 1
ATOM 5307 C CA . ILE B 1 153 ? 20.844 28.172 10.859 1 80.62 153 ILE B CA 1
ATOM 5308 C C . ILE B 1 153 ? 19.828 27.219 11.5 1 80.62 153 ILE B C 1
ATOM 5310 O O . ILE B 1 153 ? 18.969 27.641 12.281 1 80.62 153 ILE B O 1
ATOM 5314 N N . TYR B 1 154 ? 19.953 25.969 11.102 1 79.88 154 TYR B N 1
ATOM 5315 C CA . TYR B 1 154 ? 19.125 24.922 11.664 1 79.88 154 TYR B CA 1
ATOM 5316 C C . TYR B 1 154 ? 19.938 23.656 11.914 1 79.88 154 TYR B C 1
ATOM 5318 O O . TYR B 1 154 ? 20.375 22.984 10.977 1 79.88 154 TYR B O 1
ATOM 5326 N N . TRP B 1 155 ? 20.156 23.312 13.164 1 80.12 155 TRP B N 1
ATOM 5327 C CA . TRP B 1 155 ? 21.078 22.234 13.516 1 80.12 155 TRP B CA 1
ATOM 5328 C C . TRP B 1 155 ? 20.312 20.953 13.828 1 80.12 155 TRP B C 1
ATOM 5330 O O . TRP B 1 155 ? 20.906 19.953 14.273 1 80.12 155 TRP B O 1
ATOM 5340 N N . GLU B 1 156 ? 19.016 20.891 13.602 1 86.31 156 GLU B N 1
ATOM 5341 C CA . GLU B 1 156 ? 18.188 19.688 13.781 1 86.31 156 GLU B CA 1
ATOM 5342 C C . GLU B 1 156 ? 18.375 19.094 15.172 1 86.31 156 GLU B C 1
ATOM 5344 O O . GLU B 1 156 ? 18.688 17.922 15.312 1 86.31 156 GLU B O 1
ATOM 5349 N N . ASP B 1 157 ? 18.234 19.891 16.125 1 93.31 157 ASP B N 1
ATOM 5350 C CA . ASP B 1 157 ? 18.406 19.5 17.516 1 93.31 157 ASP B CA 1
ATOM 5351 C C . ASP B 1 157 ? 17.594 20.391 18.453 1 93.31 157 ASP B C 1
ATOM 5353 O O . ASP B 1 157 ? 17.875 21.594 18.578 1 93.31 157 ASP B O 1
ATOM 5357 N N . HIS B 1 158 ? 16.594 19.828 19.156 1 96 158 HIS B N 1
ATOM 5358 C CA . HIS B 1 158 ? 15.711 20.609 20.016 1 96 158 HIS B CA 1
ATOM 5359 C C . HIS B 1 158 ? 16.438 21.094 21.266 1 96 158 HIS B C 1
ATOM 5361 O O . HIS B 1 158 ? 15.992 22.047 21.906 1 96 158 HIS B O 1
ATOM 5367 N N . PHE B 1 159 ? 17.562 20.484 21.641 1 95.62 159 PHE B N 1
ATOM 5368 C CA . PHE B 1 159 ? 18.281 20.828 22.859 1 95.62 159 PHE B CA 1
ATOM 5369 C C . PHE B 1 159 ? 19.453 21.75 22.578 1 95.62 159 PHE B C 1
ATOM 5371 O O . PHE B 1 159 ? 20.141 22.188 23.5 1 95.62 159 PHE B O 1
ATOM 5378 N N . ARG B 1 160 ? 19.719 22.016 21.297 1 93 160 ARG B N 1
ATOM 5379 C CA . ARG B 1 160 ? 20.781 22.906 20.859 1 93 160 ARG B CA 1
ATOM 5380 C C . ARG B 1 160 ? 20.312 23.781 19.688 1 93 160 ARG B C 1
ATOM 5382 O O . ARG B 1 160 ? 20.984 23.844 18.656 1 93 160 ARG B O 1
ATOM 5389 N N . MET B 1 161 ? 19.188 24.312 19.844 1 93.94 161 MET B N 1
ATOM 5390 C CA . MET B 1 161 ? 18.609 25.094 18.766 1 93.94 161 MET B CA 1
ATOM 5391 C C . MET B 1 161 ? 19.203 26.484 18.703 1 93.94 161 MET B C 1
ATOM 5393 O O . MET B 1 161 ? 19.141 27.234 19.703 1 93.94 161 MET B O 1
ATOM 5397 N N . PRO B 1 162 ? 19.797 26.922 17.625 1 94.69 162 PRO B N 1
ATOM 5398 C CA . PRO B 1 162 ? 20.219 28.312 17.484 1 94.69 162 PRO B CA 1
ATOM 5399 C C . PRO B 1 162 ? 19.047 29.297 17.547 1 94.69 162 PRO B C 1
ATOM 5401 O O . PRO B 1 162 ? 18.016 29.062 16.906 1 94.69 162 PRO B O 1
ATOM 5404 N N . LEU B 1 163 ? 19.203 30.359 18.312 1 96.69 163 LEU B N 1
ATOM 5405 C CA . LEU B 1 163 ? 18.156 31.359 18.516 1 96.69 163 LEU B CA 1
ATOM 5406 C C . LEU B 1 163 ? 18.703 32.781 18.297 1 96.69 163 LEU B C 1
ATOM 5408 O O . LEU B 1 163 ? 19.922 32.969 18.328 1 96.69 163 LEU B O 1
ATOM 5412 N N . TRP B 1 164 ? 17.828 33.719 18.062 1 97.19 164 TRP B N 1
ATOM 5413 C CA . TRP B 1 164 ? 18.172 35.125 17.906 1 97.19 164 TRP B CA 1
ATOM 5414 C C . TRP B 1 164 ? 17.266 36 18.766 1 97.19 164 TRP B C 1
ATOM 5416 O O . TRP B 1 164 ? 16.109 35.656 19.016 1 97.19 164 TRP B O 1
ATOM 5426 N N . ASP B 1 165 ? 17.797 37.125 19.125 1 96.56 165 ASP B N 1
ATOM 5427 C CA . ASP B 1 165 ? 16.984 38.156 19.75 1 96.56 165 ASP B CA 1
ATOM 5428 C C . ASP B 1 165 ? 16.203 38.938 18.703 1 96.56 165 ASP B C 1
ATOM 5430 O O . ASP B 1 165 ? 16.609 39 17.547 1 96.56 165 ASP B O 1
ATOM 5434 N N . TRP B 1 166 ? 15.133 39.469 19.141 1 96.69 166 TRP B N 1
ATOM 5435 C CA . TRP B 1 166 ? 14.32 40.344 18.281 1 96.69 166 TRP B CA 1
ATOM 5436 C C . TRP B 1 166 ? 15.133 41.531 17.797 1 96.69 166 TRP B C 1
ATOM 5438 O O . TRP B 1 166 ? 15.844 42.156 18.594 1 96.69 166 TRP B O 1
ATOM 5448 N N . ASP B 1 167 ? 15 41.781 16.469 1 95.94 167 ASP B N 1
ATOM 5449 C CA . ASP B 1 167 ? 15.594 42.938 15.844 1 95.94 167 ASP B CA 1
ATOM 5450 C C . ASP B 1 167 ? 14.57 43.688 14.992 1 95.94 167 ASP B C 1
ATOM 5452 O O . ASP B 1 167 ? 14.164 43.188 13.938 1 95.94 167 ASP B O 1
ATOM 5456 N N . PRO B 1 168 ? 14.242 44.938 15.398 1 94.25 168 PRO B N 1
ATOM 5457 C CA . PRO B 1 168 ? 13.203 45.656 14.672 1 94.25 168 PRO B CA 1
ATOM 5458 C C . PRO B 1 168 ? 13.594 45.938 13.219 1 94.25 168 PRO B C 1
ATOM 5460 O O . PRO B 1 168 ? 12.727 46.25 12.398 1 94.25 168 PRO B O 1
ATOM 5463 N N . GLN B 1 169 ? 14.891 45.844 12.898 1 93.75 169 GLN B N 1
ATOM 5464 C CA . GLN B 1 169 ? 15.344 46.125 11.539 1 93.75 169 GLN B CA 1
ATOM 5465 C C . GLN B 1 169 ? 15.359 44.844 10.703 1 93.75 169 GLN B C 1
ATOM 5467 O O . GLN B 1 169 ? 15.586 44.906 9.492 1 93.75 169 GLN B O 1
ATOM 5472 N N . GLY B 1 170 ? 15.031 43.781 11.312 1 93.69 170 GLY B N 1
ATOM 5473 C CA . GLY B 1 170 ? 14.969 42.531 10.586 1 93.69 170 GLY B CA 1
ATOM 5474 C C . GLY B 1 170 ? 16.328 41.938 10.25 1 93.69 170 GLY B C 1
ATOM 5475 O O . GLY B 1 170 ? 16.484 41.219 9.281 1 93.69 170 GLY B O 1
ATOM 5476 N N . ASN B 1 171 ? 17.391 42.344 10.992 1 93.44 171 ASN B N 1
ATOM 5477 C CA . ASN B 1 171 ? 18.75 41.844 10.773 1 93.44 171 ASN B CA 1
ATOM 5478 C C . ASN B 1 171 ? 19.125 40.719 11.734 1 93.44 171 ASN B C 1
ATOM 5480 O O . ASN B 1 171 ? 19.234 40.969 12.945 1 93.44 171 ASN B O 1
ATOM 5484 N N . TYR B 1 172 ? 19.312 39.562 11.117 1 94.75 172 TYR B N 1
ATOM 5485 C CA . TYR B 1 172 ? 19.625 38.406 11.945 1 94.75 172 TYR B CA 1
ATOM 5486 C C . TYR B 1 172 ? 20.875 37.688 11.43 1 94.75 172 TYR B C 1
ATOM 5488 O O . TYR B 1 172 ? 20.797 36.531 11.016 1 94.75 172 TYR B O 1
ATOM 5496 N N . PRO B 1 173 ? 22 38.312 11.469 1 92.88 173 PRO B N 1
ATOM 5497 C CA . PRO B 1 173 ? 23.234 37.656 11.016 1 92.88 173 PRO B CA 1
ATOM 5498 C C . PRO B 1 173 ? 23.609 36.469 11.875 1 92.88 173 PRO B C 1
ATOM 5500 O O . PRO B 1 173 ? 23.25 36.406 13.062 1 92.88 173 PRO B O 1
ATOM 5503 N N . ALA B 1 174 ? 24.344 35.562 11.344 1 89.31 174 ALA B N 1
ATOM 5504 C CA . ALA B 1 174 ? 24.703 34.312 11.984 1 89.31 174 ALA B CA 1
ATOM 5505 C C . ALA B 1 174 ? 25.484 34.562 13.273 1 89.31 174 ALA B C 1
ATOM 5507 O O . ALA B 1 174 ? 25.344 33.812 14.242 1 89.31 174 ALA B O 1
ATOM 5508 N N . ASP B 1 175 ? 26.234 35.594 13.305 1 89.69 175 ASP B N 1
ATOM 5509 C CA . ASP B 1 175 ? 27.125 35.844 14.43 1 89.69 175 ASP B CA 1
ATOM 5510 C C . ASP B 1 175 ? 26.375 36.406 15.633 1 89.69 175 ASP B C 1
ATOM 5512 O O . ASP B 1 175 ? 26.938 36.5 16.719 1 89.69 175 ASP B O 1
ATOM 5516 N N . LYS B 1 176 ? 25.109 36.75 15.445 1 92.25 176 LYS B N 1
ATOM 5517 C CA . LYS B 1 176 ? 24.312 37.25 16.547 1 92.25 176 LYS B CA 1
ATOM 5518 C C . LYS B 1 176 ? 23.422 36.156 17.125 1 92.25 176 LYS B C 1
ATOM 5520 O O . LYS B 1 176 ? 22.719 36.375 18.109 1 92.25 176 LYS B O 1
ATOM 5525 N N . GLY B 1 177 ? 23.547 35 16.547 1 93.75 177 GLY B N 1
ATOM 5526 C CA . GLY B 1 177 ? 22.812 33.844 17.078 1 93.75 177 GLY B CA 1
ATOM 5527 C C . GLY B 1 177 ? 23.406 33.312 18.359 1 93.75 177 GLY B C 1
ATOM 5528 O O . GLY B 1 177 ? 24.578 33.562 18.672 1 93.75 177 GLY B O 1
ATOM 5529 N N . TYR B 1 178 ? 22.562 32.594 19.156 1 94.44 178 TYR B N 1
ATOM 5530 C CA . TYR B 1 178 ? 23.016 32.031 20.406 1 94.44 178 TYR B CA 1
ATOM 5531 C C . TYR B 1 178 ? 22.297 30.703 20.688 1 94.44 178 TYR B C 1
ATOM 5533 O O . TYR B 1 178 ? 21.312 30.375 20.031 1 94.44 178 TYR B O 1
ATOM 5541 N N . LEU B 1 179 ? 22.844 29.953 21.594 1 93.31 179 LEU B N 1
ATOM 5542 C CA . LEU B 1 179 ? 22.188 28.781 22.172 1 93.31 179 LEU B CA 1
ATOM 5543 C C . LEU B 1 179 ? 22.016 28.938 23.672 1 93.31 179 LEU B C 1
ATOM 5545 O O . LEU B 1 179 ? 22.672 29.781 24.297 1 93.31 179 LEU B O 1
ATOM 5549 N N . ILE B 1 180 ? 21.094 28.234 24.188 1 95.69 180 ILE B N 1
ATOM 5550 C CA . ILE B 1 180 ? 20.906 28.188 25.625 1 95.69 180 ILE B CA 1
ATOM 5551 C C . ILE B 1 180 ? 21.406 26.844 26.172 1 95.69 180 ILE B C 1
ATOM 5553 O O . ILE B 1 180 ? 20.938 25.797 25.719 1 95.69 180 ILE B O 1
ATOM 5557 N N . ARG B 1 181 ? 22.297 26.891 27.062 1 94.31 181 ARG B N 1
ATOM 5558 C CA . ARG B 1 181 ? 22.859 25.703 27.719 1 94.31 181 ARG B CA 1
ATOM 5559 C C . ARG B 1 181 ? 22.531 25.688 29.203 1 94.31 181 ARG B C 1
ATOM 5561 O O . ARG B 1 181 ? 22.141 26.703 29.766 1 94.31 181 ARG B O 1
ATOM 5568 N N . ARG B 1 182 ? 22.625 24.5 29.703 1 93.38 182 ARG B N 1
ATOM 5569 C CA . ARG B 1 182 ? 22.547 24.375 31.141 1 93.38 182 ARG B CA 1
ATOM 5570 C C . ARG B 1 182 ? 23.953 24.391 31.766 1 93.38 182 ARG B C 1
ATOM 5572 O O . ARG B 1 182 ? 24.859 23.703 31.281 1 93.38 182 ARG B O 1
ATOM 5579 N N . ASP B 1 183 ? 24.094 25.188 32.812 1 91.25 183 ASP B N 1
ATOM 5580 C CA . ASP B 1 183 ? 25.375 25.172 33.5 1 91.25 183 ASP B CA 1
ATOM 5581 C C . ASP B 1 183 ? 25.422 24.062 34.562 1 91.25 183 ASP B C 1
ATOM 5583 O O . ASP B 1 183 ? 24.531 23.203 34.594 1 91.25 183 ASP B O 1
ATOM 5587 N N . HIS B 1 184 ? 26.531 24.047 35.375 1 89.44 184 HIS B N 1
ATOM 5588 C CA . HIS B 1 184 ? 26.766 22.969 36.312 1 89.44 184 HIS B CA 1
ATOM 5589 C C . HIS B 1 184 ? 25.672 22.938 37.375 1 89.44 184 HIS B C 1
ATOM 5591 O O . HIS B 1 184 ? 25.422 21.891 37.969 1 89.44 184 HIS B O 1
ATOM 5597 N N . GLU B 1 185 ? 25 24.094 37.562 1 91.62 185 GLU B N 1
ATOM 5598 C CA . GLU B 1 185 ? 23.938 24.156 38.562 1 91.62 185 GLU B CA 1
ATOM 5599 C C . GLU B 1 185 ? 22.562 23.984 37.906 1 91.62 185 GLU B C 1
ATOM 5601 O O . GLU B 1 185 ? 21.531 24.078 38.594 1 91.62 185 GLU B O 1
ATOM 5606 N N . GLY B 1 186 ? 22.578 23.781 36.625 1 89.75 186 GLY B N 1
ATOM 5607 C CA . GLY B 1 186 ? 21.328 23.562 35.906 1 89.75 186 GLY B CA 1
ATOM 5608 C C . GLY B 1 186 ? 20.672 24.844 35.438 1 89.75 186 GLY B C 1
ATOM 5609 O O . GLY B 1 186 ? 19.562 24.812 34.906 1 89.75 186 GLY B O 1
ATOM 5610 N N . ARG B 1 187 ? 21.406 25.906 35.625 1 93.19 187 ARG B N 1
ATOM 5611 C CA . ARG B 1 187 ? 20.859 27.203 35.219 1 93.19 187 ARG B CA 1
ATOM 5612 C C . ARG B 1 187 ? 21.094 27.453 33.719 1 93.19 187 ARG B C 1
ATOM 5614 O O . ARG B 1 187 ? 22.109 27.031 33.188 1 93.19 187 ARG B O 1
ATOM 5621 N N . TRP B 1 188 ? 20.078 28.172 33.156 1 96.31 188 TRP B N 1
ATOM 5622 C CA . TRP B 1 188 ? 20.188 28.484 31.75 1 96.31 188 TRP B CA 1
ATOM 5623 C C . TRP B 1 188 ? 21.234 29.562 31.5 1 96.31 188 TRP B C 1
ATOM 5625 O O . TRP B 1 188 ? 21.281 30.562 32.219 1 96.31 188 TRP B O 1
ATOM 5635 N N . GLN B 1 189 ? 22.141 29.234 30.531 1 95.38 189 GLN B N 1
ATOM 5636 C CA . GLN B 1 189 ? 23.172 30.188 30.141 1 95.38 189 GLN B CA 1
ATOM 5637 C C . GLN B 1 189 ? 23.25 30.312 28.625 1 95.38 189 GLN B C 1
ATOM 5639 O O . GLN B 1 189 ? 23.188 29.312 27.906 1 95.38 189 GLN B O 1
ATOM 5644 N N . ARG B 1 190 ? 23.406 31.578 28.219 1 94.75 190 ARG B N 1
ATOM 5645 C CA . ARG B 1 190 ? 23.594 31.812 26.781 1 94.75 190 ARG B CA 1
ATOM 5646 C C . ARG B 1 190 ? 25.016 31.5 26.359 1 94.75 190 ARG B C 1
ATOM 5648 O O . ARG B 1 190 ? 25.969 31.781 27.094 1 94.75 190 ARG B O 1
ATOM 5655 N N . SER B 1 191 ? 25.078 30.844 25.234 1 91.81 191 SER B N 1
ATOM 5656 C CA . SER B 1 191 ? 26.375 30.547 24.641 1 91.81 191 SER B CA 1
ATOM 5657 C C . SER B 1 191 ? 26.406 30.906 23.156 1 91.81 191 SER B C 1
ATOM 5659 O O . SER B 1 191 ? 25.375 30.797 22.484 1 91.81 191 SER B O 1
ATOM 5661 N N . SER B 1 192 ? 27.562 31.281 22.656 1 89.88 192 SER B N 1
ATOM 5662 C CA . SER B 1 192 ? 27.734 31.578 21.234 1 89.88 192 SER B CA 1
ATOM 5663 C C . SER B 1 192 ? 27.656 30.312 20.391 1 89.88 192 SER B C 1
ATOM 5665 O O . SER B 1 192 ? 27.891 29.203 20.891 1 89.88 192 SER B O 1
ATOM 5667 N N . LEU B 1 193 ? 27.359 30.484 19.125 1 89.31 193 LEU B N 1
ATOM 5668 C CA . LEU B 1 193 ? 27.266 29.359 18.203 1 89.31 193 LEU B CA 1
ATOM 5669 C C . LEU B 1 193 ? 28.656 28.938 17.734 1 89.31 193 LEU B C 1
ATOM 5671 O O . LEU B 1 193 ? 28.812 27.859 17.125 1 89.31 193 LEU B O 1
ATOM 5675 N N . GLU B 1 194 ? 29.562 29.703 18 1 78.38 194 GLU B N 1
ATOM 5676 C CA . GLU B 1 194 ? 30.922 29.469 17.516 1 78.38 194 GLU B CA 1
ATOM 5677 C C . GLU B 1 194 ? 31.422 28.094 17.938 1 78.38 194 GLU B C 1
ATOM 5679 O O . GLU B 1 194 ? 31.344 27.734 19.125 1 78.38 194 GLU B O 1
ATOM 5684 N N . GLY B 1 195 ? 31.906 27.344 16.984 1 74.62 195 GLY B N 1
ATOM 5685 C CA . GLY B 1 195 ? 32.531 26.062 17.25 1 74.62 195 GLY B CA 1
ATOM 5686 C C . GLY B 1 195 ? 31.531 24.953 17.484 1 74.62 195 GLY B C 1
ATOM 5687 O O . GLY B 1 195 ? 31.906 23.828 17.797 1 74.62 195 GLY B O 1
ATOM 5688 N N . MET B 1 196 ? 30.312 25.219 17.219 1 71 196 MET B N 1
ATOM 5689 C CA . MET B 1 196 ? 29.312 24.219 17.578 1 71 196 MET B CA 1
ATOM 5690 C C . MET B 1 196 ? 28.531 23.766 16.344 1 71 196 MET B C 1
ATOM 5692 O O . MET B 1 196 ? 27.484 23.141 16.469 1 71 196 MET B O 1
ATOM 5696 N N . ALA B 1 197 ? 29.016 24.047 15.25 1 72.25 197 ALA B N 1
ATOM 5697 C CA . ALA B 1 197 ? 28.297 23.766 14.008 1 72.25 197 ALA B CA 1
ATOM 5698 C C . ALA B 1 197 ? 28.328 22.281 13.68 1 72.25 197 ALA B C 1
ATOM 5700 O O . ALA B 1 197 ? 29.266 21.797 13.039 1 72.25 197 ALA B O 1
ATOM 5701 N N . HIS B 1 198 ? 27.359 21.516 14.289 1 78.69 198 HIS B N 1
ATOM 5702 C CA . HIS B 1 198 ? 27.172 20.094 13.992 1 78.69 198 HIS B CA 1
ATOM 5703 C C . HIS B 1 198 ? 25.688 19.766 13.852 1 78.69 198 HIS B C 1
ATOM 5705 O O . HIS B 1 198 ? 24.875 20.141 14.703 1 78.69 198 HIS B O 1
ATOM 5711 N N . ARG B 1 199 ? 25.438 19.125 12.805 1 81.19 199 ARG B N 1
ATOM 5712 C CA . ARG B 1 199 ? 24.047 18.719 12.609 1 81.19 199 ARG B CA 1
ATOM 5713 C C . ARG B 1 199 ? 23.656 17.609 13.586 1 81.19 199 ARG B C 1
ATOM 5715 O O . ARG B 1 199 ? 24.469 16.719 13.883 1 81.19 199 ARG B O 1
ATOM 5722 N N . GLY B 1 200 ? 22.5 17.719 14.109 1 80.56 200 GLY B N 1
ATOM 5723 C CA . GLY B 1 200 ? 22 16.766 15.086 1 80.56 200 GLY B CA 1
ATOM 5724 C C . GLY B 1 200 ? 21.188 15.656 14.469 1 80.56 200 GLY B C 1
ATOM 5725 O O . GLY B 1 200 ? 21.25 15.43 13.258 1 80.56 200 GLY B O 1
ATOM 5726 N N . PRO B 1 201 ? 20.406 15.031 15.312 1 88 201 PRO B N 1
ATOM 5727 C CA . PRO B 1 201 ? 20.297 15.25 16.75 1 88 201 PRO B CA 1
ATOM 5728 C C . PRO B 1 201 ? 21.422 14.555 17.531 1 88 201 PRO B C 1
ATOM 5730 O O . PRO B 1 201 ? 21.625 13.352 17.375 1 88 201 PRO B O 1
ATOM 5733 N N . ILE B 1 202 ? 22.141 15.336 18.422 1 86.44 202 ILE B N 1
ATOM 5734 C CA . ILE B 1 202 ? 23.266 14.742 19.125 1 86.44 202 ILE B CA 1
ATOM 5735 C C . ILE B 1 202 ? 23.203 15.117 20.609 1 86.44 202 ILE B C 1
ATOM 5737 O O . ILE B 1 202 ? 24.031 14.68 21.406 1 86.44 202 ILE B O 1
ATOM 5741 N N . SER B 1 203 ? 22.219 15.93 20.984 1 87.19 203 SER B N 1
ATOM 5742 C CA . SER B 1 203 ? 22.172 16.422 22.359 1 87.19 203 SER B CA 1
ATOM 5743 C C . SER B 1 203 ? 20.922 15.938 23.078 1 87.19 203 SER B C 1
ATOM 5745 O O . SER B 1 203 ? 20.031 15.328 22.453 1 87.19 203 SER B O 1
ATOM 5747 N N . THR B 1 204 ? 21 16.109 24.406 1 92.56 204 THR B N 1
ATOM 5748 C CA . THR B 1 204 ? 19.891 15.766 25.297 1 92.56 204 THR B CA 1
ATOM 5749 C C . THR B 1 204 ? 19.625 16.875 26.297 1 92.56 204 THR B C 1
ATOM 5751 O O . THR B 1 204 ? 20.203 17.969 26.188 1 92.56 204 THR B O 1
ATOM 5754 N N . GLU B 1 205 ? 18.672 16.562 27.188 1 94.12 205 GLU B N 1
ATOM 5755 C CA . GLU B 1 205 ? 18.312 17.531 28.203 1 94.12 205 GLU B CA 1
ATOM 5756 C C . GLU B 1 205 ? 19.5 17.875 29.094 1 94.12 205 GLU B C 1
ATOM 5758 O O . GLU B 1 205 ? 19.484 18.891 29.812 1 94.12 205 GLU B O 1
ATOM 5763 N N . ASP B 1 206 ? 20.547 17.078 29.031 1 92.88 206 ASP B N 1
ATOM 5764 C CA . ASP B 1 206 ? 21.75 17.344 29.828 1 92.88 206 ASP B CA 1
ATOM 5765 C C . ASP B 1 206 ? 22.531 18.531 29.266 1 92.88 206 ASP B C 1
ATOM 5767 O O . ASP B 1 206 ? 23.234 19.219 30.016 1 92.88 206 ASP B O 1
ATOM 5771 N N . PHE B 1 207 ? 22.391 18.812 28.016 1 92.94 207 PHE B N 1
ATOM 5772 C CA . PHE B 1 207 ? 23.109 19.906 27.375 1 92.94 207 PHE B CA 1
ATOM 5773 C C . PHE B 1 207 ? 22.391 21.234 27.578 1 92.94 207 PHE B C 1
ATOM 5775 O O . PHE B 1 207 ? 23.016 22.234 27.938 1 92.94 207 PHE B O 1
ATOM 5782 N N . GLY B 1 208 ? 21.125 21.266 27.312 1 95.38 208 GLY B N 1
ATOM 5783 C CA . GLY B 1 208 ? 20.328 22.469 27.406 1 95.38 208 GLY B CA 1
ATOM 5784 C C . GLY B 1 208 ? 18.844 22.203 27.438 1 95.38 208 GLY B C 1
ATOM 5785 O O . GLY B 1 208 ? 18.406 21.062 27.312 1 95.38 208 GLY B O 1
ATOM 5786 N N . PRO B 1 209 ? 18.109 23.312 27.625 1 96.94 209 PRO B N 1
ATOM 5787 C CA . PRO B 1 209 ? 16.656 23.141 27.641 1 96.94 209 PRO B CA 1
ATOM 5788 C C . PRO B 1 209 ? 16.094 22.859 26.25 1 96.94 209 PRO B C 1
ATOM 5790 O O . PRO B 1 209 ? 16.656 23.297 25.234 1 96.94 209 PRO B O 1
ATOM 5793 N N . HIS B 1 210 ? 15.055 22.047 26.25 1 97.81 210 HIS B N 1
ATOM 5794 C CA . HIS B 1 210 ? 14.32 21.812 25.016 1 97.81 210 HIS B CA 1
ATOM 5795 C C . HIS B 1 210 ? 13.758 23.109 24.453 1 97.81 210 HIS B C 1
ATOM 5797 O O . HIS B 1 210 ? 13.352 24 25.219 1 97.81 210 HIS B O 1
ATOM 5803 N N . THR B 1 211 ? 13.68 23.203 23.156 1 97.5 211 THR B N 1
ATOM 5804 C CA . THR B 1 211 ? 13.188 24.422 22.5 1 97.5 211 THR B CA 1
ATOM 5805 C C . THR B 1 211 ? 11.805 24.797 23.047 1 97.5 211 THR B C 1
ATOM 5807 O O . THR B 1 211 ? 11.508 25.969 23.219 1 97.5 211 THR B O 1
ATOM 5810 N N . SER B 1 212 ? 10.945 23.797 23.312 1 98.56 212 SER B N 1
ATOM 5811 C CA . SER B 1 212 ? 9.617 24.062 23.844 1 98.56 212 SER B CA 1
ATOM 5812 C C . SER B 1 212 ? 9.688 24.719 25.219 1 98.56 212 SER B C 1
ATOM 5814 O O . SER B 1 212 ? 8.852 25.562 25.562 1 98.56 212 SER B O 1
ATOM 5816 N N . GLU B 1 213 ? 10.625 24.344 26 1 98.62 213 GLU B N 1
ATOM 5817 C CA . GLU B 1 213 ? 10.812 24.953 27.312 1 98.62 213 GLU B CA 1
ATOM 5818 C C . GLU B 1 213 ? 11.25 26.422 27.188 1 98.62 213 GLU B C 1
ATOM 5820 O O . GLU B 1 213 ? 10.797 27.266 27.953 1 98.62 213 GLU B O 1
ATOM 5825 N N . ILE B 1 214 ? 12.117 26.656 26.266 1 98.56 214 ILE B N 1
ATOM 5826 C CA . ILE B 1 214 ? 12.609 28 26.031 1 98.56 214 ILE B CA 1
ATOM 5827 C C . ILE B 1 214 ? 11.453 28.906 25.625 1 98.56 214 ILE B C 1
ATOM 5829 O O . ILE B 1 214 ? 11.281 30 26.172 1 98.56 214 ILE B O 1
ATOM 5833 N N . PHE B 1 215 ? 10.648 28.469 24.672 1 98.81 215 PHE B N 1
ATOM 5834 C CA . PHE B 1 215 ? 9.562 29.281 24.156 1 98.81 215 PHE B CA 1
ATOM 5835 C C . PHE B 1 215 ? 8.5 29.516 25.219 1 98.81 215 PHE B C 1
ATOM 5837 O O . PHE B 1 215 ? 7.953 30.609 25.344 1 98.81 215 PHE B O 1
ATOM 5844 N N . ALA B 1 216 ? 8.188 28.5 26.016 1 98.88 216 ALA B N 1
ATOM 5845 C CA . ALA B 1 216 ? 7.234 28.656 27.109 1 98.88 216 ALA B CA 1
ATOM 5846 C C . ALA B 1 216 ? 7.75 29.641 28.156 1 98.88 216 ALA B C 1
ATOM 5848 O O . ALA B 1 216 ? 6.98 30.453 28.688 1 98.88 216 ALA B O 1
ATOM 5849 N N . TYR B 1 217 ? 9 29.531 28.438 1 98.5 217 TYR B N 1
ATOM 5850 C CA . TYR B 1 217 ? 9.617 30.438 29.391 1 98.5 217 TYR B CA 1
ATOM 5851 C C . TYR B 1 217 ? 9.508 31.875 28.922 1 98.5 217 TYR B C 1
ATOM 5853 O O . TYR B 1 217 ? 9.141 32.781 29.703 1 98.5 217 TYR B O 1
ATOM 5861 N N . GLU B 1 218 ? 9.836 32.125 27.672 1 98.62 218 GLU B N 1
ATOM 5862 C CA . GLU B 1 218 ? 9.766 33.5 27.125 1 98.62 218 GLU B CA 1
ATOM 5863 C C . GLU B 1 218 ? 8.328 34 27.109 1 98.62 218 GLU B C 1
ATOM 5865 O O . GLU B 1 218 ? 8.086 35.188 27.344 1 98.62 218 GLU B O 1
ATOM 5870 N N . ALA B 1 219 ? 7.41 33.125 26.797 1 98.81 219 ALA B N 1
ATOM 5871 C CA . ALA B 1 219 ? 6 33.5 26.812 1 98.81 219 ALA B CA 1
ATOM 5872 C C . ALA B 1 219 ? 5.555 33.906 28.219 1 98.81 219 ALA B C 1
ATOM 5874 O O . ALA B 1 219 ? 4.891 34.906 28.406 1 98.81 219 ALA B O 1
ATOM 5875 N N . LYS B 1 220 ? 5.898 33.062 29.188 1 98.5 220 LYS B N 1
ATOM 5876 C CA . LYS B 1 220 ? 5.57 33.344 30.578 1 98.5 220 LYS B CA 1
ATOM 5877 C C . LYS B 1 220 ? 6.172 34.688 31.016 1 98.5 220 LYS B C 1
ATOM 5879 O O . LYS B 1 220 ? 5.512 35.469 31.703 1 98.5 220 LYS B O 1
ATOM 5884 N N . LYS B 1 221 ? 7.418 34.875 30.656 1 98.25 221 LYS B N 1
ATOM 5885 C CA . LYS B 1 221 ? 8.102 36.125 31 1 98.25 221 LYS B CA 1
ATOM 5886 C C . LYS B 1 221 ? 7.363 37.344 30.438 1 98.25 221 LYS B C 1
ATOM 5888 O O . LYS B 1 221 ? 7.129 38.312 31.156 1 98.25 221 LYS B O 1
ATOM 5893 N N . PHE B 1 222 ? 7.023 37.281 29.219 1 98.06 222 PHE B N 1
ATOM 5894 C CA . PHE B 1 222 ? 6.258 38.375 28.594 1 98.06 222 PHE B CA 1
ATOM 5895 C C . PHE B 1 222 ? 4.969 38.625 29.375 1 98.06 222 PHE B C 1
ATOM 5897 O O . PHE B 1 222 ? 4.648 39.781 29.688 1 98.06 222 PHE B O 1
ATOM 5904 N N . LEU B 1 223 ? 4.219 37.562 29.656 1 97.81 223 LEU B N 1
ATOM 5905 C CA . LEU B 1 223 ? 2.918 37.656 30.297 1 97.81 223 LEU B CA 1
ATOM 5906 C C . LEU B 1 223 ? 3.055 38.25 31.703 1 97.81 223 LEU B C 1
ATOM 5908 O O . LEU B 1 223 ? 2.232 39.062 32.125 1 97.81 223 LEU B O 1
ATOM 5912 N N . ASP B 1 224 ? 4.082 37.844 32.375 1 96.12 224 ASP B N 1
ATOM 5913 C CA . ASP B 1 224 ? 4.316 38.312 33.719 1 96.12 224 ASP B CA 1
ATOM 5914 C C . ASP B 1 224 ? 4.699 39.781 33.75 1 96.12 224 ASP B C 1
ATOM 5916 O O . ASP B 1 224 ? 4.379 40.5 34.688 1 96.12 224 ASP B O 1
ATOM 5920 N N . GLU B 1 225 ? 5.32 40.219 32.688 1 95.69 225 GLU B N 1
ATOM 5921 C CA . GLU B 1 225 ? 5.883 41.562 32.656 1 95.69 225 GLU B CA 1
ATOM 5922 C C . GLU B 1 225 ? 4.957 42.531 31.953 1 95.69 225 GLU B C 1
ATOM 5924 O O . GLU B 1 225 ? 5.113 43.75 32.062 1 95.69 225 GLU B O 1
ATOM 5929 N N . TYR B 1 226 ? 4.012 42 31.266 1 94.25 226 TYR B N 1
ATOM 5930 C CA . TYR B 1 226 ? 3.162 42.875 30.469 1 94.25 226 TYR B CA 1
ATOM 5931 C C . TYR B 1 226 ? 2.213 43.656 31.344 1 94.25 226 TYR B C 1
ATOM 5933 O O . TYR B 1 226 ? 1.315 43.094 31.984 1 94.25 226 TYR B O 1
ATOM 5941 N N . GLN B 1 227 ? 2.332 45.031 31.422 1 88 227 GLN B N 1
ATOM 5942 C CA . GLN B 1 227 ? 1.559 45.875 32.344 1 88 227 GLN B CA 1
ATOM 5943 C C . GLN B 1 227 ? 0.793 46.938 31.562 1 88 227 GLN B C 1
ATOM 5945 O O . GLN B 1 227 ? 0.072 47.75 32.156 1 88 227 GLN B O 1
ATOM 5950 N N . LYS B 1 228 ? 0.845 46.906 30.297 1 87.81 228 LYS B N 1
ATOM 5951 C CA . LYS B 1 228 ? 0.18 47.906 29.5 1 87.81 228 LYS B CA 1
ATOM 5952 C C . LYS B 1 228 ? -1.326 47.688 29.438 1 87.81 228 LYS B C 1
ATOM 5954 O O . LYS B 1 228 ? -1.786 46.562 29.594 1 87.81 228 LYS B O 1
ATOM 5959 N N . GLU B 1 229 ? -1.976 48.75 29.188 1 88.5 229 GLU B N 1
ATOM 5960 C CA . GLU B 1 229 ? -3.428 48.688 29.047 1 88.5 229 GLU B CA 1
ATOM 5961 C C . GLU B 1 229 ? -3.824 48.156 27.672 1 88.5 229 GLU B C 1
ATOM 5963 O O . GLU B 1 229 ? -4.867 47.5 27.531 1 88.5 229 GLU B O 1
ATOM 5968 N N . ASP B 1 230 ? -3.006 48.406 26.766 1 94 230 ASP B N 1
ATOM 5969 C CA . ASP B 1 230 ? -3.27 47.906 25.406 1 94 230 ASP B CA 1
ATOM 5970 C C . ASP B 1 230 ? -3.291 46.375 25.375 1 94 230 ASP B C 1
ATOM 5972 O O . ASP B 1 230 ? -2.512 45.719 26.078 1 94 230 ASP B O 1
ATOM 5976 N N . PRO B 1 231 ? -4.203 45.875 24.625 1 97.38 231 PRO B N 1
ATOM 5977 C CA . PRO B 1 231 ? -4.168 44.406 24.484 1 97.38 231 PRO B CA 1
ATOM 5978 C C . PRO B 1 231 ? -2.955 43.906 23.703 1 97.38 231 PRO B C 1
ATOM 5980 O O . PRO B 1 231 ? -2.309 44.719 23 1 97.38 231 PRO B O 1
ATOM 5983 N N . PHE B 1 232 ? -2.611 42.625 23.797 1 98.25 232 PHE B N 1
ATOM 5984 C CA . PHE B 1 232 ? -1.486 42.094 23.047 1 98.25 232 PHE B CA 1
ATOM 5985 C C . PHE B 1 232 ? -1.956 41 22.062 1 98.25 232 PHE B C 1
ATOM 5987 O O . PHE B 1 232 ? -3.037 40.438 22.234 1 98.25 232 PHE B O 1
ATOM 5994 N N . LEU B 1 233 ? -1.265 40.844 21.031 1 98.75 233 LEU B N 1
ATOM 5995 C CA . LEU B 1 233 ? -1.255 39.656 20.156 1 98.75 233 LEU B CA 1
ATOM 5996 C C . LEU B 1 233 ? 0.083 38.938 20.234 1 98.75 233 LEU B C 1
ATOM 5998 O O . LEU B 1 233 ? 1.119 39.5 19.859 1 98.75 233 LEU B O 1
ATOM 6002 N N . MET B 1 234 ? 0.03 37.75 20.719 1 98.81 234 MET B N 1
ATOM 6003 C CA . MET B 1 234 ? 1.243 36.938 20.766 1 98.81 234 MET B CA 1
ATOM 6004 C C . MET B 1 234 ? 1.161 35.781 19.781 1 98.81 234 MET B C 1
ATOM 6006 O O . MET B 1 234 ? 0.184 35.031 19.766 1 98.81 234 MET B O 1
ATOM 6010 N N . TYR B 1 235 ? 2.109 35.719 18.922 1 98.81 235 TYR B N 1
ATOM 6011 C CA . TYR B 1 235 ? 2.346 34.594 18.047 1 98.81 235 TYR B CA 1
ATOM 6012 C C . TYR B 1 235 ? 3.412 33.656 18.641 1 98.81 235 TYR B C 1
ATOM 6014 O O . TYR B 1 235 ? 4.609 33.938 18.5 1 98.81 235 TYR B O 1
ATOM 6022 N N . LEU B 1 236 ? 2.957 32.625 19.328 1 98.88 236 LEU B N 1
ATOM 6023 C CA . LEU B 1 236 ? 3.816 31.641 19.969 1 98.88 236 LEU B CA 1
ATOM 6024 C C . LEU B 1 236 ? 3.977 30.406 19.078 1 98.88 236 LEU B C 1
ATOM 6026 O O . LEU B 1 236 ? 3.137 29.5 19.109 1 98.88 236 LEU B O 1
ATOM 6030 N N . ALA B 1 237 ? 5.074 30.359 18.375 1 98.56 237 ALA B N 1
ATOM 6031 C CA . ALA B 1 237 ? 5.285 29.375 17.312 1 98.56 237 ALA B CA 1
ATOM 6032 C C . ALA B 1 237 ? 6.273 28.297 17.766 1 98.56 237 ALA B C 1
ATOM 6034 O O . ALA B 1 237 ? 7.48 28.438 17.547 1 98.56 237 ALA B O 1
ATOM 6035 N N . PHE B 1 238 ? 5.727 27.266 18.266 1 98.5 238 PHE B N 1
ATOM 6036 C CA . PHE B 1 238 ? 6.555 26.141 18.719 1 98.5 238 PHE B CA 1
ATOM 6037 C C . PHE B 1 238 ? 7.113 25.375 17.531 1 98.5 238 PHE B C 1
ATOM 6039 O O . PHE B 1 238 ? 6.426 25.188 16.516 1 98.5 238 PHE B O 1
ATOM 6046 N N . HIS B 1 239 ? 8.328 24.922 17.672 1 97.19 239 HIS B N 1
ATOM 6047 C CA . HIS B 1 239 ? 8.93 24.016 16.688 1 97.19 239 HIS B CA 1
ATOM 6048 C C . HIS B 1 239 ? 8.461 22.578 16.906 1 97.19 239 HIS B C 1
ATOM 6050 O O . HIS B 1 239 ? 8.375 21.812 15.953 1 97.19 239 HIS B O 1
ATOM 6056 N N . ALA B 1 240 ? 8.203 22.234 18.109 1 97.94 240 ALA B N 1
ATOM 6057 C CA . ALA B 1 240 ? 7.66 20.906 18.422 1 97.94 240 ALA B CA 1
ATOM 6058 C C . ALA B 1 240 ? 6.219 20.781 17.953 1 97.94 240 ALA B C 1
ATOM 6060 O O . ALA B 1 240 ? 5.477 21.766 17.938 1 97.94 240 ALA B O 1
ATOM 6061 N N . PRO B 1 241 ? 5.855 19.625 17.406 1 98.19 241 PRO B N 1
ATOM 6062 C CA . PRO B 1 241 ? 6.578 18.359 17.562 1 98.19 241 PRO B CA 1
ATOM 6063 C C . PRO B 1 241 ? 7.367 17.984 16.297 1 98.19 241 PRO B C 1
ATOM 6065 O O . PRO B 1 241 ? 7.477 16.812 15.969 1 98.19 241 PRO B O 1
ATOM 6068 N N . HIS B 1 242 ? 7.859 18.891 15.609 1 95.44 242 HIS B N 1
ATOM 6069 C CA . HIS B 1 242 ? 8.68 18.656 14.43 1 95.44 242 HIS B CA 1
ATOM 6070 C C . HIS B 1 242 ? 9.898 17.797 14.766 1 95.44 242 HIS B C 1
ATOM 6072 O O . HIS B 1 242 ? 10.422 17.859 15.883 1 95.44 242 HIS B O 1
ATOM 6078 N N . ASP B 1 243 ? 10.391 17.016 13.859 1 91.81 243 ASP B N 1
ATOM 6079 C CA . ASP B 1 243 ? 11.602 16.219 14.07 1 91.81 243 ASP B CA 1
ATOM 6080 C C . ASP B 1 243 ? 12.82 17.125 14.242 1 91.81 243 ASP B C 1
ATOM 6082 O O . ASP B 1 243 ? 12.836 18.266 13.758 1 91.81 243 ASP B O 1
ATOM 6086 N N . PRO B 1 244 ? 13.859 16.656 14.938 1 93.25 244 PRO B N 1
ATOM 6087 C CA . PRO B 1 244 ? 14.023 15.359 15.578 1 93.25 244 PRO B CA 1
ATOM 6088 C C . PRO B 1 244 ? 13.102 15.172 16.781 1 93.25 244 PRO B C 1
ATOM 6090 O O . PRO B 1 244 ? 12.984 16.078 17.609 1 93.25 244 PRO B O 1
ATOM 6093 N N . ARG B 1 245 ? 12.43 14.125 16.812 1 94.56 245 ARG B N 1
ATOM 6094 C CA . ARG B 1 245 ? 11.43 13.867 17.844 1 94.56 245 ARG B CA 1
ATOM 6095 C C . ARG B 1 245 ? 12.086 13.562 19.172 1 94.56 245 ARG B C 1
ATOM 6097 O O . ARG B 1 245 ? 11.891 12.477 19.734 1 94.56 245 ARG B O 1
ATOM 6104 N N . GLN B 1 246 ? 12.742 14.625 19.656 1 96.31 246 GLN B N 1
ATOM 6105 C CA . GLN B 1 246 ? 13.453 14.57 20.938 1 96.31 246 GLN B CA 1
ATOM 6106 C C . GLN B 1 246 ? 12.555 15.023 22.078 1 96.31 246 GLN B C 1
ATOM 6108 O O . GLN B 1 246 ? 11.758 15.953 21.922 1 96.31 246 GLN B O 1
ATOM 6113 N N . ALA B 1 247 ? 12.688 14.406 23.203 1 97.94 247 ALA B N 1
ATOM 6114 C CA . ALA B 1 247 ? 12 14.766 24.453 1 97.94 247 ALA B CA 1
ATOM 6115 C C . ALA B 1 247 ? 12.82 14.359 25.672 1 97.94 247 ALA B C 1
ATOM 6117 O O . ALA B 1 247 ? 13.711 13.508 25.578 1 97.94 247 ALA B O 1
ATOM 6118 N N . PRO B 1 248 ? 12.594 15.055 26.734 1 97.69 248 PRO B N 1
ATOM 6119 C CA . PRO B 1 248 ? 13.266 14.602 27.969 1 97.69 248 PRO B CA 1
ATOM 6120 C C . PRO B 1 248 ? 12.945 13.141 28.297 1 97.69 248 PRO B C 1
ATOM 6122 O O . PRO B 1 248 ? 11.875 12.648 27.953 1 97.69 248 PRO B O 1
ATOM 6125 N N . ARG B 1 249 ? 13.828 12.516 29.031 1 96.94 249 ARG B N 1
ATOM 6126 C CA . ARG B 1 249 ? 13.82 11.086 29.312 1 96.94 249 ARG B CA 1
ATOM 6127 C C . ARG B 1 249 ? 12.508 10.656 29.969 1 96.94 249 ARG B C 1
ATOM 6129 O O . ARG B 1 249 ? 11.977 9.586 29.672 1 96.94 249 ARG B O 1
ATOM 6136 N N . ASP B 1 250 ? 12.055 11.469 30.891 1 97.5 250 ASP B N 1
ATOM 6137 C CA . ASP B 1 250 ? 10.828 11.117 31.594 1 97.5 250 ASP B CA 1
ATOM 6138 C C . ASP B 1 250 ? 9.656 10.969 30.641 1 97.5 250 ASP B C 1
ATOM 6140 O O . ASP B 1 250 ? 8.805 10.094 30.812 1 97.5 250 ASP B O 1
ATOM 6144 N N . PHE B 1 251 ? 9.594 11.781 29.656 1 98.38 251 PHE B N 1
ATOM 6145 C CA . PHE B 1 251 ? 8.516 11.719 28.672 1 98.38 251 PHE B CA 1
ATOM 6146 C C . PHE B 1 251 ? 8.719 10.547 27.719 1 98.38 251 PHE B C 1
ATOM 6148 O O . PHE B 1 251 ? 7.758 9.891 27.312 1 98.38 251 PHE B O 1
ATOM 6155 N N . LEU B 1 252 ? 9.961 10.281 27.344 1 97.81 252 LEU B N 1
ATOM 6156 C CA . LEU B 1 252 ? 10.258 9.133 26.484 1 97.81 252 LEU B CA 1
ATOM 6157 C C . LEU B 1 252 ? 9.867 7.832 27.188 1 97.81 252 LEU B C 1
ATOM 6159 O O . LEU B 1 252 ? 9.281 6.945 26.562 1 97.81 252 LEU B O 1
ATOM 6163 N N . ASN B 1 253 ? 10.195 7.723 28.469 1 97.81 253 ASN B N 1
ATOM 6164 C CA . ASN B 1 253 ? 9.953 6.516 29.25 1 97.81 253 ASN B CA 1
ATOM 6165 C C . ASN B 1 253 ? 8.461 6.234 29.391 1 97.81 253 ASN B C 1
ATOM 6167 O O . ASN B 1 253 ? 8.055 5.094 29.656 1 97.81 253 ASN B O 1
ATOM 6171 N N . ALA B 1 254 ? 7.676 7.203 29.188 1 98.31 254 ALA B N 1
ATOM 6172 C CA . ALA B 1 254 ? 6.23 7.051 29.328 1 98.31 254 ALA B CA 1
ATOM 6173 C C . ALA B 1 254 ? 5.637 6.328 28.125 1 98.31 254 ALA B C 1
ATOM 6175 O O . ALA B 1 254 ? 4.488 5.879 28.172 1 98.31 254 ALA B O 1
ATOM 6176 N N . TYR B 1 255 ? 6.406 6.145 27.094 1 98.56 255 TYR B N 1
ATOM 6177 C CA . TYR B 1 255 ? 5.91 5.508 25.875 1 98.56 255 TYR B CA 1
ATOM 6178 C C . TYR B 1 255 ? 6.852 4.398 25.422 1 98.56 255 TYR B C 1
ATOM 6180 O O . TYR B 1 255 ? 7.555 4.547 24.422 1 98.56 255 TYR B O 1
ATOM 6188 N N . PRO B 1 256 ? 6.797 3.256 26.062 1 98.5 256 PRO B N 1
ATOM 6189 C CA . PRO B 1 256 ? 7.594 2.135 25.562 1 98.5 256 PRO B CA 1
ATOM 6190 C C . PRO B 1 256 ? 7.172 1.702 24.156 1 98.5 256 PRO B C 1
ATOM 6192 O O . PRO B 1 256 ? 5.996 1.416 23.922 1 98.5 256 PRO B O 1
ATOM 6195 N N . PRO B 1 257 ? 8.094 1.611 23.266 1 98.12 257 PRO B N 1
ATOM 6196 C CA . PRO B 1 257 ? 7.742 1.355 21.859 1 98.12 257 PRO B CA 1
ATOM 6197 C C . PRO B 1 257 ? 6.945 0.066 21.688 1 98.12 257 PRO B C 1
ATOM 6199 O O . PRO B 1 257 ? 6.031 0.014 20.859 1 98.12 257 PRO B O 1
ATOM 6202 N N . GLU B 1 258 ? 7.258 -0.986 22.406 1 96.81 258 GLU B N 1
ATOM 6203 C CA . GLU B 1 258 ? 6.629 -2.293 22.234 1 96.81 258 GLU B CA 1
ATOM 6204 C C . GLU B 1 258 ? 5.152 -2.248 22.625 1 96.81 258 GLU B C 1
ATOM 6206 O O . GLU B 1 258 ? 4.391 -3.158 22.281 1 96.81 258 GLU B O 1
ATOM 6211 N N . LEU B 1 259 ? 4.727 -1.208 23.312 1 97.88 259 LEU B N 1
ATOM 6212 C CA . LEU B 1 259 ? 3.352 -1.097 23.781 1 97.88 259 LEU B CA 1
ATOM 6213 C C . LEU B 1 259 ? 2.564 -0.11 22.922 1 97.88 259 LEU B C 1
ATOM 6215 O O . LEU B 1 259 ? 1.391 0.155 23.188 1 97.88 259 LEU B O 1
ATOM 6219 N N . ILE B 1 260 ? 3.164 0.408 21.891 1 98.38 260 ILE B N 1
ATOM 6220 C CA . ILE B 1 260 ? 2.514 1.384 21.031 1 98.38 260 ILE B CA 1
ATOM 6221 C C . ILE B 1 260 ? 1.707 0.662 19.953 1 98.38 260 ILE B C 1
ATOM 6223 O O . ILE B 1 260 ? 2.234 -0.204 19.25 1 98.38 260 ILE B O 1
ATOM 6227 N N . ASP B 1 261 ? 0.433 0.996 19.844 1 96.88 261 ASP B N 1
ATOM 6228 C CA . ASP B 1 261 ? -0.414 0.497 18.766 1 96.88 261 ASP B CA 1
ATOM 6229 C C . ASP B 1 261 ? -0.26 1.347 17.5 1 96.88 261 ASP B C 1
ATOM 6231 O O . ASP B 1 261 ? -0.437 2.566 17.547 1 96.88 261 ASP B O 1
ATOM 6235 N N . LEU B 1 262 ? 0.092 0.69 16.453 1 96.31 262 LEU B N 1
ATOM 6236 C CA . LEU B 1 262 ? 0.145 1.418 15.195 1 96.31 262 LEU B CA 1
ATOM 6237 C C . LEU B 1 262 ? -1.258 1.678 14.656 1 96.31 262 LEU B C 1
ATOM 6239 O O . LEU B 1 262 ? -2.166 0.871 14.867 1 96.31 262 LEU B O 1
ATOM 6243 N N . PRO B 1 263 ? -1.437 2.811 13.977 1 95.44 263 PRO B N 1
ATOM 6244 C CA . PRO B 1 263 ? -2.746 3.104 13.391 1 95.44 263 PRO B CA 1
ATOM 6245 C C . PRO B 1 263 ? -3.131 2.117 12.289 1 95.44 263 PRO B C 1
ATOM 6247 O O . PRO B 1 263 ? -2.264 1.445 11.727 1 95.44 263 PRO B O 1
ATOM 6250 N N . PRO B 1 264 ? -4.434 2.049 11.953 1 93.44 264 PRO B N 1
ATOM 6251 C CA . PRO B 1 264 ? -4.902 1.117 10.93 1 93.44 264 PRO B CA 1
ATOM 6252 C C . PRO B 1 264 ? -4.262 1.365 9.57 1 93.44 264 PRO B C 1
ATOM 6254 O O . PRO B 1 264 ? -4.184 0.452 8.742 1 93.44 264 PRO B O 1
ATOM 6257 N N . SER B 1 265 ? -3.75 2.539 9.344 1 95.62 265 SER B N 1
ATOM 6258 C CA . SER B 1 265 ? -3.238 2.91 8.031 1 95.62 265 SER B CA 1
ATOM 6259 C C . SER B 1 265 ? -1.76 2.561 7.891 1 95.62 265 SER B C 1
ATOM 6261 O O . SER B 1 265 ? -1.144 2.838 6.859 1 95.62 265 SER B O 1
ATOM 6263 N N . TYR B 1 266 ? -1.172 1.898 8.891 1 96.19 266 TYR B N 1
ATOM 6264 C CA . TYR B 1 266 ? 0.227 1.492 8.805 1 96.19 266 TYR B CA 1
ATOM 6265 C C . TYR B 1 266 ? 0.458 0.569 7.617 1 96.19 266 TYR B C 1
ATOM 6267 O O . TYR B 1 266 ? -0.332 -0.345 7.367 1 96.19 266 TYR B O 1
ATOM 6275 N N . MET B 1 267 ? 1.549 0.817 6.934 1 94.94 267 MET B N 1
ATOM 6276 C CA . MET B 1 267 ? 2.016 -0.041 5.848 1 94.94 267 MET B CA 1
ATOM 6277 C C . MET B 1 267 ? 3.539 -0.073 5.797 1 94.94 267 MET B C 1
ATOM 6279 O O . MET B 1 267 ? 4.195 0.918 6.121 1 94.94 267 MET B O 1
ATOM 6283 N N . PRO B 1 268 ? 4.117 -1.166 5.348 1 94.56 268 PRO B N 1
ATOM 6284 C CA . PRO B 1 268 ? 5.578 -1.247 5.25 1 94.56 268 PRO B CA 1
ATOM 6285 C C . PRO B 1 268 ? 6.141 -0.381 4.125 1 94.56 268 PRO B C 1
ATOM 6287 O O . PRO B 1 268 ? 7.336 -0.069 4.121 1 94.56 268 PRO B O 1
ATOM 6290 N N . SER B 1 269 ? 5.309 -0.086 3.139 1 93.69 269 SER B N 1
ATOM 6291 C CA . SER B 1 269 ? 5.699 0.765 2.02 1 93.69 269 SER B CA 1
ATOM 6292 C C . SER B 1 269 ? 4.484 1.422 1.373 1 93.69 269 SER B C 1
ATOM 6294 O O . SER B 1 269 ? 3.357 0.944 1.528 1 93.69 269 SER B O 1
ATOM 6296 N N . HIS B 1 270 ? 4.754 2.559 0.704 1 95.12 270 HIS B N 1
ATOM 6297 C CA . HIS B 1 270 ? 3.693 3.182 -0.08 1 95.12 270 HIS B CA 1
ATOM 6298 C C . HIS B 1 270 ? 3.523 2.488 -1.427 1 95.12 270 HIS B C 1
ATOM 6300 O O . HIS B 1 270 ? 4.508 2.133 -2.076 1 95.12 270 HIS B O 1
ATOM 6306 N N . GLY B 1 271 ? 2.398 2.246 -1.835 1 92.06 271 GLY B N 1
ATOM 6307 C CA . GLY B 1 271 ? 2.094 1.345 -2.936 1 92.06 271 GLY B CA 1
ATOM 6308 C C . GLY B 1 271 ? 2.441 1.924 -4.293 1 92.06 271 GLY B C 1
ATOM 6309 O O . GLY B 1 271 ? 2.504 1.195 -5.285 1 92.06 271 GLY B O 1
ATOM 6310 N N . PHE B 1 272 ? 2.648 3.176 -4.445 1 96.56 272 PHE B N 1
ATOM 6311 C CA . PHE B 1 272 ? 2.951 3.832 -5.711 1 96.56 272 PHE B CA 1
ATOM 6312 C C . PHE B 1 272 ? 3.73 5.121 -5.477 1 96.56 272 PHE B C 1
ATOM 6314 O O . PHE B 1 272 ? 3.82 5.605 -4.348 1 96.56 272 PHE B O 1
ATOM 6321 N N . ASP B 1 273 ? 4.402 5.629 -6.539 1 97.56 273 ASP B N 1
ATOM 6322 C CA . ASP B 1 273 ? 5.09 6.918 -6.484 1 97.56 273 ASP B CA 1
ATOM 6323 C C . ASP B 1 273 ? 4.09 8.07 -6.434 1 97.56 273 ASP B C 1
ATOM 6325 O O . ASP B 1 273 ? 3.408 8.352 -7.422 1 97.56 273 ASP B O 1
ATOM 6329 N N . ASN B 1 274 ? 4.059 8.781 -5.312 1 97.44 274 ASN B N 1
ATOM 6330 C CA . ASN B 1 274 ? 3.094 9.859 -5.168 1 97.44 274 ASN B CA 1
ATOM 6331 C C . ASN B 1 274 ? 3.65 11.18 -5.695 1 97.44 274 ASN B C 1
ATOM 6333 O O . ASN B 1 274 ? 3.07 12.242 -5.461 1 97.44 274 ASN B O 1
ATOM 6337 N N . GLY B 1 275 ? 4.855 11.156 -6.32 1 96.75 275 GLY B N 1
ATOM 6338 C CA . GLY B 1 275 ? 5.453 12.305 -6.98 1 96.75 275 GLY B CA 1
ATOM 6339 C C . GLY B 1 275 ? 6.566 12.945 -6.176 1 96.75 275 GLY B C 1
ATOM 6340 O O . GLY B 1 275 ? 7.363 13.719 -6.711 1 96.75 275 GLY B O 1
ATOM 6341 N N . HIS B 1 276 ? 6.59 12.68 -4.867 1 95.31 276 HIS B N 1
ATOM 6342 C CA . HIS B 1 276 ? 7.594 13.273 -3.99 1 95.31 276 HIS B CA 1
ATOM 6343 C C . HIS B 1 276 ? 7.996 12.305 -2.881 1 95.31 276 HIS B C 1
ATOM 6345 O O . HIS B 1 276 ? 7.922 12.648 -1.697 1 95.31 276 HIS B O 1
ATOM 6351 N N . MET B 1 277 ? 8.523 11.211 -3.273 1 93.12 277 MET B N 1
ATOM 6352 C CA . MET B 1 277 ? 8.844 10.117 -2.359 1 93.12 277 MET B CA 1
ATOM 6353 C C . MET B 1 277 ? 10.266 10.266 -1.82 1 93.12 277 MET B C 1
ATOM 6355 O O . MET B 1 277 ? 10.578 9.766 -0.737 1 93.12 277 MET B O 1
ATOM 6359 N N . PHE B 1 278 ? 11.141 10.828 -2.5 1 87.06 278 PHE B N 1
ATOM 6360 C CA . PHE B 1 278 ? 12.539 10.992 -2.125 1 87.06 278 PHE B CA 1
ATOM 6361 C C . PHE B 1 278 ? 12.797 12.375 -1.551 1 87.06 278 PHE B C 1
ATOM 6363 O O . PHE B 1 278 ? 13.047 13.328 -2.295 1 87.06 278 PHE B O 1
ATOM 6370 N N . LEU B 1 279 ? 12.727 12.484 -0.26 1 87.81 279 LEU B N 1
ATOM 6371 C CA . LEU B 1 279 ? 12.969 13.727 0.464 1 87.81 279 LEU B CA 1
ATOM 6372 C C . LEU B 1 279 ? 13.453 13.445 1.881 1 87.81 279 LEU B C 1
ATOM 6374 O O . LEU B 1 279 ? 13.438 12.305 2.334 1 87.81 279 LEU B O 1
ATOM 6378 N N . ARG B 1 280 ? 13.859 14.461 2.539 1 84.94 280 ARG B N 1
ATOM 6379 C CA . ARG B 1 280 ? 14.555 14.367 3.82 1 84.94 280 ARG B CA 1
ATOM 6380 C C . ARG B 1 280 ? 13.727 13.586 4.836 1 84.94 280 ARG B C 1
ATOM 6382 O O . ARG B 1 280 ? 14.242 12.711 5.527 1 84.94 280 ARG B O 1
ATOM 6389 N N . ASP B 1 281 ? 12.453 13.859 4.922 1 89.12 281 ASP B N 1
ATOM 6390 C CA . ASP B 1 281 ? 11.602 13.242 5.934 1 89.12 281 ASP B CA 1
ATOM 6391 C C . ASP B 1 281 ? 11.562 11.727 5.766 1 89.12 281 ASP B C 1
ATOM 6393 O O . ASP B 1 281 ? 11.539 10.984 6.75 1 89.12 281 ASP B O 1
ATOM 6397 N N . GLU B 1 282 ? 11.586 11.328 4.594 1 91.94 282 GLU B N 1
ATOM 6398 C CA . GLU B 1 282 ? 11.484 9.898 4.328 1 91.94 282 GLU B CA 1
ATOM 6399 C C . GLU B 1 282 ? 12.805 9.188 4.617 1 91.94 282 GLU B C 1
ATOM 6401 O O . GLU B 1 282 ? 12.836 7.961 4.746 1 91.94 282 GLU B O 1
ATOM 6406 N N . GLU B 1 283 ? 13.859 9.875 4.762 1 89.25 283 GLU B N 1
ATOM 6407 C CA . GLU B 1 283 ? 15.18 9.297 5.035 1 89.25 283 GLU B CA 1
ATOM 6408 C C . GLU B 1 283 ? 15.359 9.023 6.523 1 89.25 283 GLU B C 1
ATOM 6410 O O . GLU B 1 283 ? 16.328 8.375 6.926 1 89.25 283 GLU B O 1
ATOM 6415 N N . LEU B 1 284 ? 14.383 9.438 7.301 1 89.62 284 LEU B N 1
ATOM 6416 C CA . LEU B 1 284 ? 14.492 9.305 8.75 1 89.62 284 LEU B CA 1
ATOM 6417 C C . LEU B 1 284 ? 14.453 7.836 9.172 1 89.62 284 LEU B C 1
ATOM 6419 O O . LEU B 1 284 ? 14.891 7.492 10.273 1 89.62 284 LEU B O 1
ATOM 6423 N N . ALA B 1 285 ? 13.898 6.98 8.336 1 92.25 285 ALA B N 1
ATOM 6424 C CA . ALA B 1 285 ? 13.867 5.535 8.555 1 92.25 285 ALA B CA 1
ATOM 6425 C C . ALA B 1 285 ? 13.93 4.777 7.234 1 92.25 285 ALA B C 1
ATOM 6427 O O . ALA B 1 285 ? 13.461 5.266 6.207 1 92.25 285 ALA B O 1
ATOM 6428 N N . PRO B 1 286 ? 14.43 3.604 7.312 1 90.75 286 PRO B N 1
ATOM 6429 C CA . PRO B 1 286 ? 14.555 2.838 6.066 1 90.75 286 PRO B CA 1
ATOM 6430 C C . PRO B 1 286 ? 13.234 2.207 5.629 1 90.75 286 PRO B C 1
ATOM 6432 O O . PRO B 1 286 ? 12.32 2.059 6.441 1 90.75 286 PRO B O 1
ATOM 6435 N N . TRP B 1 287 ? 13.117 1.993 4.309 1 90.06 287 TRP B N 1
ATOM 6436 C CA . TRP B 1 287 ? 12.094 1.102 3.775 1 90.06 287 TRP B CA 1
ATOM 6437 C C . TRP B 1 287 ? 12.609 -0.328 3.676 1 90.06 287 TRP B C 1
ATOM 6439 O O . TRP B 1 287 ? 13.797 -0.547 3.428 1 90.06 287 TRP B O 1
ATOM 6449 N N . PRO B 1 288 ? 11.812 -1.385 3.762 1 92.19 288 PRO B N 1
ATOM 6450 C CA . PRO B 1 288 ? 10.422 -1.265 4.195 1 92.19 288 PRO B CA 1
ATOM 6451 C C . PRO B 1 288 ? 10.289 -0.778 5.637 1 92.19 288 PRO B C 1
ATOM 6453 O O . PRO B 1 288 ? 11.188 -0.994 6.449 1 92.19 288 PRO B O 1
ATOM 6456 N N . ARG B 1 289 ? 9.203 -0.096 5.891 1 96.06 289 ARG B N 1
ATOM 6457 C CA . ARG B 1 289 ? 8.875 0.345 7.242 1 96.06 289 ARG B CA 1
ATOM 6458 C C . ARG B 1 289 ? 8.469 -0.833 8.117 1 96.06 289 ARG B C 1
ATOM 6460 O O . ARG B 1 289 ? 7.312 -1.271 8.078 1 96.06 289 ARG B O 1
ATOM 6467 N N . THR B 1 290 ? 9.391 -1.251 8.984 1 94.56 290 THR B N 1
ATOM 6468 C CA . THR B 1 290 ? 9.047 -2.377 9.844 1 94.56 290 THR B CA 1
ATOM 6469 C C . THR B 1 290 ? 8.141 -1.929 10.984 1 94.56 290 THR B C 1
ATOM 6471 O O . THR B 1 290 ? 8.141 -0.757 11.359 1 94.56 290 THR B O 1
ATOM 6474 N N . ARG B 1 291 ? 7.352 -2.854 11.523 1 93.94 291 ARG B N 1
ATOM 6475 C CA . ARG B 1 291 ? 6.453 -2.557 12.633 1 93.94 291 ARG B CA 1
ATOM 6476 C C . ARG B 1 291 ? 7.227 -2.016 13.828 1 93.94 291 ARG B C 1
ATOM 6478 O O . ARG B 1 291 ? 6.844 -1 14.414 1 93.94 291 ARG B O 1
ATOM 6485 N N . GLU B 1 292 ? 8.312 -2.66 14.164 1 96.75 292 GLU B N 1
ATOM 6486 C CA . GLU B 1 292 ? 9.117 -2.275 15.32 1 96.75 292 GLU B CA 1
ATOM 6487 C C . GLU B 1 292 ? 9.656 -0.855 15.172 1 96.75 292 GLU B C 1
ATOM 6489 O O . GLU B 1 292 ? 9.586 -0.06 16.109 1 96.75 292 GLU B O 1
ATOM 6494 N N . ARG B 1 293 ? 10.164 -0.54 14.023 1 97.19 293 ARG B N 1
ATOM 6495 C CA . ARG B 1 293 ? 10.734 0.784 13.797 1 97.19 293 ARG B CA 1
ATOM 6496 C C . ARG B 1 293 ? 9.656 1.862 13.859 1 97.19 293 ARG B C 1
ATOM 6498 O O . ARG B 1 293 ? 9.883 2.947 14.398 1 97.19 293 ARG B O 1
ATOM 6505 N N . MET B 1 294 ? 8.5 1.597 13.312 1 97.56 294 MET B N 1
ATOM 6506 C CA . MET B 1 294 ? 7.43 2.588 13.297 1 97.56 294 MET B CA 1
ATOM 6507 C C . MET B 1 294 ? 6.844 2.775 14.688 1 97.56 294 MET B C 1
ATOM 6509 O O . MET B 1 294 ? 6.426 3.877 15.047 1 97.56 294 MET B O 1
ATOM 6513 N N . GLN B 1 295 ? 6.84 1.693 15.469 1 98.19 295 GLN B N 1
ATOM 6514 C CA . GLN B 1 295 ? 6.449 1.829 16.875 1 98.19 295 GLN B CA 1
ATOM 6515 C C . GLN B 1 295 ? 7.398 2.762 17.609 1 98.19 295 GLN B C 1
ATOM 6517 O O . GLN B 1 295 ? 6.965 3.568 18.438 1 98.19 295 GLN B O 1
ATOM 6522 N N . GLN B 1 296 ? 8.664 2.641 17.312 1 98.06 296 GLN B N 1
ATOM 6523 C CA . GLN B 1 296 ? 9.656 3.52 17.922 1 98.06 296 GLN B CA 1
ATOM 6524 C C . GLN B 1 296 ? 9.43 4.973 17.516 1 98.06 296 GLN B C 1
ATOM 6526 O O . GLN B 1 296 ? 9.469 5.871 18.359 1 98.06 296 GLN B O 1
ATOM 6531 N N . GLU B 1 297 ? 9.234 5.211 16.234 1 98.06 297 GLU B N 1
ATOM 6532 C CA . GLU B 1 297 ? 9 6.562 15.734 1 98.06 297 GLU B CA 1
ATOM 6533 C C . GLU B 1 297 ? 7.746 7.176 16.344 1 98.06 297 GLU B C 1
ATOM 6535 O O . GLU B 1 297 ? 7.75 8.344 16.75 1 98.06 297 GLU B O 1
ATOM 6540 N N . LEU B 1 298 ? 6.684 6.395 16.406 1 98.44 298 LEU B N 1
ATOM 6541 C CA . LEU B 1 298 ? 5.426 6.895 16.938 1 98.44 298 LEU B CA 1
ATOM 6542 C C . LEU B 1 298 ? 5.543 7.16 18.438 1 98.44 298 LEU B C 1
ATOM 6544 O O . LEU B 1 298 ? 4.977 8.125 18.953 1 98.44 298 LEU B O 1
ATOM 6548 N N . ALA B 1 299 ? 6.277 6.316 19.141 1 98.69 299 ALA B N 1
ATOM 6549 C CA . ALA B 1 299 ? 6.543 6.527 20.562 1 98.69 299 ALA B CA 1
ATOM 6550 C C . ALA B 1 299 ? 7.246 7.859 20.797 1 98.69 299 ALA B C 1
ATOM 6552 O O . ALA B 1 299 ? 6.859 8.625 21.688 1 98.69 299 ALA B O 1
ATOM 6553 N N . SER B 1 300 ? 8.25 8.109 20.016 1 98.38 300 SER B N 1
ATOM 6554 C CA . SER B 1 300 ? 8.984 9.359 20.141 1 98.38 300 SER B CA 1
ATOM 6555 C C . SER B 1 300 ? 8.094 10.555 19.797 1 98.38 300 SER B C 1
ATOM 6557 O O . SER B 1 300 ? 8.203 11.609 20.422 1 98.38 300 SER B O 1
ATOM 6559 N N . TYR B 1 301 ? 7.266 10.398 18.828 1 98.5 301 TYR B N 1
ATOM 6560 C CA . TYR B 1 301 ? 6.332 11.445 18.438 1 98.5 301 TYR B CA 1
ATOM 6561 C C . TYR B 1 301 ? 5.367 11.773 19.562 1 98.5 301 TYR B C 1
ATOM 6563 O O . TYR B 1 301 ? 5.109 12.945 19.859 1 98.5 301 TYR B O 1
ATOM 6571 N N . TYR B 1 302 ? 4.828 10.734 20.203 1 98.88 302 TYR B N 1
ATOM 6572 C CA . TYR B 1 302 ? 3.943 10.93 21.344 1 98.88 302 TYR B CA 1
ATOM 6573 C C . TYR B 1 302 ? 4.676 11.617 22.5 1 98.88 302 TYR B C 1
ATOM 6575 O O . TYR B 1 302 ? 4.133 12.523 23.141 1 98.88 302 TYR B O 1
ATOM 6583 N N . ALA B 1 303 ? 5.891 11.242 22.719 1 98.88 303 ALA B N 1
ATOM 6584 C CA . ALA B 1 303 ? 6.672 11.789 23.812 1 98.88 303 ALA B CA 1
ATOM 6585 C C . ALA B 1 303 ? 6.906 13.289 23.641 1 98.88 303 ALA B C 1
ATOM 6587 O O . ALA B 1 303 ? 6.75 14.062 24.578 1 98.88 303 ALA B O 1
ATOM 6588 N N . ILE B 1 304 ? 7.297 13.672 22.453 1 98.81 304 ILE B N 1
ATOM 6589 C CA . ILE B 1 304 ? 7.586 15.086 22.219 1 98.81 304 ILE B CA 1
ATOM 6590 C C . ILE B 1 304 ? 6.297 15.898 22.281 1 98.81 304 ILE B C 1
ATOM 6592 O O . ILE B 1 304 ? 6.301 17.047 22.734 1 98.81 304 ILE B O 1
ATOM 6596 N N . ILE B 1 305 ? 5.184 15.336 21.891 1 98.94 305 ILE B N 1
ATOM 6597 C CA . ILE B 1 305 ? 3.895 16.016 21.969 1 98.94 305 ILE B CA 1
ATOM 6598 C C . ILE B 1 305 ? 3.506 16.203 23.422 1 98.94 305 ILE B C 1
ATOM 6600 O O . ILE B 1 305 ? 3.049 17.281 23.812 1 98.94 305 ILE B O 1
ATOM 6604 N N . SER B 1 306 ? 3.664 15.156 24.203 1 98.94 306 SER B N 1
ATOM 6605 C CA . SER B 1 306 ? 3.33 15.25 25.625 1 98.94 306 SER B CA 1
ATOM 6606 C C . SER B 1 306 ? 4.188 16.297 26.328 1 98.94 306 SER B C 1
ATOM 6608 O O . SER B 1 306 ? 3.703 17.016 27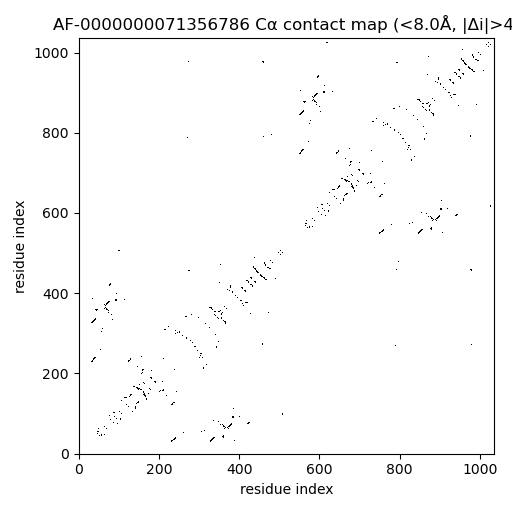.203 1 98.94 306 SER B O 1
ATOM 6610 N N . HIS B 1 307 ? 5.426 16.344 25.953 1 98.94 307 HIS B N 1
ATOM 6611 C CA . HIS B 1 307 ? 6.301 17.359 26.5 1 98.94 307 HIS B CA 1
ATOM 6612 C C . HIS B 1 307 ? 5.844 18.766 26.094 1 98.94 307 HIS B C 1
ATOM 6614 O O . HIS B 1 307 ? 5.809 19.672 26.906 1 98.94 307 HIS B O 1
ATOM 6620 N N . LEU B 1 308 ? 5.531 18.906 24.828 1 98.94 308 LEU B N 1
ATOM 6621 C CA . LEU B 1 308 ? 4.977 20.156 24.312 1 98.94 308 LEU B CA 1
ATOM 6622 C C . LEU B 1 308 ? 3.715 20.547 25.078 1 98.94 308 LEU B C 1
ATOM 6624 O O . LEU B 1 308 ? 3.537 21.703 25.453 1 98.94 308 LEU B O 1
ATOM 6628 N N . ASP B 1 309 ? 2.871 19.578 25.297 1 98.94 309 ASP B N 1
ATOM 6629 C CA . ASP B 1 309 ? 1.632 19.781 26.047 1 98.94 309 ASP B CA 1
ATOM 6630 C C . ASP B 1 309 ? 1.91 20.391 27.422 1 98.94 309 ASP B C 1
ATOM 6632 O O . ASP B 1 309 ? 1.224 21.328 27.844 1 98.94 309 ASP B O 1
ATOM 6636 N N . ALA B 1 310 ? 2.863 19.859 28.109 1 98.88 310 ALA B N 1
ATOM 6637 C CA . ALA B 1 310 ? 3.23 20.359 29.422 1 98.88 310 ALA B CA 1
ATOM 6638 C C . ALA B 1 310 ? 3.676 21.828 29.359 1 98.88 310 ALA B C 1
ATOM 6640 O O . ALA B 1 310 ? 3.377 22.609 30.25 1 98.88 310 ALA B O 1
ATOM 6641 N N . GLN B 1 311 ? 4.43 22.172 28.297 1 98.88 311 GLN B N 1
ATOM 6642 C CA . GLN B 1 311 ? 4.891 23.547 28.156 1 98.88 311 GLN B CA 1
ATOM 6643 C C . GLN B 1 311 ? 3.732 24.484 27.844 1 98.88 311 GLN B C 1
ATOM 6645 O O . GLN B 1 311 ? 3.68 25.609 28.344 1 98.88 311 GLN B O 1
ATOM 6650 N N . ILE B 1 312 ? 2.805 24.062 27.031 1 98.94 312 ILE B N 1
ATOM 6651 C CA . ILE B 1 312 ? 1.607 24.844 26.75 1 98.94 312 ILE B CA 1
ATOM 6652 C C . ILE B 1 312 ? 0.833 25.094 28.031 1 98.94 312 ILE B C 1
ATOM 6654 O O . ILE B 1 312 ? 0.333 26.203 28.266 1 98.94 312 ILE B O 1
ATOM 6658 N N . GLY B 1 313 ? 0.762 24.094 28.844 1 98.88 313 GLY B N 1
ATOM 6659 C CA . GLY B 1 313 ? 0.14 24.25 30.156 1 98.88 313 GLY B CA 1
ATOM 6660 C C . GLY B 1 313 ? 0.757 25.359 30.984 1 98.88 313 GLY B C 1
ATOM 6661 O O . GLY B 1 313 ? 0.043 26.125 31.641 1 98.88 313 GLY B O 1
ATOM 6662 N N . LYS B 1 314 ? 2.068 25.453 31 1 98.81 314 LYS B N 1
ATOM 6663 C CA . LYS B 1 314 ? 2.77 26.484 31.75 1 98.81 314 LYS B CA 1
ATOM 6664 C C . LYS B 1 314 ? 2.387 27.875 31.25 1 98.81 314 LYS B C 1
ATOM 6666 O O . LYS B 1 314 ? 2.223 28.797 32.031 1 98.81 314 LYS B O 1
ATOM 6671 N N . VAL B 1 315 ? 2.252 28.031 29.969 1 98.81 315 VAL B N 1
ATOM 6672 C CA . VAL B 1 315 ? 1.898 29.328 29.375 1 98.81 315 VAL B CA 1
ATOM 6673 C C . VAL B 1 315 ? 0.48 29.703 29.781 1 98.81 315 VAL B C 1
ATOM 6675 O O . VAL B 1 315 ? 0.234 30.844 30.203 1 98.81 315 VAL B O 1
ATOM 6678 N N . VAL B 1 316 ? -0.46 28.766 29.688 1 98.75 316 VAL B N 1
ATOM 6679 C CA . VAL B 1 316 ? -1.854 29.031 30.031 1 98.75 316 VAL B CA 1
ATOM 6680 C C . VAL B 1 316 ? -1.975 29.344 31.516 1 98.75 316 VAL B C 1
ATOM 6682 O O . VAL B 1 316 ? -2.727 30.234 31.906 1 98.75 316 VAL B O 1
ATOM 6685 N N . ASN B 1 317 ? -1.227 28.625 32.344 1 98.31 317 ASN B N 1
ATOM 6686 C CA . ASN B 1 317 ? -1.225 28.891 33.781 1 98.31 317 ASN B CA 1
ATOM 6687 C C . ASN B 1 317 ? -0.696 30.281 34.094 1 98.31 317 ASN B C 1
ATOM 6689 O O . ASN B 1 317 ? -1.171 30.938 35 1 98.31 317 ASN B O 1
ATOM 6693 N N . ALA B 1 318 ? 0.312 30.703 33.344 1 98.06 318 ALA B N 1
ATOM 6694 C CA . ALA B 1 318 ? 0.827 32.062 33.5 1 98.06 318 ALA B CA 1
ATOM 6695 C C . ALA B 1 318 ? -0.245 33.094 33.188 1 98.06 318 ALA B C 1
ATOM 6697 O O . ALA B 1 318 ? -0.359 34.125 33.906 1 98.06 318 ALA B O 1
ATOM 6698 N N . LEU B 1 319 ? -0.984 32.875 32.156 1 96.94 319 LEU B N 1
ATOM 6699 C CA . LEU B 1 319 ? -2.086 33.75 31.781 1 96.94 319 LEU B CA 1
ATOM 6700 C C . LEU B 1 319 ? -3.109 33.844 32.906 1 96.94 319 LEU B C 1
ATOM 6702 O O . LEU B 1 319 ? -3.641 34.938 33.188 1 96.94 319 LEU B O 1
ATOM 6706 N N . LYS B 1 320 ? -3.412 32.781 33.562 1 97.19 320 LYS B N 1
ATOM 6707 C CA . LYS B 1 320 ? -4.367 32.75 34.656 1 97.19 320 LYS B CA 1
ATOM 6708 C C . LYS B 1 320 ? -3.807 33.438 35.906 1 97.19 320 LYS B C 1
ATOM 6710 O O . LYS B 1 320 ? -4.5 34.219 36.531 1 97.19 320 LYS B O 1
ATOM 6715 N N . ALA B 1 321 ? -2.588 33.156 36.125 1 96.75 321 ALA B N 1
ATOM 6716 C CA . ALA B 1 321 ? -1.941 33.688 37.344 1 96.75 321 ALA B CA 1
ATOM 6717 C C . ALA B 1 321 ? -1.848 35.219 37.281 1 96.75 321 ALA B C 1
ATOM 6719 O O . ALA B 1 321 ? -1.939 35.875 38.312 1 96.75 321 ALA B O 1
ATOM 6720 N N . ASN B 1 322 ? -1.736 35.781 36.156 1 94 322 ASN B N 1
ATOM 6721 C CA . ASN B 1 322 ? -1.572 37.219 36.031 1 94 322 ASN B CA 1
ATOM 6722 C C . ASN B 1 322 ? -2.906 37.906 35.812 1 94 322 ASN B C 1
ATOM 6724 O O . ASN B 1 322 ? -2.943 39.125 35.531 1 94 322 ASN B O 1
ATOM 6728 N N . GLY B 1 323 ? -4.02 37.125 35.781 1 94 323 GLY B N 1
ATOM 6729 C CA . GLY B 1 323 ? -5.363 37.688 35.719 1 94 323 GLY B CA 1
ATOM 6730 C C . GLY B 1 323 ? -5.789 38.062 34.312 1 94 323 GLY B C 1
ATOM 6731 O O . GLY B 1 323 ? -6.812 38.719 34.125 1 94 323 GLY B O 1
ATOM 6732 N N . GLN B 1 324 ? -5.047 37.625 33.312 1 95.12 324 GLN B N 1
ATOM 6733 C CA . GLN B 1 324 ? -5.32 38.031 31.938 1 95.12 324 GLN B CA 1
ATOM 6734 C C . GLN B 1 324 ? -6.148 36.969 31.203 1 95.12 324 GLN B C 1
ATOM 6736 O O . GLN B 1 324 ? -6.656 37.25 30.109 1 95.12 324 GLN B O 1
ATOM 6741 N N . TYR B 1 325 ? -6.359 35.844 31.797 1 96.81 325 TYR B N 1
ATOM 6742 C CA . TYR B 1 325 ? -6.977 34.719 31.125 1 96.81 325 TYR B CA 1
ATOM 6743 C C . TYR B 1 325 ? -8.391 35.062 30.656 1 96.81 325 TYR B C 1
ATOM 6745 O O . TYR B 1 325 ? -8.789 34.719 29.547 1 96.81 325 TYR B O 1
ATOM 6753 N N . GLU B 1 326 ? -9.164 35.75 31.453 1 95.5 326 GLU B N 1
ATOM 6754 C CA . GLU B 1 326 ? -10.578 35.969 31.203 1 95.5 326 GLU B CA 1
ATOM 6755 C C . GLU B 1 326 ? -10.781 36.844 29.969 1 95.5 326 GLU B C 1
ATOM 6757 O O . GLU B 1 326 ? -11.797 36.75 29.281 1 95.5 326 GLU B O 1
ATOM 6762 N N . ASN B 1 327 ? -9.828 37.656 29.719 1 96.38 327 ASN B N 1
ATOM 6763 C CA . ASN B 1 327 ? -9.93 38.531 28.547 1 96.38 327 ASN B CA 1
ATOM 6764 C C . ASN B 1 327 ? -8.953 38.094 27.453 1 96.38 327 ASN B C 1
ATOM 6766 O O . ASN B 1 327 ? -8.367 38.938 26.781 1 96.38 327 ASN B O 1
ATOM 6770 N N . THR B 1 328 ? -8.672 36.844 27.297 1 98 328 THR B N 1
ATOM 6771 C CA . THR B 1 328 ? -7.738 36.375 26.281 1 98 328 THR B CA 1
ATOM 6772 C C . THR B 1 328 ? -8.406 35.375 25.359 1 98 328 THR B C 1
ATOM 6774 O O . THR B 1 328 ? -9.07 34.438 25.844 1 98 328 THR B O 1
ATOM 6777 N N . LEU B 1 329 ? -8.32 35.594 24.078 1 98.44 329 LEU B N 1
ATOM 6778 C CA . LEU B 1 329 ? -8.609 34.625 23.047 1 98.44 329 LEU B CA 1
ATOM 6779 C C . LEU B 1 329 ? -7.387 33.75 22.766 1 98.44 329 LEU B C 1
ATOM 6781 O O . LEU B 1 329 ? -6.34 34.281 22.375 1 98.44 329 LEU B O 1
ATOM 6785 N N . ILE B 1 330 ? -7.508 32.438 23 1 98.81 330 ILE B N 1
ATOM 6786 C CA . ILE B 1 330 ? -6.43 31.484 22.719 1 98.81 330 ILE B CA 1
ATOM 6787 C C . ILE B 1 330 ? -6.785 30.641 21.5 1 98.81 330 ILE B C 1
ATOM 6789 O O . ILE B 1 330 ? -7.891 30.109 21.406 1 98.81 330 ILE B O 1
ATOM 6793 N N . VAL B 1 331 ? -5.895 30.594 20.578 1 98.88 331 VAL B N 1
ATOM 6794 C CA . VAL B 1 331 ? -6.02 29.719 19.422 1 98.88 331 VAL B CA 1
ATOM 6795 C C . VAL B 1 331 ? -4.883 28.703 19.406 1 98.88 331 VAL B C 1
ATOM 6797 O O . VAL B 1 331 ? -3.707 29.062 19.422 1 98.88 331 VAL B O 1
ATOM 6800 N N . LEU B 1 332 ? -5.207 27.422 19.453 1 98.94 332 LEU B N 1
ATOM 6801 C CA . LEU B 1 332 ? -4.242 26.344 19.25 1 98.94 332 LEU B CA 1
ATOM 6802 C C . LEU B 1 332 ? -4.441 25.703 17.875 1 98.94 332 LEU B C 1
ATOM 6804 O O . LEU B 1 332 ? -5.551 25.266 17.547 1 98.94 332 LEU B O 1
ATOM 6808 N N . VAL B 1 333 ? -3.396 25.625 17.078 1 98.81 333 VAL B N 1
ATOM 6809 C CA . VAL B 1 333 ? -3.529 25.047 15.75 1 98.81 333 VAL B CA 1
ATOM 6810 C C . VAL B 1 333 ? -2.205 24.406 15.328 1 98.81 333 VAL B C 1
ATOM 6812 O O . VAL B 1 333 ? -1.134 24.953 15.609 1 98.81 333 VAL B O 1
ATOM 6815 N N . GLY B 1 334 ? -2.324 23.203 14.727 1 98.75 334 GLY B N 1
ATOM 6816 C CA . GLY B 1 334 ? -1.172 22.609 14.078 1 98.75 334 GLY B CA 1
ATOM 6817 C C . GLY B 1 334 ? -0.951 23.109 12.664 1 98.75 334 GLY B C 1
ATOM 6818 O O . GLY B 1 334 ? -1.894 23.547 12 1 98.75 334 GLY B O 1
ATOM 6819 N N . ASP B 1 335 ? 0.311 22.953 12.18 1 98.25 335 ASP B N 1
ATOM 6820 C CA . ASP B 1 335 ? 0.599 23.547 10.875 1 98.25 335 ASP B CA 1
ATOM 6821 C C . ASP B 1 335 ? 0.421 22.531 9.75 1 98.25 335 ASP B C 1
ATOM 6823 O O . ASP B 1 335 ? 0.291 22.906 8.586 1 98.25 335 ASP B O 1
ATOM 6827 N N . SER B 1 336 ? 0.498 21.234 10.109 1 97.94 336 SER B N 1
ATOM 6828 C CA . SER B 1 336 ? 0.322 20.188 9.109 1 97.94 336 SER B CA 1
ATOM 6829 C C . SER B 1 336 ? 0.026 18.844 9.758 1 97.94 336 SER B C 1
ATOM 6831 O O . SER B 1 336 ? 0.083 18.703 10.984 1 97.94 336 SER B O 1
ATOM 6833 N N . GLY B 1 337 ? -0.401 17.891 8.906 1 96.06 337 GLY B N 1
ATOM 6834 C CA . GLY B 1 337 ? -0.359 16.5 9.336 1 96.06 337 GLY B CA 1
ATOM 6835 C C . GLY B 1 337 ? 1.043 15.922 9.336 1 96.06 337 GLY B C 1
ATOM 6836 O O . GLY B 1 337 ? 2.021 16.656 9.156 1 96.06 337 GLY B O 1
ATOM 6837 N N . LEU B 1 338 ? 1.088 14.648 9.625 1 97.94 338 LEU B N 1
ATOM 6838 C CA . LEU B 1 338 ? 2.346 13.914 9.609 1 97.94 338 LEU B CA 1
ATOM 6839 C C . LEU B 1 338 ? 2.094 12.406 9.555 1 97.94 338 LEU B C 1
ATOM 6841 O O . LEU B 1 338 ? 1.304 11.875 10.336 1 97.94 338 LEU B O 1
ATOM 6845 N N . ALA B 1 339 ? 2.826 11.719 8.75 1 97.62 339 ALA B N 1
ATOM 6846 C CA . ALA B 1 339 ? 2.494 10.328 8.461 1 97.62 339 ALA B CA 1
ATOM 6847 C C . ALA B 1 339 ? 2.988 9.406 9.57 1 97.62 339 ALA B C 1
ATOM 6849 O O . ALA B 1 339 ? 2.238 8.555 10.055 1 97.62 339 ALA B O 1
ATOM 6850 N N . VAL B 1 340 ? 4.293 9.445 9.969 1 97.12 340 VAL B N 1
ATOM 6851 C CA . VAL B 1 340 ? 4.957 8.648 10.992 1 97.12 340 VAL B CA 1
ATOM 6852 C C . VAL B 1 340 ? 4.586 7.176 10.828 1 97.12 340 VAL B C 1
ATOM 6854 O O . VAL B 1 340 ? 4.109 6.539 11.773 1 97.12 340 VAL B O 1
ATOM 6857 N N . GLY B 1 341 ? 4.66 6.648 9.648 1 96.5 341 GLY B N 1
ATOM 6858 C CA . GLY B 1 341 ? 4.398 5.242 9.375 1 96.5 341 GLY B CA 1
ATOM 6859 C C . GLY B 1 341 ? 3.1 5.012 8.625 1 96.5 341 GLY B C 1
ATOM 6860 O O . GLY B 1 341 ? 2.914 3.965 8 1 96.5 341 GLY B O 1
ATOM 6861 N N . ASN B 1 342 ? 2.109 5.949 8.656 1 97 342 ASN B N 1
ATOM 6862 C CA . ASN B 1 342 ? 0.869 5.84 7.898 1 97 342 ASN B CA 1
ATOM 6863 C C . ASN B 1 342 ? 1.135 5.738 6.402 1 97 342 ASN B C 1
ATOM 6865 O O . ASN B 1 342 ? 1.991 6.445 5.867 1 97 342 ASN B O 1
ATOM 6869 N N . HIS B 1 343 ? 0.464 4.766 5.742 1 97.06 343 HIS B N 1
ATOM 6870 C CA . HIS B 1 343 ? 0.542 4.539 4.305 1 97.06 343 HIS B CA 1
ATOM 6871 C C . HIS B 1 343 ? 1.985 4.332 3.855 1 97.06 343 HIS B C 1
ATOM 6873 O O . HIS B 1 343 ? 2.348 4.691 2.732 1 97.06 343 HIS B O 1
ATOM 6879 N N . GLY B 1 344 ? 2.854 3.887 4.805 1 95.88 344 GLY B N 1
ATOM 6880 C CA . GLY B 1 344 ? 4.242 3.6 4.484 1 95.88 344 GLY B CA 1
ATOM 6881 C C . GLY B 1 344 ? 5.098 4.848 4.367 1 95.88 344 GLY B C 1
ATOM 6882 O O . GLY B 1 344 ? 6.184 4.809 3.787 1 95.88 344 GLY B O 1
ATOM 6883 N N . LEU B 1 345 ? 4.613 6 4.848 1 96.94 345 LEU B N 1
ATOM 6884 C CA . LEU B 1 345 ? 5.312 7.277 4.766 1 96.94 345 LEU B CA 1
ATOM 6885 C C . LEU B 1 345 ? 5.742 7.754 6.148 1 96.94 345 LEU B C 1
ATOM 6887 O O . LEU B 1 345 ? 5.203 7.301 7.16 1 96.94 345 LEU B O 1
ATOM 6891 N N . LEU B 1 346 ? 6.781 8.664 6.176 1 96.88 346 LEU B N 1
ATOM 6892 C CA . LEU B 1 346 ? 7.211 9.273 7.43 1 96.88 346 LEU B CA 1
ATOM 6893 C C . LEU B 1 346 ? 6.824 10.75 7.477 1 96.88 346 LEU B C 1
ATOM 6895 O O . LEU B 1 346 ? 6.543 11.289 8.547 1 96.88 346 LEU B O 1
ATOM 6899 N N . GLY B 1 347 ? 6.844 11.367 6.316 1 96.19 347 GLY B N 1
ATOM 6900 C CA . GLY B 1 347 ? 6.707 12.812 6.285 1 96.19 347 GLY B CA 1
ATOM 6901 C C . GLY B 1 347 ? 5.32 13.266 5.871 1 96.19 347 GLY B C 1
ATOM 6902 O O . GLY B 1 347 ? 4.34 12.539 6.055 1 96.19 347 GLY B O 1
ATOM 6903 N N . LYS B 1 348 ? 5.211 14.539 5.504 1 95.44 348 LYS B N 1
ATOM 6904 C CA . LYS B 1 348 ? 3.926 15.195 5.27 1 95.44 348 LYS B CA 1
ATOM 6905 C C . LYS B 1 348 ? 3.748 15.539 3.793 1 95.44 348 LYS B C 1
ATOM 6907 O O . LYS B 1 348 ? 2.854 16.312 3.436 1 95.44 348 LYS B O 1
ATOM 6912 N N . GLN B 1 349 ? 4.52 14.953 2.883 1 93.81 349 GLN B N 1
ATOM 6913 C CA . GLN B 1 349 ? 4.477 15.25 1.454 1 93.81 349 GLN B CA 1
ATOM 6914 C C . GLN B 1 349 ? 3.324 14.516 0.777 1 93.81 349 GLN B C 1
ATOM 6916 O O . GLN B 1 349 ? 3.523 13.82 -0.222 1 93.81 349 GLN B O 1
ATOM 6921 N N . ASN B 1 350 ? 2.115 14.656 1.323 1 94.81 350 ASN B N 1
ATOM 6922 C CA . ASN B 1 350 ? 0.911 14.016 0.808 1 94.81 350 ASN B CA 1
ATOM 6923 C C . ASN B 1 350 ? -0.353 14.719 1.295 1 94.81 350 ASN B C 1
ATOM 6925 O O . ASN B 1 350 ? -0.283 15.617 2.139 1 94.81 350 ASN B O 1
ATOM 6929 N N . ILE B 1 351 ? -1.474 14.352 0.706 1 97 351 ILE B N 1
ATOM 6930 C CA . ILE B 1 351 ? -2.695 15.07 1.049 1 97 351 ILE B CA 1
ATOM 6931 C C . ILE B 1 351 ? -3.666 14.133 1.758 1 97 351 ILE B C 1
ATOM 6933 O O . ILE B 1 351 ? -4.871 14.391 1.803 1 97 351 ILE B O 1
ATOM 6937 N N . TYR B 1 352 ? -3.188 12.922 2.258 1 97.88 352 TYR B N 1
ATOM 6938 C CA . TYR B 1 352 ? -4.012 12.188 3.211 1 97.88 352 TYR B CA 1
ATOM 6939 C C . TYR B 1 352 ? -4.305 13.031 4.441 1 97.88 352 TYR B C 1
ATOM 6941 O O . TYR B 1 352 ? -3.455 13.812 4.887 1 97.88 352 TYR B O 1
ATOM 6949 N N . ASP B 1 353 ? -5.445 12.844 5.016 1 96.94 353 ASP B N 1
ATOM 6950 C CA . ASP B 1 353 ? -5.863 13.703 6.125 1 96.94 353 ASP B CA 1
ATOM 6951 C C . ASP B 1 353 ? -4.848 13.648 7.266 1 96.94 353 ASP B C 1
ATOM 6953 O O . ASP B 1 353 ? -4.121 14.617 7.5 1 96.94 353 ASP B O 1
ATOM 6957 N N . GLU B 1 354 ? -4.648 12.562 7.855 1 94.94 354 GLU B N 1
ATOM 6958 C CA . GLU B 1 354 ? -3.799 12.477 9.039 1 94.94 354 GLU B CA 1
ATOM 6959 C C . GLU B 1 354 ? -2.326 12.648 8.672 1 94.94 354 GLU B C 1
ATOM 6961 O O . GLU B 1 354 ? -1.534 13.141 9.477 1 94.94 354 GLU B O 1
ATOM 6966 N N . ASP B 1 355 ? -1.994 12.289 7.441 1 95.75 355 ASP B N 1
ATOM 6967 C CA . ASP B 1 355 ? -0.591 12.211 7.047 1 95.75 355 ASP B CA 1
ATOM 6968 C C . ASP B 1 355 ? -0.057 13.586 6.641 1 95.75 355 ASP B C 1
ATOM 6970 O O . ASP B 1 355 ? 1.146 13.836 6.73 1 95.75 355 ASP B O 1
ATOM 6974 N N . GLY B 1 356 ? -1.054 14.43 6.156 1 97.19 356 GLY B N 1
ATOM 6975 C CA . GLY B 1 356 ? -0.466 15.625 5.582 1 97.19 356 GLY B CA 1
ATOM 6976 C C . GLY B 1 356 ? -1.236 16.891 5.926 1 97.19 356 GLY B C 1
ATOM 6977 O O . GLY B 1 356 ? -0.665 17.984 5.957 1 97.19 356 GLY B O 1
ATOM 6978 N N . ILE B 1 357 ? -2.531 16.781 6.211 1 98.38 357 ILE B N 1
ATOM 6979 C CA . ILE B 1 357 ? -3.193 18.078 6.062 1 98.38 357 ILE B CA 1
ATOM 6980 C C . ILE B 1 357 ? -4.176 18.297 7.211 1 98.38 357 ILE B C 1
ATOM 6982 O O . ILE B 1 357 ? -4.645 19.406 7.438 1 98.38 357 ILE B O 1
ATOM 6986 N N . HIS B 1 358 ? -4.645 17.281 7.977 1 98.56 358 HIS B N 1
ATOM 6987 C CA . HIS B 1 358 ? -5.629 17.406 9.047 1 98.56 358 HIS B CA 1
ATOM 6988 C C . HIS B 1 358 ? -4.965 17.812 10.359 1 98.56 358 HIS B C 1
ATOM 6990 O O . HIS B 1 358 ? -4.074 17.125 10.852 1 98.56 358 HIS B O 1
ATOM 6996 N N . VAL B 1 359 ? -5.41 18.969 10.898 1 98.75 359 VAL B N 1
ATOM 6997 C CA . VAL B 1 359 ? -4.688 19.547 12.023 1 98.75 359 VAL B CA 1
ATOM 6998 C C . VAL B 1 359 ? -5.648 19.812 13.18 1 98.75 359 VAL B C 1
ATOM 7000 O O . VAL B 1 359 ? -6.863 19.906 12.977 1 98.75 359 VAL B O 1
ATOM 7003 N N . PRO B 1 360 ? -5.129 19.938 14.414 1 98.81 360 PRO B N 1
ATOM 7004 C CA . PRO B 1 360 ? -5.961 20.469 15.5 1 98.81 360 PRO B CA 1
ATOM 7005 C C . PRO B 1 360 ? -6.254 21.953 15.359 1 98.81 360 PRO B C 1
ATOM 7007 O O . PRO B 1 360 ? -5.391 22.719 14.93 1 98.81 360 PRO B O 1
ATOM 7010 N N . LEU B 1 361 ? -7.402 22.312 15.648 1 98.94 361 LEU B N 1
ATOM 7011 C CA . LEU B 1 361 ? -7.82 23.703 15.734 1 98.94 361 LEU B CA 1
ATOM 7012 C C . LEU B 1 361 ? -8.766 23.922 16.906 1 98.94 361 LEU B C 1
ATOM 7014 O O . LEU B 1 361 ? -9.867 23.375 16.938 1 98.94 361 LEU B O 1
ATOM 7018 N N . VAL B 1 362 ? -8.289 24.688 17.875 1 98.88 362 VAL B N 1
ATOM 7019 C CA . VAL B 1 362 ? -9.039 24.938 19.109 1 98.88 362 VAL B CA 1
ATOM 7020 C C . VAL B 1 362 ? -9.109 26.438 19.359 1 98.88 362 VAL B C 1
ATOM 7022 O O . VAL B 1 362 ? -8.109 27.141 19.234 1 98.88 362 VAL B O 1
ATOM 7025 N N . PHE B 1 363 ? -10.258 26.969 19.641 1 98.75 363 PHE B N 1
ATOM 7026 C CA . PHE B 1 363 ? -10.477 28.297 20.172 1 98.75 363 PHE B CA 1
ATOM 7027 C C . PHE B 1 363 ? -10.875 28.234 21.641 1 98.75 363 PHE B C 1
ATOM 7029 O O . PHE B 1 363 ? -11.844 27.562 21.984 1 98.75 363 PHE B O 1
ATOM 7036 N N . SER B 1 364 ? -10.102 28.938 22.438 1 98.5 364 SER B N 1
ATOM 7037 C CA . SER B 1 364 ? -10.297 28.844 23.875 1 98.5 364 SER B CA 1
ATOM 7038 C C . SER B 1 364 ? -9.992 30.172 24.562 1 98.5 364 SER B C 1
ATOM 7040 O O . SER B 1 364 ? -9.914 31.219 23.906 1 98.5 364 SER B O 1
ATOM 7042 N N . GLY B 1 365 ? -9.797 30.141 25.938 1 97.19 365 GLY B N 1
ATOM 7043 C CA . GLY B 1 365 ? -9.602 31.359 26.703 1 97.19 365 GLY B CA 1
ATOM 7044 C C . GLY B 1 365 ? -10.898 31.938 27.25 1 97.19 365 GLY B C 1
ATOM 7045 O O . GLY B 1 365 ? -11.984 31.516 26.844 1 97.19 365 GLY B O 1
ATOM 7046 N N . GLY B 1 366 ? -10.766 32.906 28.109 1 95.94 366 GLY B N 1
ATOM 7047 C CA . GLY B 1 366 ? -11.93 33.531 28.75 1 95.94 366 GLY B CA 1
ATOM 7048 C C . GLY B 1 366 ? -12.758 34.344 27.797 1 95.94 366 GLY B C 1
ATOM 7049 O O . GLY B 1 366 ? -13.938 34.625 28.062 1 95.94 366 GLY B O 1
ATOM 7050 N N . ALA B 1 367 ? -12.195 34.719 26.688 1 94.94 367 ALA B N 1
ATOM 7051 C CA . ALA B 1 367 ? -12.906 35.531 25.688 1 94.94 367 ALA B CA 1
ATOM 7052 C C . ALA B 1 367 ? -13.898 34.688 24.891 1 94.94 367 ALA B C 1
ATOM 7054 O O . ALA B 1 367 ? -14.773 35.219 24.219 1 94.94 367 ALA B O 1
ATOM 7055 N N . ILE B 1 368 ? -13.742 33.375 24.953 1 94.75 368 ILE B N 1
ATOM 7056 C CA . ILE B 1 368 ? -14.648 32.438 24.297 1 94.75 368 ILE B CA 1
ATOM 7057 C C . ILE B 1 368 ? -15.68 31.938 25.297 1 94.75 368 ILE B C 1
ATOM 7059 O O . ILE B 1 368 ? -15.328 31.312 26.312 1 94.75 368 ILE B O 1
ATOM 7063 N N . LYS B 1 369 ? -16.859 32.156 24.984 1 93.25 369 LYS B N 1
ATOM 7064 C CA . LYS B 1 369 ? -17.938 31.781 25.922 1 93.25 369 LYS B CA 1
ATOM 7065 C C . LYS B 1 369 ? -18.312 30.312 25.781 1 93.25 369 LYS B C 1
ATOM 7067 O O . LYS B 1 369 ? -18.734 29.688 26.75 1 93.25 369 LYS B O 1
ATOM 7072 N N . GLN B 1 370 ? -18.172 29.828 24.625 1 91.38 370 GLN B N 1
ATOM 7073 C CA . GLN B 1 370 ? -18.453 28.422 24.375 1 91.38 370 GLN B CA 1
ATOM 7074 C C . GLN B 1 370 ? -17.453 27.516 25.078 1 91.38 370 GLN B C 1
ATOM 7076 O O . GLN B 1 370 ? -16.25 27.781 25.047 1 91.38 370 GLN B O 1
ATOM 7081 N N . LYS B 1 371 ? -17.969 26.484 25.781 1 95.81 371 LYS B N 1
ATOM 7082 C CA . LYS B 1 371 ? -17.094 25.578 26.5 1 95.81 371 LYS B CA 1
ATOM 7083 C C . LYS B 1 371 ? -17.406 24.125 26.203 1 95.81 371 LYS B C 1
ATOM 7085 O O . LYS B 1 371 ? -18.578 23.734 26.156 1 95.81 371 LYS B O 1
ATOM 7090 N N . GLY B 1 372 ? -16.312 23.375 25.938 1 97 372 GLY B N 1
ATOM 7091 C CA . GLY B 1 372 ? -16.438 21.922 25.781 1 97 372 GLY B CA 1
ATOM 7092 C C . GLY B 1 372 ? -17.203 21.531 24.531 1 97 372 GLY B C 1
ATOM 7093 O O . GLY B 1 372 ? -17.906 20.516 24.531 1 97 372 GLY B O 1
ATOM 7094 N N . GLU B 1 373 ? -17.109 22.344 23.5 1 97.19 373 GLU B N 1
ATOM 7095 C CA . GLU B 1 373 ? -17.891 22.078 22.297 1 97.19 373 GLU B CA 1
ATOM 7096 C C . GLU B 1 373 ? -16.984 21.672 21.125 1 97.19 373 GLU B C 1
ATOM 7098 O O . GLU B 1 373 ? -15.773 21.938 21.156 1 97.19 373 GLU B O 1
ATOM 7103 N N . ARG B 1 374 ? -17.609 21 20.172 1 96.88 374 ARG B N 1
ATOM 7104 C CA . ARG B 1 374 ? -16.938 20.625 18.922 1 96.88 374 ARG B CA 1
ATOM 7105 C C . ARG B 1 374 ? -17.766 21.047 17.719 1 96.88 374 ARG B C 1
ATOM 7107 O O . ARG B 1 374 ? -19 21.031 17.766 1 96.88 374 ARG B O 1
ATOM 7114 N N . ARG B 1 375 ? -17.125 21.516 16.703 1 97.62 375 ARG B N 1
ATOM 7115 C CA . ARG B 1 375 ? -17.75 21.891 15.438 1 97.62 375 ARG B CA 1
ATOM 7116 C C . ARG B 1 375 ? -17.266 20.984 14.305 1 97.62 375 ARG B C 1
ATOM 7118 O O . ARG B 1 375 ? -16.078 20.672 14.227 1 97.62 375 ARG B O 1
ATOM 7125 N N . GLU B 1 376 ? -18.172 20.594 13.398 1 96.94 376 GLU B N 1
ATOM 7126 C CA . GLU B 1 376 ? -17.828 19.75 12.266 1 96.94 376 GLU B CA 1
ATOM 7127 C C . GLU B 1 376 ? -17.578 20.594 11.016 1 96.94 376 GLU B C 1
ATOM 7129 O O . GLU B 1 376 ? -17.172 20.062 9.977 1 96.94 376 GLU B O 1
ATOM 7134 N N . ALA B 1 377 ? -17.781 21.891 11.148 1 98.12 377 ALA B N 1
ATOM 7135 C CA . ALA B 1 377 ? -17.594 22.781 10 1 98.12 377 ALA B CA 1
ATOM 7136 C C . ALA B 1 377 ? -16.172 22.656 9.438 1 98.12 377 ALA B C 1
ATOM 7138 O O . ALA B 1 377 ? -15.211 22.547 10.195 1 98.12 377 ALA B O 1
ATOM 7139 N N . TYR B 1 378 ? -16.094 22.719 8.078 1 98.5 378 TYR B N 1
ATOM 7140 C CA . TYR B 1 378 ? -14.781 22.734 7.43 1 98.5 378 TYR B CA 1
ATOM 7141 C C . TYR B 1 378 ? -14.062 24.047 7.672 1 98.5 378 TYR B C 1
ATOM 7143 O O . TYR B 1 378 ? -14.641 25.125 7.496 1 98.5 378 TYR B O 1
ATOM 7151 N N . ALA B 1 379 ? -12.859 23.953 8.094 1 98.75 379 ALA B N 1
ATOM 7152 C CA . ALA B 1 379 ? -12.008 25.109 8.305 1 98.75 379 ALA B CA 1
ATOM 7153 C C . ALA B 1 379 ? -10.633 24.906 7.672 1 98.75 379 ALA B C 1
ATOM 7155 O O . ALA B 1 379 ? -10.141 23.781 7.586 1 98.75 379 ALA B O 1
ATOM 7156 N N . TYR B 1 380 ? -10.109 25.984 7.133 1 98.88 380 TYR B N 1
ATOM 7157 C CA . TYR B 1 380 ? -8.711 26.016 6.746 1 98.88 380 TYR B CA 1
ATOM 7158 C C . TYR B 1 380 ? -7.887 26.844 7.715 1 98.88 380 TYR B C 1
ATOM 7160 O O . TYR B 1 380 ? -8.43 27.703 8.43 1 98.88 380 TYR B O 1
ATOM 7168 N N . ILE B 1 381 ? -6.625 26.609 7.715 1 98.81 381 ILE B N 1
ATOM 7169 C CA . ILE B 1 381 ? -5.703 27.375 8.547 1 98.81 381 ILE B CA 1
ATOM 7170 C C . ILE B 1 381 ? -5.82 28.859 8.211 1 98.81 381 ILE B C 1
ATOM 7172 O O . ILE B 1 381 ? -5.809 29.703 9.109 1 98.81 381 ILE B O 1
ATOM 7176 N N . HIS B 1 382 ? -6.039 29.203 6.926 1 98.75 382 HIS B N 1
ATOM 7177 C CA . HIS B 1 382 ? -6.082 30.609 6.543 1 98.75 382 HIS B CA 1
ATOM 7178 C C . HIS B 1 382 ? -7.402 31.25 6.957 1 98.75 382 HIS B C 1
ATOM 7180 O O . HIS B 1 382 ? -7.582 32.469 6.809 1 98.75 382 HIS B O 1
ATOM 7186 N N . ASP B 1 383 ? -8.32 30.516 7.547 1 98.88 383 ASP B N 1
ATOM 7187 C CA . ASP B 1 383 ? -9.555 31.078 8.078 1 98.88 383 ASP B CA 1
ATOM 7188 C C . ASP B 1 383 ? -9.336 31.703 9.453 1 98.88 383 ASP B C 1
ATOM 7190 O O . ASP B 1 383 ? -10.18 32.469 9.938 1 98.88 383 ASP B O 1
ATOM 7194 N N . ILE B 1 384 ? -8.234 31.406 10.055 1 98.88 384 ILE B N 1
ATOM 7195 C CA . ILE B 1 384 ? -7.988 31.812 11.438 1 98.88 384 ILE B CA 1
ATOM 7196 C C . ILE B 1 384 ? -7.82 33.312 11.523 1 98.88 384 ILE B C 1
ATOM 7198 O O . ILE B 1 384 ? -8.406 33.969 12.391 1 98.88 384 ILE B O 1
ATOM 7202 N N . PHE B 1 385 ? -7.094 33.938 10.594 1 98.75 385 PHE B N 1
ATOM 7203 C CA . PHE B 1 385 ? -6.828 35.375 10.602 1 98.75 385 PHE B CA 1
ATOM 7204 C C . PHE B 1 385 ? -8.125 36.156 10.586 1 98.75 385 PHE B C 1
ATOM 7206 O O . PHE B 1 385 ? -8.406 36.938 11.508 1 98.75 385 PHE B O 1
ATOM 7213 N N . PRO B 1 386 ? -9 35.938 9.602 1 98.69 386 PRO B N 1
ATOM 7214 C CA . PRO B 1 386 ? -10.25 36.719 9.633 1 98.69 386 PRO B CA 1
ATOM 7215 C C . PRO B 1 386 ? -11.125 36.375 10.836 1 98.69 386 PRO B C 1
ATOM 7217 O O . PRO B 1 386 ? -11.891 37.219 11.305 1 98.69 386 PRO B O 1
ATOM 7220 N N . THR B 1 387 ? -11.023 35.188 11.383 1 98.69 387 THR B N 1
ATOM 7221 C CA . THR B 1 387 ? -11.812 34.75 12.539 1 98.69 387 THR B CA 1
ATOM 7222 C C . THR B 1 387 ? -11.414 35.562 13.781 1 98.69 387 THR B C 1
ATOM 7224 O O . THR B 1 387 ? -12.266 36.156 14.445 1 98.69 387 THR B O 1
ATOM 7227 N N . ILE B 1 388 ? -10.109 35.625 14.062 1 98.31 388 ILE B N 1
ATOM 7228 C CA . ILE B 1 388 ? -9.68 36.312 15.281 1 98.31 388 ILE B CA 1
ATOM 7229 C C . ILE B 1 388 ? -9.836 37.812 15.125 1 98.31 388 ILE B C 1
ATOM 7231 O O . ILE B 1 388 ? -10.117 38.531 16.094 1 98.31 388 ILE B O 1
ATOM 7235 N N . ALA B 1 389 ? -9.672 38.344 13.914 1 98.12 389 ALA B N 1
ATOM 7236 C CA . ALA B 1 389 ? -9.945 39.781 13.68 1 98.12 389 ALA B CA 1
ATOM 7237 C C . ALA B 1 389 ? -11.398 40.125 14.008 1 98.12 389 ALA B C 1
ATOM 7239 O O . ALA B 1 389 ? -11.664 41.062 14.742 1 98.12 389 ALA B O 1
ATOM 7240 N N . GLU B 1 390 ? -12.273 39.25 13.508 1 97.62 390 GLU B N 1
ATOM 7241 C CA . GLU B 1 390 ? -13.695 39.5 13.75 1 97.62 390 GLU B CA 1
ATOM 7242 C C . GLU B 1 390 ? -14.031 39.406 15.234 1 97.62 390 GLU B C 1
ATOM 7244 O O . GLU B 1 390 ? -14.758 40.219 15.781 1 97.62 390 GLU B O 1
ATOM 7249 N N . LEU B 1 391 ? -13.539 38.438 15.867 1 96.94 391 LEU B N 1
ATOM 7250 C CA . LEU B 1 391 ? -13.812 38.219 17.281 1 96.94 391 LEU B CA 1
ATOM 7251 C C . LEU B 1 391 ? -13.242 39.375 18.109 1 96.94 391 LEU B C 1
ATOM 7253 O O . LEU B 1 391 ? -13.766 39.688 19.188 1 96.94 391 LEU B O 1
ATOM 7257 N N . ALA B 1 392 ? -12.18 40 17.641 1 97.12 392 ALA B N 1
ATOM 7258 C CA . ALA B 1 392 ? -11.539 41.125 18.344 1 97.12 392 ALA B CA 1
ATOM 7259 C C . ALA B 1 392 ? -12.172 42.438 17.953 1 97.12 392 ALA B C 1
ATOM 7261 O O . ALA B 1 392 ? -11.758 43.5 18.422 1 97.12 392 ALA B O 1
ATOM 7262 N N . GLY B 1 393 ? -13.102 42.406 17 1 96 393 GLY B N 1
ATOM 7263 C CA . GLY B 1 393 ? -13.789 43.625 16.578 1 96 393 GLY B CA 1
ATOM 7264 C C . GLY B 1 393 ? -13 44.438 15.562 1 96 393 GLY B C 1
ATOM 7265 O O . GLY B 1 393 ? -13.188 45.625 15.445 1 96 393 GLY B O 1
ATOM 7266 N N . LEU B 1 394 ? -12.125 43.75 14.875 1 96.94 394 LEU B N 1
ATOM 7267 C CA . LEU B 1 394 ? -11.297 44.438 13.883 1 96.94 394 LEU B CA 1
ATOM 7268 C C . LEU B 1 394 ? -11.844 44.219 12.477 1 96.94 394 LEU B C 1
ATOM 7270 O O . LEU B 1 394 ? -12.578 43.281 12.227 1 96.94 394 LEU B O 1
ATOM 7274 N N . SER B 1 395 ? -11.477 45.125 11.578 1 94.69 395 SER B N 1
ATOM 7275 C CA . SER B 1 395 ? -11.805 44.938 10.172 1 94.69 395 SER B CA 1
ATOM 7276 C C . SER B 1 395 ? -10.914 43.875 9.531 1 94.69 395 SER B C 1
ATOM 7278 O O . SER B 1 395 ? -9.719 43.812 9.812 1 94.69 395 SER B O 1
ATOM 7280 N N . ILE B 1 396 ? -11.461 43.125 8.711 1 94.44 396 ILE B N 1
ATOM 7281 C CA . ILE B 1 396 ? -10.742 42.094 7.953 1 94.44 396 ILE B CA 1
ATOM 7282 C C . ILE B 1 396 ? -10.195 42.688 6.664 1 94.44 396 ILE B C 1
ATOM 7284 O O . ILE B 1 396 ? -10.945 43.281 5.871 1 94.44 396 ILE B O 1
ATOM 7288 N N . PRO B 1 397 ? -8.961 42.562 6.449 1 94.25 397 PRO B N 1
ATOM 7289 C CA . PRO B 1 397 ? -8.422 43.125 5.207 1 94.25 397 PRO B CA 1
ATOM 7290 C C . PRO B 1 397 ? -9.047 42.5 3.961 1 94.25 397 PRO B C 1
ATOM 7292 O O . PRO B 1 397 ? -9.305 41.281 3.928 1 94.25 397 PRO B O 1
ATOM 7295 N N . GLY B 1 398 ? -9.234 43.312 2.924 1 92.25 398 GLY B N 1
ATOM 7296 C CA . GLY B 1 398 ? -9.805 42.844 1.67 1 92.25 398 GLY B CA 1
ATOM 7297 C C . GLY B 1 398 ? -8.93 41.812 0.962 1 92.25 398 GLY B C 1
ATOM 7298 O O . GLY B 1 398 ? -9.414 41.062 0.136 1 92.25 398 GLY B O 1
ATOM 7299 N N . SER B 1 399 ? -7.699 41.75 1.312 1 92.12 399 SER B N 1
ATOM 7300 C CA . SER B 1 399 ? -6.742 40.875 0.668 1 92.12 399 SER B CA 1
ATOM 7301 C C . SER B 1 399 ? -6.887 39.438 1.185 1 92.12 399 SER B C 1
ATOM 7303 O O . SER B 1 399 ? -6.336 38.5 0.601 1 92.12 399 SER B O 1
ATOM 7305 N N . THR B 1 400 ? -7.633 39.25 2.26 1 94.62 400 THR B N 1
ATOM 7306 C CA . THR B 1 400 ? -7.809 37.938 2.865 1 94.62 400 THR B CA 1
ATOM 7307 C C . THR B 1 400 ? -8.82 37.125 2.082 1 94.62 400 THR B C 1
ATOM 7309 O O . THR B 1 400 ? -9.914 37.594 1.771 1 94.62 400 THR B O 1
ATOM 7312 N N . ASP B 1 401 ? -8.406 35.781 1.782 1 94.25 401 ASP B N 1
ATOM 7313 C CA . ASP B 1 401 ? -9.297 34.812 1.145 1 94.25 401 ASP B CA 1
ATOM 7314 C C . ASP B 1 401 ? -10.031 34 2.186 1 94.25 401 ASP B C 1
ATOM 7316 O O . ASP B 1 401 ? -11.039 33.344 1.876 1 94.25 401 ASP B O 1
ATOM 7320 N N . GLY B 1 402 ? -9.539 33.938 3.34 1 97.88 402 GLY B N 1
ATOM 7321 C CA . GLY B 1 402 ? -10.125 33.125 4.391 1 97.88 402 GLY B CA 1
ATOM 7322 C C . GLY B 1 402 ? -11.523 33.562 4.785 1 97.88 402 GLY B C 1
ATOM 7323 O O . GLY B 1 402 ? -11.891 34.719 4.59 1 97.88 402 GLY B O 1
ATOM 7324 N N . LYS B 1 403 ? -12.266 32.656 5.305 1 98.31 403 LYS B N 1
ATOM 7325 C CA . LYS B 1 403 ? -13.609 32.906 5.797 1 98.31 403 LYS B CA 1
ATOM 7326 C C . LYS B 1 403 ? -13.656 32.875 7.32 1 98.31 403 LYS B C 1
ATOM 7328 O O . LYS B 1 403 ? -13.219 31.906 7.945 1 98.31 403 LYS B O 1
ATOM 7333 N N . SER B 1 404 ? -14.211 33.906 7.844 1 98.69 404 SER B N 1
ATOM 7334 C CA . SER B 1 404 ? -14.305 33.969 9.297 1 98.69 404 SER B CA 1
ATOM 7335 C C . SER B 1 404 ? -15.211 32.844 9.844 1 98.69 404 SER B C 1
ATOM 7337 O O . SER B 1 404 ? -16.312 32.656 9.328 1 98.69 404 SER B O 1
ATOM 7339 N N . LEU B 1 405 ? -14.719 32.25 10.898 1 98.62 405 LEU B N 1
ATOM 7340 C CA . LEU B 1 405 ? -15.453 31.172 11.562 1 98.62 405 LEU B CA 1
ATOM 7341 C C . LEU B 1 405 ? -16.219 31.703 12.766 1 98.62 405 LEU B C 1
ATOM 7343 O O . LEU B 1 405 ? -16.797 30.938 13.539 1 98.62 405 LEU B O 1
ATOM 7347 N N . ALA B 1 406 ? -16.234 33.031 12.984 1 98.12 406 ALA B N 1
ATOM 7348 C CA . ALA B 1 406 ? -16.812 33.625 14.188 1 98.12 406 ALA B CA 1
ATOM 7349 C C . ALA B 1 406 ? -18.266 33.219 14.375 1 98.12 406 ALA B C 1
ATOM 7351 O O . ALA B 1 406 ? -18.672 32.812 15.469 1 98.12 406 ALA B O 1
ATOM 7352 N N . LYS B 1 407 ? -19.031 33.219 13.344 1 97.88 407 LYS B N 1
ATOM 7353 C CA . LYS B 1 407 ? -20.453 32.875 13.445 1 97.88 407 LYS B CA 1
ATOM 7354 C C . LYS B 1 407 ? -20.625 31.375 13.75 1 97.88 407 LYS B C 1
ATOM 7356 O O . LYS B 1 407 ? -21.594 30.984 14.406 1 97.88 407 LYS B O 1
ATOM 7361 N N . VAL B 1 408 ? -19.703 30.562 13.195 1 98.31 408 VAL B N 1
ATOM 7362 C CA . VAL B 1 408 ? -19.734 29.125 13.508 1 98.31 408 VAL B CA 1
ATOM 7363 C C . VAL B 1 408 ? -19.391 28.922 14.984 1 98.31 408 VAL B C 1
ATOM 7365 O O . VAL B 1 408 ? -20.047 28.125 15.664 1 98.31 408 VAL B O 1
ATOM 7368 N N . ILE B 1 409 ? -18.391 29.656 15.453 1 97.88 409 ILE B N 1
ATOM 7369 C CA . ILE B 1 409 ? -17.953 29.562 16.844 1 97.88 409 ILE B CA 1
ATOM 7370 C C . ILE B 1 409 ? -19.094 29.984 17.766 1 97.88 409 ILE B C 1
ATOM 7372 O O . ILE B 1 409 ? -19.375 29.328 18.766 1 97.88 409 ILE B O 1
ATOM 7376 N N . LEU B 1 410 ? -19.844 30.953 17.422 1 95.38 410 LEU B N 1
ATOM 7377 C CA . LEU B 1 410 ? -20.906 31.531 18.25 1 95.38 410 LEU B CA 1
ATOM 7378 C C . LEU B 1 410 ? -22.203 30.734 18.109 1 95.38 410 LEU B C 1
ATOM 7380 O O . LEU B 1 410 ? -23.172 30.969 18.828 1 95.38 410 LEU B O 1
ATOM 7384 N N . GLY B 1 411 ? -22.25 29.797 17.219 1 95.25 411 GLY B N 1
ATOM 7385 C CA . GLY B 1 411 ? -23.406 28.938 17.016 1 95.25 411 GLY B CA 1
ATOM 7386 C C . GLY B 1 411 ? -24.469 29.578 16.141 1 95.25 411 GLY B C 1
ATOM 7387 O O . GLY B 1 411 ? -25.625 29.141 16.125 1 95.25 411 GLY B O 1
ATOM 7388 N N . GLU B 1 412 ? -24.078 30.578 15.391 1 96.31 412 GLU B N 1
ATOM 7389 C CA . GLU B 1 412 ? -25.016 31.312 14.555 1 96.31 412 GLU B CA 1
ATOM 7390 C C . GLU B 1 412 ? -25.109 30.719 13.156 1 96.31 412 GLU B C 1
ATOM 7392 O O . GLU B 1 412 ? -26.062 30.953 12.43 1 96.31 412 GLU B O 1
ATOM 7397 N N . GLN B 1 413 ? -24.078 30.062 12.789 1 96.88 413 GLN B N 1
ATOM 7398 C CA . GLN B 1 413 ? -24 29.375 11.492 1 96.88 413 GLN B CA 1
ATOM 7399 C C . GLN B 1 413 ? -23.375 28 11.641 1 96.88 413 GLN B C 1
ATOM 7401 O O . GLN B 1 413 ? -22.516 27.781 12.5 1 96.88 413 GLN B O 1
ATOM 7406 N N . GLU B 1 414 ? -23.828 27.109 10.797 1 96.69 414 GLU B N 1
ATOM 7407 C CA . GLU B 1 414 ? -23.344 25.734 10.898 1 96.69 414 GLU B CA 1
ATOM 7408 C C . GLU B 1 414 ? -22 25.578 10.188 1 96.69 414 GLU B C 1
ATOM 7410 O O . GLU B 1 414 ? -21.156 24.781 10.602 1 96.69 414 GLU B O 1
ATOM 7415 N N . SER B 1 415 ? -21.875 26.266 9.055 1 97.81 415 SER B N 1
ATOM 7416 C CA . SER B 1 415 ? -20.672 26.109 8.227 1 97.81 415 SER B CA 1
ATOM 7417 C C . SER B 1 415 ? -20.438 27.359 7.375 1 97.81 415 SER B C 1
ATOM 7419 O O . SER B 1 415 ? -21.328 28.188 7.207 1 97.81 415 SER B O 1
ATOM 7421 N N . VAL B 1 416 ? -19.203 27.484 6.918 1 97.94 416 VAL B N 1
ATOM 7422 C CA . VAL B 1 416 ? -18.875 28.594 6.023 1 97.94 416 VAL B CA 1
ATOM 7423 C C . VAL B 1 416 ? -18.547 28.062 4.633 1 97.94 416 VAL B C 1
ATOM 7425 O O . VAL B 1 416 ? -18.359 28.844 3.693 1 97.94 416 VAL B O 1
ATOM 7428 N N . ARG B 1 417 ? -18.469 26.797 4.43 1 98.06 417 ARG B N 1
ATOM 7429 C CA . ARG B 1 417 ? -18.203 26.141 3.152 1 98.06 417 ARG B CA 1
ATOM 7430 C C . ARG B 1 417 ? -18.734 24.703 3.16 1 98.06 417 ARG B C 1
ATOM 7432 O O . ARG B 1 417 ? -18.969 24.125 4.223 1 98.06 417 ARG B O 1
ATOM 7439 N N . ASP B 1 418 ? -18.891 24.109 1.902 1 97.69 418 ASP B N 1
ATOM 7440 C CA . ASP B 1 418 ? -19.484 22.781 1.804 1 97.69 418 ASP B CA 1
ATOM 7441 C C . ASP B 1 418 ? -18.531 21.797 1.128 1 97.69 418 ASP B C 1
ATOM 7443 O O . ASP B 1 418 ? -18.906 20.688 0.792 1 97.69 418 ASP B O 1
ATOM 7447 N N . TYR B 1 419 ? -17.297 22.281 0.891 1 98.44 419 TYR B N 1
ATOM 7448 C CA . TYR B 1 419 ? -16.266 21.422 0.311 1 98.44 419 TYR B CA 1
ATOM 7449 C C . TYR B 1 419 ? -14.875 21.844 0.794 1 98.44 419 TYR B C 1
ATOM 7451 O O . TYR B 1 419 ? -14.703 22.938 1.338 1 98.44 419 TYR B O 1
ATOM 7459 N N . THR B 1 420 ? -13.945 20.953 0.678 1 98.5 420 THR B N 1
ATOM 7460 C CA . THR B 1 420 ? -12.539 21.344 0.773 1 98.5 420 THR B CA 1
ATOM 7461 C C . THR B 1 420 ? -11.781 20.938 -0.485 1 98.5 420 THR B C 1
ATOM 7463 O O . THR B 1 420 ? -12.188 20.016 -1.192 1 98.5 420 THR B O 1
ATOM 7466 N N . TYR B 1 421 ? -10.805 21.672 -0.856 1 98.75 421 TYR B N 1
ATOM 7467 C CA . TYR B 1 421 ? -9.883 21.469 -1.966 1 98.75 421 TYR B CA 1
ATOM 7468 C C . TYR B 1 421 ? -8.43 21.516 -1.49 1 98.75 421 TYR B C 1
ATOM 7470 O O . TYR B 1 421 ? -8.07 22.391 -0.7 1 98.75 421 TYR B O 1
ATOM 7478 N N . HIS B 1 422 ? -7.645 20.531 -1.884 1 98.75 422 HIS B N 1
ATOM 7479 C CA . HIS B 1 422 ? -6.266 20.438 -1.418 1 98.75 422 HIS B CA 1
ATOM 7480 C C . HIS B 1 422 ? -5.309 20.188 -2.578 1 98.75 422 HIS B C 1
ATOM 7482 O O . HIS B 1 422 ? -5.691 19.594 -3.59 1 98.75 422 HIS B O 1
ATOM 7488 N N . ALA B 1 423 ? -4.09 20.656 -2.408 1 98.19 423 ALA B N 1
ATOM 7489 C CA . ALA B 1 423 ? -3.086 20.5 -3.459 1 98.19 423 ALA B CA 1
ATOM 7490 C C . ALA B 1 423 ? -1.697 20.281 -2.863 1 98.19 423 ALA B C 1
ATOM 7492 O O . ALA B 1 423 ? -1.341 20.906 -1.864 1 98.19 423 ALA B O 1
ATOM 7493 N N . TYR B 1 424 ? -0.952 19.391 -3.426 1 97.69 424 TYR B N 1
ATOM 7494 C CA . TYR B 1 424 ? 0.465 19.219 -3.125 1 97.69 424 TYR B CA 1
ATOM 7495 C C . TYR B 1 424 ? 1.288 19.156 -4.406 1 97.69 424 TYR B C 1
ATOM 7497 O O . TYR B 1 424 ? 1.182 18.188 -5.164 1 97.69 424 TYR B O 1
ATOM 7505 N N . ARG B 1 425 ? 2.176 20.188 -4.59 1 96.25 425 ARG B N 1
ATOM 7506 C CA . ARG B 1 425 ? 2.994 20.312 -5.789 1 96.25 425 ARG B CA 1
ATOM 7507 C C . ARG B 1 425 ? 2.18 20 -7.043 1 96.25 425 ARG B C 1
ATOM 7509 O O . ARG B 1 425 ? 0.96 20.188 -7.055 1 96.25 425 ARG B O 1
ATOM 7516 N N . GLN B 1 426 ? 2.77 19.734 -8.125 1 96.62 426 GLN B N 1
ATOM 7517 C CA . GLN B 1 426 ? 2.059 19.469 -9.367 1 96.62 426 GLN B CA 1
ATOM 7518 C C . GLN B 1 426 ? 1.566 18.016 -9.414 1 96.62 426 GLN B C 1
ATOM 7520 O O . GLN B 1 426 ? 1.021 17.578 -10.422 1 96.62 426 GLN B O 1
ATOM 7525 N N . PHE B 1 427 ? 1.604 17.266 -8.32 1 97.94 427 PHE B N 1
ATOM 7526 C CA . PHE B 1 427 ? 1.446 15.82 -8.398 1 97.94 427 PHE B CA 1
ATOM 7527 C C . PHE B 1 427 ? 0.099 15.398 -7.824 1 97.94 427 PHE B C 1
ATOM 7529 O O . PHE B 1 427 ? -0.422 14.336 -8.18 1 97.94 427 PHE B O 1
ATOM 7536 N N . GLN B 1 428 ? -0.507 16.125 -6.828 1 98.62 428 GLN B N 1
ATOM 7537 C CA . GLN B 1 428 ? -1.669 15.633 -6.094 1 98.62 428 GLN B CA 1
ATOM 7538 C C . GLN B 1 428 ? -2.742 16.703 -5.98 1 98.62 428 GLN B C 1
ATOM 7540 O O . GLN B 1 428 ? -2.436 17.875 -5.73 1 98.62 428 GLN B O 1
ATOM 7545 N N . ARG B 1 429 ? -3.979 16.422 -6.207 1 98.75 429 ARG B N 1
ATOM 7546 C CA . ARG B 1 429 ? -5.148 17.234 -5.875 1 98.75 429 ARG B CA 1
ATOM 7547 C C . ARG B 1 429 ? -6.207 16.406 -5.164 1 98.75 429 ARG B C 1
ATOM 7549 O O . ARG B 1 429 ? -6.336 15.203 -5.422 1 98.75 429 ARG B O 1
ATOM 7556 N N . ALA B 1 430 ? -6.945 16.969 -4.25 1 98.88 430 ALA B N 1
ATOM 7557 C CA . ALA B 1 430 ? -8.039 16.297 -3.562 1 98.88 430 ALA B CA 1
ATOM 7558 C C . ALA B 1 430 ? -9.258 17.203 -3.445 1 98.88 430 ALA B C 1
ATOM 7560 O O . ALA B 1 430 ? -9.125 18.438 -3.357 1 98.88 430 ALA B O 1
ATOM 7561 N N . TYR B 1 431 ? -10.367 16.672 -3.494 1 98.81 431 TYR B N 1
ATOM 7562 C CA . TYR B 1 431 ? -11.672 17.312 -3.355 1 98.81 431 TYR B CA 1
ATOM 7563 C C . TYR B 1 431 ? -12.57 16.516 -2.414 1 98.81 431 TYR B C 1
ATOM 7565 O O . TYR B 1 431 ? -12.766 15.312 -2.596 1 98.81 431 TYR B O 1
ATOM 7573 N N . ARG B 1 432 ? -13.047 17.172 -1.403 1 98.38 432 ARG B N 1
ATOM 7574 C CA . ARG B 1 432 ? -13.938 16.547 -0.44 1 98.38 432 ARG B CA 1
ATOM 7575 C C . ARG B 1 432 ? -15.305 17.219 -0.426 1 98.38 432 ARG B C 1
ATOM 7577 O O . ARG B 1 432 ? -15.391 18.453 -0.457 1 98.38 432 ARG B O 1
ATOM 7584 N N . LYS B 1 433 ? -16.297 16.484 -0.405 1 97.69 433 LYS B N 1
ATOM 7585 C CA . LYS B 1 433 ? -17.688 16.906 -0.247 1 97.69 433 LYS B CA 1
ATOM 7586 C C . LYS B 1 433 ? -18.484 15.883 0.562 1 97.69 433 LYS B C 1
ATOM 7588 O O . LYS B 1 433 ? -18.594 14.719 0.172 1 97.69 433 LYS B O 1
ATOM 7593 N N . GLY B 1 434 ? -19.078 16.391 1.643 1 96.06 434 GLY B N 1
ATOM 7594 C CA . GLY B 1 434 ? -19.672 15.445 2.562 1 96.06 434 GLY B CA 1
ATOM 7595 C C . GLY B 1 434 ? -18.688 14.445 3.131 1 96.06 434 GLY B C 1
ATOM 7596 O O . GLY B 1 434 ? -17.625 14.836 3.637 1 96.06 434 GLY B O 1
ATOM 7597 N N . ASP B 1 435 ? -19.031 13.164 3.033 1 96 435 ASP B N 1
ATOM 7598 C CA . ASP B 1 435 ? -18.188 12.133 3.633 1 96 435 ASP B CA 1
ATOM 7599 C C . ASP B 1 435 ? -17.172 11.602 2.627 1 96 435 ASP B C 1
ATOM 7601 O O . ASP B 1 435 ? -16.281 10.836 2.99 1 96 435 ASP B O 1
ATOM 7605 N N . MET B 1 436 ? -17.281 12.086 1.373 1 98.5 436 MET B N 1
ATOM 7606 C CA . MET B 1 436 ? -16.453 11.508 0.311 1 98.5 436 MET B CA 1
ATOM 7607 C C . MET B 1 436 ? -15.258 12.398 0.007 1 98.5 436 MET B C 1
ATOM 7609 O O . MET B 1 436 ? -15.391 13.617 -0.087 1 98.5 436 MET B O 1
ATOM 7613 N N . LYS B 1 437 ? -14.117 11.82 -0.109 1 98.81 437 LYS B N 1
ATOM 7614 C CA . LYS B 1 437 ? -12.898 12.508 -0.516 1 98.81 437 LYS B CA 1
ATOM 7615 C C . LYS B 1 437 ? -12.25 11.828 -1.719 1 98.81 437 LYS B C 1
ATOM 7617 O O . LYS B 1 437 ? -11.891 10.648 -1.653 1 98.81 437 LYS B O 1
ATOM 7622 N N . LEU B 1 438 ? -12.156 12.562 -2.787 1 98.88 438 LEU B N 1
ATOM 7623 C CA . LEU B 1 438 ? -11.461 12.133 -3.994 1 98.88 438 LEU B CA 1
ATOM 7624 C C . LEU B 1 438 ? -10.016 12.633 -4 1 98.88 438 LEU B C 1
ATOM 7626 O O . LEU B 1 438 ? -9.758 13.805 -3.697 1 98.88 438 LEU B O 1
ATOM 7630 N N . ILE B 1 439 ? -9.062 11.789 -4.262 1 98.81 439 ILE B N 1
ATOM 7631 C CA . ILE B 1 439 ? -7.668 12.18 -4.473 1 98.81 439 ILE B CA 1
ATOM 7632 C C . ILE B 1 439 ? -7.219 11.75 -5.867 1 98.81 439 ILE B C 1
ATOM 7634 O O . ILE B 1 439 ? -7.438 10.602 -6.27 1 98.81 439 ILE B O 1
ATOM 7638 N N . GLU B 1 440 ? -6.633 12.641 -6.605 1 98.69 440 GLU B N 1
ATOM 7639 C CA . GLU B 1 440 ? -6.059 12.375 -7.922 1 98.69 440 GLU B CA 1
ATOM 7640 C C . GLU B 1 440 ? -4.555 12.633 -7.93 1 98.69 440 GLU B C 1
ATOM 7642 O O . GLU B 1 440 ? -4.098 13.695 -7.508 1 98.69 440 GLU B O 1
ATOM 7647 N N . TYR B 1 441 ? -3.814 11.625 -8.336 1 98.5 441 TYR B N 1
ATOM 7648 C CA . TYR B 1 441 ? -2.373 11.719 -8.539 1 98.5 441 TYR B CA 1
ATOM 7649 C C . TYR B 1 441 ? -2.025 11.734 -10.023 1 98.5 441 TYR B C 1
ATOM 7651 O O . TYR B 1 441 ? -2.662 11.039 -10.82 1 98.5 441 TYR B O 1
ATOM 7659 N N . VAL B 1 442 ? -0.97 12.438 -10.406 1 98.06 442 VAL B N 1
ATOM 7660 C CA . VAL B 1 442 ? -0.539 12.422 -11.797 1 98.06 442 VAL B CA 1
ATOM 7661 C C . VAL B 1 442 ? 0.966 12.18 -11.867 1 98.06 442 VAL B C 1
ATOM 7663 O O . VAL B 1 442 ? 1.694 12.461 -10.914 1 98.06 442 VAL B O 1
ATOM 7666 N N . ARG B 1 443 ? 1.369 11.508 -12.891 1 96.44 443 ARG B N 1
ATOM 7667 C CA . ARG B 1 443 ? 2.771 11.5 -13.289 1 96.44 443 ARG B CA 1
ATOM 7668 C C . ARG B 1 443 ? 3.131 12.766 -14.055 1 96.44 443 ARG B C 1
ATOM 7670 O O . ARG B 1 443 ? 2.504 13.086 -15.07 1 96.44 443 ARG B O 1
ATOM 7677 N N . ALA B 1 444 ? 4.094 13.5 -13.602 1 96.56 444 ALA B N 1
ATOM 7678 C CA . ALA B 1 444 ? 4.387 14.82 -14.164 1 96.56 444 ALA B CA 1
ATOM 7679 C C . ALA B 1 444 ? 5.891 15.07 -14.203 1 96.56 444 ALA B C 1
ATOM 7681 O O . ALA B 1 444 ? 6.664 14.359 -13.562 1 96.56 444 ALA B O 1
ATOM 7682 N N . GLY B 1 445 ? 6.246 16.094 -15.023 1 95.06 445 GLY B N 1
ATOM 7683 C CA . GLY B 1 445 ? 7.625 16.547 -15.031 1 95.06 445 GLY B CA 1
ATOM 7684 C C . GLY B 1 445 ? 8.023 17.281 -13.766 1 95.06 445 GLY B C 1
ATOM 7685 O O . GLY B 1 445 ? 7.172 17.844 -13.078 1 95.06 445 GLY B O 1
ATOM 7686 N N . ASP B 1 446 ? 9.266 17.219 -13.43 1 93.69 446 ASP B N 1
ATOM 7687 C CA . ASP B 1 446 ? 9.883 17.953 -12.336 1 93.69 446 ASP B CA 1
ATOM 7688 C C . ASP B 1 446 ? 11.352 18.266 -12.633 1 93.69 446 ASP B C 1
ATOM 7690 O O . ASP B 1 446 ? 11.883 17.844 -13.656 1 93.69 446 ASP B O 1
ATOM 7694 N N . SER B 1 447 ? 11.906 19.125 -11.844 1 92.38 447 SER B N 1
ATOM 7695 C CA . SER B 1 447 ? 13.312 19.469 -12.062 1 92.38 447 SER B CA 1
ATOM 7696 C C . SER B 1 447 ? 14 19.828 -10.758 1 92.38 447 SER B C 1
ATOM 7698 O O . SER B 1 447 ? 13.352 20.297 -9.812 1 92.38 447 SER B O 1
ATOM 7700 N N . ASN B 1 448 ? 15.203 19.422 -10.609 1 87.44 448 ASN B N 1
ATOM 7701 C CA . ASN B 1 448 ? 16.062 19.938 -9.547 1 87.44 448 ASN B CA 1
ATOM 7702 C C . ASN B 1 448 ? 17.516 20.031 -10.008 1 87.44 448 ASN B C 1
ATOM 7704 O O . ASN B 1 448 ? 17.859 19.578 -11.102 1 87.44 448 ASN B O 1
ATOM 7708 N N . LYS B 1 449 ? 18.312 20.688 -9.32 1 87.56 449 LYS B N 1
ATOM 7709 C CA . LYS B 1 449 ? 19.688 21.016 -9.711 1 87.56 449 LYS B CA 1
ATOM 7710 C C . LYS B 1 449 ? 20.516 19.75 -9.922 1 87.56 449 LYS B C 1
ATOM 7712 O O . LYS B 1 449 ? 21.359 19.703 -10.828 1 87.56 449 LYS B O 1
ATOM 7717 N N . GLN B 1 450 ? 20.25 18.766 -9.219 1 87.25 450 GLN B N 1
ATOM 7718 C CA . GLN B 1 450 ? 21.062 17.547 -9.258 1 87.25 450 GLN B CA 1
ATOM 7719 C C . GLN B 1 450 ? 20.672 16.656 -10.422 1 87.25 450 GLN B C 1
ATOM 7721 O O . GLN B 1 450 ? 21.531 16.109 -11.125 1 87.25 450 GLN B O 1
ATOM 7726 N N . LEU B 1 451 ? 19.391 16.5 -10.68 1 90.12 451 LEU B N 1
ATOM 7727 C CA . LEU B 1 451 ? 18.875 15.516 -11.641 1 90.12 451 LEU B CA 1
ATOM 7728 C C . LEU B 1 451 ? 18.531 16.188 -12.961 1 90.12 451 LEU B C 1
ATOM 7730 O O . LEU B 1 451 ? 18.359 15.516 -13.977 1 90.12 451 LEU B O 1
ATOM 7734 N N . GLY B 1 452 ? 18.484 17.547 -12.93 1 92.81 452 GLY B N 1
ATOM 7735 C CA . GLY B 1 452 ? 17.875 18.203 -14.078 1 92.81 452 GLY B CA 1
ATOM 7736 C C . GLY B 1 452 ? 16.391 17.891 -14.234 1 92.81 452 GLY B C 1
ATOM 7737 O O . GLY B 1 452 ? 15.664 17.828 -13.242 1 92.81 452 GLY B O 1
ATOM 7738 N N . GLU B 1 453 ? 15.914 17.75 -15.461 1 94.31 453 GLU B N 1
ATOM 7739 C CA . GLU B 1 453 ? 14.516 17.438 -15.734 1 94.31 453 GLU B CA 1
ATOM 7740 C C . GLU B 1 453 ? 14.266 15.93 -15.625 1 94.31 453 GLU B C 1
ATOM 7742 O O . GLU B 1 453 ? 15.07 15.125 -16.094 1 94.31 453 GLU B O 1
ATOM 7747 N N . TYR B 1 454 ? 13.234 15.586 -14.961 1 94.12 454 TYR B N 1
ATOM 7748 C CA . TYR B 1 454 ? 12.844 14.188 -14.852 1 94.12 454 TYR B CA 1
ATOM 7749 C C . TYR B 1 454 ? 11.336 14.055 -14.672 1 94.12 454 TYR B C 1
ATOM 7751 O O . TYR B 1 454 ? 10.625 15.055 -14.57 1 94.12 454 TYR B O 1
ATOM 7759 N N . GLU B 1 455 ? 10.852 12.898 -14.758 1 94.06 455 GLU B N 1
ATOM 7760 C CA . GLU B 1 455 ? 9.445 12.594 -14.516 1 94.06 455 GLU B CA 1
ATOM 7761 C C . GLU B 1 455 ? 9.258 11.805 -13.227 1 94.06 455 GLU B C 1
ATOM 7763 O O . GLU B 1 455 ? 10.086 10.961 -12.883 1 94.06 455 GLU B O 1
ATOM 7768 N N . ALA B 1 456 ? 8.258 12.141 -12.477 1 95 456 ALA B N 1
ATOM 7769 C CA . ALA B 1 456 ? 7.93 11.438 -11.242 1 95 456 ALA B CA 1
ATOM 7770 C C . ALA B 1 456 ? 6.418 11.297 -11.07 1 95 456 ALA B C 1
ATOM 7772 O O . ALA B 1 456 ? 5.645 11.93 -11.797 1 95 456 ALA B O 1
ATOM 7773 N N . GLY B 1 457 ? 6.059 10.414 -10.172 1 96.94 457 GLY B N 1
ATOM 7774 C CA . GLY B 1 457 ? 4.656 10.25 -9.836 1 96.94 457 GLY B CA 1
ATOM 7775 C C . GLY B 1 457 ? 3.996 9.102 -10.578 1 96.94 457 GLY B C 1
ATOM 7776 O O . GLY B 1 457 ? 4.68 8.297 -11.211 1 96.94 457 GLY B O 1
ATOM 7777 N N . SER B 1 458 ? 2.717 8.953 -10.375 1 98 458 SER B N 1
ATOM 7778 C CA . SER B 1 458 ? 1.841 7.93 -10.945 1 98 458 SER B CA 1
ATOM 7779 C C . SER B 1 458 ? 0.456 8.492 -11.242 1 98 458 SER B C 1
ATOM 7781 O O . SER B 1 458 ? 0.059 9.516 -10.672 1 98 458 SER B O 1
ATOM 7783 N N . ARG B 1 459 ? -0.21 7.926 -12.172 1 98 459 ARG B N 1
ATOM 7784 C CA . ARG B 1 459 ? -1.618 8.258 -12.359 1 98 459 ARG B CA 1
ATOM 7785 C C . ARG B 1 459 ? -2.518 7.316 -11.57 1 98 459 ARG B C 1
ATOM 7787 O O . ARG B 1 459 ? -2.73 6.168 -11.969 1 98 459 ARG B O 1
ATOM 7794 N N . VAL B 1 460 ? -3.029 7.762 -10.484 1 98.31 460 VAL B N 1
ATOM 7795 C CA . VAL B 1 460 ? -3.807 6.961 -9.547 1 98.31 460 VAL B CA 1
ATOM 7796 C C . VAL B 1 460 ? -5.023 7.754 -9.07 1 98.31 460 VAL B C 1
ATOM 7798 O O . VAL B 1 460 ? -4.941 8.969 -8.883 1 98.31 460 VAL B O 1
ATOM 7801 N N . THR B 1 461 ? -6.137 7.109 -8.945 1 98.38 461 THR B N 1
ATOM 7802 C CA . THR B 1 461 ? -7.359 7.672 -8.375 1 98.38 461 THR B CA 1
ATOM 7803 C C . THR B 1 461 ? -7.746 6.941 -7.094 1 98.38 461 THR B C 1
ATOM 7805 O O . THR B 1 461 ? -7.793 5.711 -7.066 1 98.38 461 THR B O 1
ATOM 7808 N N . GLN B 1 462 ? -8 7.684 -6.039 1 98.31 462 GLN B N 1
ATOM 7809 C CA . GLN B 1 462 ? -8.508 7.117 -4.793 1 98.31 462 GLN B CA 1
ATOM 7810 C C . GLN B 1 462 ? -9.766 7.836 -4.332 1 98.31 462 GLN B C 1
ATOM 7812 O O . GLN B 1 462 ? -9.906 9.047 -4.527 1 98.31 462 GLN B O 1
ATOM 7817 N N . LEU B 1 463 ? -10.688 7.156 -3.809 1 98.5 463 LEU B N 1
ATOM 7818 C CA . LEU B 1 463 ? -11.922 7.648 -3.209 1 98.5 463 LEU B CA 1
ATOM 7819 C C . LEU B 1 463 ? -12.141 7.035 -1.829 1 98.5 463 LEU B C 1
ATOM 7821 O O . LEU B 1 463 ? -12.078 5.816 -1.671 1 98.5 463 LEU B O 1
ATOM 7825 N N . PHE B 1 464 ? -12.422 7.836 -0.844 1 98.44 464 PHE B N 1
ATOM 7826 C CA . PHE B 1 464 ? -12.617 7.336 0.513 1 98.44 464 PHE B CA 1
ATOM 7827 C C . PHE B 1 464 ? -13.914 7.871 1.108 1 98.44 464 PHE B C 1
ATOM 7829 O O . PHE B 1 464 ? -14.281 9.023 0.874 1 98.44 464 PHE B O 1
ATOM 7836 N N . ASP B 1 465 ? -14.602 7.039 1.832 1 98.12 465 ASP B N 1
ATOM 7837 C CA . ASP B 1 465 ? -15.68 7.445 2.727 1 98.12 465 ASP B CA 1
ATOM 7838 C C . ASP B 1 465 ? -15.156 7.719 4.133 1 98.12 465 ASP B C 1
ATOM 7840 O O . ASP B 1 465 ? -15.023 6.801 4.945 1 98.12 465 ASP B O 1
ATOM 7844 N N . LEU B 1 466 ? -14.961 8.938 4.445 1 97.31 466 LEU B N 1
ATOM 7845 C CA . LEU B 1 466 ? -14.227 9.305 5.648 1 97.31 466 LEU B CA 1
ATOM 7846 C C . LEU B 1 466 ? -15.062 9.055 6.898 1 97.31 466 LEU B C 1
ATOM 7848 O O . LEU B 1 466 ? -14.523 8.984 8.008 1 97.31 466 LEU B O 1
ATOM 7852 N N . SER B 1 467 ? -16.344 9 6.801 1 96.19 467 SER B N 1
ATOM 7853 C CA . SER B 1 467 ? -17.188 8.664 7.949 1 96.19 467 SER B CA 1
ATOM 7854 C C . SER B 1 467 ? -16.953 7.23 8.406 1 96.19 467 SER B C 1
ATOM 7856 O O . SER B 1 467 ? -17.062 6.922 9.594 1 96.19 467 SER B O 1
ATOM 7858 N N . LYS B 1 468 ? -16.547 6.352 7.473 1 95 468 LYS B N 1
ATOM 7859 C CA . LYS B 1 468 ? -16.328 4.938 7.766 1 95 468 LYS B CA 1
ATOM 7860 C C . LYS B 1 468 ? -14.844 4.598 7.773 1 95 468 LYS B C 1
ATOM 7862 O O . LYS B 1 468 ? -14.43 3.605 8.375 1 95 468 LYS B O 1
ATOM 7867 N N . ASP B 1 469 ? -14.141 5.414 7.129 1 96.25 469 ASP B N 1
ATOM 7868 C CA . ASP B 1 469 ? -12.719 5.148 6.898 1 96.25 469 ASP B CA 1
ATOM 7869 C C . ASP B 1 469 ? -11.883 6.41 7.098 1 96.25 469 ASP B C 1
ATOM 7871 O O . ASP B 1 469 ? -11.242 6.891 6.164 1 96.25 469 ASP B O 1
ATOM 7875 N N . PRO B 1 470 ? -11.812 6.883 8.375 1 95.31 470 PRO B N 1
ATOM 7876 C CA . PRO B 1 470 ? -11.086 8.125 8.633 1 95.31 470 PRO B CA 1
ATOM 7877 C C . PRO B 1 470 ? -9.586 7.996 8.383 1 95.31 470 PRO B C 1
ATOM 7879 O O . PRO B 1 470 ? -8.883 9.008 8.289 1 95.31 470 PRO B O 1
ATOM 7882 N N . TRP B 1 471 ? -9.07 6.75 8.219 1 95.88 471 TRP B N 1
ATOM 7883 C CA . TRP B 1 471 ? -7.645 6.535 8.031 1 95.88 471 TRP B CA 1
ATOM 7884 C C . TRP B 1 471 ? -7.312 6.344 6.551 1 95.88 471 TRP B C 1
ATOM 7886 O O . TRP B 1 471 ? -6.156 6.121 6.191 1 95.88 471 TRP B O 1
ATOM 7896 N N . GLU B 1 472 ? -8.328 6.391 5.66 1 97.38 472 GLU B N 1
ATOM 7897 C CA . GLU B 1 472 ? -8.164 6.363 4.211 1 97.38 472 GLU B CA 1
ATOM 7898 C C . GLU B 1 472 ? -7.41 5.113 3.764 1 97.38 472 GLU B C 1
ATOM 7900 O O . GLU B 1 472 ? -6.395 5.207 3.076 1 97.38 472 GLU B O 1
ATOM 7905 N N . ILE B 1 473 ? -8.023 4.012 4.09 1 96 473 ILE B N 1
ATOM 7906 C CA . ILE B 1 473 ? -7.391 2.721 3.832 1 96 473 ILE B CA 1
ATOM 7907 C C . ILE B 1 473 ? -8.086 2.025 2.666 1 96 473 ILE B C 1
ATOM 7909 O O . ILE B 1 473 ? -7.43 1.521 1.753 1 96 473 ILE B O 1
ATOM 7913 N N . LYS B 1 474 ? -9.398 1.992 2.65 1 94.5 474 LYS B N 1
ATOM 7914 C CA . LYS B 1 474 ? -10.18 1.298 1.629 1 94.5 474 LYS B CA 1
ATOM 7915 C C . LYS B 1 474 ? -10.5 2.223 0.458 1 94.5 474 LYS B C 1
ATOM 7917 O O . LYS B 1 474 ? -11.453 3.004 0.52 1 94.5 474 LYS B O 1
ATOM 7922 N N . ASN B 1 475 ? -9.844 2.053 -0.664 1 96.44 475 ASN B N 1
ATOM 7923 C CA . ASN B 1 475 ? -10.078 2.848 -1.864 1 96.44 475 ASN B CA 1
ATOM 7924 C C . ASN B 1 475 ? -11.359 2.416 -2.576 1 96.44 475 ASN B C 1
ATOM 7926 O O . ASN B 1 475 ? -11.398 1.354 -3.199 1 96.44 475 ASN B O 1
ATOM 7930 N N . LEU B 1 476 ? -12.352 3.252 -2.564 1 97.12 476 LEU B N 1
ATOM 7931 C CA . LEU B 1 476 ? -13.656 2.941 -3.131 1 97.12 476 LEU B CA 1
ATOM 7932 C C . LEU B 1 476 ? -13.648 3.105 -4.648 1 97.12 476 LEU B C 1
ATOM 7934 O O . LEU B 1 476 ? -14.547 2.623 -5.336 1 97.12 476 LEU B O 1
ATOM 7938 N N . ALA B 1 477 ? -12.633 3.75 -5.223 1 97.19 477 ALA B N 1
ATOM 7939 C CA . ALA B 1 477 ? -12.594 4.078 -6.645 1 97.19 477 ALA B CA 1
ATOM 7940 C C . ALA B 1 477 ? -12.508 2.816 -7.496 1 97.19 477 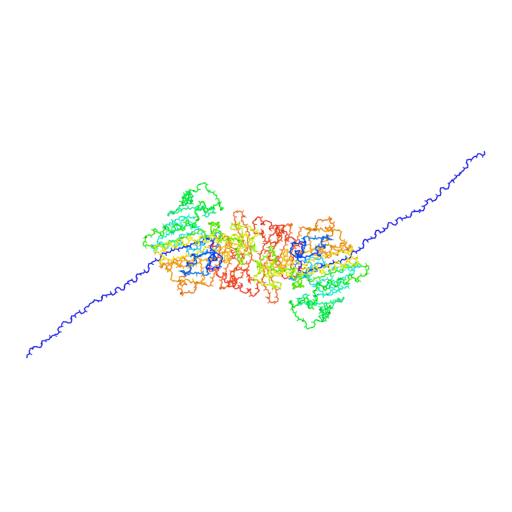ALA B C 1
ATOM 7942 O O . ALA B 1 477 ? -12.758 2.857 -8.703 1 97.19 477 ALA B O 1
ATOM 7943 N N . ILE B 1 478 ? -12.141 1.704 -6.871 1 93.44 478 ILE B N 1
ATOM 7944 C CA . ILE B 1 478 ? -11.914 0.473 -7.621 1 93.44 478 ILE B CA 1
ATOM 7945 C C . ILE B 1 478 ? -13.242 -0.254 -7.824 1 93.44 478 ILE B C 1
ATOM 7947 O O . ILE B 1 478 ? -13.328 -1.188 -8.625 1 93.44 478 ILE B O 1
ATOM 7951 N N . PHE B 1 479 ? -14.281 0.11 -7.125 1 93.62 479 PHE B N 1
ATOM 7952 C CA . PHE B 1 479 ? -15.57 -0.569 -7.184 1 93.62 479 PHE B CA 1
ATOM 7953 C C . PHE B 1 479 ? -16.484 0.093 -8.211 1 93.62 479 PHE B C 1
ATOM 7955 O O . PHE B 1 479 ? -16.688 1.307 -8.172 1 93.62 479 PHE B O 1
ATOM 7962 N N . PRO B 1 480 ? -17.094 -0.688 -9.047 1 93.44 480 PRO B N 1
ATOM 7963 C CA . PRO B 1 480 ? -17.922 -0.14 -10.125 1 93.44 480 PRO B CA 1
ATOM 7964 C C . PRO B 1 480 ? -19.047 0.741 -9.617 1 93.44 480 PRO B C 1
ATOM 7966 O O . PRO B 1 480 ? -19.438 1.703 -10.281 1 93.44 480 PRO B O 1
ATOM 7969 N N . GLU B 1 481 ? -19.578 0.454 -8.477 1 95 481 GLU B N 1
ATOM 7970 C CA . GLU B 1 481 ? -20.719 1.214 -7.953 1 95 481 GLU B CA 1
ATOM 7971 C C . GLU B 1 481 ? -20.328 2.658 -7.66 1 95 481 GLU B C 1
ATOM 7973 O O . GLU B 1 481 ? -21.188 3.52 -7.488 1 95 481 GLU B O 1
ATOM 7978 N N . TYR B 1 482 ? -19.016 3.021 -7.699 1 97.06 482 TYR B N 1
ATOM 7979 C CA . TYR B 1 482 ? -18.578 4.375 -7.375 1 97.06 482 TYR B CA 1
ATOM 7980 C C . TYR B 1 482 ? -18.047 5.082 -8.617 1 97.06 482 TYR B C 1
ATOM 7982 O O . TYR B 1 482 ? -17.578 6.223 -8.531 1 97.06 482 TYR B O 1
ATOM 7990 N N . PHE B 1 483 ? -18.062 4.449 -9.781 1 95.75 483 PHE B N 1
ATOM 7991 C CA . PHE B 1 483 ? -17.516 5.051 -10.984 1 95.75 483 PHE B CA 1
ATOM 7992 C C . PHE B 1 483 ? -18.188 6.387 -11.281 1 95.75 483 PHE B C 1
ATOM 7994 O O . PHE B 1 483 ? -17.516 7.367 -11.609 1 95.75 483 PHE B O 1
ATOM 8001 N N . GLU B 1 484 ? -19.5 6.398 -11.109 1 96.69 484 GLU B N 1
ATOM 8002 C CA . GLU B 1 484 ? -20.203 7.648 -11.359 1 96.69 484 GLU B CA 1
ATOM 8003 C C . GLU B 1 484 ? -19.859 8.703 -10.312 1 96.69 484 GLU B C 1
ATOM 8005 O O . GLU B 1 484 ? -19.781 9.891 -10.633 1 96.69 484 GLU B O 1
ATOM 8010 N N . THR B 1 485 ? -19.703 8.273 -9.062 1 98.06 485 THR B N 1
ATOM 8011 C CA . THR B 1 485 ? -19.297 9.188 -8 1 98.06 485 THR B CA 1
ATOM 8012 C C . THR B 1 485 ? -17.953 9.828 -8.328 1 98.06 485 THR B C 1
ATOM 8014 O O . THR B 1 485 ? -17.781 11.039 -8.203 1 98.06 485 THR B O 1
ATOM 8017 N N . VAL B 1 486 ? -17.016 9.039 -8.805 1 98.25 486 VAL B N 1
ATOM 8018 C CA . VAL B 1 486 ? -15.695 9.523 -9.156 1 98.25 486 VAL B CA 1
ATOM 8019 C C . VAL B 1 486 ? -15.797 10.531 -10.297 1 98.25 486 VAL B C 1
ATOM 8021 O O . VAL B 1 486 ? -15.188 11.602 -10.242 1 98.25 486 VAL B O 1
ATOM 8024 N N . LYS B 1 487 ? -16.578 10.195 -11.297 1 97.5 487 LYS B N 1
ATOM 8025 C CA . LYS B 1 487 ? -16.75 11.07 -12.453 1 97.5 487 LYS B CA 1
ATOM 8026 C C . LYS B 1 487 ? -17.312 12.422 -12.031 1 97.5 487 LYS B C 1
ATOM 8028 O O . LYS B 1 487 ? -16.812 13.469 -12.445 1 97.5 487 LYS B O 1
ATOM 8033 N N . THR B 1 488 ? -18.328 12.383 -11.203 1 98.5 488 THR B N 1
ATOM 8034 C CA . THR B 1 488 ? -18.984 13.602 -10.734 1 98.5 488 THR B CA 1
ATOM 8035 C C . THR B 1 488 ? -18.031 14.438 -9.891 1 98.5 488 THR B C 1
ATOM 8037 O O . THR B 1 488 ? -17.938 15.656 -10.078 1 98.5 488 THR B O 1
ATOM 8040 N N . MET B 1 489 ? -17.359 13.844 -9.016 1 98.69 489 MET B N 1
ATOM 8041 C CA . MET B 1 489 ? -16.469 14.57 -8.117 1 98.69 489 MET B CA 1
ATOM 8042 C C . MET B 1 489 ? -15.266 15.133 -8.883 1 98.69 489 MET B C 1
ATOM 8044 O O . MET B 1 489 ? -14.758 16.203 -8.539 1 98.69 489 MET B O 1
ATOM 8048 N N . ARG B 1 490 ? -14.812 14.414 -9.922 1 98.5 490 ARG B N 1
ATOM 8049 C CA . ARG B 1 490 ? -13.758 14.953 -10.773 1 98.5 490 ARG B CA 1
ATOM 8050 C C . ARG B 1 490 ? -14.203 16.25 -11.438 1 98.5 490 ARG B C 1
ATOM 8052 O O . ARG B 1 490 ? -13.43 17.219 -11.5 1 98.5 490 ARG B O 1
ATOM 8059 N N . LYS B 1 491 ? -15.406 16.203 -11.938 1 98.44 491 LYS B N 1
ATOM 8060 C CA . LYS B 1 491 ? -15.953 17.406 -12.562 1 98.44 491 LYS B CA 1
ATOM 8061 C C . LYS B 1 491 ? -16.016 18.562 -11.57 1 98.44 491 LYS B C 1
ATOM 8063 O O . LYS B 1 491 ? -15.609 19.688 -11.891 1 98.44 491 LYS B O 1
ATOM 8068 N N . GLU B 1 492 ? -16.484 18.297 -10.398 1 98.69 492 GLU B N 1
ATOM 8069 C CA . GLU B 1 492 ? -16.578 19.328 -9.359 1 98.69 492 GLU B CA 1
ATOM 8070 C C . GLU B 1 492 ? -15.195 19.828 -8.953 1 98.69 492 GLU B C 1
ATOM 8072 O O . GLU B 1 492 ? -14.992 21.016 -8.75 1 98.69 492 GLU B O 1
ATOM 8077 N N . MET B 1 493 ? -14.273 18.891 -8.844 1 98.62 493 MET B N 1
ATOM 8078 C CA . MET B 1 493 ? -12.898 19.25 -8.5 1 98.62 493 MET B CA 1
ATOM 8079 C C . MET B 1 493 ? -12.32 20.219 -9.516 1 98.62 493 MET B C 1
ATOM 8081 O O . MET B 1 493 ? -11.688 21.203 -9.141 1 98.62 493 MET B O 1
ATOM 8085 N N . LYS B 1 494 ? -12.547 19.953 -10.75 1 98.06 494 LYS B N 1
ATOM 8086 C CA . LYS B 1 494 ? -12.055 20.812 -11.82 1 98.06 494 LYS B CA 1
ATOM 8087 C C . LYS B 1 494 ? -12.688 22.203 -11.742 1 98.06 494 LYS B C 1
ATOM 8089 O O . LYS B 1 494 ? -12.016 23.219 -11.961 1 98.06 494 LYS B O 1
ATOM 8094 N N . GLU B 1 495 ? -13.977 22.234 -11.461 1 98.38 495 GLU B N 1
ATOM 8095 C CA . GLU B 1 495 ? -14.672 23.516 -11.312 1 98.38 495 GLU B CA 1
ATOM 8096 C C . GLU B 1 495 ? -14.07 24.344 -10.18 1 98.38 495 GLU B C 1
ATOM 8098 O O . GLU B 1 495 ? -13.875 25.547 -10.328 1 98.38 495 GLU B O 1
ATOM 8103 N N . LYS B 1 496 ? -13.789 23.656 -9.07 1 98.31 496 LYS B N 1
ATOM 8104 C CA . LYS B 1 496 ? -13.211 24.375 -7.938 1 98.31 496 LYS B CA 1
ATOM 8105 C C . LYS B 1 496 ? -11.781 24.812 -8.234 1 98.31 496 LYS B C 1
ATOM 8107 O O . LYS B 1 496 ? -11.344 25.875 -7.77 1 98.31 496 LYS B O 1
ATOM 8112 N N . ALA B 1 497 ? -11.023 24.016 -8.977 1 97.94 497 ALA B N 1
ATOM 8113 C CA . ALA B 1 497 ? -9.672 24.406 -9.391 1 97.94 497 ALA B CA 1
ATOM 8114 C C . ALA B 1 497 ? -9.688 25.719 -10.164 1 97.94 497 ALA B C 1
ATOM 8116 O O . ALA B 1 497 ? -8.82 26.562 -9.961 1 97.94 497 ALA B O 1
ATOM 8117 N N . VAL B 1 498 ? -10.641 25.859 -11.016 1 97.25 498 VAL B N 1
ATOM 8118 C CA . VAL B 1 498 ? -10.766 27.078 -11.805 1 97.25 498 VAL B CA 1
ATOM 8119 C C . VAL B 1 498 ? -11.086 28.25 -10.891 1 97.25 498 VAL B C 1
ATOM 8121 O O . VAL B 1 498 ? -10.477 29.312 -11 1 97.25 498 VAL B O 1
ATOM 8124 N N . LEU B 1 499 ? -12.008 28.031 -9.969 1 96.5 499 LEU B N 1
ATOM 8125 C CA . LEU B 1 499 ? -12.414 29.078 -9.039 1 96.5 499 LEU B CA 1
ATOM 8126 C C . LEU B 1 499 ? -11.234 29.531 -8.18 1 96.5 499 LEU B C 1
ATOM 8128 O O . LEU B 1 499 ? -11.109 30.719 -7.855 1 96.5 499 LEU B O 1
ATOM 8132 N N . LEU B 1 500 ? -10.344 28.594 -7.832 1 96.94 500 LEU B N 1
ATOM 8133 C CA . LEU B 1 500 ? -9.219 28.859 -6.938 1 96.94 500 LEU B CA 1
ATOM 8134 C C . LEU B 1 500 ? -7.992 29.297 -7.723 1 96.94 500 LEU B C 1
ATOM 8136 O O . LEU B 1 500 ? -6.938 29.562 -7.141 1 96.94 500 LEU B O 1
ATOM 8140 N N . LYS B 1 501 ? -8.094 29.328 -9.062 1 95 501 LYS B N 1
ATOM 8141 C CA . LYS B 1 501 ? -7.012 29.703 -9.961 1 95 501 LYS B CA 1
ATOM 8142 C C . LYS B 1 501 ? -5.812 28.766 -9.797 1 95 501 LYS B C 1
ATOM 8144 O O . LYS B 1 501 ? -4.672 29.219 -9.688 1 95 501 LYS B O 1
ATOM 8149 N N . ASP B 1 502 ? -6.09 27.5 -9.625 1 96.06 502 ASP B N 1
ATOM 8150 C CA . ASP B 1 502 ? -5.062 26.453 -9.57 1 96.06 502 ASP B CA 1
ATOM 8151 C C . ASP B 1 502 ? -4.453 26.219 -10.953 1 96.06 502 ASP B C 1
ATOM 8153 O O . ASP B 1 502 ? -4.867 25.297 -11.664 1 96.06 502 ASP B O 1
ATOM 8157 N N . ASN B 1 503 ? -3.496 26.969 -11.289 1 92.44 503 ASN B N 1
ATOM 8158 C CA . ASN B 1 503 ? -2.777 26.844 -12.547 1 92.44 503 ASN B CA 1
ATOM 8159 C C . ASN B 1 503 ? -1.348 27.359 -12.43 1 92.44 503 ASN B C 1
ATOM 8161 O O . ASN B 1 503 ? -1.03 28.125 -11.516 1 92.44 503 ASN B O 1
ATOM 8165 N N . LYS B 1 504 ? -0.51 26.938 -13.336 1 86.88 504 LYS B N 1
ATOM 8166 C CA . LYS B 1 504 ? 0.922 27.203 -13.227 1 86.88 504 LYS B CA 1
ATOM 8167 C C . LYS B 1 504 ? 1.219 28.688 -13.359 1 86.88 504 LYS B C 1
ATOM 8169 O O . LYS B 1 504 ? 2.209 29.188 -12.812 1 86.88 504 LYS B O 1
ATOM 8174 N N . ALA B 1 505 ? 0.431 29.422 -14.117 1 85 505 ALA B N 1
ATOM 8175 C CA . ALA B 1 505 ? 0.658 30.859 -14.25 1 85 505 ALA B CA 1
ATOM 8176 C C . ALA B 1 505 ? 0.51 31.562 -12.914 1 85 505 ALA B C 1
ATOM 8178 O O . ALA B 1 505 ? 1.351 32.375 -12.539 1 85 505 ALA B O 1
ATOM 8179 N N . GLN B 1 506 ? -0.528 31.203 -12.141 1 82.25 506 GLN B N 1
ATOM 8180 C CA . GLN B 1 506 ? -0.779 31.781 -10.82 1 82.25 506 GLN B CA 1
ATOM 8181 C C . GLN B 1 506 ? 0.303 31.359 -9.828 1 82.25 506 GLN B C 1
ATOM 8183 O O . GLN B 1 506 ? 0.723 32.156 -8.992 1 82.25 506 GLN B O 1
ATOM 8188 N N . LEU B 1 507 ? 0.817 30.172 -9.93 1 84.38 507 LEU B N 1
ATOM 8189 C CA . LEU B 1 507 ? 1.769 29.609 -8.977 1 84.38 507 LEU B CA 1
ATOM 8190 C C . LEU B 1 507 ? 3.203 29.922 -9.383 1 84.38 507 LEU B C 1
ATOM 8192 O O . LEU B 1 507 ? 4.141 29.656 -8.633 1 84.38 507 LEU B O 1
ATOM 8196 N N . ASP B 1 508 ? 3.391 30.5 -10.508 1 82.75 508 ASP B N 1
ATOM 8197 C CA . ASP B 1 508 ? 4.719 30.688 -11.086 1 82.75 508 ASP B CA 1
ATOM 8198 C C . ASP B 1 508 ? 5.512 29.391 -11.07 1 82.75 508 ASP B C 1
ATOM 8200 O O . ASP B 1 508 ? 6.625 29.344 -10.547 1 82.75 508 ASP B O 1
ATOM 8204 N N . ALA B 1 509 ? 4.871 28.359 -11.531 1 87.31 509 ALA B N 1
ATOM 8205 C CA . ALA B 1 509 ? 5.453 27.016 -11.531 1 87.31 509 ALA B CA 1
ATOM 8206 C C . ALA B 1 509 ? 5.738 26.547 -12.961 1 87.31 509 ALA B C 1
ATOM 8208 O O . ALA B 1 509 ? 5.078 26.984 -13.906 1 87.31 509 ALA B O 1
ATOM 8209 N N . ALA B 1 510 ? 6.691 25.688 -13.141 1 89.94 510 ALA B N 1
ATOM 8210 C CA . ALA B 1 510 ? 7.074 25.172 -14.453 1 89.94 510 ALA B CA 1
ATOM 8211 C C . ALA B 1 510 ? 6.121 24.078 -14.906 1 89.94 510 ALA B C 1
ATOM 8213 O O . ALA B 1 510 ? 5.938 23.859 -16.109 1 89.94 510 ALA B O 1
ATOM 8214 N N . TYR B 1 511 ? 5.512 23.422 -13.945 1 93.38 511 TYR B N 1
ATOM 8215 C CA . TYR B 1 511 ? 4.652 22.281 -14.242 1 93.38 511 TYR B CA 1
ATOM 8216 C C . TYR B 1 511 ? 3.266 22.469 -13.633 1 93.38 511 TYR B C 1
ATOM 8218 O O . TYR B 1 511 ? 3.135 22.984 -12.516 1 93.38 511 TYR B O 1
ATOM 8226 N N . ASP B 1 512 ? 2.27 22.125 -14.375 1 93.81 512 ASP B N 1
ATOM 8227 C CA . ASP B 1 512 ? 0.877 22.25 -13.961 1 93.81 512 ASP B CA 1
ATOM 8228 C C . ASP B 1 512 ? 0.218 20.891 -13.789 1 93.81 512 ASP B C 1
ATOM 8230 O O . ASP B 1 512 ? 0.255 20.062 -14.695 1 93.81 512 ASP B O 1
ATOM 8234 N N . PHE B 1 513 ? -0.387 20.672 -12.617 1 97 513 PHE B N 1
ATOM 8235 C CA . PHE B 1 513 ? -1.112 19.438 -12.359 1 97 513 PHE B CA 1
ATOM 8236 C C . PHE B 1 513 ? -2.076 19.125 -13.5 1 97 513 PHE B C 1
ATOM 8238 O O . PHE B 1 513 ? -2.129 18 -13.984 1 97 513 PHE B O 1
ATOM 8245 N N . TRP B 1 514 ? -2.818 20.047 -13.945 1 96.62 514 TRP B N 1
ATOM 8246 C CA . TRP B 1 514 ? -3.943 19.859 -14.859 1 96.62 514 TRP B CA 1
ATOM 8247 C C . TRP B 1 514 ? -3.453 19.578 -16.281 1 96.62 514 TRP B C 1
ATOM 8249 O O . TRP B 1 514 ? -4.191 19.016 -17.094 1 96.62 514 TRP B O 1
ATOM 8259 N N . ASP B 1 515 ? -2.17 19.906 -16.641 1 95.44 515 ASP B N 1
ATOM 8260 C CA . ASP B 1 515 ? -1.576 19.516 -17.906 1 95.44 515 ASP B CA 1
ATOM 8261 C C . ASP B 1 515 ? -1.372 18 -17.984 1 95.44 515 ASP B C 1
ATOM 8263 O O . ASP B 1 515 ? -1.346 17.438 -19.078 1 95.44 515 ASP B O 1
ATOM 8267 N N . TYR B 1 516 ? -1.174 17.453 -16.844 1 95.12 516 TYR B N 1
ATOM 8268 C CA . TYR B 1 516 ? -0.853 16.031 -16.797 1 95.12 516 TYR B CA 1
ATOM 8269 C C . TYR B 1 516 ? -2.088 15.203 -16.453 1 95.12 516 TYR B C 1
ATOM 8271 O O . TYR B 1 516 ? -2.08 13.977 -16.578 1 95.12 516 TYR B O 1
ATOM 8279 N N . PHE B 1 517 ? -3.164 15.797 -15.945 1 93.31 517 PHE B N 1
ATOM 8280 C CA . PHE B 1 517 ? -4.391 15.109 -15.57 1 93.31 517 PHE B CA 1
ATOM 8281 C C . PHE B 1 517 ? -5.215 14.75 -16.797 1 93.31 517 PHE B C 1
ATOM 8283 O O . PHE B 1 517 ? -5.891 13.719 -16.828 1 93.31 517 PHE B O 1
ATOM 8290 N N . GLU B 1 518 ? -5.293 15.547 -17.828 1 75.94 518 GLU B N 1
ATOM 8291 C CA . GLU B 1 518 ? -6.055 15.352 -19.047 1 75.94 518 GLU B CA 1
ATOM 8292 C C . GLU B 1 518 ? -5.418 14.273 -19.922 1 75.94 518 GLU B C 1
ATOM 8294 O O . GLU B 1 518 ? -4.195 14.164 -19.984 1 75.94 518 GLU B O 1
#

Organism: NCBI:txid346377

InterPro domains:
  IPR000917 Sulfatase, N-terminal [PF00884] (32-393)
  IPR017850 Alkaline-phosphatase-like, core domain superfamily [G3DSA:3.40.720.10] (31-476)
  IPR017850 Alkaline-phosphatase-like, core domain superfamily [SSF53649] (31-496)
  IPR024607 Sulfatase, conserved site [PS00149] (122-132)
  IPR050738 Sulfatase enzyme [PTHR42693] (19-497)

Foldseek 3Di:
DDDDDDCVDDPDDPPDDPVPPPPPPPPDPAQFFEEEEEAEQFFQVLDCVQNVFPFDQVLVVVQCQQANWANAEWQQEFQDLPLLQLLLLLQFQQAHCLQADFRNQEDDPVRHTLQQQVVVVQAQEEEEEEDNHALVNVLNRHPAYQFYAPPPDAQQAQFFGWGAGDDNVSDDDQQRIWGWFQDPVGDTDIDTCPPVRHHDDPDAVNGGDGNLLVLLVRLLVCLQPPDDPHHYYYHRHYHPPPPPLYAHPVLLVVQDLVPGDDDPQFDQAAPWFLFPCDDDQQVVDDGSRDSSNLSSQVSSNSSRSNRSSVSVSSSQVSCVVSPSQLRYKYKYKYSWAAQSRGSRGGGQQDDQRRHTMHMIIIIRTNLQPDGNYYAHAHAYSSQVSVQSCVSSVHDDDPSRPHHHCNCVSVVNDRYDDQKRWHDGHLFWIWIDGDQKIKIFGFWWWDADPPPGIDITIDTDIFMDRCVVPVSRRDGPCVPPVCVVVNVVRVVVNVVVCVVSVQACVSNVHPIHNVVGND/DDDPPCPDDDPPDPDDPPVPPPPPPPPDPAQFFEEEEEAEQFFQVLDCVQNVFPFDQVLVVVQCQQANWANAEKQQEFQDQPLLQLLVLLLFQQAHCLQADFRNQEHDPVRHTLQQQVVVVQAQEEEEEEDRHALVNVLNRHPAYQFYAPPPDAQQAQFFGWGAGDDNVSDDDLQRIWGWFQDPVGDTDIDTCPPVRHHDDPDAVNGGDGNLLVLLVVLLVCLQPPDDPHHYYYHRHYHPPPPPLYAHPVLLVVQDLVPGDDDPQFDQAAPWFLFPCDDDQQVVDDGSRDSSNLSSQVSSNSSRSNRSSVSVSSSQVSCVVSPSQLRYKYKYKYSWAAQSRGSRGGGQQDDQRRHTMHMIIIIRTNLQPDGNYYAHAHAYSSQVSVQSCVSSVHDDDPSRPHHHCNCCSVVNDRYDDQKRWHDGHLFWIWIDGDQKIKIFGFWWWDADPPPGIDITIDTDIFMDRCVVPVSRRDGPCVPPVCVVVNVVRVVVNVVVCVVSVQACVSNVHPIHNVVGND

Nearest PDB structures (foldseek):
  7oz8-assembly1_AAA  TM=7.707E-01  e=1.212E-30  Bacteroides thetaiotaomicron VPI-5482
  6pt4-assembly1_A  TM=7.675E-01  e=2.978E-28  Pseudoalteromonas fuliginea
  6pt6-assembly1_B  TM=7.546E-01  e=6.375E-28  Pseudoalteromonas fuliginea
  6ptk-assembly1_A  TM=7.503E-01  e=8.058E-28  Pseudoalteromonas fuliginea
  2vqr-assembly1_A  TM=7.256E-01  e=9.443E-24  Rhizobium johnstonii 3841

Sequence (1036 aa):
MIRKTILLSGLFLQLFSGIGQVQGRQKADPKPNVLIIYTDDHRYSGVAALGGMQVRTPNMDRLIEDGLAFDNAFLMGAFTGATCVASRAMLLTGRNVFDLNGQGHTIPEDHPTIGEVFGQAGYQTYIIGKWHQDNASLARSFHGGAALMSRGIYWEDHFRMPLWDWDPQGNYPADKGYLIRRDHEGRWQRSSLEGMAHRGPISTEDFGPHTSEIFAYEAKKFLDEYQKEDPFLMYLAFHAPHDPRQAPRDFLNAYPPELIDLPPSYMPSHGFDNGHMFLRDEELAPWPRTRERMQQELASYYAIISHLDAQIGKVVNALKANGQYENTLIVLVGDSGLAVGNHGLLGKQNIYDEDGIHVPLVFSGGAIKQKGERREAYAYIHDIFPTIAELAGLSIPGSTDGKSLAKVILGEQESVRDYTYHAYRQFQRAYRKGDMKLIEYVRAGDSNKQLGEYEAGSRVTQLFDLSKDPWEIKNLAIFPEYFETVKTMRKEMKEKAVLLKDNKAQLDAAYDFWDYFEMIRKTILLSGLFLQLFSGIGQVQGRQKADPKPNVLIIYTDDHRYSGVAALGGMQVRTPNMDRLIEDGLAFDNAFLMGAFTGATCVASRAMLLTGRNVFDLNGQGHTIPEDHPTIGEVFGQAGYQTYIIGKWHQDNASLARSFHGGAALMSRGIYWEDHFRMPLWDWDPQGNYPADKGYLIRRDHEGRWQRSSLEGMAHRGPISTEDFGPHTSEIFAYEAKKFLDEYQKEDPFLMYLAFHAPHDPRQAPRDFLNAYPPELIDLPPSYMPSHGFDNGHMFLRDEELAPWPRTRERMQQELASYYAIISHLDAQIGKVVNALKANGQYENTLIVLVGDSGLAVGNHGLLGKQNIYDEDGIHVPLVFSGGAIKQKGERREAYAYIHDIFPTIAELAGLSIPGSTDGKSLAKVILGEQESVRDYTYHAYRQFQRAYRKGDMKLIEYVRAGDSNKQLGEYEAGSRVTQLFDLSKDPWEIKNLAIFPEYFETVKTMRKEMKEKAVLLKDNKAQLDAAYDFWDYFE